Protein AF-0000000080800392 (afdb_homodimer)

Foldseek 3Di:
DVVVVVVCVVCVLVCCLVCVLVVLVCQCVVPVALLSLLVSLLVSLLVCQLVVSDPLLVSLCVLLPSCVVSVLDNNVVLVVLLCDLLLLLLLLLALLQLLCVVLVVLVLQLLVQCLVQFQQLLSNLVSLLVSLLQNLQRHPLQVSLLNSLVLLVVLLVQLVPDDDDDPDPPPPPPVPPPVPDPDDDDDDDDPCPPDCPPPPPPPDPVVVVVVVLSLLSSLLSLLSNSQSSLLSLQQFCNSDLLSSLLQSLCCLLQVPLLSLPAGQLSNLQSVVLSVVLSVVLSVLSCCRRVNPCVCVRRVVDPDSVVSRVSSSVSSVVVSVVSPDQFQLSVVSVVLVVVLVVQRCQLCNPVDHGPQQVVAADPVSGGPAGNSNSSVVSSVVQQVAFRHPPDPDPDVPDPPDDDGGGGSDDVVSCVVPPPVSSSSSSSSLSSSLNSCVSSCNLVVLLVVLQVCLPPDLLVVLLVLLVVLLVSLLSGPLSSSLSSCLSSQLSNCQSSLFASCLRSVLNSQSSSLRFQALVSDSSSVSSVVVDSDDSRNRNVSSVVSSVVSSVSSSVSSLPPSCVSSVRQFRDPSSHDPDDPPSPRHRNPRD/DVVVVVVCVVCVLVCCLVCVLVVLVCQCVVPVALLSLLVSLLVSLLVCQLVVSDPLLVSLCVLLPSCVVSVLDNNVVLVVLLCDLLLLLLLLLALLQLLCVVLVVLVLQLLVQCLVQFQQLLSNLVSLLVSLLQNLQRHELQVSLLNSLVLLVVLLVLLVPDDDDPPPPPVPPPVPPPVPDPDDDDDDDPPCPPDCPPPPPPPDPVVVVVVVLSLLSSLLSLLSNSQSSLLSLQQFCNSDLLSSLLQSLCCLLQVPLLSLPAGQLSNLQSVVLSVVLSVVLSVLSCCRRVNPCVCVRRVVDPDSVVSRVSSSVSSVVVSVVSPDDFQLSVVSVVLVVVLVVQRCQLCNPVDHGPQQVVAADPVSGGPAGNSNSSVVSSVVQQVAFRHPPDPDPDVPPPPDDDGGGGSDDVVSCVVPPPVSSSSSSSSLSSSLNSCVSSCNLVVLLVVLQVCLPPDLLVVLLVLLVVLLVSLLSGPLSSSLSSCLSSQLSNCQSSLFASCLRSVLNSQSSSLRFQALVSDSSSVSSVVVDSDDSRNRNVSSVVSSVVSSVSSSVSSLPPSCVSSVRQFRDPSSHDPDDPPSPRHRNPRD

Structure (mmCIF, N/CA/C/O backbone):
data_AF-0000000080800392-model_v1
#
loop_
_entity.id
_entity.type
_entity.pdbx_description
1 polymer 'Solute carrier family 13 member 2'
#
loop_
_atom_site.group_PDB
_atom_site.id
_atom_site.type_symbol
_atom_site.label_atom_id
_atom_site.label_alt_id
_atom_site.label_comp_id
_atom_site.label_asym_id
_atom_site.label_entity_id
_atom_site.label_seq_id
_atom_site.pdbx_PDB_ins_code
_atom_site.Cartn_x
_atom_site.Cartn_y
_atom_site.Cartn_z
_atom_site.occupancy
_atom_site.B_iso_or_equiv
_atom_site.auth_seq_id
_atom_site.auth_comp_id
_atom_site.auth_asym_id
_atom_site.auth_atom_id
_atom_site.pdbx_PDB_model_num
ATOM 1 N N . MET A 1 1 ? 21.812 -1.632 40.594 1 48.97 1 MET A N 1
ATOM 2 C CA . MET A 1 1 ? 20.438 -1.172 40.406 1 48.97 1 MET A CA 1
ATOM 3 C C . MET A 1 1 ? 20.328 -0.202 39.25 1 48.97 1 MET A C 1
ATOM 5 O O . MET A 1 1 ? 19.375 -0.274 38.469 1 48.97 1 MET A O 1
ATOM 9 N N . ALA A 1 2 ? 21.391 0.708 39.25 1 56.12 2 ALA A N 1
ATOM 10 C CA . ALA A 1 2 ? 21.438 1.693 38.188 1 56.12 2 ALA A CA 1
ATOM 11 C C . ALA A 1 2 ? 21.562 1.014 36.812 1 56.12 2 ALA A C 1
ATOM 13 O O . ALA A 1 2 ? 20.906 1.41 35.844 1 56.12 2 ALA A O 1
ATOM 14 N N . THR A 1 3 ? 22.312 -0.078 36.781 1 63.41 3 THR A N 1
ATOM 15 C CA . THR A 1 3 ? 22.562 -0.785 35.531 1 63.41 3 THR A CA 1
ATOM 16 C C . THR A 1 3 ? 21.312 -1.533 35.094 1 63.41 3 THR A C 1
ATOM 18 O O . THR A 1 3 ? 21.016 -1.598 33.875 1 63.41 3 THR A O 1
ATOM 21 N N . CYS A 1 4 ? 20.531 -1.882 36.125 1 70 4 CYS A N 1
ATOM 22 C CA . CYS A 1 4 ? 19.312 -2.59 35.75 1 70 4 CYS A CA 1
ATOM 23 C C . CYS A 1 4 ? 18.281 -1.638 35.156 1 70 4 CYS A C 1
ATOM 25 O O . CYS A 1 4 ? 17.562 -1.994 34.219 1 70 4 CYS A O 1
ATOM 27 N N . TRP A 1 5 ? 18.312 -0.392 35.781 1 75.25 5 TRP A N 1
ATOM 28 C CA . TRP A 1 5 ? 17.344 0.59 35.281 1 75.25 5 TRP A CA 1
ATOM 29 C C . TRP A 1 5 ? 17.688 1.001 33.844 1 75.25 5 TRP A C 1
ATOM 31 O O . TRP A 1 5 ? 16.781 1.203 33.031 1 75.25 5 TRP A O 1
ATOM 41 N N . GLN A 1 6 ? 18.953 1.022 33.562 1 78.12 6 GLN A N 1
ATOM 42 C CA . GLN A 1 6 ? 19.375 1.37 32.219 1 78.12 6 GLN A CA 1
ATOM 43 C C . GLN A 1 6 ? 19 0.272 31.234 1 78.12 6 GLN A C 1
ATOM 45 O O . GLN A 1 6 ? 18.609 0.559 30.094 1 78.12 6 GLN A O 1
ATOM 50 N N . GLY A 1 7 ? 19.078 -0.867 31.781 1 76.75 7 GLY A N 1
ATOM 51 C CA . GLY A 1 7 ? 18.656 -1.98 30.938 1 76.75 7 GLY A CA 1
ATOM 52 C C . GLY A 1 7 ? 17.172 -1.997 30.672 1 76.75 7 GLY A C 1
ATOM 53 O O . GLY A 1 7 ? 16.734 -2.199 29.531 1 76.75 7 GLY A O 1
ATOM 54 N N . LEU A 1 8 ? 16.453 -1.706 31.703 1 80.56 8 LEU A N 1
ATOM 55 C CA . LEU A 1 8 ? 15.008 -1.681 31.562 1 80.56 8 LEU A CA 1
ATOM 56 C C . LEU A 1 8 ? 14.57 -0.555 30.641 1 80.56 8 LEU A C 1
ATOM 58 O O . LEU A 1 8 ? 13.617 -0.714 29.859 1 80.56 8 LEU A O 1
ATOM 62 N N . TRP A 1 9 ? 15.281 0.466 30.703 1 81.81 9 TRP A N 1
ATOM 63 C CA . TRP A 1 9 ? 14.961 1.597 29.828 1 81.81 9 TRP A CA 1
ATOM 64 C C . TRP A 1 9 ? 15.32 1.296 28.391 1 81.81 9 TRP A C 1
ATOM 66 O O . TRP A 1 9 ? 14.609 1.705 27.469 1 81.81 9 TRP A O 1
ATOM 76 N N . ALA A 1 10 ? 16.375 0.587 28.25 1 82.75 10 ALA A N 1
ATOM 77 C CA . ALA A 1 10 ? 16.781 0.225 26.891 1 82.75 10 ALA A CA 1
ATOM 78 C C . ALA A 1 10 ? 15.766 -0.725 26.25 1 82.75 10 ALA A C 1
ATOM 80 O O . ALA A 1 10 ? 15.508 -0.645 25.047 1 82.75 10 ALA A O 1
ATOM 81 N N . TYR A 1 11 ? 15.172 -1.497 27.125 1 86.5 11 TYR A N 1
ATOM 82 C CA . TYR A 1 11 ? 14.234 -2.494 26.609 1 86.5 11 TYR A CA 1
ATOM 83 C C . TYR A 1 11 ? 12.789 -2.047 26.828 1 86.5 11 TYR A C 1
ATOM 85 O O . TYR A 1 11 ? 11.875 -2.869 26.828 1 86.5 11 TYR A O 1
ATOM 93 N N . ARG A 1 12 ? 12.602 -0.839 27.031 1 87.75 12 ARG A N 1
ATOM 94 C CA . ARG A 1 12 ? 11.289 -0.315 27.391 1 87.75 12 ARG A CA 1
ATOM 95 C C . ARG A 1 12 ? 10.25 -0.644 26.312 1 87.75 12 ARG A C 1
ATOM 97 O O . ARG A 1 12 ? 9.109 -0.998 26.641 1 87.75 12 ARG A O 1
ATOM 104 N N . SER A 1 13 ? 10.625 -0.507 25.047 1 88.31 13 SER A N 1
ATOM 105 C CA . SER A 1 13 ? 9.664 -0.753 23.984 1 88.31 13 SER A CA 1
ATOM 106 C C . SER A 1 13 ? 9.203 -2.207 23.969 1 88.31 13 SER A C 1
ATOM 108 O O . SER A 1 13 ? 8.016 -2.488 23.797 1 88.31 13 SER A O 1
ATOM 110 N N . TYR A 1 14 ? 10.102 -3.102 24.219 1 89.75 14 TYR A N 1
ATOM 111 C CA . TYR A 1 14 ? 9.758 -4.52 24.25 1 89.75 14 TYR A CA 1
ATOM 112 C C . TYR A 1 14 ? 8.914 -4.855 25.469 1 89.75 14 TYR A C 1
ATOM 114 O O . TYR A 1 14 ? 7.984 -5.656 25.391 1 89.75 14 TYR A O 1
ATOM 122 N N . LEU A 1 15 ? 9.234 -4.242 26.562 1 90.44 15 LEU A N 1
ATOM 123 C CA . LEU A 1 15 ? 8.477 -4.469 27.781 1 90.44 15 LEU A CA 1
ATOM 124 C C . LEU A 1 15 ? 7.059 -3.93 27.641 1 90.44 15 LEU A C 1
ATOM 126 O O . LEU A 1 15 ? 6.102 -4.574 28.078 1 90.44 15 LEU A O 1
ATOM 130 N N . ILE A 1 16 ? 6.906 -2.824 27.031 1 92.44 16 ILE A N 1
ATOM 131 C CA . ILE A 1 16 ? 5.59 -2.227 26.844 1 92.44 16 ILE A CA 1
ATOM 132 C C . ILE A 1 16 ? 4.742 -3.123 25.938 1 92.44 16 ILE A C 1
ATOM 134 O O . ILE A 1 16 ? 3.576 -3.389 26.234 1 92.44 16 ILE A O 1
ATOM 138 N N . VAL A 1 17 ? 5.312 -3.609 24.891 1 93.31 17 VAL A N 1
ATOM 139 C CA . VAL A 1 17 ? 4.578 -4.406 23.906 1 93.31 17 VAL A CA 1
ATOM 140 C C . VAL A 1 17 ? 4.145 -5.727 24.547 1 93.31 17 VAL A C 1
ATOM 142 O O . VAL A 1 17 ? 3.066 -6.246 24.234 1 93.31 17 VAL A O 1
ATOM 145 N N . LEU A 1 18 ? 4.93 -6.242 25.469 1 91.19 18 LEU A N 1
ATOM 146 C CA . LEU A 1 18 ? 4.625 -7.531 26.078 1 91.19 18 LEU A CA 1
ATOM 147 C C . LEU A 1 18 ? 3.662 -7.367 27.25 1 91.19 18 LEU A C 1
ATOM 149 O O . LEU A 1 18 ? 2.727 -8.156 27.406 1 91.19 18 LEU A O 1
ATOM 153 N N . PHE A 1 19 ? 3.809 -6.324 28.016 1 93.25 19 PHE A N 1
ATOM 154 C CA . PHE A 1 19 ? 3.084 -6.223 29.281 1 93.25 19 PHE A CA 1
ATOM 155 C C . PHE A 1 19 ? 1.787 -5.441 29.094 1 93.25 19 PHE A C 1
ATOM 157 O O . PHE A 1 19 ? 0.802 -5.695 29.797 1 93.25 19 PHE A O 1
ATOM 164 N N . LEU A 1 20 ? 1.746 -4.566 28.188 1 93.75 20 LEU A N 1
ATOM 165 C CA . LEU A 1 20 ? 0.571 -3.711 28.047 1 93.75 20 LEU A CA 1
ATOM 166 C C . LEU A 1 20 ? -0.662 -4.535 27.703 1 93.75 20 LEU A C 1
ATOM 168 O O . LEU A 1 20 ? -1.729 -4.348 28.297 1 93.75 20 LEU A O 1
ATOM 172 N N . PRO A 1 21 ? -0.579 -5.434 26.719 1 94.44 21 PRO A N 1
ATOM 173 C CA . PRO A 1 21 ? -1.754 -6.262 26.438 1 94.44 21 PRO A CA 1
ATOM 174 C C . PRO A 1 21 ? -2.195 -7.09 27.641 1 94.44 21 PRO A C 1
ATOM 176 O O . PRO A 1 21 ? -3.393 -7.309 27.844 1 94.44 21 PRO A O 1
ATOM 179 N N . ILE A 1 22 ? -1.29 -7.504 28.484 1 94.19 22 ILE A N 1
ATOM 180 C CA . ILE A 1 22 ? -1.598 -8.32 29.656 1 94.19 22 ILE A CA 1
ATOM 181 C C . ILE A 1 22 ? -2.223 -7.457 30.75 1 94.19 22 ILE A C 1
ATOM 183 O O . ILE A 1 22 ? -3.186 -7.863 31.406 1 94.19 22 ILE A O 1
ATOM 187 N N . LEU A 1 23 ? -1.694 -6.316 30.906 1 94.31 23 LEU A N 1
ATOM 188 C CA . LEU A 1 23 ? -2.18 -5.402 31.938 1 94.31 23 LEU A CA 1
ATOM 189 C C . LEU A 1 23 ? -3.605 -4.953 31.641 1 94.31 23 LEU A C 1
ATOM 191 O O . LEU A 1 23 ? -4.383 -4.691 32.562 1 94.31 23 LEU A O 1
ATOM 195 N N . LEU A 1 24 ? -4 -4.91 30.344 1 94.56 24 LEU A N 1
ATOM 196 C CA . LEU A 1 24 ? -5.316 -4.414 29.953 1 94.56 24 LEU A CA 1
ATOM 197 C C . LEU A 1 24 ? -6.312 -5.559 29.844 1 94.56 24 LEU A C 1
ATOM 199 O O . LEU A 1 24 ? -7.508 -5.332 29.625 1 94.56 24 LEU A O 1
ATOM 203 N N . LEU A 1 25 ? -5.91 -6.797 30.094 1 93.31 25 LEU A N 1
ATOM 204 C CA . LEU A 1 25 ? -6.73 -7.984 29.859 1 93.31 25 LEU A CA 1
ATOM 205 C C . LEU A 1 25 ? -7.91 -8.023 30.828 1 93.31 25 LEU A C 1
ATOM 207 O O . LEU A 1 25 ? -8.938 -8.641 30.547 1 93.31 25 LEU A O 1
ATOM 211 N N . PRO A 1 26 ? -7.82 -7.426 31.969 1 92.56 26 PRO A N 1
ATOM 212 C CA . PRO A 1 26 ? -8.977 -7.453 32.875 1 92.56 26 PRO A CA 1
ATOM 213 C C . PRO A 1 26 ? -10.219 -6.82 32.25 1 92.56 26 PRO A C 1
ATOM 215 O O . PRO A 1 26 ? -11.344 -7.227 32.562 1 92.56 26 PRO A O 1
ATOM 218 N N . LEU A 1 27 ? -10.148 -5.988 31.359 1 92.25 27 LEU A N 1
ATOM 219 C CA . LEU A 1 27 ? -11.289 -5.324 30.734 1 92.25 27 LEU A CA 1
ATOM 220 C C . LEU A 1 27 ? -12.102 -6.316 29.906 1 92.25 27 LEU A C 1
ATOM 222 O O . LEU A 1 27 ? -13.297 -6.504 30.156 1 92.25 27 LEU A O 1
ATOM 226 N N . PRO A 1 28 ? -11.523 -7.02 28.938 1 91.69 28 PRO A N 1
ATOM 227 C CA . PRO A 1 28 ? -12.312 -7.973 28.156 1 91.69 28 PRO A CA 1
ATOM 228 C C . PRO A 1 28 ? -12.695 -9.211 28.969 1 91.69 28 PRO A C 1
ATOM 230 O O . PRO A 1 28 ? -13.695 -9.867 28.656 1 91.69 28 PRO A O 1
ATOM 233 N N . ILE A 1 29 ? -11.953 -9.516 30.047 1 92.56 29 ILE A N 1
ATOM 234 C CA . ILE A 1 29 ? -12.234 -10.703 30.844 1 92.56 29 ILE A CA 1
ATOM 235 C C . ILE A 1 29 ? -13.383 -10.422 31.812 1 92.56 29 ILE A C 1
ATOM 237 O O . ILE A 1 29 ? -14.297 -11.234 31.953 1 92.56 29 ILE A O 1
ATOM 241 N N . LEU A 1 30 ? -13.391 -9.25 32.438 1 93.44 30 LEU A N 1
ATOM 242 C CA . LEU A 1 30 ? -14.391 -8.898 33.438 1 93.44 30 LEU A CA 1
ATOM 243 C C . LEU A 1 30 ? -15.695 -8.453 32.781 1 93.44 30 LEU A C 1
ATOM 245 O O . LEU A 1 30 ? -16.766 -8.641 33.344 1 93.44 30 LEU A O 1
ATOM 249 N N . VAL A 1 31 ? -15.648 -7.863 31.609 1 94.25 31 VAL A N 1
ATOM 250 C CA . VAL A 1 31 ? -16.812 -7.422 30.844 1 94.25 31 VAL A CA 1
ATOM 251 C C . VAL A 1 31 ? -16.781 -8.055 29.453 1 94.25 31 VAL A C 1
ATOM 253 O O . VAL A 1 31 ? -16.406 -7.398 28.484 1 94.25 31 VAL A O 1
ATOM 256 N N . PRO A 1 32 ? -17.266 -9.273 29.391 1 92.5 32 PRO A N 1
ATOM 257 C CA . PRO A 1 32 ? -17.188 -10.008 28.125 1 92.5 32 PRO A CA 1
ATOM 258 C C . PRO A 1 32 ? -18.234 -9.562 27.109 1 92.5 32 PRO A C 1
ATOM 260 O O . PRO A 1 32 ? -19.109 -10.352 26.75 1 92.5 32 PRO A O 1
ATOM 263 N N . THR A 1 33 ? -18.219 -8.336 26.688 1 95.25 33 THR A N 1
ATOM 264 C CA . THR A 1 33 ? -19.078 -7.762 25.656 1 95.25 33 THR A CA 1
ATOM 265 C C . THR A 1 33 ? -18.25 -7.246 24.5 1 95.25 33 THR A C 1
ATOM 267 O O . THR A 1 33 ? -17.047 -7 24.641 1 95.25 33 THR A O 1
ATOM 270 N N . LYS A 1 34 ? -18.891 -7.164 23.406 1 95.5 34 LYS A N 1
ATOM 271 C CA . LYS A 1 34 ? -18.203 -6.676 22.203 1 95.5 34 LYS A CA 1
ATOM 272 C C . LYS A 1 34 ? -17.734 -5.234 22.406 1 95.5 34 LYS A C 1
ATOM 274 O O . LYS A 1 34 ? -16.703 -4.836 21.859 1 95.5 34 LYS A O 1
ATOM 279 N N . GLU A 1 35 ? -18.5 -4.496 23.156 1 94.5 35 GLU A N 1
ATOM 280 C CA . GLU A 1 35 ? -18.109 -3.123 23.469 1 94.5 35 GLU A CA 1
ATOM 281 C C . GLU A 1 35 ? -16.766 -3.078 24.203 1 94.5 35 GLU A C 1
ATOM 283 O O . GLU A 1 35 ? -15.883 -2.297 23.844 1 94.5 35 GLU A O 1
ATOM 288 N N . ALA A 1 36 ? -16.641 -3.908 25.188 1 95.56 36 ALA A N 1
ATOM 289 C CA . ALA A 1 36 ? -15.414 -3.961 25.969 1 95.56 36 ALA A CA 1
ATOM 290 C C . ALA A 1 36 ? -14.242 -4.477 25.141 1 95.56 36 ALA A C 1
ATOM 292 O O . ALA A 1 36 ? -13.109 -4.035 25.328 1 95.56 36 ALA A O 1
ATOM 293 N N . TYR A 1 37 ? -14.547 -5.457 24.312 1 96.44 37 TYR A N 1
ATOM 294 C CA . TYR A 1 37 ? -13.508 -5.98 23.438 1 96.44 37 TYR A CA 1
ATOM 295 C C . TYR A 1 37 ? -12.961 -4.887 22.516 1 96.44 37 TYR A C 1
ATOM 297 O O . TYR A 1 37 ? -11.742 -4.754 22.359 1 96.44 37 TYR A O 1
ATOM 305 N N . CYS A 1 38 ? -13.867 -4.164 21.906 1 94.62 38 CYS A N 1
ATOM 306 C CA . CYS A 1 38 ? -13.453 -3.066 21.047 1 94.62 38 CYS A CA 1
ATOM 307 C C . CYS A 1 38 ? -12.711 -1.998 21.844 1 94.62 38 CYS A C 1
ATOM 309 O O . CYS A 1 38 ? -11.711 -1.446 21.359 1 94.62 38 CYS A O 1
ATOM 311 N N . GLY A 1 39 ? -13.242 -1.676 23.047 1 93.75 39 GLY A N 1
ATOM 312 C CA . GLY A 1 39 ? -12.539 -0.751 23.922 1 93.75 39 GLY A CA 1
ATOM 313 C C . GLY A 1 39 ? -11.117 -1.188 24.234 1 93.75 39 GLY A C 1
ATOM 314 O O . GLY A 1 39 ? -10.195 -0.37 24.219 1 93.75 39 GLY A O 1
ATOM 315 N N . TYR A 1 40 ? -10.938 -2.424 24.516 1 95.62 40 TYR A N 1
ATOM 316 C CA . TYR A 1 40 ? -9.617 -3 24.75 1 95.62 40 TYR A CA 1
ATOM 317 C C . TYR A 1 40 ? -8.695 -2.75 23.578 1 95.62 40 TYR A C 1
ATOM 319 O O . TYR A 1 40 ? -7.551 -2.32 23.75 1 95.62 40 TYR A O 1
ATOM 327 N N . ALA A 1 41 ? -9.203 -3.01 22.328 1 95 41 ALA A N 1
ATOM 328 C CA . ALA A 1 41 ? -8.398 -2.824 21.125 1 95 41 ALA A CA 1
ATOM 329 C C . ALA A 1 41 ? -8.008 -1.359 20.953 1 95 41 ALA A C 1
ATOM 331 O O . ALA A 1 41 ? -6.855 -1.052 20.641 1 95 41 ALA A O 1
ATOM 332 N N . ILE A 1 42 ? -8.922 -0.507 21.141 1 92.19 42 ILE A N 1
ATOM 333 C CA . ILE A 1 42 ? -8.695 0.919 20.922 1 92.19 42 ILE A CA 1
ATOM 334 C C . ILE A 1 42 ? -7.676 1.432 21.938 1 92.19 42 ILE A C 1
ATOM 336 O O . ILE A 1 42 ? -6.738 2.145 21.594 1 92.19 42 ILE A O 1
ATOM 340 N N . ILE A 1 43 ? -7.82 1.076 23.188 1 92.44 43 ILE A N 1
ATOM 341 C CA . ILE A 1 43 ? -6.91 1.524 24.234 1 92.44 43 ILE A CA 1
ATOM 342 C C . ILE A 1 43 ? -5.512 0.978 23.969 1 92.44 43 ILE A C 1
ATOM 344 O O . ILE A 1 43 ? -4.52 1.702 24.109 1 92.44 43 ILE A O 1
ATOM 348 N N . LEU A 1 44 ? -5.465 -0.249 23.641 1 94.75 44 LEU A N 1
ATOM 349 C CA . LEU A 1 44 ? -4.184 -0.875 23.328 1 94.75 44 LEU A CA 1
ATOM 350 C C . LEU A 1 44 ? -3.482 -0.149 22.188 1 94.75 44 LEU A C 1
ATOM 352 O O . LEU A 1 44 ? -2.303 0.193 22.297 1 94.75 44 LEU A O 1
ATOM 356 N N . MET A 1 45 ? -4.188 0.066 21.094 1 93.94 45 MET A N 1
ATOM 357 C CA . MET A 1 45 ? -3.605 0.737 19.938 1 93.94 45 MET A CA 1
ATOM 358 C C . MET A 1 45 ? -3.215 2.172 20.281 1 93.94 45 MET A C 1
ATOM 360 O O . MET A 1 45 ? -2.166 2.652 19.844 1 93.94 45 MET A O 1
ATOM 364 N N . ALA A 1 46 ? -4.051 2.818 21.062 1 89.38 46 ALA A N 1
ATOM 365 C CA . ALA A 1 46 ? -3.76 4.188 21.484 1 89.38 46 ALA A CA 1
ATOM 366 C C . ALA A 1 46 ? -2.447 4.258 22.266 1 89.38 46 ALA A C 1
ATOM 368 O O . ALA A 1 46 ? -1.604 5.117 21.984 1 89.38 46 ALA A O 1
ATOM 369 N N . LEU A 1 47 ? -2.271 3.408 23.109 1 91.25 47 LEU A N 1
ATOM 370 C CA . LEU A 1 47 ? -1.065 3.398 23.938 1 91.25 47 LEU A CA 1
ATOM 371 C C . LEU A 1 47 ? 0.153 3.012 23.109 1 91.25 47 LEU A C 1
ATOM 373 O O . LEU A 1 47 ? 1.241 3.559 23.297 1 91.25 47 LEU A O 1
ATOM 377 N N . PHE A 1 48 ? 0.005 2.102 22.203 1 92.62 48 PHE A N 1
ATOM 378 C CA . PHE A 1 48 ? 1.102 1.742 21.297 1 92.62 48 PHE A CA 1
ATOM 379 C C . PHE A 1 48 ? 1.499 2.926 20.438 1 92.62 48 PHE A C 1
ATOM 381 O O . PHE A 1 48 ? 2.688 3.174 20.219 1 92.62 48 PHE A O 1
ATOM 388 N N . TRP A 1 49 ? 0.581 3.635 19.875 1 87.31 49 TRP A N 1
ATOM 389 C CA . TRP A 1 49 ? 0.875 4.797 19.047 1 87.31 49 TRP A CA 1
ATOM 390 C C . TRP A 1 49 ? 1.523 5.906 19.859 1 87.31 49 TRP A C 1
ATOM 392 O O . TRP A 1 49 ? 2.447 6.574 19.391 1 87.31 49 TRP A O 1
ATOM 402 N N . CYS A 1 50 ? 1.093 6.078 21.078 1 85 50 CYS A N 1
ATOM 403 C CA . CYS A 1 50 ? 1.63 7.117 21.953 1 85 50 CYS A CA 1
ATOM 404 C C . CYS A 1 50 ? 3.064 6.805 22.359 1 85 50 CYS A C 1
ATOM 406 O O . CYS A 1 50 ? 3.918 7.691 22.375 1 85 50 CYS A O 1
ATOM 408 N N . THR A 1 51 ? 3.318 5.547 22.641 1 86.62 51 THR A N 1
ATOM 409 C CA . THR A 1 51 ? 4.645 5.152 23.109 1 86.62 51 THR A CA 1
ATOM 410 C C . THR A 1 51 ? 5.555 4.832 21.922 1 86.62 51 THR A C 1
ATOM 412 O O . THR A 1 51 ? 6.773 4.723 22.094 1 86.62 51 THR A O 1
ATOM 415 N N . GLU A 1 52 ? 4.953 4.648 20.781 1 87.62 52 GLU A N 1
ATOM 416 C CA . GLU A 1 52 ? 5.684 4.223 19.578 1 87.62 52 GLU A CA 1
ATOM 417 C C . GLU A 1 52 ? 6.516 2.973 19.859 1 87.62 52 GLU A C 1
ATOM 419 O O . GLU A 1 52 ? 7.668 2.879 19.438 1 87.62 52 GLU A O 1
ATOM 424 N N . ALA A 1 53 ? 5.945 2.154 20.688 1 90.06 53 ALA A N 1
ATOM 425 C CA . ALA A 1 53 ? 6.602 0.883 20.984 1 90.06 53 ALA A CA 1
ATOM 426 C C . ALA A 1 53 ? 6.699 0.014 19.734 1 90.06 53 ALA A C 1
ATOM 428 O O . ALA A 1 53 ? 7.605 -0.815 19.609 1 90.06 53 ALA A O 1
ATOM 429 N N . LEU A 1 54 ? 5.785 0.188 18.875 1 93.25 54 LEU A N 1
ATOM 430 C CA . LEU A 1 54 ? 5.777 -0.413 17.547 1 93.25 54 LEU A CA 1
ATOM 431 C C . LEU A 1 54 ? 5.66 0.658 16.469 1 93.25 54 LEU A C 1
ATOM 433 O O . LEU A 1 54 ? 5.152 1.752 16.719 1 93.25 54 LEU A O 1
ATOM 437 N N . PRO A 1 55 ? 6.242 0.294 15.281 1 92.31 55 PRO A N 1
ATOM 438 C CA . PRO A 1 55 ? 5.992 1.242 14.195 1 92.31 55 PRO A CA 1
ATOM 439 C C . PRO A 1 55 ? 4.508 1.543 14 1 92.31 55 PRO A C 1
ATOM 441 O O . PRO A 1 55 ? 3.668 0.655 14.164 1 92.31 55 PRO A O 1
ATOM 444 N N . LEU A 1 56 ? 4.223 2.752 13.633 1 89.62 56 LEU A N 1
ATOM 445 C CA . LEU A 1 56 ? 2.85 3.234 13.523 1 89.62 56 LEU A CA 1
ATOM 446 C C . LEU A 1 56 ? 2.037 2.344 12.586 1 89.62 56 LEU A C 1
ATOM 448 O O . LEU A 1 56 ? 0.898 1.987 12.898 1 89.62 56 LEU A O 1
ATOM 452 N N . ALA A 1 57 ? 2.635 1.951 11.492 1 92.69 57 ALA A N 1
ATOM 453 C CA . ALA A 1 57 ? 1.94 1.136 10.5 1 92.69 57 ALA A CA 1
ATOM 454 C C . ALA A 1 57 ? 1.606 -0.245 11.062 1 92.69 57 ALA A C 1
ATOM 456 O O . ALA A 1 57 ? 0.558 -0.812 10.742 1 92.69 57 ALA A O 1
ATOM 457 N N . ILE A 1 58 ? 2.441 -0.801 11.852 1 95.25 58 ILE A N 1
ATOM 458 C CA . ILE A 1 58 ? 2.254 -2.139 12.406 1 95.25 58 ILE A CA 1
ATOM 459 C C . ILE A 1 58 ? 1.129 -2.121 13.438 1 95.25 58 ILE A C 1
ATOM 461 O O . ILE A 1 58 ? 0.279 -3.014 13.453 1 95.25 58 ILE A O 1
ATOM 465 N N . THR A 1 59 ? 1.146 -1.089 14.273 1 95.06 59 THR A N 1
ATOM 466 C CA . THR A 1 59 ? 0.045 -0.937 15.219 1 95.06 59 THR A CA 1
ATOM 467 C C . THR A 1 59 ? -1.286 -0.808 14.477 1 95.06 59 THR A C 1
ATOM 469 O O . THR A 1 59 ? -2.305 -1.337 14.93 1 95.06 59 THR A O 1
ATOM 472 N N . ALA A 1 60 ? -1.256 -0.177 13.336 1 95.44 60 ALA A N 1
ATOM 473 C CA . ALA A 1 60 ? -2.463 0.051 12.547 1 95.44 60 ALA A CA 1
ATOM 474 C C . ALA A 1 60 ? -3.01 -1.26 11.992 1 95.44 60 ALA A C 1
ATOM 476 O O . ALA A 1 60 ? -4.152 -1.319 11.531 1 95.44 60 ALA A O 1
ATOM 477 N N . LEU A 1 61 ? -2.248 -2.33 12.016 1 96.94 61 LEU A N 1
ATOM 478 C CA . LEU A 1 61 ? -2.674 -3.611 11.461 1 96.94 61 LEU A CA 1
ATOM 479 C C . LEU A 1 61 ? -3.389 -4.449 12.516 1 96.94 61 LEU A C 1
ATOM 481 O O . LEU A 1 61 ? -3.961 -5.496 12.203 1 96.94 61 LEU A O 1
ATOM 485 N N . PHE A 1 62 ? -3.498 -4.031 13.75 1 97.38 62 PHE A N 1
ATOM 486 C CA . PHE A 1 62 ? -4.031 -4.812 14.859 1 97.38 62 PHE A CA 1
ATOM 487 C C . PHE A 1 62 ? -5.5 -5.152 14.625 1 97.38 62 PHE A C 1
ATOM 489 O O . PHE A 1 62 ? -5.941 -6.258 14.938 1 97.38 62 PHE A O 1
ATOM 496 N N . PRO A 1 63 ? -6.309 -4.242 14.086 1 96.69 63 PRO A N 1
ATOM 497 C CA . PRO A 1 63 ? -7.719 -4.578 13.867 1 96.69 63 PRO A CA 1
ATOM 498 C C . PRO A 1 63 ? -7.906 -5.789 12.961 1 96.69 63 PRO A C 1
ATOM 500 O O . PRO A 1 63 ? -8.875 -6.535 13.109 1 96.69 63 PRO A O 1
ATOM 503 N N . ILE A 1 64 ? -6.992 -6.035 12.039 1 97.12 64 ILE A N 1
ATOM 504 C CA . ILE A 1 64 ? -7.086 -7.152 11.109 1 97.12 64 ILE A CA 1
ATOM 505 C C . ILE A 1 64 ? -7.059 -8.469 11.883 1 97.12 64 ILE A C 1
ATOM 507 O O . ILE A 1 64 ? -7.672 -9.453 11.461 1 97.12 64 ILE A O 1
ATOM 511 N N . ILE A 1 65 ? -6.438 -8.492 13.055 1 97 65 ILE A N 1
ATOM 512 C CA . ILE A 1 65 ? -6.305 -9.711 13.852 1 97 65 ILE A CA 1
ATOM 513 C C . ILE A 1 65 ? -7.32 -9.695 14.984 1 97 65 ILE A C 1
ATOM 515 O O . ILE A 1 65 ? -8.039 -10.672 15.203 1 97 65 ILE A O 1
ATOM 519 N N . MET A 1 66 ? -7.445 -8.594 15.68 1 96.94 66 MET A N 1
ATOM 520 C CA . MET A 1 66 ? -8.188 -8.539 16.938 1 96.94 66 MET A CA 1
ATOM 521 C C . MET A 1 66 ? -9.688 -8.578 16.672 1 96.94 66 MET A C 1
ATOM 523 O O . MET A 1 66 ? -10.43 -9.25 17.391 1 96.94 66 MET A O 1
ATOM 527 N N . PHE A 1 67 ? -10.211 -7.902 15.672 1 96.81 67 PHE A N 1
ATOM 528 C CA . PHE A 1 67 ? -11.648 -7.785 15.484 1 96.81 67 PHE A CA 1
ATOM 529 C C . PHE A 1 67 ? -12.258 -9.133 15.102 1 96.81 67 PHE A C 1
ATOM 531 O O . PHE A 1 67 ? -13.266 -9.547 15.664 1 96.81 67 PHE A O 1
ATOM 538 N N . PRO A 1 68 ? -11.609 -9.859 14.117 1 95.62 68 PRO A N 1
ATOM 539 C CA . PRO A 1 68 ? -12.156 -11.188 13.836 1 95.62 68 PRO A CA 1
ATOM 540 C C . PRO A 1 68 ? -12.016 -12.141 15.016 1 95.62 68 PRO A C 1
ATOM 542 O O . PRO A 1 68 ? -12.93 -12.93 15.289 1 95.62 68 PRO A O 1
ATOM 545 N N . MET A 1 69 ? -10.945 -12.07 15.789 1 94.5 69 MET A N 1
ATOM 546 C CA . MET A 1 69 ? -10.711 -12.969 16.906 1 94.5 69 MET A CA 1
ATOM 547 C C . MET A 1 69 ? -11.68 -12.688 18.047 1 94.5 69 MET A C 1
ATOM 549 O O . MET A 1 69 ? -12.062 -13.594 18.797 1 94.5 69 MET A O 1
ATOM 553 N N . MET A 1 70 ? -12.117 -11.438 18.109 1 94.5 70 MET A N 1
ATOM 554 C CA . MET A 1 70 ? -13.016 -11.031 19.188 1 94.5 70 MET A CA 1
ATOM 555 C C . MET A 1 70 ? -14.469 -11.055 18.734 1 94.5 70 MET A C 1
ATOM 557 O O . MET A 1 70 ? -15.359 -10.648 19.484 1 94.5 70 MET A O 1
ATOM 561 N N . GLY A 1 71 ? -14.695 -11.414 17.484 1 93.38 71 GLY A N 1
ATOM 562 C CA . GLY A 1 71 ? -16.047 -11.57 16.969 1 93.38 71 GLY A CA 1
ATOM 563 C C . GLY A 1 71 ? -16.734 -10.25 16.688 1 93.38 71 GLY A C 1
ATOM 564 O O . GLY A 1 71 ? -17.969 -10.172 16.703 1 93.38 71 GLY A O 1
ATOM 565 N N . ILE A 1 72 ? -15.992 -9.242 16.484 1 94.75 72 ILE A N 1
ATOM 566 C CA . ILE A 1 72 ? -16.562 -7.922 16.234 1 94.75 72 ILE A CA 1
ATOM 567 C C . ILE A 1 72 ? -16.922 -7.789 14.766 1 94.75 72 ILE A C 1
ATOM 569 O O . ILE A 1 72 ? -18.031 -7.348 14.422 1 94.75 72 ILE A O 1
ATOM 573 N N . MET A 1 73 ? -15.984 -8.094 13.922 1 94.94 73 MET A N 1
ATOM 574 C CA . MET A 1 73 ? -16.125 -8.023 12.469 1 94.94 73 MET A CA 1
ATOM 575 C C . MET A 1 73 ? -15.422 -9.203 11.805 1 94.94 73 MET A C 1
ATOM 577 O O . MET A 1 73 ? -14.406 -9.688 12.297 1 94.94 73 MET A O 1
ATOM 581 N N . ASP A 1 74 ? -15.984 -9.617 10.633 1 93.75 74 ASP A N 1
ATOM 582 C CA . ASP A 1 74 ? -15.32 -10.641 9.836 1 93.75 74 ASP A CA 1
ATOM 583 C C . ASP A 1 74 ? -14.016 -10.117 9.234 1 93.75 74 ASP A C 1
ATOM 585 O O . ASP A 1 74 ? -13.898 -8.922 8.953 1 93.75 74 ASP A O 1
ATOM 589 N N . ALA A 1 75 ? -13.109 -11.039 8.992 1 93.75 75 ALA A N 1
ATOM 590 C CA . ALA A 1 75 ? -11.82 -10.664 8.414 1 93.75 75 ALA A CA 1
ATOM 591 C C . ALA A 1 75 ? -12.016 -9.914 7.098 1 93.75 75 ALA A C 1
ATOM 593 O O . ALA A 1 75 ? -11.367 -8.891 6.859 1 93.75 75 ALA A O 1
ATOM 594 N N . SER A 1 76 ? -12.867 -10.398 6.266 1 91.81 76 SER A N 1
ATOM 595 C CA . SER A 1 76 ? -13.094 -9.789 4.961 1 91.81 76 SER A CA 1
ATOM 596 C C . SER A 1 76 ? -13.656 -8.375 5.098 1 91.81 76 SER A C 1
ATOM 598 O O . SER A 1 76 ? -13.32 -7.488 4.309 1 91.81 76 SER A O 1
ATOM 600 N N . GLU A 1 77 ? -14.453 -8.172 6.09 1 93.19 77 GLU A N 1
ATOM 601 C CA . GLU A 1 77 ? -15.055 -6.859 6.316 1 93.19 77 GLU A CA 1
ATOM 602 C C . GLU A 1 77 ? -14.031 -5.859 6.84 1 93.19 77 GLU A C 1
ATOM 604 O O . GLU A 1 77 ? -14.078 -4.676 6.496 1 93.19 77 GLU A O 1
ATOM 609 N N . VAL A 1 78 ? -13.141 -6.344 7.691 1 95.5 78 VAL A N 1
ATOM 610 C CA . VAL A 1 78 ? -12.141 -5.461 8.266 1 95.5 78 VAL A CA 1
ATOM 611 C C . VAL A 1 78 ? -11.156 -5.016 7.18 1 95.5 78 VAL A C 1
ATOM 613 O O . VAL A 1 78 ? -10.781 -3.842 7.121 1 95.5 78 VAL A O 1
ATOM 616 N N . CYS A 1 79 ? -10.805 -5.883 6.305 1 94.38 79 CYS A N 1
ATOM 617 C CA . CYS A 1 79 ? -9.766 -5.641 5.309 1 94.38 79 CYS A CA 1
ATOM 618 C C . CYS A 1 79 ? -10.188 -4.551 4.332 1 94.38 79 CYS A C 1
ATOM 620 O O . CYS A 1 79 ? -9.367 -3.736 3.912 1 94.38 79 CYS A O 1
ATOM 622 N N . ILE A 1 80 ? -11.414 -4.488 3.971 1 93.44 80 ILE A N 1
ATOM 623 C CA . ILE A 1 80 ? -11.859 -3.553 2.945 1 93.44 80 ILE A CA 1
ATOM 624 C C . ILE A 1 80 ? -11.812 -2.127 3.49 1 93.44 80 ILE A C 1
ATOM 626 O O . ILE A 1 80 ? -11.789 -1.163 2.723 1 93.44 80 ILE A O 1
ATOM 630 N N . GLU A 1 81 ? -11.75 -1.978 4.801 1 93.31 81 GLU A N 1
ATOM 631 C CA . GLU A 1 81 ? -11.672 -0.651 5.402 1 93.31 81 GLU A CA 1
ATOM 632 C C . GLU A 1 81 ? -10.297 -0.031 5.207 1 93.31 81 GLU A C 1
ATOM 634 O O . GLU A 1 81 ? -10.117 1.173 5.406 1 93.31 81 GLU A O 1
ATOM 639 N N . TYR A 1 82 ? -9.344 -0.757 4.832 1 94.94 82 TYR A N 1
ATOM 640 C CA . TYR A 1 82 ? -7.961 -0.298 4.805 1 94.94 82 TYR A CA 1
ATOM 641 C C . TYR A 1 82 ? -7.652 0.42 3.496 1 94.94 82 TYR A C 1
ATOM 643 O O . TYR A 1 82 ? -6.586 1.023 3.35 1 94.94 82 TYR A O 1
ATOM 651 N N . LEU A 1 83 ? -8.508 0.404 2.551 1 94.31 83 LEU A N 1
ATOM 652 C CA . LEU A 1 83 ? -8.289 1.162 1.323 1 94.31 83 LEU A CA 1
ATOM 653 C C . LEU A 1 83 ? -9.602 1.76 0.815 1 94.31 83 LEU A C 1
ATOM 655 O O . LEU A 1 83 ? -10.148 1.304 -0.193 1 94.31 83 LEU A O 1
ATOM 659 N N . LYS A 1 84 ? -9.977 2.816 1.405 1 93.88 84 LYS A N 1
ATOM 660 C CA . LYS A 1 84 ? -11.172 3.559 1.035 1 93.88 84 LYS A CA 1
ATOM 661 C C . LYS A 1 84 ? -10.844 4.684 0.057 1 93.88 84 LYS A C 1
ATOM 663 O O . LYS A 1 84 ? -9.695 4.848 -0.346 1 93.88 84 LYS A O 1
ATOM 668 N N . ASP A 1 85 ? -11.852 5.363 -0.369 1 93.94 85 ASP A N 1
ATOM 669 C CA . ASP A 1 85 ? -11.695 6.449 -1.332 1 93.94 85 ASP A CA 1
ATOM 670 C C . ASP A 1 85 ? -10.703 7.492 -0.826 1 93.94 85 ASP A C 1
ATOM 672 O O . ASP A 1 85 ? -9.938 8.055 -1.607 1 93.94 85 ASP A O 1
ATOM 676 N N . THR A 1 86 ? -10.703 7.703 0.429 1 93.06 86 THR A N 1
ATOM 677 C CA . THR A 1 86 ? -9.797 8.664 1.041 1 93.06 86 THR A CA 1
ATOM 678 C C . THR A 1 86 ? -8.344 8.211 0.896 1 93.06 86 THR A C 1
ATOM 680 O O . THR A 1 86 ? -7.449 9.039 0.684 1 93.06 86 THR A O 1
ATOM 683 N N . ASN A 1 87 ? -8.102 6.93 1.034 1 94.62 87 ASN A N 1
ATOM 684 C CA . ASN A 1 87 ? -6.773 6.387 0.783 1 94.62 87 ASN A CA 1
ATOM 685 C C . ASN A 1 87 ? -6.328 6.637 -0.655 1 94.62 87 ASN A C 1
ATOM 687 O O . ASN A 1 87 ? -5.164 6.949 -0.903 1 94.62 87 ASN A O 1
ATOM 691 N N . VAL A 1 88 ? -7.27 6.535 -1.52 1 95.38 88 VAL A N 1
ATOM 692 C CA . VAL A 1 88 ? -6.973 6.73 -2.934 1 95.38 88 VAL A CA 1
ATOM 693 C C . VAL A 1 88 ? -6.637 8.195 -3.191 1 95.38 88 VAL A C 1
ATOM 695 O O . VAL A 1 88 ? -5.727 8.508 -3.963 1 95.38 88 VAL A O 1
ATOM 698 N N . LEU A 1 89 ? -7.371 9.055 -2.582 1 94.88 89 LEU A N 1
ATOM 699 C CA . LEU A 1 89 ? -7.066 10.477 -2.658 1 94.88 89 LEU A CA 1
ATOM 700 C C . LEU A 1 89 ? -5.656 10.758 -2.156 1 94.88 89 LEU A C 1
ATOM 702 O O . LEU A 1 89 ? -4.906 11.508 -2.787 1 94.88 89 LEU A O 1
ATOM 706 N N . PHE A 1 90 ? -5.328 10.172 -1.052 1 93.94 90 PHE A N 1
ATOM 707 C CA . PHE A 1 90 ? -3.992 10.312 -0.482 1 93.94 90 PHE A CA 1
ATOM 708 C C . PHE A 1 90 ? -2.932 9.828 -1.461 1 93.94 90 PHE A C 1
ATOM 710 O O . PHE A 1 90 ? -1.962 10.539 -1.737 1 93.94 90 PHE A O 1
ATOM 717 N N . LEU A 1 91 ? -3.139 8.633 -1.997 1 95.19 91 LEU A N 1
ATOM 718 C CA . LEU A 1 91 ? -2.188 8.031 -2.926 1 95.19 91 LEU A CA 1
ATOM 719 C C . LEU A 1 91 ? -2.033 8.891 -4.176 1 95.19 91 LEU A C 1
ATOM 721 O O . LEU A 1 91 ? -0.913 9.203 -4.586 1 95.19 91 LEU A O 1
ATOM 725 N N . GLY A 1 92 ? -3.09 9.242 -4.77 1 95.62 92 GLY A N 1
ATOM 726 C CA . GLY A 1 92 ? -3.041 10.07 -5.965 1 95.62 92 GLY A CA 1
ATOM 727 C C . GLY A 1 92 ? -2.414 11.43 -5.723 1 95.62 92 GLY A C 1
ATOM 728 O O . GLY A 1 92 ? -1.61 11.898 -6.531 1 95.62 92 GLY A O 1
ATOM 729 N N . GLY A 1 93 ? -2.834 12.086 -4.617 1 93.75 93 GLY A N 1
ATOM 730 C CA . GLY A 1 93 ? -2.24 13.359 -4.266 1 93.75 93 GLY A CA 1
ATOM 731 C C . GLY A 1 93 ? -0.739 13.289 -4.062 1 93.75 93 GLY A C 1
ATOM 732 O O . GLY A 1 93 ? -0.005 14.188 -4.469 1 93.75 93 GLY A O 1
ATOM 733 N N . LEU A 1 94 ? -0.294 12.234 -3.477 1 93.81 94 LEU A N 1
ATOM 734 C CA . LEU A 1 94 ? 1.131 12.086 -3.199 1 93.81 94 LEU A CA 1
ATOM 735 C C . LEU A 1 94 ? 1.904 11.789 -4.48 1 93.81 94 LEU A C 1
ATOM 737 O O . LEU A 1 94 ? 3.086 12.125 -4.59 1 93.81 94 LEU A O 1
ATOM 741 N N . LEU A 1 95 ? 1.254 11.094 -5.449 1 95.94 95 LEU A N 1
ATOM 742 C CA . LEU A 1 95 ? 1.909 10.914 -6.742 1 95.94 95 LEU A CA 1
ATOM 743 C C . LEU A 1 95 ? 2.291 12.258 -7.348 1 95.94 95 LEU A C 1
ATOM 745 O O . LEU A 1 95 ? 3.414 12.438 -7.828 1 95.94 95 LEU A O 1
ATOM 749 N N . VAL A 1 96 ? 1.4 13.195 -7.273 1 94.94 96 VAL A N 1
ATOM 750 C CA . VAL A 1 96 ? 1.639 14.516 -7.84 1 94.94 96 VAL A CA 1
ATOM 751 C C . VAL A 1 96 ? 2.701 15.25 -7.023 1 94.94 96 VAL A C 1
ATOM 753 O O . VAL A 1 96 ? 3.59 15.891 -7.582 1 94.94 96 VAL A O 1
ATOM 756 N N . ALA A 1 97 ? 2.592 15.117 -5.723 1 93.19 97 ALA A N 1
ATOM 757 C CA . ALA A 1 97 ? 3.576 15.742 -4.848 1 93.19 97 ALA A CA 1
ATOM 758 C C . ALA A 1 97 ? 4.98 15.219 -5.137 1 93.19 97 ALA A C 1
ATOM 760 O O . ALA A 1 97 ? 5.941 15.992 -5.176 1 93.19 97 ALA A O 1
ATOM 761 N N . ILE A 1 98 ? 5.113 13.93 -5.34 1 93.88 98 ILE A N 1
ATOM 762 C CA . ILE A 1 98 ? 6.398 13.305 -5.641 1 93.88 98 ILE A CA 1
ATOM 763 C C . ILE A 1 98 ? 6.934 13.836 -6.969 1 93.88 98 ILE A C 1
ATOM 765 O O . ILE A 1 98 ? 8.133 14.086 -7.105 1 93.88 98 ILE A O 1
ATOM 769 N N . ALA A 1 99 ? 6.059 14.039 -7.957 1 95.69 99 ALA A N 1
ATOM 770 C CA . ALA A 1 99 ? 6.477 14.586 -9.242 1 95.69 99 ALA A CA 1
ATOM 771 C C . ALA A 1 99 ? 6.996 16.016 -9.094 1 95.69 99 ALA A C 1
ATOM 773 O O . ALA A 1 99 ? 8.008 16.375 -9.688 1 95.69 99 ALA A O 1
ATOM 774 N N . VAL A 1 100 ? 6.332 16.781 -8.305 1 93.38 100 VAL A N 1
ATOM 775 C CA . VAL A 1 100 ? 6.723 18.172 -8.055 1 93.38 100 VAL A CA 1
ATOM 776 C C . VAL A 1 100 ? 8.109 18.219 -7.418 1 93.38 100 VAL A C 1
ATOM 778 O O . VAL A 1 100 ? 8.945 19.031 -7.797 1 93.38 100 VAL A O 1
ATOM 781 N N . GLU A 1 101 ? 8.32 17.328 -6.523 1 91 101 GLU A N 1
ATOM 782 C CA . GLU A 1 101 ? 9.617 17.25 -5.855 1 91 101 GLU A CA 1
ATOM 783 C C . GLU A 1 101 ? 10.688 16.719 -6.793 1 91 101 GLU A C 1
ATOM 785 O O . GLU A 1 101 ? 11.812 17.234 -6.82 1 91 101 GLU A O 1
ATOM 790 N N . HIS A 1 102 ? 10.281 15.719 -7.523 1 91.88 102 HIS A N 1
ATOM 791 C CA . HIS A 1 102 ? 11.227 15.031 -8.398 1 91.88 102 HIS A CA 1
ATOM 792 C C . HIS A 1 102 ? 11.805 15.977 -9.438 1 91.88 102 HIS A C 1
ATOM 794 O O . HIS A 1 102 ? 12.984 15.875 -9.789 1 91.88 102 HIS A O 1
ATOM 800 N N . TRP A 1 103 ? 11.055 16.906 -9.922 1 93.06 103 TRP A N 1
ATOM 801 C CA . TRP A 1 103 ? 11.516 17.812 -10.977 1 93.06 103 TRP A CA 1
ATOM 802 C C . TRP A 1 103 ? 11.828 19.188 -10.406 1 93.06 103 TRP A C 1
ATOM 804 O O . TRP A 1 103 ? 11.906 20.172 -11.156 1 93.06 103 TRP A O 1
ATOM 814 N N . ASN A 1 104 ? 11.914 19.359 -9.109 1 89.31 104 ASN A N 1
ATOM 815 C CA . ASN A 1 104 ? 12.383 20.531 -8.375 1 89.31 104 ASN A CA 1
ATOM 816 C C . ASN A 1 104 ? 11.5 21.75 -8.641 1 89.31 104 ASN A C 1
ATOM 818 O O . ASN A 1 104 ? 11.984 22.891 -8.641 1 89.31 104 ASN A O 1
ATOM 822 N N . LEU A 1 105 ? 10.32 21.531 -8.93 1 90 105 LEU A N 1
ATOM 823 C CA . LEU A 1 105 ? 9.375 22.625 -9.117 1 90 105 LEU A CA 1
ATOM 824 C C . LEU A 1 105 ? 9.141 23.359 -7.805 1 90 105 LEU A C 1
ATOM 826 O O . LEU A 1 105 ? 8.992 24.594 -7.793 1 90 105 LEU A O 1
ATOM 830 N N . HIS A 1 106 ? 9.117 22.703 -6.719 1 88.38 106 HIS A N 1
ATOM 831 C CA . HIS A 1 106 ? 8.914 23.297 -5.402 1 88.38 106 HIS A CA 1
ATOM 832 C C . HIS A 1 106 ? 10.039 24.266 -5.059 1 88.38 106 HIS A C 1
ATOM 834 O O . HIS A 1 106 ? 9.789 25.328 -4.488 1 88.38 106 HIS A O 1
ATOM 840 N N . LYS A 1 107 ? 11.234 23.938 -5.441 1 89.25 107 LYS A N 1
ATOM 841 C CA . LYS A 1 107 ? 12.375 24.812 -5.207 1 89.25 107 LYS A CA 1
ATOM 842 C C . LYS A 1 107 ? 12.25 26.094 -6.031 1 89.25 107 LYS A C 1
ATOM 844 O O . LYS A 1 107 ? 12.523 27.188 -5.531 1 89.25 107 LYS A O 1
ATOM 849 N N . ARG A 1 108 ? 11.891 25.938 -7.23 1 90.31 108 ARG A N 1
ATOM 850 C CA . ARG A 1 108 ? 11.734 27.078 -8.109 1 90.31 108 ARG A CA 1
ATOM 851 C C . ARG A 1 108 ? 10.648 28.031 -7.598 1 90.31 108 ARG A C 1
ATOM 853 O O . ARG A 1 108 ? 10.836 29.25 -7.594 1 90.31 108 ARG A O 1
ATOM 860 N N . ILE A 1 109 ? 9.562 27.5 -7.18 1 88.62 109 ILE A N 1
ATOM 861 C CA . ILE A 1 109 ? 8.477 28.312 -6.641 1 88.62 109 ILE A CA 1
ATOM 862 C C . ILE A 1 109 ? 8.945 29.031 -5.379 1 88.62 109 ILE A C 1
ATOM 864 O O . ILE A 1 109 ? 8.711 30.234 -5.223 1 88.62 109 ILE A O 1
ATOM 868 N N . ALA A 1 110 ? 9.609 28.344 -4.516 1 87.81 110 ALA A N 1
ATOM 869 C CA . ALA A 1 110 ? 10.078 28.906 -3.252 1 87.81 110 ALA A CA 1
ATOM 870 C C . ALA A 1 110 ? 11.016 30.078 -3.49 1 87.81 110 ALA A C 1
ATOM 872 O O . ALA A 1 110 ? 10.812 31.172 -2.943 1 87.81 110 ALA A O 1
ATOM 873 N N . LEU A 1 111 ? 11.984 29.891 -4.371 1 88 111 LEU A N 1
ATOM 874 C CA . LEU A 1 111 ? 12.992 30.906 -4.629 1 88 111 LEU A CA 1
ATOM 875 C C . LEU A 1 111 ? 12.391 32.094 -5.375 1 88 111 LEU A C 1
ATOM 877 O O . LEU A 1 111 ? 12.75 33.25 -5.117 1 88 111 LEU A O 1
ATOM 881 N N . SER A 1 112 ? 11.484 31.844 -6.254 1 89.81 112 SER A N 1
ATOM 882 C CA . SER A 1 112 ? 10.828 32.906 -6.988 1 89.81 112 SER A CA 1
ATOM 883 C C . SER A 1 112 ? 10.031 33.812 -6.051 1 89.81 112 SER A C 1
ATOM 885 O O . SER A 1 112 ? 10.055 35.031 -6.199 1 89.81 112 SER A O 1
ATOM 887 N N . VAL A 1 113 ? 9.359 33.281 -5.09 1 86.62 113 VAL A N 1
ATOM 888 C CA . VAL A 1 113 ? 8.539 34.062 -4.156 1 86.62 113 VAL A CA 1
ATOM 889 C C . VAL A 1 113 ? 9.438 34.844 -3.213 1 86.62 113 VAL A C 1
ATOM 891 O O . VAL A 1 113 ? 9.141 36 -2.885 1 86.62 113 VAL A O 1
ATOM 894 N N . LEU A 1 114 ? 10.492 34.25 -2.803 1 85.44 114 LEU A N 1
ATOM 895 C CA . LEU A 1 114 ? 11.422 34.938 -1.913 1 85.44 114 LEU A CA 1
ATOM 896 C C . LEU A 1 114 ? 12.055 36.125 -2.611 1 85.44 114 LEU A C 1
ATOM 898 O O . LEU A 1 114 ? 12.328 37.156 -1.976 1 85.44 114 LEU A O 1
ATOM 902 N N . LEU A 1 115 ? 12.281 36.031 -3.891 1 87.31 115 LEU A N 1
ATOM 903 C CA . LEU A 1 115 ? 12.859 37.125 -4.664 1 87.31 115 LEU A CA 1
ATOM 904 C C . LEU A 1 115 ? 11.875 38.281 -4.789 1 87.31 115 LEU A C 1
ATOM 906 O O . LEU A 1 115 ? 12.281 39.438 -4.922 1 87.31 115 LEU A O 1
ATOM 910 N N . ILE A 1 116 ? 10.633 38.031 -4.66 1 88 116 ILE A N 1
ATOM 911 C CA . ILE A 1 116 ? 9.594 39.062 -4.836 1 88 116 ILE A CA 1
ATOM 912 C C . ILE A 1 116 ? 9.336 39.781 -3.51 1 88 116 ILE A C 1
ATOM 914 O O . ILE A 1 116 ? 9.148 41 -3.479 1 88 116 ILE A O 1
ATOM 918 N N . ILE A 1 117 ? 9.273 39.094 -2.385 1 83.69 117 ILE A N 1
ATOM 919 C CA . ILE A 1 117 ? 8.859 39.625 -1.095 1 83.69 117 ILE A CA 1
ATOM 920 C C . ILE A 1 117 ? 9.961 40.5 -0.526 1 83.69 117 ILE A C 1
ATOM 922 O O . ILE A 1 117 ? 9.688 41.531 0.105 1 83.69 117 ILE A O 1
ATOM 926 N N . GLY A 1 118 ? 11.211 40.281 -0.746 1 75 118 GLY A N 1
ATOM 927 C CA . GLY A 1 118 ? 12.289 41.125 -0.265 1 75 118 GLY A CA 1
ATOM 928 C C . GLY A 1 118 ? 13.078 40.469 0.871 1 75 118 GLY A C 1
ATOM 929 O O . GLY A 1 118 ? 12.758 39.375 1.315 1 75 118 GLY A O 1
ATOM 930 N N . VAL A 1 119 ? 14.094 41.344 1.351 1 75.19 119 VAL A N 1
ATOM 931 C CA . VAL A 1 119 ? 15.062 40.719 2.234 1 75.19 119 VAL A CA 1
ATOM 932 C C . VAL A 1 119 ? 15.148 41.469 3.551 1 75.19 119 VAL A C 1
ATOM 934 O O . VAL A 1 119 ? 16.031 41.219 4.371 1 75.19 119 VAL A O 1
ATOM 937 N N . ARG A 1 120 ? 14.188 42.375 3.77 1 80.19 120 ARG A N 1
ATOM 938 C CA . ARG A 1 120 ? 14.133 42.938 5.113 1 80.19 120 ARG A CA 1
ATOM 939 C C . ARG A 1 120 ? 13.766 41.844 6.141 1 80.19 120 ARG A C 1
ATOM 941 O O . ARG A 1 120 ? 13.039 40.906 5.824 1 80.19 120 ARG A O 1
ATOM 948 N N . PRO A 1 121 ? 14.289 42.031 7.312 1 82.75 121 PRO A N 1
ATOM 949 C CA . PRO A 1 121 ? 14.141 40.938 8.266 1 82.75 121 PRO A CA 1
ATOM 950 C C . PRO A 1 121 ? 12.68 40.531 8.461 1 82.75 121 PRO A C 1
ATOM 952 O O . PRO A 1 121 ? 12.352 39.344 8.398 1 82.75 121 PRO A O 1
ATOM 955 N N . ALA A 1 122 ? 11.805 41.531 8.734 1 86.69 122 ALA A N 1
ATOM 956 C CA . ALA A 1 122 ? 10.391 41.188 8.922 1 86.69 122 ALA A CA 1
ATOM 957 C C . ALA A 1 122 ? 9.789 40.594 7.652 1 86.69 122 ALA A C 1
ATOM 959 O O . ALA A 1 122 ? 8.984 39.656 7.715 1 86.69 122 ALA A O 1
ATOM 960 N N . LEU A 1 123 ? 10.117 41.125 6.535 1 87.88 123 LEU A N 1
ATOM 961 C CA . LEU A 1 123 ? 9.594 40.656 5.258 1 87.88 123 LEU A CA 1
ATOM 962 C C . LEU A 1 123 ? 10.219 39.312 4.883 1 87.88 123 LEU A C 1
ATOM 964 O O . LEU A 1 123 ? 9.57 38.469 4.246 1 87.88 123 LEU A O 1
ATOM 968 N N . LEU A 1 124 ? 11.445 39.188 5.309 1 87.19 124 LEU A N 1
ATOM 969 C CA . LEU A 1 124 ? 12.125 37.906 5.043 1 87.19 124 LEU A CA 1
ATOM 970 C C . LEU A 1 124 ? 11.445 36.75 5.785 1 87.19 124 LEU A C 1
ATOM 972 O O . LEU A 1 124 ? 11.211 35.688 5.211 1 87.19 124 LEU A O 1
ATOM 976 N N . ILE A 1 125 ? 11.148 37.031 7.035 1 91.31 125 ILE A N 1
ATOM 977 C CA . ILE A 1 125 ? 10.445 36.031 7.816 1 91.31 125 ILE A CA 1
ATOM 978 C C . ILE A 1 125 ? 9.078 35.75 7.191 1 91.31 125 ILE A C 1
ATOM 980 O O . ILE A 1 125 ? 8.68 34.594 7.043 1 91.31 125 ILE A O 1
ATOM 984 N N . LEU A 1 126 ? 8.414 36.781 6.809 1 92.56 126 LEU A N 1
ATOM 985 C CA . LEU A 1 126 ? 7.113 36.625 6.176 1 92.56 126 LEU A CA 1
ATOM 986 C C . LEU A 1 126 ? 7.23 35.844 4.871 1 92.56 126 LEU A C 1
ATOM 988 O O . LEU A 1 126 ? 6.395 35 4.574 1 92.56 126 LEU A O 1
ATOM 992 N N . GLY A 1 127 ? 8.203 36.219 4.094 1 91.88 127 GLY A N 1
ATOM 993 C CA . GLY A 1 127 ? 8.422 35.531 2.84 1 91.88 127 GLY A CA 1
ATOM 994 C C . GLY A 1 127 ? 8.641 34.031 3.021 1 91.88 127 GLY A C 1
ATOM 995 O O . GLY A 1 127 ? 8.008 33.219 2.338 1 91.88 127 GLY A O 1
ATOM 996 N N . PHE A 1 128 ? 9.5 33.688 3.941 1 93.5 128 PHE A N 1
ATOM 997 C CA . PHE A 1 128 ? 9.758 32.281 4.215 1 93.5 128 PHE A CA 1
ATOM 998 C C . PHE A 1 128 ? 8.5 31.578 4.73 1 93.5 128 PHE A C 1
ATOM 1000 O O . PHE A 1 128 ? 8.227 30.422 4.371 1 93.5 128 PHE A O 1
ATOM 1007 N N . MET A 1 129 ? 7.77 32.25 5.535 1 96.62 129 MET A N 1
ATOM 1008 C CA . MET A 1 129 ? 6.566 31.656 6.102 1 96.62 129 MET A CA 1
ATOM 1009 C C . MET A 1 129 ? 5.508 31.438 5.023 1 96.62 129 MET A C 1
ATOM 1011 O O . MET A 1 129 ? 4.895 30.375 4.953 1 96.62 129 MET A O 1
ATOM 1015 N N . LEU A 1 130 ? 5.336 32.438 4.164 1 95.75 130 LEU A N 1
ATOM 1016 C CA . LEU A 1 130 ? 4.328 32.344 3.109 1 95.75 130 LEU A CA 1
ATOM 1017 C C . LEU A 1 130 ? 4.664 31.234 2.125 1 95.75 130 LEU A C 1
ATOM 1019 O O . LEU A 1 130 ? 3.789 30.453 1.749 1 95.75 130 LEU A O 1
ATOM 1023 N N . VAL A 1 131 ? 5.852 31.156 1.8 1 94.81 131 VAL A N 1
ATOM 1024 C CA . VAL A 1 131 ? 6.27 30.156 0.814 1 94.81 131 VAL A CA 1
ATOM 1025 C C . VAL A 1 131 ? 6.188 28.766 1.421 1 94.81 131 VAL A C 1
ATOM 1027 O O . VAL A 1 131 ? 5.695 27.828 0.78 1 94.81 131 VAL A O 1
ATOM 1030 N N . THR A 1 132 ? 6.695 28.641 2.596 1 96.56 132 THR A N 1
ATOM 1031 C CA . THR A 1 132 ? 6.656 27.344 3.264 1 96.56 132 THR A CA 1
ATOM 1032 C C . THR A 1 132 ? 5.219 26.875 3.451 1 96.56 132 THR A C 1
ATOM 1034 O O . THR A 1 132 ? 4.906 25.703 3.215 1 96.56 132 THR A O 1
ATOM 1037 N N . ALA A 1 133 ? 4.387 27.766 3.873 1 97.56 133 ALA A N 1
ATOM 1038 C CA . ALA A 1 133 ? 2.979 27.422 4.059 1 97.56 133 ALA A CA 1
ATOM 1039 C C . ALA A 1 133 ? 2.336 27.016 2.736 1 97.56 133 ALA A C 1
ATOM 1041 O O . ALA A 1 133 ? 1.587 26.031 2.684 1 97.56 133 ALA A O 1
ATOM 1042 N N . PHE A 1 134 ? 2.631 27.734 1.729 1 95.81 134 PHE A N 1
ATOM 1043 C CA . PHE A 1 134 ? 2.051 27.438 0.425 1 95.81 134 PHE A CA 1
ATOM 1044 C C . PHE A 1 134 ? 2.502 26.078 -0.072 1 95.81 134 PHE A C 1
ATOM 1046 O O . PHE A 1 134 ? 1.685 25.281 -0.529 1 95.81 134 PHE A O 1
ATOM 1053 N N . LEU A 1 135 ? 3.746 25.828 -0 1 94.5 135 LEU A N 1
ATOM 1054 C CA . LEU A 1 135 ? 4.285 24.562 -0.461 1 94.5 135 LEU A CA 1
ATOM 1055 C C . LEU A 1 135 ? 3.73 23.406 0.366 1 94.5 135 LEU A C 1
ATOM 1057 O O . LEU A 1 135 ? 3.404 22.344 -0.177 1 94.5 135 LEU A O 1
ATOM 1061 N N . SER A 1 136 ? 3.58 23.578 1.623 1 96.38 136 SER A N 1
ATOM 1062 C CA . SER A 1 136 ? 3.117 22.547 2.535 1 96.38 136 SER A CA 1
ATOM 1063 C C . SER A 1 136 ? 1.655 22.188 2.273 1 96.38 136 SER A C 1
ATOM 1065 O O . SER A 1 136 ? 1.193 21.109 2.658 1 96.38 136 SER A O 1
ATOM 1067 N N . MET A 1 137 ? 0.933 23.047 1.594 1 95.56 137 MET A N 1
ATOM 1068 C CA . MET A 1 137 ? -0.448 22.781 1.207 1 95.56 137 MET A CA 1
ATOM 1069 C C . MET A 1 137 ? -0.519 21.625 0.214 1 95.56 137 MET A C 1
ATOM 1071 O O . MET A 1 137 ? -1.524 20.922 0.149 1 95.56 137 MET A O 1
ATOM 1075 N N . TRP A 1 138 ? 0.603 21.484 -0.481 1 91.38 138 TRP A N 1
ATOM 1076 C CA . TRP A 1 138 ? 0.492 20.609 -1.645 1 91.38 138 TRP A CA 1
ATOM 1077 C C . TRP A 1 138 ? 1.515 19.484 -1.575 1 91.38 138 TRP A C 1
ATOM 1079 O O . TRP A 1 138 ? 1.351 18.453 -2.227 1 91.38 138 TRP A O 1
ATOM 1089 N N . ILE A 1 139 ? 2.555 19.812 -0.89 1 90.25 139 ILE A N 1
ATOM 1090 C CA . ILE A 1 139 ? 3.59 18.797 -0.693 1 90.25 139 ILE A CA 1
ATOM 1091 C C . ILE A 1 139 ? 3.613 18.359 0.77 1 90.25 139 ILE A C 1
ATOM 1093 O O . ILE A 1 139 ? 2.861 18.891 1.593 1 90.25 139 ILE A O 1
ATOM 1097 N N . SER A 1 140 ? 4.301 17.453 1.229 1 89.31 140 SER A N 1
ATOM 1098 C CA . SER A 1 140 ? 4.336 17.047 2.629 1 89.31 140 SER A CA 1
ATOM 1099 C C . SER A 1 140 ? 5.047 18.078 3.492 1 89.31 140 SER A C 1
ATOM 1101 O O . SER A 1 140 ? 5.957 18.766 3.023 1 89.31 140 SER A O 1
ATOM 1103 N N . ASN A 1 141 ? 4.535 18.219 4.727 1 94.31 141 ASN A N 1
ATOM 1104 C CA . ASN A 1 141 ? 5.148 19.125 5.684 1 94.31 141 ASN A CA 1
ATOM 1105 C C . ASN A 1 141 ? 6.637 18.828 5.867 1 94.31 141 ASN A C 1
ATOM 1107 O O . ASN A 1 141 ? 7.453 19.75 5.918 1 94.31 141 ASN A O 1
ATOM 1111 N N . THR A 1 142 ? 6.957 17.625 5.852 1 90.38 142 THR A N 1
ATOM 1112 C CA . THR A 1 142 ? 8.328 17.172 6.082 1 90.38 142 THR A CA 1
ATOM 1113 C C . THR A 1 142 ? 9.227 17.562 4.918 1 90.38 142 THR A C 1
ATOM 1115 O O . THR A 1 142 ? 10.305 18.125 5.121 1 90.38 142 THR A O 1
ATOM 1118 N N . ALA A 1 143 ? 8.781 17.297 3.768 1 88.44 143 ALA A N 1
ATOM 1119 C CA . ALA A 1 143 ? 9.57 17.609 2.576 1 88.44 143 ALA A CA 1
ATOM 1120 C C . ALA A 1 143 ? 9.758 19.109 2.42 1 88.44 143 ALA A C 1
ATOM 1122 O O . ALA A 1 143 ? 10.852 19.578 2.07 1 88.44 143 ALA A O 1
ATOM 1123 N N . THR A 1 144 ? 8.75 19.844 2.656 1 94.12 144 THR A N 1
ATOM 1124 C CA . THR A 1 144 ? 8.812 21.297 2.566 1 94.12 144 THR A CA 1
ATOM 1125 C C . THR A 1 144 ? 9.836 21.859 3.559 1 94.12 144 THR A C 1
ATOM 1127 O O . THR A 1 144 ? 10.664 22.703 3.201 1 94.12 144 THR A O 1
ATOM 1130 N N . THR A 1 145 ? 9.812 21.344 4.754 1 94.62 145 THR A N 1
ATOM 1131 C CA . THR A 1 145 ? 10.727 21.812 5.789 1 94.62 145 THR A CA 1
ATOM 1132 C C . THR A 1 145 ? 12.164 21.438 5.453 1 94.62 145 THR A C 1
ATOM 1134 O O . THR A 1 145 ? 13.078 22.25 5.582 1 94.62 145 THR A O 1
ATOM 1137 N N . ALA A 1 146 ? 12.375 20.25 5.016 1 90.19 146 ALA A N 1
ATOM 1138 C CA . ALA A 1 146 ? 13.703 19.766 4.672 1 90.19 146 ALA A CA 1
ATOM 1139 C C . ALA A 1 146 ? 14.312 20.594 3.541 1 90.19 146 ALA A C 1
ATOM 1141 O O . ALA A 1 146 ? 15.531 20.781 3.488 1 90.19 146 ALA A O 1
ATOM 1142 N N . MET A 1 147 ? 13.492 21.109 2.729 1 89.19 147 MET A N 1
ATOM 1143 C CA . MET A 1 147 ? 13.961 21.906 1.599 1 89.19 147 MET A CA 1
ATOM 1144 C C . MET A 1 147 ? 14.211 23.359 2.012 1 89.19 147 MET A C 1
ATOM 1146 O O . MET A 1 147 ? 15.195 23.969 1.595 1 89.19 147 MET A O 1
ATOM 1150 N N . MET A 1 148 ? 13.375 23.891 2.816 1 92.31 148 MET A N 1
ATOM 1151 C CA . MET A 1 148 ? 13.391 25.312 3.117 1 92.31 148 MET A CA 1
ATOM 1152 C C . MET A 1 148 ? 14.43 25.641 4.188 1 92.31 148 MET A C 1
ATOM 1154 O O . MET A 1 148 ? 15.008 26.719 4.191 1 92.31 148 MET A O 1
ATOM 1158 N N . VAL A 1 149 ? 14.773 24.734 5.078 1 91.75 149 VAL A N 1
ATOM 1159 C CA . VAL A 1 149 ? 15.664 25 6.203 1 91.75 149 VAL A CA 1
ATOM 1160 C C . VAL A 1 149 ? 17.078 25.281 5.688 1 91.75 149 VAL A C 1
ATOM 1162 O O . VAL A 1 149 ? 17.703 26.266 6.094 1 91.75 149 VAL A O 1
ATOM 1165 N N . PRO A 1 150 ? 17.625 24.469 4.781 1 86.56 150 PRO A N 1
ATOM 1166 C CA . PRO A 1 150 ? 18.953 24.781 4.258 1 86.56 150 PRO A CA 1
ATOM 1167 C C . PRO A 1 150 ? 19 26.125 3.543 1 86.56 150 PRO A C 1
ATOM 1169 O O . PRO A 1 150 ? 20.016 26.828 3.594 1 86.56 150 PRO A O 1
ATOM 1172 N N . ILE A 1 151 ? 17.984 26.484 2.857 1 85.69 151 ILE A N 1
ATOM 1173 C CA . ILE A 1 151 ? 17.906 27.781 2.184 1 85.69 151 ILE A CA 1
ATOM 1174 C C . ILE A 1 151 ? 17.906 28.891 3.221 1 85.69 151 ILE A C 1
ATOM 1176 O O . ILE A 1 151 ? 18.625 29.891 3.072 1 85.69 151 ILE A O 1
ATOM 1180 N N . ALA A 1 152 ? 17.141 28.734 4.227 1 88.5 152 ALA A N 1
ATOM 1181 C CA . ALA A 1 152 ? 17.094 29.719 5.309 1 88.5 152 ALA A CA 1
ATOM 1182 C C . ALA A 1 152 ? 18.453 29.859 5.969 1 88.5 152 ALA A C 1
ATOM 1184 O O . ALA A 1 152 ? 18.891 30.984 6.262 1 88.5 152 ALA A O 1
ATOM 1185 N N . GLN A 1 153 ? 19.125 28.781 6.137 1 85.62 153 GLN A N 1
ATOM 1186 C CA . GLN A 1 153 ? 20.453 28.797 6.758 1 85.62 153 GLN A CA 1
ATOM 1187 C C . GLN A 1 153 ? 21.469 29.469 5.852 1 85.62 153 GLN A C 1
ATOM 1189 O O . GLN A 1 153 ? 22.344 30.203 6.328 1 85.62 153 GLN A O 1
ATOM 1194 N N . ALA A 1 154 ? 21.406 29.219 4.672 1 81.94 154 ALA A N 1
ATOM 1195 C CA . ALA A 1 154 ? 22.312 29.859 3.719 1 81.94 154 ALA A CA 1
ATOM 1196 C C . ALA A 1 154 ? 22.109 31.359 3.697 1 81.94 154 ALA A C 1
ATOM 1198 O O . ALA A 1 154 ? 23.094 32.125 3.645 1 81.94 154 ALA A O 1
ATOM 1199 N N . VAL A 1 155 ? 20.953 31.781 3.719 1 82.81 155 VAL A N 1
ATOM 1200 C CA . VAL A 1 155 ? 20.625 33.219 3.748 1 82.81 155 VAL A CA 1
ATOM 1201 C C . VAL A 1 155 ? 21.141 33.812 5.043 1 82.81 155 VAL A C 1
ATOM 1203 O O . VAL A 1 155 ? 21.719 34.906 5.031 1 82.81 155 VAL A O 1
ATOM 1206 N N . LEU A 1 156 ? 21.016 33.156 6.121 1 83.38 156 LEU A N 1
ATOM 1207 C CA . LEU A 1 156 ? 21.469 33.625 7.43 1 83.38 156 LEU A CA 1
ATOM 1208 C C . LEU A 1 156 ? 22.984 33.75 7.48 1 83.38 156 LEU A C 1
ATOM 1210 O O . LEU A 1 156 ? 23.516 34.688 8.055 1 83.38 156 LEU A O 1
ATOM 1214 N N . GLU A 1 157 ? 23.625 32.75 6.977 1 81.12 157 GLU A N 1
ATOM 1215 C CA . GLU A 1 157 ? 25.094 32.75 6.949 1 81.12 157 GLU A CA 1
ATOM 1216 C C . GLU A 1 157 ? 25.609 33.969 6.168 1 81.12 157 GLU A C 1
ATOM 1218 O O . GLU A 1 157 ? 26.594 34.594 6.562 1 81.12 157 GLU A O 1
ATOM 1223 N N . GLN A 1 158 ? 24.984 34.281 5.203 1 75.69 158 GLN A N 1
ATOM 1224 C CA . GLN A 1 158 ? 25.391 35.438 4.391 1 75.69 158 GLN A CA 1
ATOM 1225 C C . GLN A 1 158 ? 25.062 36.75 5.09 1 75.69 158 GLN A C 1
ATOM 1227 O O . GLN A 1 158 ? 25.797 37.719 4.938 1 75.69 158 GLN A O 1
ATOM 1232 N N . LEU A 1 159 ? 24.047 36.781 5.789 1 75 159 LEU A N 1
ATOM 1233 C CA . LEU A 1 159 ? 23.672 37.969 6.539 1 75 159 LEU A CA 1
ATOM 1234 C C . LEU A 1 159 ? 24.641 38.219 7.688 1 75 159 LEU A C 1
ATOM 1236 O O . LEU A 1 159 ? 24.922 39.375 8.023 1 75 159 LEU A O 1
ATOM 1240 N N . HIS A 1 160 ? 25.172 37.125 8.203 1 73.06 160 HIS A N 1
ATOM 1241 C CA . HIS A 1 160 ? 26.078 37.25 9.344 1 73.06 160 HIS A CA 1
ATOM 1242 C C . HIS A 1 160 ? 27.516 37.531 8.898 1 73.06 160 HIS A C 1
ATOM 1244 O O . HIS A 1 160 ? 28.312 38.062 9.648 1 73.06 160 HIS A O 1
ATOM 1250 N N . GLN A 1 161 ? 28.031 37.031 7.773 1 61 161 GLN A N 1
ATOM 1251 C CA . GLN A 1 161 ? 29.375 37.25 7.27 1 61 161 GLN A CA 1
ATOM 1252 C C . GLN A 1 161 ? 29.531 38.688 6.785 1 61 161 GLN A C 1
ATOM 1254 O O . GLN A 1 161 ? 30.656 39.188 6.629 1 61 161 GLN A O 1
ATOM 1259 N N . ALA A 1 162 ? 28.656 39.531 6.523 1 49.72 162 ALA A N 1
ATOM 1260 C CA . ALA A 1 162 ? 28.953 40.844 5.992 1 49.72 162 ALA A CA 1
ATOM 1261 C C . ALA A 1 162 ? 29.859 41.625 6.934 1 49.72 162 ALA A C 1
ATOM 1263 O O . ALA A 1 162 ? 29.641 41.656 8.148 1 49.72 162 ALA A O 1
ATOM 1264 N N . PRO A 1 163 ? 31.172 42.219 6.477 1 42.91 163 PRO A N 1
ATOM 1265 C CA . PRO A 1 163 ? 32.281 42.875 7.152 1 42.91 163 PRO A CA 1
ATOM 1266 C C . PRO A 1 163 ? 31.812 43.938 8.141 1 42.91 163 PRO A C 1
ATOM 1268 O O . PRO A 1 163 ? 30.828 44.656 7.879 1 42.91 163 PRO A O 1
ATOM 1271 N N . THR A 1 164 ? 32 43.844 9.477 1 38.91 164 THR A N 1
ATOM 1272 C CA . THR A 1 164 ? 32.188 45.062 10.281 1 38.91 164 THR A CA 1
ATOM 1273 C C . THR A 1 164 ? 32.875 46.125 9.461 1 38.91 164 THR A C 1
ATOM 1275 O O . THR A 1 164 ? 33.625 45.844 8.531 1 38.91 164 THR A O 1
ATOM 1278 N N . GLY A 1 165 ? 32.594 47.406 9.539 1 32.31 165 GLY A N 1
ATOM 1279 C CA . GLY A 1 165 ? 33.312 48.5 8.945 1 32.31 165 GLY A CA 1
ATOM 1280 C C . GLY A 1 165 ? 34.812 48.219 8.82 1 32.31 165 GLY A C 1
ATOM 1281 O O . GLY A 1 165 ? 35.344 47.312 9.453 1 32.31 165 GLY A O 1
ATOM 1282 N N . LYS A 1 166 ? 35.469 49.062 7.918 1 33.25 166 LYS A N 1
ATOM 1283 C CA . LYS A 1 166 ? 36.875 49.344 7.633 1 33.25 166 LYS A CA 1
ATOM 1284 C C . LYS A 1 166 ? 37.656 49.531 8.922 1 33.25 166 LYS A C 1
ATOM 1286 O O . LYS A 1 166 ? 37.531 50.562 9.594 1 33.25 166 LYS A O 1
ATOM 1291 N N . ASP A 1 167 ? 37.875 48.812 9.875 1 30.39 167 ASP A N 1
ATOM 1292 C CA . ASP A 1 167 ? 39.156 49.188 10.469 1 30.39 167 ASP A CA 1
ATOM 1293 C C . ASP A 1 167 ? 40.188 49.469 9.391 1 30.39 167 ASP A C 1
ATOM 1295 O O . ASP A 1 167 ? 40.344 48.719 8.438 1 30.39 167 ASP A O 1
ATOM 1299 N N . VAL A 1 168 ? 40.5 50.844 9.109 1 29.02 168 VAL A N 1
ATOM 1300 C CA . VAL A 1 168 ? 41.594 51.438 8.352 1 29.02 168 VAL A CA 1
ATOM 1301 C C . VAL A 1 168 ? 42.781 50.469 8.289 1 29.02 168 VAL A C 1
ATOM 1303 O O . VAL A 1 168 ? 43.031 49.719 9.25 1 29.02 168 VAL A O 1
ATOM 1306 N N . GLU A 1 169 ? 43.25 50.219 7.094 1 27.33 169 GLU A N 1
ATOM 1307 C CA . GLU A 1 169 ? 44.625 49.812 6.711 1 27.33 169 GLU A CA 1
ATOM 1308 C C . GLU A 1 169 ? 45.656 50.375 7.684 1 27.33 169 GLU A C 1
ATOM 1310 O O . GLU A 1 169 ? 45.906 51.562 7.719 1 27.33 169 GLU A O 1
ATOM 1315 N N . GLU A 1 170 ? 45.656 50.188 9 1 26.2 170 GLU A N 1
ATOM 1316 C CA . GLU A 1 170 ? 47.031 50.375 9.461 1 26.2 170 GLU A CA 1
ATOM 1317 C C . GLU A 1 170 ? 48 49.719 8.492 1 26.2 170 GLU A C 1
ATOM 1319 O O . GLU A 1 170 ? 47.812 48.562 8.094 1 26.2 170 GLU A O 1
ATOM 1324 N N . GLY A 1 171 ? 48.625 50.594 7.555 1 26.48 171 GLY A N 1
ATOM 1325 C CA . GLY A 1 171 ? 49.781 50.438 6.688 1 26.48 171 GLY A CA 1
ATOM 1326 C C . GLY A 1 171 ? 50.75 49.375 7.191 1 26.48 171 GLY A C 1
ATOM 1327 O O . GLY A 1 171 ? 51.344 49.562 8.258 1 26.48 171 GLY A O 1
ATOM 1328 N N . SER A 1 172 ? 50.281 48.219 7.164 1 24.8 172 SER A N 1
ATOM 1329 C CA . SER A 1 172 ? 51.312 47.219 7.352 1 24.8 172 SER A CA 1
ATOM 1330 C C . SER A 1 172 ? 52.562 47.531 6.539 1 24.8 172 SER A C 1
ATOM 1332 O O . SER A 1 172 ? 52.531 47.469 5.309 1 24.8 172 SER A O 1
ATOM 1334 N N . ASP A 1 173 ? 53.281 48.719 6.941 1 25.28 173 ASP A N 1
ATOM 1335 C CA . ASP A 1 173 ? 54.719 48.906 6.691 1 25.28 173 ASP A CA 1
ATOM 1336 C C . ASP A 1 173 ? 55.438 47.562 6.66 1 25.28 173 ASP A C 1
ATOM 1338 O O . ASP A 1 173 ? 55.375 46.781 7.617 1 25.28 173 ASP A O 1
ATOM 1342 N N . ASN A 1 174 ? 55.406 47.062 5.492 1 23.64 174 ASN A N 1
ATOM 1343 C CA . ASN A 1 174 ? 56.438 46.062 5.219 1 23.64 174 ASN A CA 1
ATOM 1344 C C . ASN A 1 174 ? 57.781 46.5 5.742 1 23.64 174 ASN A C 1
ATOM 1346 O O . ASN A 1 174 ? 58.375 47.469 5.215 1 23.64 174 ASN A O 1
ATOM 1350 N N . PRO A 1 175 ? 57.938 46.688 7.051 1 23 175 PRO A N 1
ATOM 1351 C CA . PRO A 1 175 ? 59.312 47.031 7.438 1 23 175 PRO A CA 1
ATOM 1352 C C . PRO A 1 175 ? 60.375 46.188 6.711 1 23 175 PRO A C 1
ATOM 1354 O O . PRO A 1 175 ? 60.406 44.938 6.879 1 23 175 PRO A O 1
ATOM 1357 N N . ALA A 1 176 ? 60.469 46.312 5.293 1 22.8 176 ALA A N 1
ATOM 1358 C CA . ALA A 1 176 ? 61.719 45.812 4.734 1 22.8 176 ALA A CA 1
ATOM 1359 C C . ALA A 1 176 ? 62.844 45.906 5.758 1 22.8 176 ALA A C 1
ATOM 1361 O O . ALA A 1 176 ? 62.719 46.594 6.781 1 22.8 176 ALA A O 1
ATOM 1362 N N . PHE A 1 177 ? 64.125 45.844 5.18 1 22 177 PHE A N 1
ATOM 1363 C CA . PHE A 1 177 ? 65.562 45.625 5.602 1 22 177 PHE A CA 1
ATOM 1364 C C . PHE A 1 177 ? 66 46.812 6.449 1 22 177 PHE A C 1
ATOM 1366 O O . PHE A 1 177 ? 67.25 46.969 6.637 1 22 177 PHE A O 1
ATOM 1373 N N . VAL A 1 178 ? 65.062 47.656 6.996 1 21.91 178 VAL A N 1
ATOM 1374 C CA . VAL A 1 178 ? 65.938 48.719 7.535 1 21.91 178 VAL A CA 1
ATOM 1375 C C . VAL A 1 178 ? 67 48.125 8.445 1 21.91 178 VAL A C 1
ATOM 1377 O O . VAL A 1 178 ? 66.688 47.406 9.398 1 21.91 178 VAL A O 1
ATOM 1380 N N . LEU A 1 179 ? 68.188 47.969 7.754 1 22.56 179 LEU A N 1
ATOM 1381 C CA . LEU A 1 179 ? 69.5 47.656 8.336 1 22.56 179 LEU A CA 1
ATOM 1382 C C . LEU A 1 179 ? 69.75 48.469 9.617 1 22.56 179 LEU A C 1
ATOM 1384 O O . LEU A 1 179 ? 70.875 48.688 10.031 1 22.56 179 LEU A O 1
ATOM 1388 N N . GLN A 1 180 ? 68.625 48.844 10.258 1 20.8 180 GLN A N 1
ATOM 1389 C CA . GLN A 1 180 ? 69.062 49.781 11.25 1 20.8 180 GLN A CA 1
ATOM 1390 C C . GLN A 1 180 ? 70.188 49.188 12.125 1 20.8 180 GLN A C 1
ATOM 1392 O O . GLN A 1 180 ? 70.125 48 12.422 1 20.8 180 GLN A O 1
ATOM 1397 N N . GLU A 1 181 ? 71.188 50.094 12.242 1 22.34 181 GLU A N 1
ATOM 1398 C CA . GLU A 1 181 ? 72.5 50.062 12.938 1 22.34 181 GLU A CA 1
ATOM 1399 C C . GLU A 1 181 ? 72.312 49.625 14.391 1 22.34 181 GLU A C 1
ATOM 1401 O O . GLU A 1 181 ? 71.25 49.875 15 1 22.34 181 GLU A O 1
ATOM 1406 N N . PRO A 1 182 ? 73.312 48.719 14.859 1 25.56 182 PRO A N 1
ATOM 1407 C CA . PRO A 1 182 ? 73.5 48 16.109 1 25.56 182 PRO A CA 1
ATOM 1408 C C . PRO A 1 182 ? 73.438 48.875 17.344 1 25.56 182 PRO A C 1
ATOM 1410 O O . PRO A 1 182 ? 73.812 48.469 18.438 1 25.56 182 PRO A O 1
ATOM 1413 N N . SER A 1 183 ? 72.562 49.969 17.312 1 20.94 183 SER A N 1
ATOM 1414 C CA . SER A 1 183 ? 73.062 50.812 18.391 1 20.94 183 SER A CA 1
ATOM 1415 C C . SER A 1 183 ? 73.188 50.031 19.688 1 20.94 183 SER A C 1
ATOM 1417 O O . SER A 1 183 ? 72.562 49 19.859 1 20.94 183 SER A O 1
ATOM 1419 N N . GLU A 1 184 ? 73.938 50.719 20.625 1 20.92 184 GLU A N 1
ATOM 1420 C CA . GLU A 1 184 ? 74.688 50.438 21.844 1 20.92 184 GLU A CA 1
ATOM 1421 C C . GLU A 1 184 ? 73.812 49.906 22.953 1 20.92 184 GLU A C 1
ATOM 1423 O O . GLU A 1 184 ? 72.562 50.188 22.953 1 20.92 184 GLU A O 1
ATOM 1428 N N . LYS A 1 185 ? 74.5 49.219 23.797 1 24.61 185 LYS A N 1
ATOM 1429 C CA . LYS A 1 185 ? 74.375 48.312 24.938 1 24.61 185 LYS A CA 1
ATOM 1430 C C . LYS A 1 185 ? 73.688 49 26.109 1 24.61 185 LYS A C 1
ATOM 1432 O O . LYS A 1 185 ? 73.75 48.5 27.234 1 24.61 185 LYS A O 1
ATOM 1437 N N . LYS A 1 186 ? 72.875 50.125 25.906 1 21 186 LYS A N 1
ATOM 1438 C CA . LYS A 1 186 ? 72.812 50.75 27.234 1 21 186 LYS A CA 1
ATOM 1439 C C . LYS A 1 186 ? 72.125 49.844 28.234 1 21 186 LYS A C 1
ATOM 1441 O O . LYS A 1 186 ? 71.188 49.094 27.891 1 21 186 LYS A O 1
ATOM 1446 N N . GLU A 1 187 ? 72.562 49.844 29.453 1 23.5 187 GLU A N 1
ATOM 1447 C CA . GLU A 1 187 ? 72.562 49.062 30.703 1 23.5 187 GLU A CA 1
ATOM 1448 C C . GLU A 1 187 ? 71.188 49.094 31.375 1 23.5 187 GLU A C 1
ATOM 1450 O O . GLU A 1 187 ? 70.875 48.312 32.281 1 23.5 187 GLU A O 1
ATOM 1455 N N . GLY A 1 188 ? 70.312 50.125 31 1 20.73 188 GLY A N 1
ATOM 1456 C CA . GLY A 1 188 ? 69.688 50.594 32.219 1 20.73 188 GLY A CA 1
ATOM 1457 C C . GLY A 1 188 ? 68.75 49.562 32.844 1 20.73 188 GLY A C 1
ATOM 1458 O O . GLY A 1 188 ? 68.5 48.531 32.219 1 20.73 188 GLY A O 1
ATOM 1459 N N . SER A 1 189 ? 68.062 50.094 33.938 1 24.06 189 SER A N 1
ATOM 1460 C CA . SER A 1 189 ? 67.5 49.719 35.219 1 24.06 189 SER A CA 1
ATOM 1461 C C . SER A 1 189 ? 66.188 48.906 35.031 1 24.06 189 SER A C 1
ATOM 1463 O O . SER A 1 189 ? 65.5 49.094 34 1 24.06 189 SER A O 1
ATOM 1465 N N . LYS A 1 190 ? 66.125 47.906 35.781 1 26.83 190 LYS A N 1
ATOM 1466 C CA . LYS A 1 190 ? 65.25 46.75 36.031 1 26.83 190 LYS A CA 1
ATOM 1467 C C . LYS A 1 190 ? 63.812 47.188 36.312 1 26.83 190 LYS A C 1
ATOM 1469 O O . LYS A 1 190 ? 63 46.438 36.812 1 26.83 190 LYS A O 1
ATOM 1474 N N . LEU A 1 191 ? 63.344 48.438 35.844 1 23.61 191 LEU A N 1
ATOM 1475 C CA . LEU A 1 191 ? 62.062 48.656 36.469 1 23.61 191 LEU A CA 1
ATOM 1476 C C . LEU A 1 191 ? 61.125 47.469 36.188 1 23.61 191 LEU A C 1
ATOM 1478 O O . LEU A 1 191 ? 61.094 46.938 35.094 1 23.61 191 LEU A O 1
ATOM 1482 N N . ASP A 1 192 ? 60.594 46.938 37.312 1 24.58 192 ASP A N 1
ATOM 1483 C CA . ASP A 1 192 ? 59.719 45.781 37.625 1 24.58 192 ASP A CA 1
ATOM 1484 C C . ASP A 1 192 ? 58.438 45.844 36.812 1 24.58 192 ASP A C 1
ATOM 1486 O O . ASP A 1 192 ? 57.625 46.781 37.031 1 24.58 192 ASP A O 1
ATOM 1490 N N . ILE A 1 193 ? 58.375 45.656 35.562 1 24.3 193 ILE A N 1
ATOM 1491 C CA . ILE A 1 193 ? 57.281 45.625 34.594 1 24.3 193 ILE A CA 1
ATOM 1492 C C . ILE A 1 193 ? 56.188 44.656 35.062 1 24.3 193 ILE A C 1
ATOM 1494 O O . ILE A 1 193 ? 55.531 44 34.219 1 24.3 193 ILE A O 1
ATOM 1498 N N . ARG A 1 194 ? 56.344 44.281 36.469 1 25.36 194 ARG A N 1
ATOM 1499 C CA . ARG A 1 194 ? 55.5 43.156 36.75 1 25.36 194 ARG A CA 1
ATOM 1500 C C . ARG A 1 194 ? 54.094 43.375 36.219 1 25.36 194 ARG A C 1
ATOM 1502 O O . ARG A 1 194 ? 53.5 42.5 35.594 1 25.36 194 ARG A O 1
ATOM 1509 N N . GLN A 1 195 ? 53.406 44.188 37 1 24.5 195 GLN A N 1
ATOM 1510 C CA . GLN A 1 195 ? 52.094 43.719 37.438 1 24.5 195 GLN A CA 1
ATOM 1511 C C . GLN A 1 195 ? 51 44.031 36.406 1 24.5 195 GLN A C 1
ATOM 1513 O O . GLN A 1 195 ? 49.812 43.844 36.625 1 24.5 195 GLN A O 1
ATOM 1518 N N . MET A 1 196 ? 51.25 45 35.531 1 27.25 196 MET A N 1
ATOM 1519 C CA . MET A 1 196 ? 50 45.5 35 1 27.25 196 MET A CA 1
ATOM 1520 C C . MET A 1 196 ? 49.312 44.438 34.156 1 27.25 196 MET A C 1
ATOM 1522 O O . MET A 1 196 ? 49.781 44.062 33.094 1 27.25 196 MET A O 1
ATOM 1526 N N . HIS A 1 197 ? 48.844 43.406 34.875 1 29.42 197 HIS A N 1
ATOM 1527 C CA . HIS A 1 197 ? 48.031 42.438 34.125 1 29.42 197 HIS A CA 1
ATOM 1528 C C . HIS A 1 197 ? 47 43.156 33.219 1 29.42 197 HIS A C 1
ATOM 1530 O O . HIS A 1 197 ? 46.281 44.031 33.688 1 29.42 197 HIS A O 1
ATOM 1536 N N . PRO A 1 198 ? 47.406 43.562 32.062 1 32.81 198 PRO A N 1
ATOM 1537 C CA . PRO A 1 198 ? 46.438 44.188 31.188 1 32.81 198 PRO A CA 1
ATOM 1538 C C . PRO A 1 198 ? 45.094 43.469 31.203 1 32.81 198 PRO A C 1
ATOM 1540 O O . PRO A 1 198 ? 45.031 42.25 31.203 1 32.81 198 PRO A O 1
ATOM 1543 N N . GLU A 1 199 ? 44.156 44 32 1 32.56 199 GLU A N 1
ATOM 1544 C CA . GLU A 1 199 ? 42.781 43.531 31.969 1 32.56 199 GLU A CA 1
ATOM 1545 C C . GLU A 1 199 ? 42.344 43.188 30.547 1 32.56 199 GLU A C 1
ATOM 1547 O O . GLU A 1 199 ? 42.656 43.938 29.609 1 32.56 199 GLU A O 1
ATOM 1552 N N . PRO A 1 200 ? 42.312 41.906 30.234 1 36.62 200 PRO A N 1
ATOM 1553 C CA . PRO A 1 200 ? 41.844 41.531 28.891 1 36.62 200 PRO A CA 1
ATOM 1554 C C . PRO A 1 200 ? 40.781 42.469 28.359 1 36.62 200 PRO A C 1
ATOM 1556 O O . PRO A 1 200 ? 40 43.031 29.141 1 36.62 200 PRO A O 1
ATOM 1559 N N . PRO A 1 201 ? 41.094 43.281 27.359 1 34.5 201 PRO A N 1
ATOM 1560 C CA . PRO A 1 201 ? 40.062 44.188 26.828 1 34.5 201 PRO A CA 1
ATOM 1561 C C . PRO A 1 201 ? 38.656 43.562 26.844 1 34.5 201 PRO A C 1
ATOM 1563 O O . PRO A 1 201 ? 38.5 42.375 26.578 1 34.5 201 PRO A O 1
ATOM 1566 N N . ALA A 1 202 ? 37.75 44 27.75 1 32.38 202 ALA A N 1
ATOM 1567 C CA . ALA A 1 202 ? 36.312 43.719 27.781 1 32.38 202 ALA A CA 1
ATOM 1568 C C . ALA A 1 202 ? 35.781 43.469 26.375 1 32.38 202 ALA A C 1
ATOM 1570 O O . ALA A 1 202 ? 35.906 44.344 25.5 1 32.38 202 ALA A O 1
ATOM 1571 N N . ALA A 1 203 ? 35.938 42.406 25.812 1 41.97 203 ALA A N 1
ATOM 1572 C CA . ALA A 1 203 ? 35.156 42.031 24.641 1 41.97 203 ALA A CA 1
ATOM 1573 C C . ALA A 1 203 ? 33.875 42.906 24.531 1 41.97 203 ALA A C 1
ATOM 1575 O O . ALA A 1 203 ? 33 42.781 25.375 1 41.97 203 ALA A O 1
ATOM 1576 N N . THR A 1 204 ? 33.812 44.125 24.141 1 39.03 204 THR A N 1
ATOM 1577 C CA . THR A 1 204 ? 32.938 45.281 24.172 1 39.03 204 THR A CA 1
ATOM 1578 C C . THR A 1 204 ? 31.469 44.844 24 1 39.03 204 THR A C 1
ATOM 1580 O O . THR A 1 204 ? 31.188 43.938 23.234 1 39.03 204 THR A O 1
ATOM 1583 N N . GLU A 1 205 ? 30.359 45.094 24.859 1 46.44 205 GLU A N 1
ATOM 1584 C CA . GLU A 1 205 ? 28.906 45 25.016 1 46.44 205 GLU A CA 1
ATOM 1585 C C . GLU A 1 205 ? 28.219 44.969 23.656 1 46.44 205 GLU A C 1
ATOM 1587 O O . GLU A 1 205 ? 27.297 44.188 23.422 1 46.44 205 GLU A O 1
ATOM 1592 N N . PRO A 1 206 ? 28.703 45.812 22.688 1 53.16 206 PRO A N 1
ATOM 1593 C CA . PRO A 1 206 ? 27.969 45.875 21.422 1 53.16 206 PRO A CA 1
ATOM 1594 C C . PRO A 1 206 ? 28.125 44.594 20.594 1 53.16 206 PRO A C 1
ATOM 1596 O O . PRO A 1 206 ? 27.188 44.188 19.906 1 53.16 206 PRO A O 1
ATOM 1599 N N . ARG A 1 207 ? 29.344 44 20.578 1 52.84 207 ARG A N 1
ATOM 1600 C CA . ARG A 1 207 ? 29.531 42.812 19.766 1 52.84 207 ARG A CA 1
ATOM 1601 C C . ARG A 1 207 ? 28.75 41.625 20.344 1 52.84 207 ARG A C 1
ATOM 1603 O O . ARG A 1 207 ? 28.172 40.812 19.594 1 52.84 207 ARG A O 1
ATOM 1610 N N . ALA A 1 208 ? 28.719 41.5 21.641 1 59.56 208 ALA A N 1
ATOM 1611 C CA . ALA A 1 208 ? 27.969 40.438 22.297 1 59.56 208 ALA A CA 1
ATOM 1612 C C . ALA A 1 208 ? 26.469 40.594 22.062 1 59.56 208 ALA A C 1
ATOM 1614 O O . ALA A 1 208 ? 25.766 39.594 21.844 1 59.56 208 ALA A O 1
ATOM 1615 N N . GLN A 1 209 ? 26.031 41.781 22.156 1 62.75 209 GLN A N 1
ATOM 1616 C CA . GLN A 1 209 ? 24.625 42.031 21.891 1 62.75 209 GLN A CA 1
ATOM 1617 C C . GLN A 1 209 ? 24.266 41.719 20.438 1 62.75 209 GLN A C 1
ATOM 1619 O O . GLN A 1 209 ? 23.203 41.156 20.156 1 62.75 209 GLN A O 1
ATOM 1624 N N . LYS A 1 210 ? 25.219 42.031 19.578 1 66.75 210 LYS A N 1
ATOM 1625 C CA . LYS A 1 210 ? 25 41.75 18.156 1 66.75 210 LYS A CA 1
ATOM 1626 C C . LYS A 1 210 ? 24.969 40.25 17.906 1 66.75 210 LYS A C 1
ATOM 1628 O O . LYS A 1 210 ? 24.156 39.75 17.125 1 66.75 210 LYS A O 1
ATOM 1633 N N . ASN A 1 211 ? 25.859 39.531 18.609 1 73.25 211 ASN A N 1
ATOM 1634 C CA . ASN A 1 211 ? 25.906 38.062 18.453 1 73.25 211 ASN A CA 1
ATOM 1635 C C . ASN A 1 211 ? 24.625 37.406 19 1 73.25 211 ASN A C 1
ATOM 1637 O O . ASN A 1 211 ? 24.125 36.469 18.406 1 73.25 211 ASN A O 1
ATOM 1641 N N . GLN A 1 212 ? 24.156 38 20.094 1 77.88 212 GLN A N 1
ATOM 1642 C CA . GLN A 1 212 ? 22.922 37.469 20.656 1 77.88 212 GLN A CA 1
ATOM 1643 C C . GLN A 1 212 ? 21.734 37.75 19.766 1 77.88 212 GLN A C 1
ATOM 1645 O O . GLN A 1 212 ? 20.828 36.906 19.625 1 77.88 212 GLN A O 1
ATOM 1650 N N . GLU A 1 213 ? 21.688 38.906 19.188 1 78.81 213 GLU A N 1
ATOM 1651 C CA . GLU A 1 213 ? 20.609 39.25 18.266 1 78.81 213 GLU A CA 1
ATOM 1652 C C . GLU A 1 213 ? 20.656 38.375 17.016 1 78.81 213 GLU A C 1
ATOM 1654 O O . GLU A 1 213 ? 19.609 37.969 16.5 1 78.81 213 GLU A O 1
ATOM 1659 N N . GLN A 1 214 ? 21.828 38.062 16.609 1 79.62 214 GLN A N 1
ATOM 1660 C CA . GLN A 1 214 ? 22 37.188 15.445 1 79.62 214 GLN A CA 1
ATOM 1661 C C . GLN A 1 214 ? 21.516 35.781 15.742 1 79.62 214 GLN A C 1
ATOM 1663 O O . GLN A 1 214 ? 20.891 35.125 14.898 1 79.62 214 GLN A O 1
ATOM 1668 N N . LEU A 1 215 ? 21.828 35.375 16.891 1 83.25 215 LEU A N 1
ATOM 1669 C CA . LEU A 1 215 ? 21.391 34.031 17.297 1 83.25 215 LEU A CA 1
ATOM 1670 C C . LEU A 1 215 ? 19.875 33.969 17.406 1 83.25 215 LEU A C 1
ATOM 1672 O O . LEU A 1 215 ? 19.266 33 16.969 1 83.25 215 LEU A O 1
ATOM 1676 N N . ARG A 1 216 ? 19.312 35 17.969 1 86 216 ARG A N 1
ATOM 1677 C CA . ARG A 1 216 ? 17.859 35.062 18.109 1 86 216 ARG A CA 1
ATOM 1678 C C . ARG A 1 216 ? 17.188 35.094 16.75 1 86 216 ARG A C 1
ATOM 1680 O O . ARG A 1 216 ? 16.141 34.438 16.547 1 86 216 ARG A O 1
ATOM 1687 N N . PHE A 1 217 ? 17.719 35.812 15.906 1 86.5 217 PHE A N 1
ATOM 1688 C CA . PHE A 1 217 ? 17.156 35.875 14.555 1 86.5 217 PHE A CA 1
ATOM 1689 C C . PHE A 1 217 ? 17.281 34.531 13.844 1 86.5 217 PHE A C 1
ATOM 1691 O O . PHE A 1 217 ? 16.359 34.156 13.117 1 86.5 217 PHE A O 1
ATOM 1698 N N . SER A 1 218 ? 18.375 33.875 14.039 1 87.19 218 SER A N 1
ATOM 1699 C CA . SER A 1 218 ? 18.578 32.531 13.438 1 87.19 218 SER A CA 1
ATOM 1700 C C . SER A 1 218 ? 17.562 31.531 13.984 1 87.19 218 SER A C 1
ATOM 1702 O O . SER A 1 218 ? 17.062 30.688 13.242 1 87.19 218 SER A O 1
ATOM 1704 N N . GLN A 1 219 ? 17.328 31.641 15.266 1 90.69 219 GLN A N 1
ATOM 1705 C CA . GLN A 1 219 ? 16.328 30.781 15.883 1 90.69 219 GLN A CA 1
ATOM 1706 C C . GLN A 1 219 ? 14.938 31.062 15.328 1 90.69 219 GLN A C 1
ATOM 1708 O O . GLN A 1 219 ? 14.172 30.141 15.047 1 90.69 219 GLN A O 1
ATOM 1713 N N . GLY A 1 220 ? 14.664 32.312 15.18 1 91.06 220 GLY A N 1
ATOM 1714 C CA . GLY A 1 220 ? 13.383 32.719 14.625 1 91.06 220 GLY A CA 1
ATOM 1715 C C . GLY A 1 220 ? 13.172 32.219 13.203 1 91.06 220 GLY A C 1
ATOM 1716 O O . GLY A 1 220 ? 12.078 31.781 12.844 1 91.06 220 GLY A O 1
ATOM 1717 N N . MET A 1 221 ? 14.172 32.281 12.445 1 89.56 221 MET A N 1
ATOM 1718 C CA . MET A 1 221 ? 14.102 31.844 11.047 1 89.56 221 MET A CA 1
ATOM 1719 C C . MET A 1 221 ? 13.867 30.344 10.945 1 89.56 221 MET A C 1
ATOM 1721 O O . MET A 1 221 ? 13.109 29.891 10.094 1 89.56 221 MET A O 1
ATOM 1725 N N . SER A 1 222 ? 14.508 29.641 11.758 1 91.62 222 SER A N 1
ATOM 1726 C CA . SER A 1 222 ? 14.328 28.203 11.766 1 91.62 222 SER A CA 1
ATOM 1727 C C . SER A 1 222 ? 12.922 27.812 12.227 1 91.62 222 SER A C 1
ATOM 1729 O O . SER A 1 222 ? 12.281 26.953 11.625 1 91.62 222 SER A O 1
ATOM 1731 N N . LEU A 1 223 ? 12.445 28.484 13.234 1 94.62 223 LEU A N 1
ATOM 1732 C CA . LEU A 1 223 ? 11.133 28.172 13.797 1 94.62 223 LEU A CA 1
ATOM 1733 C C . LEU A 1 223 ? 10.016 28.594 12.844 1 94.62 223 LEU A C 1
ATOM 1735 O O . LEU A 1 223 ? 8.969 27.953 12.773 1 94.62 223 LEU A O 1
ATOM 1739 N N . CYS A 1 224 ? 10.25 29.688 12.133 1 95.12 224 CYS A N 1
ATOM 1740 C CA . CYS A 1 224 ? 9.203 30.141 11.227 1 95.12 224 CYS A CA 1
ATOM 1741 C C . CYS A 1 224 ? 8.961 29.109 10.125 1 95.12 224 CYS A C 1
ATOM 1743 O O . CYS A 1 224 ? 7.824 28.938 9.68 1 95.12 224 CYS A O 1
ATOM 1745 N N . VAL A 1 225 ? 9.977 28.375 9.742 1 95.44 225 VAL A N 1
ATOM 1746 C CA . VAL A 1 225 ? 9.859 27.391 8.672 1 95.44 225 VAL A CA 1
ATOM 1747 C C . VAL A 1 225 ? 9.039 26.203 9.164 1 95.44 225 VAL A C 1
ATOM 1749 O O . VAL A 1 225 ? 8.055 25.812 8.523 1 95.44 225 VAL A O 1
ATOM 1752 N N . CYS A 1 226 ? 9.375 25.641 10.297 1 95.88 226 CYS A N 1
ATOM 1753 C CA . CYS A 1 226 ? 8.672 24.438 10.742 1 95.88 226 CYS A CA 1
ATOM 1754 C C . CYS A 1 226 ? 7.234 24.766 11.141 1 95.88 226 CYS A C 1
ATOM 1756 O O . CYS A 1 226 ? 6.316 24 10.844 1 95.88 226 CYS A O 1
ATOM 1758 N N . TYR A 1 227 ? 7.004 25.938 11.773 1 97.56 227 TYR A N 1
ATOM 1759 C CA . TYR A 1 227 ? 5.652 26.312 12.156 1 97.56 227 TYR A CA 1
ATOM 1760 C C . TYR A 1 227 ? 4.793 26.594 10.93 1 97.56 227 TYR A C 1
ATOM 1762 O O . TYR A 1 227 ? 3.633 26.172 10.867 1 97.56 227 TYR A O 1
ATOM 1770 N N . SER A 1 228 ? 5.344 27.266 9.969 1 97.62 228 SER A N 1
ATOM 1771 C CA . SER A 1 228 ? 4.598 27.578 8.758 1 97.62 228 SER A CA 1
ATOM 1772 C C . SER A 1 228 ? 4.277 26.328 7.961 1 97.62 228 SER A C 1
ATOM 1774 O O . SER A 1 228 ? 3.236 26.25 7.305 1 97.62 228 SER A O 1
ATOM 1776 N N . ALA A 1 229 ? 5.168 25.375 7.996 1 97.38 229 ALA A N 1
ATOM 1777 C CA . ALA A 1 229 ? 4.898 24.094 7.328 1 97.38 229 ALA A CA 1
ATOM 1778 C C . ALA A 1 229 ? 3.691 23.406 7.945 1 97.38 229 ALA A C 1
ATOM 1780 O O . ALA A 1 229 ? 2.801 22.938 7.227 1 97.38 229 ALA A O 1
ATOM 1781 N N . SER A 1 230 ? 3.604 23.344 9.234 1 97.25 230 SER A N 1
ATOM 1782 C CA . SER A 1 230 ? 2.492 22.703 9.938 1 97.25 230 SER A CA 1
ATOM 1783 C C . SER A 1 230 ? 1.196 23.484 9.734 1 97.25 230 SER A C 1
ATOM 1785 O O . SER A 1 230 ? 0.13 22.875 9.57 1 97.25 230 SER A O 1
ATOM 1787 N N . ILE A 1 231 ? 1.319 24.781 9.766 1 98.12 231 ILE A N 1
ATOM 1788 C CA . ILE A 1 231 ? 0.145 25.625 9.586 1 98.12 231 ILE A CA 1
ATOM 1789 C C . ILE A 1 231 ? -0.358 25.516 8.148 1 98.12 231 ILE A C 1
ATOM 1791 O O . ILE A 1 231 ? -1.56 25.359 7.914 1 98.12 231 ILE A O 1
ATOM 1795 N N . GLY A 1 232 ? 0.525 25.578 7.207 1 97.62 232 GLY A N 1
ATOM 1796 C CA . GLY A 1 232 ? 0.157 25.469 5.805 1 97.62 232 GLY A CA 1
ATOM 1797 C C . GLY A 1 232 ? -0.536 24.156 5.461 1 97.62 232 GLY A C 1
ATOM 1798 O O . GLY A 1 232 ? -1.463 24.141 4.652 1 97.62 232 GLY A O 1
ATOM 1799 N N . GLY A 1 233 ? -0.154 23.094 6.062 1 96.69 233 GLY A N 1
ATOM 1800 C CA . GLY A 1 233 ? -0.697 21.766 5.797 1 96.69 233 GLY A CA 1
ATOM 1801 C C . GLY A 1 233 ? -2.168 21.656 6.148 1 96.69 233 GLY A C 1
ATOM 1802 O O . GLY A 1 233 ? -2.871 20.781 5.609 1 96.69 233 GLY A O 1
ATOM 1803 N N . ILE A 1 234 ? -2.684 22.516 6.965 1 97.38 234 ILE A N 1
ATOM 1804 C CA . ILE A 1 234 ? -4.066 22.422 7.422 1 97.38 234 ILE A CA 1
ATOM 1805 C C . ILE A 1 234 ? -5.008 22.875 6.305 1 97.38 234 ILE A C 1
ATOM 1807 O O . ILE A 1 234 ? -6.184 22.5 6.289 1 97.38 234 ILE A O 1
ATOM 1811 N N . ALA A 1 235 ? -4.535 23.578 5.324 1 97.44 235 ALA A N 1
ATOM 1812 C CA . ALA A 1 235 ? -5.355 24.328 4.375 1 97.44 235 ALA A CA 1
ATOM 1813 C C . ALA A 1 235 ? -6.043 23.391 3.391 1 97.44 235 ALA A C 1
ATOM 1815 O O . ALA A 1 235 ? -7.18 23.641 2.975 1 97.44 235 ALA A O 1
ATOM 1816 N N . THR A 1 236 ? -5.344 22.375 2.988 1 96.25 236 THR A N 1
ATOM 1817 C CA . THR A 1 236 ? -5.895 21.453 2.006 1 96.25 236 THR A CA 1
ATOM 1818 C C . THR A 1 236 ? -6.035 20.062 2.6 1 96.25 236 THR A C 1
ATOM 1820 O O . THR A 1 236 ? -5.352 19.719 3.566 1 96.25 236 THR A O 1
ATOM 1823 N N . LEU A 1 237 ? -6.891 19.234 1.998 1 95.44 237 LEU A N 1
ATOM 1824 C CA . LEU A 1 237 ? -7.141 17.891 2.494 1 95.44 237 LEU A CA 1
ATOM 1825 C C . LEU A 1 237 ? -5.871 17.047 2.428 1 95.44 237 LEU A C 1
ATOM 1827 O O . LEU A 1 237 ? -5.621 16.219 3.312 1 95.44 237 LEU A O 1
ATOM 1831 N N . THR A 1 238 ? -5.09 17.234 1.41 1 93.81 238 THR A N 1
ATOM 1832 C CA . THR A 1 238 ? -3.92 16.391 1.179 1 93.81 238 THR A CA 1
ATOM 1833 C C . THR A 1 238 ? -2.68 17 1.825 1 93.81 238 THR A C 1
ATOM 1835 O O . THR A 1 238 ? -1.586 16.438 1.732 1 93.81 238 THR A O 1
ATOM 1838 N N . GLY A 1 239 ? -2.818 18.141 2.467 1 94.94 239 GLY A N 1
ATOM 1839 C CA . GLY A 1 239 ? -1.67 18.844 3.025 1 94.94 239 GLY A CA 1
ATOM 1840 C C . GLY A 1 239 ? -1.096 18.156 4.25 1 94.94 239 GLY A C 1
ATOM 1841 O O . GLY A 1 239 ? 0.118 18.172 4.465 1 94.94 239 GLY A O 1
ATOM 1842 N N . THR A 1 240 ? -1.988 17.703 5.027 1 95 240 THR A N 1
ATOM 1843 C CA . THR A 1 240 ? -1.574 16.953 6.203 1 95 240 THR A CA 1
ATOM 1844 C C . THR A 1 240 ? -2.51 15.766 6.441 1 95 240 THR A C 1
ATOM 1846 O O . THR A 1 240 ? -3.689 15.82 6.086 1 95 240 THR A O 1
ATOM 1849 N N . THR A 1 241 ? -2.01 14.766 7 1 94.38 241 THR A N 1
ATOM 1850 C CA . THR A 1 241 ? -2.695 13.484 7.078 1 94.38 241 THR A CA 1
ATOM 1851 C C . THR A 1 241 ? -3.893 13.562 8.023 1 94.38 241 THR A C 1
ATOM 1853 O O . THR A 1 241 ? -4.918 12.922 7.789 1 94.38 241 THR A O 1
ATOM 1856 N N . PRO A 1 242 ? -3.875 14.32 9.102 1 96.75 242 PRO A N 1
ATOM 1857 C CA . PRO A 1 242 ? -5.051 14.43 9.969 1 96.75 242 PRO A CA 1
ATOM 1858 C C . PRO A 1 242 ? -6.301 14.875 9.211 1 96.75 242 PRO A C 1
ATOM 1860 O O . PRO A 1 242 ? -7.406 14.43 9.531 1 96.75 242 PRO A O 1
ATOM 1863 N N . ASN A 1 243 ? -6.168 15.742 8.227 1 97.75 243 ASN A N 1
ATOM 1864 C CA . ASN A 1 243 ? -7.305 16.156 7.414 1 97.75 243 ASN A CA 1
ATOM 1865 C C . ASN A 1 243 ? -7.961 14.977 6.707 1 97.75 243 ASN A C 1
ATOM 1867 O O . ASN A 1 243 ? -9.188 14.875 6.672 1 97.75 243 ASN A O 1
ATOM 1871 N N . LEU A 1 244 ? -7.148 14.148 6.23 1 95.88 244 LEU A N 1
ATOM 1872 C CA . LEU A 1 244 ? -7.629 12.969 5.52 1 95.88 244 LEU A CA 1
ATOM 1873 C C . LEU A 1 244 ? -8.281 11.984 6.484 1 95.88 244 LEU A C 1
ATOM 1875 O O . LEU A 1 244 ? -9.258 11.32 6.133 1 95.88 244 LEU A O 1
ATOM 1879 N N . VAL A 1 245 ? -7.707 11.891 7.668 1 95.75 245 VAL A N 1
ATOM 1880 C CA . VAL A 1 245 ? -8.305 11.031 8.68 1 95.75 245 VAL A CA 1
ATOM 1881 C C . VAL A 1 245 ? -9.734 11.477 8.961 1 95.75 245 VAL A C 1
ATOM 1883 O O . VAL A 1 245 ? -10.648 10.656 9.047 1 95.75 245 VAL A O 1
ATOM 1886 N N . LEU A 1 246 ? -9.922 12.773 9.055 1 97.25 246 LEU A N 1
ATOM 1887 C CA . LEU A 1 246 ? -11.258 13.305 9.305 1 97.25 246 LEU A CA 1
ATOM 1888 C C . LEU A 1 246 ? -12.219 12.922 8.18 1 97.25 246 LEU A C 1
ATOM 1890 O O . LEU A 1 246 ? -13.305 12.414 8.43 1 97.25 246 LEU A O 1
ATOM 1894 N N . GLN A 1 247 ? -11.812 13.188 6.984 1 95.81 247 GLN A N 1
ATOM 1895 C CA . GLN A 1 247 ? -12.672 12.875 5.844 1 95.81 247 GLN A CA 1
ATOM 1896 C C . GLN A 1 247 ? -13.016 11.391 5.809 1 95.81 247 GLN A C 1
ATOM 1898 O O . GLN A 1 247 ? -14.18 11.023 5.633 1 95.81 247 GLN A O 1
ATOM 1903 N N . GLY A 1 248 ? -12.047 10.57 5.957 1 93.81 248 GLY A N 1
ATOM 1904 C CA . GLY A 1 248 ? -12.266 9.133 5.922 1 93.81 248 GLY A CA 1
ATOM 1905 C C . GLY A 1 248 ? -13.164 8.641 7.039 1 93.81 248 GLY A C 1
ATOM 1906 O O . GLY A 1 248 ? -14.016 7.77 6.82 1 93.81 248 GLY A O 1
ATOM 1907 N N . GLN A 1 249 ? -12.984 9.125 8.172 1 93.81 249 GLN A N 1
ATOM 1908 C CA . GLN A 1 249 ? -13.773 8.672 9.305 1 93.81 249 GLN A CA 1
ATOM 1909 C C . GLN A 1 249 ? -15.203 9.188 9.227 1 93.81 249 GLN A C 1
ATOM 1911 O O . GLN A 1 249 ? -16.141 8.492 9.617 1 93.81 249 GLN A O 1
ATOM 1916 N N . VAL A 1 250 ? -15.383 10.414 8.766 1 94.56 250 VAL A N 1
ATOM 1917 C CA . VAL A 1 250 ? -16.734 10.906 8.539 1 94.56 250 VAL A CA 1
ATOM 1918 C C . VAL A 1 250 ? -17.469 9.992 7.559 1 94.56 250 VAL A C 1
ATOM 1920 O O . VAL A 1 250 ? -18.625 9.625 7.781 1 94.56 250 VAL A O 1
ATOM 1923 N N . ASN A 1 251 ? -16.781 9.57 6.547 1 91 251 ASN A N 1
ATOM 1924 C CA . ASN A 1 251 ? -17.375 8.695 5.539 1 91 251 ASN A CA 1
ATOM 1925 C C . ASN A 1 251 ? -17.609 7.293 6.082 1 91 251 ASN A C 1
ATOM 1927 O O . ASN A 1 251 ? -18.562 6.617 5.684 1 91 251 ASN A O 1
ATOM 1931 N N . ALA A 1 252 ? -16.781 6.918 6.98 1 88.88 252 ALA A N 1
ATOM 1932 C CA . ALA A 1 252 ? -16.906 5.578 7.547 1 88.88 252 ALA A CA 1
ATOM 1933 C C . ALA A 1 252 ? -18.031 5.523 8.586 1 88.88 252 ALA A C 1
ATOM 1935 O O . ALA A 1 252 ? -18.797 4.559 8.625 1 88.88 252 ALA A O 1
ATOM 1936 N N . LEU A 1 253 ? -18.141 6.531 9.391 1 90 253 LEU A N 1
ATOM 1937 C CA . LEU A 1 253 ? -19.094 6.574 10.492 1 90 253 LEU A CA 1
ATOM 1938 C C . LEU A 1 253 ? -20.469 6.984 9.984 1 90 253 LEU A C 1
ATOM 1940 O O . LEU A 1 253 ? -21.5 6.555 10.531 1 90 253 LEU A O 1
ATOM 1944 N N . PHE A 1 254 ? -20.438 7.836 8.953 1 91.88 254 PHE A N 1
ATOM 1945 C CA . PHE A 1 254 ? -21.672 8.352 8.375 1 91.88 254 PHE A CA 1
ATOM 1946 C C . PHE A 1 254 ? -21.703 8.133 6.871 1 91.88 254 PHE A C 1
ATOM 1948 O O . PHE A 1 254 ? -21.594 9.086 6.098 1 91.88 254 PHE A O 1
ATOM 1955 N N . PRO A 1 255 ? -22 6.957 6.438 1 86.62 255 PRO A N 1
ATOM 1956 C CA . PRO A 1 255 ? -21.875 6.621 5.016 1 86.62 255 PRO A CA 1
ATOM 1957 C C . PRO A 1 255 ? -22.859 7.398 4.145 1 86.62 255 PRO A C 1
ATOM 1959 O O . PRO A 1 255 ? -22.625 7.582 2.949 1 86.62 255 PRO A O 1
ATOM 1962 N N . LYS A 1 256 ? -23.906 7.949 4.691 1 88.5 256 LYS A N 1
ATOM 1963 C CA . LYS A 1 256 ? -24.922 8.641 3.91 1 88.5 256 LYS A CA 1
ATOM 1964 C C . LYS A 1 256 ? -24.719 10.156 3.943 1 88.5 256 LYS A C 1
ATOM 1966 O O . LYS A 1 256 ? -25.609 10.922 3.6 1 88.5 256 LYS A O 1
ATOM 1971 N N . ASN A 1 257 ? -23.516 10.602 4.32 1 90.62 257 ASN A N 1
ATOM 1972 C CA . ASN A 1 257 ? -23.281 12.031 4.484 1 90.62 257 ASN A CA 1
ATOM 1973 C C . ASN A 1 257 ? -23.125 12.734 3.137 1 90.62 257 ASN A C 1
ATOM 1975 O O . ASN A 1 257 ? -23.078 13.961 3.074 1 90.62 257 ASN A O 1
ATOM 1979 N N . GLY A 1 258 ? -23.031 12 2.033 1 85.19 258 GLY A N 1
ATOM 1980 C CA . GLY A 1 258 ? -22.891 12.578 0.703 1 85.19 258 GLY A CA 1
ATOM 1981 C C . GLY A 1 258 ? -21.578 13.297 0.49 1 85.19 258 GLY A C 1
ATOM 1982 O O . GLY A 1 258 ? -21.531 14.344 -0.162 1 85.19 258 GLY A O 1
ATOM 1983 N N . ASN A 1 259 ? -20.594 12.867 1.136 1 87.81 259 ASN A N 1
ATOM 1984 C CA . ASN A 1 259 ? -19.266 13.469 1.034 1 87.81 259 ASN A CA 1
ATOM 1985 C C . ASN A 1 259 ? -19.297 14.961 1.354 1 87.81 259 ASN A C 1
ATOM 1987 O O . ASN A 1 259 ? -18.828 15.781 0.564 1 87.81 259 ASN A O 1
ATOM 1991 N N . VAL A 1 260 ? -19.844 15.266 2.477 1 91 260 VAL A N 1
ATOM 1992 C CA . VAL A 1 260 ? -20.016 16.641 2.918 1 91 260 VAL A CA 1
ATOM 1993 C C . VAL A 1 260 ? -18.641 17.312 3.064 1 91 260 VAL A C 1
ATOM 1995 O O . VAL A 1 260 ? -18.5 18.5 2.785 1 91 260 VAL A O 1
ATOM 1998 N N . VAL A 1 261 ? -17.703 16.516 3.492 1 93.69 261 VAL A N 1
ATOM 1999 C CA . VAL A 1 261 ? -16.328 17.016 3.564 1 93.69 261 VAL A CA 1
ATOM 2000 C C . VAL A 1 261 ? -15.562 16.625 2.305 1 93.69 261 VAL A C 1
ATOM 2002 O O . VAL A 1 261 ? -15.055 15.5 2.209 1 93.69 261 VAL A O 1
ATOM 2005 N N . ASN A 1 262 ? -15.516 17.438 1.35 1 92.31 262 ASN A N 1
ATOM 2006 C CA . ASN A 1 262 ? -14.742 17.25 0.124 1 92.31 262 ASN A CA 1
ATOM 2007 C C . ASN A 1 262 ? -13.641 18.297 -0.007 1 92.31 262 ASN A C 1
ATOM 2009 O O . ASN A 1 262 ? -13.414 19.094 0.912 1 92.31 262 ASN A O 1
ATOM 2013 N N . PHE A 1 263 ? -12.914 18.266 -1.069 1 92.81 263 PHE A N 1
ATOM 2014 C CA . PHE A 1 263 ? -11.758 19.141 -1.206 1 92.81 263 PHE A CA 1
ATOM 2015 C C . PHE A 1 263 ? -12.188 20.609 -1.144 1 92.81 263 PHE A C 1
ATOM 2017 O O . PHE A 1 263 ? -11.555 21.406 -0.448 1 92.81 263 PHE A O 1
ATOM 2024 N N . ALA A 1 264 ? -13.273 20.969 -1.8 1 92.12 264 ALA A N 1
ATOM 2025 C CA . ALA A 1 264 ? -13.734 22.359 -1.878 1 92.12 264 ALA A CA 1
ATOM 2026 C C . ALA A 1 264 ? -14.258 22.828 -0.528 1 92.12 264 ALA A C 1
ATOM 2028 O O . ALA A 1 264 ? -13.914 23.922 -0.073 1 92.12 264 ALA A O 1
ATOM 2029 N N . SER A 1 265 ? -15.141 22.047 0.109 1 93.88 265 SER A N 1
ATOM 2030 C CA . SER A 1 265 ? -15.711 22.453 1.39 1 93.88 265 SER A CA 1
ATOM 2031 C C . SER A 1 265 ? -14.641 22.547 2.469 1 93.88 265 SER A C 1
ATOM 2033 O O . SER A 1 265 ? -14.656 23.469 3.281 1 93.88 265 SER A O 1
ATOM 2035 N N . TRP A 1 266 ? -13.68 21.594 2.428 1 96.44 266 TRP A N 1
ATOM 2036 C CA . TRP A 1 266 ? -12.586 21.656 3.385 1 96.44 266 TRP A CA 1
ATOM 2037 C C . TRP A 1 266 ? -11.742 22.906 3.168 1 96.44 266 TRP A C 1
ATOM 2039 O O . TRP A 1 266 ? -11.414 23.625 4.125 1 96.44 266 TRP A O 1
ATOM 2049 N N . PHE A 1 267 ? -11.414 23.141 1.925 1 96.31 267 PHE A N 1
ATOM 2050 C CA . PHE A 1 267 ? -10.594 24.297 1.601 1 96.31 267 PHE A CA 1
ATOM 2051 C C . PHE A 1 267 ? -11.289 25.594 2.031 1 96.31 267 PHE A C 1
ATOM 2053 O O . PHE A 1 267 ? -10.641 26.516 2.533 1 96.31 267 PHE A O 1
ATOM 2060 N N . GLY A 1 268 ? -12.57 25.672 1.82 1 95.38 268 GLY A N 1
ATOM 2061 C CA . GLY A 1 268 ? -13.336 26.828 2.232 1 95.38 268 GLY A CA 1
ATOM 2062 C C . GLY A 1 268 ? -13.281 27.078 3.729 1 95.38 268 GLY A C 1
ATOM 2063 O O . GLY A 1 268 ? -13.281 28.234 4.172 1 95.38 268 GLY A O 1
ATOM 2064 N N . PHE A 1 269 ? -13.203 26.094 4.449 1 96.94 269 PHE A N 1
ATOM 2065 C CA . PHE A 1 269 ? -13.18 26.172 5.906 1 96.94 269 PHE A CA 1
ATOM 2066 C C . PHE A 1 269 ? -11.758 26.359 6.414 1 96.94 269 PHE A C 1
ATOM 2068 O O . PHE A 1 269 ? -11.484 27.266 7.207 1 96.94 269 PHE A O 1
ATOM 2075 N N . ALA A 1 270 ? -10.797 25.562 5.93 1 98.06 270 ALA A N 1
ATOM 2076 C CA . ALA A 1 270 ? -9.469 25.438 6.531 1 98.06 270 ALA A CA 1
ATOM 2077 C C . ALA A 1 270 ? -8.523 26.516 5.996 1 98.06 270 ALA A C 1
ATOM 2079 O O . ALA A 1 270 ? -7.633 26.969 6.711 1 98.06 270 ALA A O 1
ATOM 2080 N N . PHE A 1 271 ? -8.695 26.922 4.738 1 97.88 271 PHE A N 1
ATOM 2081 C CA . PHE A 1 271 ? -7.773 27.875 4.129 1 97.88 271 PHE A CA 1
ATOM 2082 C C . PHE A 1 271 ? -7.816 29.219 4.852 1 97.88 271 PHE A C 1
ATOM 2084 O O . PHE A 1 271 ? -6.777 29.75 5.242 1 97.88 271 PHE A O 1
ATOM 2091 N N . PRO A 1 272 ? -9.016 29.828 5.035 1 98.19 272 PRO A N 1
ATOM 2092 C CA . PRO A 1 272 ? -9.039 31.078 5.793 1 98.19 272 PRO A CA 1
ATOM 2093 C C . PRO A 1 272 ? -8.484 30.922 7.207 1 98.19 272 PRO A C 1
ATOM 2095 O O . PRO A 1 272 ? -7.844 31.844 7.727 1 98.19 272 PRO A O 1
ATOM 2098 N N . THR A 1 273 ? -8.758 29.812 7.809 1 98.31 273 THR A N 1
ATOM 2099 C CA . THR A 1 273 ? -8.227 29.531 9.133 1 98.31 273 THR A CA 1
ATOM 2100 C C . THR A 1 273 ? -6.699 29.531 9.117 1 98.31 273 THR A C 1
ATOM 2102 O O . THR A 1 273 ? -6.062 30.125 10 1 98.31 273 THR A O 1
ATOM 2105 N N . MET A 1 274 ? -6.168 28.859 8.125 1 98.31 274 MET A N 1
ATOM 2106 C CA . MET A 1 274 ? -4.719 28.781 7.953 1 98.31 274 MET A CA 1
ATOM 2107 C C . MET A 1 274 ? -4.117 30.172 7.75 1 98.31 274 MET A C 1
ATOM 2109 O O . MET A 1 274 ? -3.084 30.5 8.344 1 98.31 274 MET A O 1
ATOM 2113 N N . VAL A 1 275 ? -4.73 31.031 6.988 1 98.06 275 VAL A N 1
ATOM 2114 C CA . VAL A 1 275 ? -4.23 32.375 6.688 1 98.06 275 VAL A CA 1
ATOM 2115 C C . VAL A 1 275 ? -4.191 33.219 7.965 1 98.06 275 VAL A C 1
ATOM 2117 O O . VAL A 1 275 ? -3.195 33.875 8.25 1 98.06 275 VAL A O 1
ATOM 2120 N N . ILE A 1 276 ? -5.25 33.188 8.688 1 98.31 276 ILE A N 1
ATOM 2121 C CA . ILE A 1 276 ? -5.328 33.938 9.922 1 98.31 276 ILE A CA 1
ATOM 2122 C C . ILE A 1 276 ? -4.273 33.438 10.914 1 98.31 276 ILE A C 1
ATOM 2124 O O . ILE A 1 276 ? -3.562 34.25 11.531 1 98.31 276 ILE A O 1
ATOM 2128 N N . LEU A 1 277 ? -4.199 32.156 11.031 1 98.12 277 LEU A N 1
ATOM 2129 C CA . LEU A 1 277 ? -3.225 31.578 11.945 1 98.12 277 LEU A CA 1
ATOM 2130 C C . LEU A 1 277 ? -1.803 31.922 11.516 1 98.12 277 LEU A C 1
ATOM 2132 O O . LEU A 1 277 ? -0.945 32.188 12.359 1 98.12 277 LEU A O 1
ATOM 2136 N N . LEU A 1 278 ? -1.544 31.859 10.219 1 97.88 278 LEU A N 1
ATOM 2137 C CA . LEU A 1 278 ? -0.223 32.188 9.695 1 97.88 278 LEU A CA 1
ATOM 2138 C C . LEU A 1 278 ? 0.141 33.625 10 1 97.88 278 LEU A C 1
ATOM 2140 O O . LEU A 1 278 ? 1.262 33.938 10.43 1 97.88 278 LEU A O 1
ATOM 2144 N N . LEU A 1 279 ? -0.742 34.562 9.805 1 97.12 279 LEU A N 1
ATOM 2145 C CA . LEU A 1 279 ? -0.511 35.969 10.055 1 97.12 279 LEU A CA 1
ATOM 2146 C C . LEU A 1 279 ? -0.263 36.219 11.531 1 97.12 279 LEU A C 1
ATOM 2148 O O . LEU A 1 279 ? 0.642 37 11.891 1 97.12 279 LEU A O 1
ATOM 2152 N N . LEU A 1 280 ? -1.062 35.656 12.344 1 97.31 280 LEU A N 1
ATOM 2153 C CA . LEU A 1 280 ? -0.889 35.844 13.773 1 97.31 280 LEU A CA 1
ATOM 2154 C C . LEU A 1 280 ? 0.414 35.188 14.258 1 97.31 280 LEU A C 1
ATOM 2156 O O . LEU A 1 280 ? 1.061 35.719 15.172 1 97.31 280 LEU A O 1
ATOM 2160 N N . SER A 1 281 ? 0.709 34.031 13.68 1 96.75 281 SER A N 1
ATOM 2161 C CA . SER A 1 281 ? 1.988 33.406 14.008 1 96.75 281 SER A CA 1
ATOM 2162 C C . SER A 1 281 ? 3.158 34.281 13.594 1 96.75 281 SER A C 1
ATOM 2164 O O . SER A 1 281 ? 4.156 34.375 14.305 1 96.75 281 SER A O 1
ATOM 2166 N N . TRP A 1 282 ? 3.041 34.875 12.414 1 95.31 282 TRP A N 1
ATOM 2167 C CA . TRP A 1 282 ? 4.062 35.781 11.93 1 95.31 282 TRP A CA 1
ATOM 2168 C C . TRP A 1 282 ? 4.227 36.969 12.891 1 95.31 282 TRP A C 1
ATOM 2170 O O . TRP A 1 282 ? 5.352 37.344 13.242 1 95.31 282 TRP A O 1
ATOM 2180 N N . LEU A 1 283 ? 3.146 37.531 13.352 1 94.19 283 LEU A N 1
ATOM 2181 C CA . LEU A 1 283 ? 3.186 38.656 14.289 1 94.19 283 LEU A CA 1
ATOM 2182 C C . LEU A 1 283 ? 3.818 38.25 15.609 1 94.19 283 LEU A C 1
ATOM 2184 O O . LEU A 1 283 ? 4.613 39 16.188 1 94.19 283 LEU A O 1
ATOM 2188 N N . TRP A 1 284 ? 3.455 37.094 16.016 1 94.31 284 TRP A N 1
ATOM 2189 C CA . TRP A 1 284 ? 3.998 36.562 17.266 1 94.31 284 TRP A CA 1
ATOM 2190 C C . TRP A 1 284 ? 5.504 36.375 17.156 1 94.31 284 TRP A C 1
ATOM 2192 O O . TRP A 1 284 ? 6.254 36.719 18.062 1 94.31 284 TRP A O 1
ATOM 2202 N N . LEU A 1 285 ? 5.965 35.781 16.078 1 93.12 285 LEU A N 1
ATOM 2203 C CA . LEU A 1 285 ? 7.387 35.531 15.898 1 93.12 285 LEU A CA 1
ATOM 2204 C C . LEU A 1 285 ? 8.156 36.844 15.75 1 93.12 285 LEU A C 1
ATOM 2206 O O . LEU A 1 285 ? 9.297 36.969 16.203 1 93.12 285 LEU A O 1
ATOM 2210 N N . GLN A 1 286 ? 7.551 37.844 15.141 1 89.19 286 GLN A N 1
ATOM 2211 C CA . GLN A 1 286 ? 8.18 39.156 15.008 1 89.19 286 GLN A CA 1
ATOM 2212 C C . GLN A 1 286 ? 8.406 39.812 16.375 1 89.19 286 GLN A C 1
ATOM 2214 O O . GLN A 1 286 ? 9.477 40.344 16.641 1 89.19 286 GLN A O 1
ATOM 2219 N N . VAL A 1 287 ? 7.434 39.719 17.172 1 89.19 287 VAL A N 1
ATOM 2220 C CA . VAL A 1 287 ? 7.512 40.344 18.484 1 89.19 287 VAL A CA 1
ATOM 2221 C C . VAL A 1 287 ? 8.547 39.594 19.344 1 89.19 287 VAL A C 1
ATOM 2223 O O . VAL A 1 287 ? 9.312 40.219 20.078 1 89.19 287 VAL A O 1
ATOM 2226 N N . LEU A 1 288 ? 8.586 38.344 19.234 1 88.94 288 LEU A N 1
ATOM 2227 C CA . LEU A 1 288 ? 9.438 37.531 20.094 1 88.94 288 LEU A CA 1
ATOM 2228 C C . LEU A 1 288 ? 10.898 37.656 19.656 1 88.94 288 LEU A C 1
ATOM 2230 O O . LEU A 1 288 ? 11.797 37.688 20.5 1 88.94 288 LEU A O 1
ATOM 2234 N N . PHE A 1 289 ? 11.18 37.688 18.375 1 86.62 289 PHE A N 1
ATOM 2235 C CA . PHE A 1 289 ? 12.562 37.562 17.938 1 86.62 289 PHE A CA 1
ATOM 2236 C C . PHE A 1 289 ? 13.109 38.875 17.438 1 86.62 289 PHE A C 1
ATOM 2238 O O . PHE A 1 289 ? 14.32 39.094 17.438 1 86.62 289 PHE A O 1
ATOM 2245 N N . LEU A 1 290 ? 12.297 39.781 16.922 1 82.06 290 LEU A N 1
ATOM 2246 C CA . LEU A 1 290 ? 12.773 41.062 16.406 1 82.06 290 LEU A CA 1
ATOM 2247 C C . LEU A 1 290 ? 12.383 42.188 17.359 1 82.06 290 LEU A C 1
ATOM 2249 O O . LEU A 1 290 ? 12.945 43.312 17.281 1 82.06 290 LEU A O 1
ATOM 2253 N N . GLY A 1 291 ? 11.539 41.938 18.266 1 81.5 291 GLY A N 1
ATOM 2254 C CA . GLY A 1 291 ? 11.164 42.969 19.25 1 81.5 291 GLY A CA 1
ATOM 2255 C C . GLY A 1 291 ? 9.953 43.781 18.812 1 81.5 291 GLY A C 1
ATOM 2256 O O . GLY A 1 291 ? 9.367 43.531 17.766 1 81.5 291 GLY A O 1
ATOM 2257 N N . PHE A 1 292 ? 9.562 44.75 19.547 1 78.31 292 PHE A N 1
ATOM 2258 C CA . PHE A 1 292 ? 8.328 45.5 19.391 1 78.31 292 PHE A CA 1
ATOM 2259 C C . PHE A 1 292 ? 8.555 46.719 18.484 1 78.31 292 PHE A C 1
ATOM 2261 O O . PHE A 1 292 ? 7.609 47.406 18.141 1 78.31 292 PHE A O 1
ATOM 2268 N N . ASN A 1 293 ? 9.844 46.875 18.016 1 75.19 293 ASN A N 1
ATOM 2269 C CA . ASN A 1 293 ? 10.117 48.031 17.156 1 75.19 293 ASN A CA 1
ATOM 2270 C C . ASN A 1 293 ? 9.844 47.688 15.688 1 75.19 293 ASN A C 1
ATOM 2272 O O . ASN A 1 293 ? 10.766 47.344 14.938 1 75.19 293 ASN A O 1
ATOM 2276 N N . PHE A 1 294 ? 8.641 47.875 15.234 1 72.31 294 PHE A N 1
ATOM 2277 C CA . PHE A 1 294 ? 8.188 47.5 13.898 1 72.31 294 PHE A CA 1
ATOM 2278 C C . PHE A 1 294 ? 8.844 48.406 12.844 1 72.31 294 PHE A C 1
ATOM 2280 O O . PHE A 1 294 ? 9.086 47.938 11.719 1 72.31 294 PHE A O 1
ATOM 2287 N N . ARG A 1 295 ? 9.188 49.531 13.242 1 67.94 295 ARG A N 1
ATOM 2288 C CA . ARG A 1 295 ? 9.844 50.438 12.289 1 67.94 295 ARG A CA 1
ATOM 2289 C C . ARG A 1 295 ? 11.242 49.938 11.938 1 67.94 295 ARG A C 1
ATOM 2291 O O . ARG A 1 295 ? 11.633 49.938 10.766 1 67.94 295 ARG A O 1
ATOM 2298 N N . LYS A 1 296 ? 11.875 49.5 12.914 1 68.81 296 LYS A N 1
ATOM 2299 C CA . LYS A 1 296 ? 13.219 48.969 12.68 1 68.81 296 LYS A CA 1
ATOM 2300 C C . LYS A 1 296 ? 13.156 47.625 11.922 1 68.81 296 LYS A C 1
ATOM 2302 O O . LYS A 1 296 ? 13.977 47.375 11.031 1 68.81 296 LYS A O 1
ATOM 2307 N N . ASN A 1 297 ? 12.109 46.938 12.188 1 69.94 297 ASN A N 1
ATOM 2308 C CA . ASN A 1 297 ? 12 45.594 11.625 1 69.94 297 ASN A CA 1
ATOM 2309 C C . ASN A 1 297 ? 11.648 45.656 10.141 1 69.94 297 ASN A C 1
ATOM 2311 O O . ASN A 1 297 ? 12.039 44.781 9.375 1 69.94 297 ASN A O 1
ATOM 2315 N N . PHE A 1 298 ? 10.906 46.656 9.773 1 68.5 298 PHE A N 1
ATOM 2316 C CA . PHE A 1 298 ? 10.516 46.812 8.383 1 68.5 298 PHE A CA 1
ATOM 2317 C C . PHE A 1 298 ? 11.492 47.688 7.621 1 68.5 298 PHE A C 1
ATOM 2319 O O . PHE A 1 298 ? 11.273 48 6.449 1 68.5 298 PHE A O 1
ATOM 2326 N N . GLY A 1 299 ? 12.836 47.875 8.211 1 61.62 299 GLY A N 1
ATOM 2327 C CA . GLY A 1 299 ? 13.961 48.562 7.578 1 61.62 299 GLY A CA 1
ATOM 2328 C C . GLY A 1 299 ? 13.711 50.031 7.332 1 61.62 299 GLY A C 1
ATOM 2329 O O . GLY A 1 299 ? 14.289 50.625 6.414 1 61.62 299 GLY A O 1
ATOM 2330 N N . ILE A 1 300 ? 12.75 50.594 7.766 1 49.97 300 ILE A N 1
ATOM 2331 C CA . ILE A 1 300 ? 12.57 52 7.43 1 49.97 300 ILE A CA 1
ATOM 2332 C C . ILE A 1 300 ? 13.742 52.812 7.969 1 49.97 300 ILE A C 1
ATOM 2334 O O . ILE A 1 300 ? 14.016 53.906 7.492 1 49.97 300 ILE A O 1
ATOM 2338 N N . GLY A 1 301 ? 14.633 52.25 8.719 1 48.16 301 GLY A N 1
ATOM 2339 C CA . GLY A 1 301 ? 15.781 53.031 9.133 1 48.16 301 GLY A CA 1
ATOM 2340 C C . GLY A 1 301 ? 17.078 52.562 8.5 1 48.16 301 GLY A C 1
ATOM 2341 O O . GLY A 1 301 ? 17.328 51.344 8.414 1 48.16 301 GLY A O 1
ATOM 2342 N N . GLY A 1 302 ? 17.703 53.25 7.477 1 50.44 302 GLY A N 1
ATOM 2343 C CA . GLY A 1 302 ? 18.781 53.531 6.543 1 50.44 302 GLY A CA 1
ATOM 2344 C C . GLY A 1 302 ? 19.875 52.469 6.574 1 50.44 302 GLY A C 1
ATOM 2345 O O . GLY A 1 302 ? 20.672 52.375 5.637 1 50.44 302 GLY A O 1
ATOM 2346 N N . GLN A 1 303 ? 20.312 51.906 7.652 1 50.41 303 GLN A N 1
ATOM 2347 C CA . GLN A 1 303 ? 21.703 51.469 7.691 1 50.41 303 GLN A CA 1
ATOM 2348 C C . GLN A 1 303 ? 21.859 50.062 7.078 1 50.41 303 GLN A C 1
ATOM 2350 O O . GLN A 1 303 ? 22.953 49.719 6.605 1 50.41 303 GLN A O 1
ATOM 2355 N N . ALA A 1 304 ? 21.031 49.094 7.199 1 58.41 304 ALA A N 1
ATOM 2356 C CA . ALA A 1 304 ? 21.484 47.719 6.957 1 58.41 304 ALA A CA 1
ATOM 2357 C C . ALA A 1 304 ? 21.156 47.281 5.531 1 58.41 304 ALA A C 1
ATOM 2359 O O . ALA A 1 304 ? 20.641 46.188 5.312 1 58.41 304 ALA A O 1
ATOM 2360 N N . ARG A 1 305 ? 21.328 48.094 4.57 1 63.66 305 ARG A N 1
ATOM 2361 C CA . ARG A 1 305 ? 21.031 47.875 3.158 1 63.66 305 ARG A CA 1
ATOM 2362 C C . ARG A 1 305 ? 22 46.875 2.543 1 63.66 305 ARG A C 1
ATOM 2364 O O . ARG A 1 305 ? 21.625 46.062 1.688 1 63.66 305 ARG A O 1
ATOM 2371 N N . ASP A 1 306 ? 23.281 46.844 3.074 1 66 306 ASP A N 1
ATOM 2372 C CA . ASP A 1 306 ? 24.266 45.938 2.494 1 66 306 ASP A CA 1
ATOM 2373 C C . ASP A 1 306 ? 23.953 44.5 2.832 1 66 306 ASP A C 1
ATOM 2375 O O . ASP A 1 306 ? 24.125 43.594 1.993 1 66 306 ASP A O 1
ATOM 2379 N N . GLN A 1 307 ? 23.5 44.312 4.031 1 72.31 307 GLN A N 1
ATOM 2380 C CA . GLN A 1 307 ? 23.141 42.969 4.438 1 72.31 307 GLN A CA 1
ATOM 2381 C C . GLN A 1 307 ? 21.938 42.438 3.656 1 72.31 307 GLN A C 1
ATOM 2383 O O . GLN A 1 307 ? 21.891 41.281 3.279 1 72.31 307 GLN A O 1
ATOM 2388 N N . GLU A 1 308 ? 21.062 43.312 3.377 1 76 308 GLU A N 1
ATOM 2389 C CA . GLU A 1 308 ? 19.875 42.969 2.598 1 76 308 GLU A CA 1
ATOM 2390 C C . GLU A 1 308 ? 20.25 42.562 1.173 1 76 308 GLU A C 1
ATOM 2392 O O . GLU A 1 308 ? 19.703 41.625 0.626 1 76 308 GLU A O 1
ATOM 2397 N N . ARG A 1 309 ? 21.203 43.25 0.643 1 78.88 309 ARG A N 1
ATOM 2398 C CA . ARG A 1 309 ? 21.625 42.969 -0.722 1 78.88 309 ARG A CA 1
ATOM 2399 C C . ARG A 1 309 ? 22.359 41.656 -0.795 1 78.88 309 ARG A C 1
ATOM 2401 O O . ARG A 1 309 ? 22.25 40.906 -1.786 1 78.88 309 ARG A O 1
ATOM 2408 N N . ALA A 1 310 ? 23.078 41.344 0.225 1 78.19 310 ALA A N 1
ATOM 2409 C CA . ALA A 1 310 ? 23.797 40.094 0.252 1 78.19 310 ALA A CA 1
ATOM 2410 C C . ALA A 1 310 ? 22.844 38.906 0.316 1 78.19 310 ALA A C 1
ATOM 2412 O O . ALA A 1 310 ? 23.031 37.906 -0.372 1 78.19 310 ALA A O 1
ATOM 2413 N N . ALA A 1 311 ? 21.891 39.031 1.142 1 80.44 311 ALA A N 1
ATOM 2414 C CA . ALA A 1 311 ? 20.891 37.969 1.252 1 80.44 311 ALA A CA 1
ATOM 2415 C C . ALA A 1 311 ? 20.141 37.781 -0.064 1 80.44 311 ALA A C 1
ATOM 2417 O O . ALA A 1 311 ? 19.875 36.656 -0.478 1 80.44 311 ALA A O 1
ATOM 2418 N N . TYR A 1 312 ? 19.828 38.844 -0.655 1 85.38 312 TYR A N 1
ATOM 2419 C CA . TYR A 1 312 ? 19.125 38.812 -1.936 1 85.38 312 TYR A CA 1
ATOM 2420 C C . TYR A 1 312 ? 19.984 38.156 -3.004 1 85.38 312 TYR A C 1
ATOM 2422 O O . TYR A 1 312 ? 19.469 37.406 -3.842 1 85.38 312 TYR A O 1
ATOM 2430 N N . ARG A 1 313 ? 21.25 38.312 -2.969 1 84.94 313 ARG A N 1
ATOM 2431 C CA . ARG A 1 313 ? 22.172 37.75 -3.949 1 84.94 313 ARG A CA 1
ATOM 2432 C C . ARG A 1 313 ? 22.25 36.219 -3.807 1 84.94 313 ARG A C 1
ATOM 2434 O O . ARG A 1 313 ? 22.359 35.5 -4.801 1 84.94 313 ARG A O 1
ATOM 2441 N N . VAL A 1 314 ? 22.203 35.781 -2.613 1 83.75 314 VAL A N 1
ATOM 2442 C CA . VAL A 1 314 ? 22.234 34.344 -2.383 1 83.75 314 VAL A CA 1
ATOM 2443 C C . VAL A 1 314 ? 21 33.688 -3.018 1 83.75 314 VAL A C 1
ATOM 2445 O O . VAL A 1 314 ? 21.109 32.656 -3.688 1 83.75 314 VAL A O 1
ATOM 2448 N N . ILE A 1 315 ? 19.875 34.312 -2.762 1 86.69 315 ILE A N 1
ATOM 2449 C CA . ILE A 1 315 ? 18.625 33.781 -3.295 1 86.69 315 ILE A CA 1
ATOM 2450 C C . ILE A 1 315 ? 18.641 33.844 -4.82 1 86.69 315 ILE A C 1
ATOM 2452 O O . ILE A 1 315 ? 18.234 32.906 -5.496 1 86.69 315 ILE A O 1
ATOM 2456 N N . GLN A 1 316 ? 19.156 34.906 -5.266 1 88.75 316 GLN A N 1
ATOM 2457 C CA . GLN A 1 316 ? 19.25 35.094 -6.711 1 88.75 316 GLN A CA 1
ATOM 2458 C C . GLN A 1 316 ? 20.203 34.062 -7.336 1 88.75 316 GLN A C 1
ATOM 2460 O O . GLN A 1 316 ? 19.922 33.531 -8.414 1 88.75 316 GLN A O 1
ATOM 2465 N N . THR A 1 317 ? 21.266 33.844 -6.68 1 88.44 317 THR A N 1
ATOM 2466 C CA . THR A 1 317 ? 22.234 32.875 -7.18 1 88.44 317 THR A CA 1
ATOM 2467 C C . THR A 1 317 ? 21.656 31.469 -7.199 1 88.44 317 THR A C 1
ATOM 2469 O O . THR A 1 317 ? 21.828 30.734 -8.172 1 88.44 317 THR A O 1
ATOM 2472 N N . GLU A 1 318 ? 20.984 31.172 -6.145 1 86.88 318 GLU A N 1
ATOM 2473 C CA . GLU A 1 318 ? 20.344 29.859 -6.082 1 86.88 318 GLU A CA 1
ATOM 2474 C C . GLU A 1 318 ? 19.281 29.703 -7.168 1 86.88 318 GLU A C 1
ATOM 2476 O O . GLU A 1 318 ? 19.125 28.625 -7.738 1 86.88 318 GLU A O 1
ATOM 2481 N N . TYR A 1 319 ? 18.578 30.719 -7.406 1 89.44 319 TYR A N 1
ATOM 2482 C CA . TYR A 1 319 ? 17.547 30.688 -8.43 1 89.44 319 TYR A CA 1
ATOM 2483 C C . TYR A 1 319 ? 18.156 30.547 -9.82 1 89.44 319 TYR A C 1
ATOM 2485 O O . TYR A 1 319 ? 17.641 29.797 -10.656 1 89.44 319 TYR A O 1
ATOM 2493 N N . LYS A 1 320 ? 19.25 31.219 -10.039 1 90.06 320 LYS A N 1
ATOM 2494 C CA . LYS A 1 320 ? 19.938 31.156 -11.336 1 90.06 320 LYS A CA 1
ATOM 2495 C C . LYS A 1 320 ? 20.531 29.781 -11.586 1 90.06 320 LYS A C 1
ATOM 2497 O O . LYS A 1 320 ? 20.609 29.328 -12.734 1 90.06 320 LYS A O 1
ATOM 2502 N N . LEU A 1 321 ? 20.859 29.141 -10.523 1 89.06 321 LEU A N 1
ATOM 2503 C CA . LEU A 1 321 ? 21.453 27.812 -10.633 1 89.06 321 LEU A CA 1
ATOM 2504 C C . LEU A 1 321 ? 20.422 26.797 -11.117 1 89.06 321 LEU A C 1
ATOM 2506 O O . LEU A 1 321 ? 20.781 25.75 -11.656 1 89.06 321 LEU A O 1
ATOM 2510 N N . LEU A 1 322 ? 19.172 27.047 -10.992 1 89.5 322 LEU A N 1
ATOM 2511 C CA . LEU A 1 322 ? 18.109 26.141 -11.438 1 89.5 322 LEU A CA 1
ATOM 2512 C C . LEU A 1 322 ? 17.969 26.172 -12.953 1 89.5 322 LEU A C 1
ATOM 2514 O O . LEU A 1 322 ? 17.438 25.234 -13.555 1 89.5 322 LEU A O 1
ATOM 2518 N N . GLY A 1 323 ? 18.469 27.188 -13.633 1 88.44 323 GLY A N 1
ATOM 2519 C CA . GLY A 1 323 ? 18.344 27.297 -15.078 1 88.44 323 GLY A CA 1
ATOM 2520 C C . GLY A 1 323 ? 16.938 27.609 -15.539 1 88.44 323 GLY A C 1
ATOM 2521 O O . GLY A 1 323 ? 16.047 27.812 -14.719 1 88.44 323 GLY A O 1
ATOM 2522 N N . PRO A 1 324 ? 16.766 27.578 -16.828 1 89.88 324 PRO A N 1
ATOM 2523 C CA . PRO A 1 324 ? 15.414 27.812 -17.344 1 89.88 324 PRO A CA 1
ATOM 2524 C C . PRO A 1 324 ? 14.477 26.625 -17.109 1 89.88 324 PRO A C 1
ATOM 2526 O O . PRO A 1 324 ? 14.945 25.516 -16.875 1 89.88 324 PRO A O 1
ATOM 2529 N N . MET A 1 325 ? 13.258 26.938 -17.078 1 91 325 MET A N 1
ATOM 2530 C CA . MET A 1 325 ? 12.273 25.891 -16.844 1 91 325 MET A CA 1
ATOM 2531 C C . MET A 1 325 ? 12.352 24.812 -17.922 1 91 325 MET A C 1
ATOM 2533 O O . MET A 1 325 ? 12.344 25.125 -19.109 1 91 325 MET A O 1
ATOM 2537 N N . THR A 1 326 ? 12.461 23.641 -17.531 1 91.31 326 THR A N 1
ATOM 2538 C CA . THR A 1 326 ? 12.492 22.484 -18.438 1 91.31 326 THR A CA 1
ATOM 2539 C C . THR A 1 326 ? 11.086 22.078 -18.844 1 91.31 326 THR A C 1
ATOM 2541 O O . THR A 1 326 ? 10.102 22.562 -18.266 1 91.31 326 THR A O 1
ATOM 2544 N N . PHE A 1 327 ? 10.984 21.281 -19.859 1 93.44 327 PHE A N 1
ATOM 2545 C CA . PHE A 1 327 ? 9.688 20.781 -20.297 1 93.44 327 PHE A CA 1
ATOM 2546 C C . PHE A 1 327 ? 9 20 -19.172 1 93.44 327 PHE A C 1
ATOM 2548 O O . PHE A 1 327 ? 7.789 20.125 -18.984 1 93.44 327 PHE A O 1
ATOM 2555 N N . ALA A 1 328 ? 9.797 19.234 -18.516 1 94.75 328 ALA A N 1
ATOM 2556 C CA . ALA A 1 328 ? 9.25 18.453 -17.406 1 94.75 328 ALA A CA 1
ATOM 2557 C C . ALA A 1 328 ? 8.641 19.344 -16.328 1 94.75 328 ALA A C 1
ATOM 2559 O O . ALA A 1 328 ? 7.539 19.078 -15.844 1 94.75 328 ALA A O 1
ATOM 2560 N N . GLU A 1 329 ? 9.328 20.391 -16 1 94.38 329 GLU A N 1
ATOM 2561 C CA . GLU A 1 329 ? 8.82 21.328 -15.008 1 94.38 329 GLU A CA 1
ATOM 2562 C C . GLU A 1 329 ? 7.516 21.969 -15.461 1 94.38 329 GLU A C 1
ATOM 2564 O O . GLU A 1 329 ? 6.574 22.109 -14.68 1 94.38 329 GLU A O 1
ATOM 2569 N N . ASN A 1 330 ? 7.477 22.328 -16.656 1 95.5 330 ASN A N 1
ATOM 2570 C CA . ASN A 1 330 ? 6.273 22.953 -17.219 1 95.5 330 ASN A CA 1
ATOM 2571 C C . ASN A 1 330 ? 5.105 21.969 -17.25 1 95.5 330 ASN A C 1
ATOM 2573 O O . ASN A 1 330 ? 3.973 22.344 -16.938 1 95.5 330 ASN A O 1
ATOM 2577 N N . ALA A 1 331 ? 5.387 20.797 -17.703 1 96.44 331 ALA A N 1
ATOM 2578 C CA . ALA A 1 331 ? 4.34 19.781 -17.766 1 96.44 331 ALA A CA 1
ATOM 2579 C C . ALA A 1 331 ? 3.768 19.5 -16.391 1 96.44 331 ALA A C 1
ATOM 2581 O O . ALA A 1 331 ? 2.549 19.406 -16.219 1 96.44 331 ALA A O 1
ATOM 2582 N N . VAL A 1 332 ? 4.629 19.344 -15.398 1 96.5 332 VAL A N 1
ATOM 2583 C CA . VAL A 1 332 ? 4.191 19.062 -14.039 1 96.5 332 VAL A CA 1
ATOM 2584 C C . VAL A 1 332 ? 3.375 20.25 -13.508 1 96.5 332 VAL A C 1
ATOM 2586 O O . VAL A 1 332 ? 2.373 20.047 -12.812 1 96.5 332 VAL A O 1
ATOM 2589 N N . THR A 1 333 ? 3.791 21.484 -13.812 1 95.69 333 THR A N 1
ATOM 2590 C CA . THR A 1 333 ? 3.053 22.672 -13.391 1 95.69 333 THR A CA 1
ATOM 2591 C C . THR A 1 333 ? 1.649 22.672 -13.992 1 95.69 333 THR A C 1
ATOM 2593 O O . THR A 1 333 ? 0.668 22.922 -13.289 1 95.69 333 THR A O 1
ATOM 2596 N N . ILE A 1 334 ? 1.574 22.391 -15.219 1 97 334 ILE A N 1
ATOM 2597 C CA . ILE A 1 334 ? 0.29 22.391 -15.914 1 97 334 ILE A CA 1
ATOM 2598 C C . ILE A 1 334 ? -0.616 21.312 -15.32 1 97 334 ILE A C 1
ATOM 2600 O O . ILE A 1 334 ? -1.789 21.562 -15.039 1 97 334 ILE A O 1
ATOM 2604 N N . LEU A 1 335 ? -0.09 20.141 -15.148 1 97.19 335 LEU A N 1
ATOM 2605 C CA . LEU A 1 335 ? -0.871 19.047 -14.594 1 97.19 335 LEU A CA 1
ATOM 2606 C C . LEU A 1 335 ? -1.305 19.359 -13.164 1 97.19 335 LEU A C 1
ATOM 2608 O O . LEU A 1 335 ? -2.41 19 -12.75 1 97.19 335 LEU A O 1
ATOM 2612 N N . PHE A 1 336 ? -0.428 20.016 -12.453 1 95.31 336 PHE A N 1
ATOM 2613 C CA . PHE A 1 336 ? -0.755 20.422 -11.094 1 95.31 336 PHE A CA 1
ATOM 2614 C C . PHE A 1 336 ? -1.921 21.406 -11.086 1 95.31 336 PHE A C 1
ATOM 2616 O O . PHE A 1 336 ? -2.852 21.266 -10.289 1 95.31 336 PHE A O 1
ATOM 2623 N N . VAL A 1 337 ? -1.864 22.359 -11.898 1 95.56 337 VAL A N 1
ATOM 2624 C CA . VAL A 1 337 ? -2.92 23.375 -11.984 1 95.56 337 VAL A CA 1
ATOM 2625 C C . VAL A 1 337 ? -4.227 22.703 -12.414 1 95.56 337 VAL A C 1
ATOM 2627 O O . VAL A 1 337 ? -5.293 23.016 -11.867 1 95.56 337 VAL A O 1
ATOM 2630 N N . ILE A 1 338 ? -4.168 21.797 -13.344 1 96.94 338 ILE A N 1
ATOM 2631 C CA . ILE A 1 338 ? -5.352 21.078 -13.797 1 96.94 338 ILE A CA 1
ATOM 2632 C C . ILE A 1 338 ? -5.953 20.297 -12.633 1 96.94 338 ILE A C 1
ATOM 2634 O O . ILE A 1 338 ? -7.172 20.266 -12.461 1 96.94 338 ILE A O 1
ATOM 2638 N N . LEU A 1 339 ? -5.129 19.641 -11.82 1 96.12 339 LEU A N 1
ATOM 2639 C CA . LEU A 1 339 ? -5.582 18.891 -10.656 1 96.12 339 LEU A CA 1
ATOM 2640 C C . LEU A 1 339 ? -6.363 19.781 -9.703 1 96.12 339 LEU A C 1
ATOM 2642 O O . LEU A 1 339 ? -7.469 19.422 -9.281 1 96.12 339 LEU A O 1
ATOM 2646 N N . VAL A 1 340 ? -5.816 20.938 -9.398 1 93.38 340 VAL A N 1
ATOM 2647 C CA . VAL A 1 340 ? -6.422 21.859 -8.445 1 93.38 340 VAL A CA 1
ATOM 2648 C C . VAL A 1 340 ? -7.75 22.375 -8.992 1 93.38 340 VAL A C 1
ATOM 2650 O O . VAL A 1 340 ? -8.75 22.422 -8.273 1 93.38 340 VAL A O 1
ATOM 2653 N N . VAL A 1 341 ? -7.77 22.688 -10.227 1 94.62 341 VAL A N 1
ATOM 2654 C CA . VAL A 1 341 ? -8.984 23.188 -10.859 1 94.62 341 VAL A CA 1
ATOM 2655 C C . VAL A 1 341 ? -10.055 22.109 -10.867 1 94.62 341 VAL A C 1
ATOM 2657 O O . VAL A 1 341 ? -11.219 22.391 -10.57 1 94.62 341 VAL A O 1
ATOM 2660 N N . LEU A 1 342 ? -9.664 20.938 -11.172 1 94.31 342 LEU A N 1
ATOM 2661 C CA . LEU A 1 342 ? -10.625 19.828 -11.203 1 94.31 342 LEU A CA 1
ATOM 2662 C C . LEU A 1 342 ? -11.188 19.562 -9.812 1 94.31 342 LEU A C 1
ATOM 2664 O O . LEU A 1 342 ? -12.367 19.25 -9.664 1 94.31 342 LEU A O 1
ATOM 2668 N N . TRP A 1 343 ? -10.391 19.625 -8.773 1 91.88 343 TRP A N 1
ATOM 2669 C CA . TRP A 1 343 ? -10.836 19.438 -7.402 1 91.88 343 TRP A CA 1
ATOM 2670 C C . TRP A 1 343 ? -11.859 20.5 -7.004 1 91.88 343 TRP A C 1
ATOM 2672 O O . TRP A 1 343 ? -12.906 20.172 -6.445 1 91.88 343 TRP A O 1
ATOM 2682 N N . PHE A 1 344 ? -11.648 21.719 -7.359 1 90.94 344 PHE A N 1
ATOM 2683 C CA . PHE A 1 344 ? -12.484 22.844 -6.922 1 90.94 344 PHE A CA 1
ATOM 2684 C C . PHE A 1 344 ? -13.789 22.875 -7.711 1 90.94 344 PHE A C 1
ATOM 2686 O O . PHE A 1 344 ? -14.805 23.359 -7.211 1 90.94 344 PHE A O 1
ATOM 2693 N N . THR A 1 345 ? -13.766 22.312 -8.891 1 91.62 345 THR A N 1
ATOM 2694 C CA . THR A 1 345 ? -14.93 22.469 -9.75 1 91.62 345 THR A CA 1
ATOM 2695 C C . THR A 1 345 ? -15.742 21.172 -9.789 1 91.62 345 THR A C 1
ATOM 2697 O O . THR A 1 345 ? -16.766 21.094 -10.477 1 91.62 345 THR A O 1
ATOM 2700 N N . ARG A 1 346 ? -15.297 20.219 -9.102 1 90.31 346 ARG A N 1
ATOM 2701 C CA . ARG A 1 346 ? -16.031 18.953 -9.148 1 90.31 346 ARG A CA 1
ATOM 2702 C C . ARG A 1 346 ? -17.391 19.094 -8.469 1 90.31 346 ARG A C 1
ATOM 2704 O O . ARG A 1 346 ? -18.438 18.812 -9.078 1 90.31 346 ARG A O 1
ATOM 2711 N N . GLU A 1 347 ? -17.375 19.469 -7.172 1 86 347 GLU A N 1
ATOM 2712 C CA . GLU A 1 347 ? -18.578 19.703 -6.383 1 86 347 GLU A CA 1
ATOM 2713 C C . GLU A 1 347 ? -18.391 20.891 -5.438 1 86 347 GLU A C 1
ATOM 2715 O O . GLU A 1 347 ? -18.359 20.719 -4.219 1 86 347 GLU A O 1
ATOM 2720 N N . PRO A 1 348 ? -18.469 22.062 -5.859 1 79 348 PRO A N 1
ATOM 2721 C CA . PRO A 1 348 ? -18.203 23.234 -5.012 1 79 348 PRO A CA 1
ATOM 2722 C C . PRO A 1 348 ? -19.391 23.578 -4.113 1 79 348 PRO A C 1
ATOM 2724 O O . PRO A 1 348 ? -19.219 24.281 -3.104 1 79 348 PRO A O 1
ATOM 2727 N N . GLY A 1 349 ? -20.578 23.078 -4.336 1 73.62 349 GLY A N 1
ATOM 2728 C CA . GLY A 1 349 ? -21.75 23.375 -3.521 1 73.62 349 GLY A CA 1
ATOM 2729 C C . GLY A 1 349 ? -22.5 24.609 -3.98 1 73.62 349 GLY A C 1
ATOM 2730 O O . GLY A 1 349 ? -23.719 24.656 -3.922 1 73.62 349 GLY A O 1
ATOM 2731 N N . PHE A 1 350 ? -21.703 25.734 -4.434 1 77.81 350 PHE A N 1
ATOM 2732 C CA . PHE A 1 350 ? -22.328 26.984 -4.84 1 77.81 350 PHE A CA 1
ATOM 2733 C C . PHE A 1 350 ? -22.859 26.891 -6.266 1 77.81 350 PHE A C 1
ATOM 2735 O O . PHE A 1 350 ? -23.797 27.594 -6.633 1 77.81 350 PHE A O 1
ATOM 2742 N N . PHE A 1 351 ? -22.297 26.016 -7.086 1 78.81 351 PHE A N 1
ATOM 2743 C CA . PHE A 1 351 ? -22.812 25.719 -8.422 1 78.81 351 PHE A CA 1
ATOM 2744 C C . PHE A 1 351 ? -22.656 24.25 -8.75 1 78.81 351 PHE A C 1
ATOM 2746 O O . PHE A 1 351 ? -21.969 23.516 -8.031 1 78.81 351 PHE A O 1
ATOM 2753 N N . THR A 1 352 ? -23.406 23.922 -9.758 1 83.19 352 THR A N 1
ATOM 2754 C CA . THR A 1 352 ? -23.328 22.531 -10.172 1 83.19 352 THR A CA 1
ATOM 2755 C C . THR A 1 352 ? -21.984 22.219 -10.805 1 83.19 352 THR A C 1
ATOM 2757 O O . THR A 1 352 ? -21.594 22.844 -11.789 1 83.19 352 THR A O 1
ATOM 2760 N N . GLY A 1 353 ? -21.219 21.406 -10.234 1 88.06 353 GLY A N 1
ATOM 2761 C CA . GLY A 1 353 ? -19.891 21.047 -10.719 1 88.06 353 GLY A CA 1
ATOM 2762 C C . GLY A 1 353 ? -19.922 20 -11.82 1 88.06 353 GLY A C 1
ATOM 2763 O O . GLY A 1 353 ? -20.984 19.438 -12.117 1 88.06 353 GLY A O 1
ATOM 2764 N N . TRP A 1 354 ? -18.719 19.781 -12.398 1 90.38 354 TRP A N 1
ATOM 2765 C CA . TRP A 1 354 ? -18.656 18.828 -13.508 1 90.38 354 TRP A CA 1
ATOM 2766 C C . TRP A 1 354 ? -18.938 17.406 -13.016 1 90.38 354 TRP A C 1
ATOM 2768 O O . TRP A 1 354 ? -19.422 16.578 -13.781 1 90.38 354 TRP A O 1
ATOM 2778 N N . GLY A 1 355 ? -18.703 17.094 -11.781 1 87.12 355 GLY A N 1
ATOM 2779 C CA . GLY A 1 355 ? -18.984 15.781 -11.211 1 87.12 355 GLY A CA 1
ATOM 2780 C C . GLY A 1 355 ? -20.469 15.469 -11.18 1 87.12 355 GLY A C 1
ATOM 2781 O O . GLY A 1 355 ? -20.875 14.344 -11.461 1 87.12 355 GLY A O 1
ATOM 2782 N N . ASN A 1 356 ? -21.281 16.422 -10.852 1 84.38 356 ASN A N 1
ATOM 2783 C CA . ASN A 1 356 ? -22.719 16.25 -10.758 1 84.38 356 ASN A CA 1
ATOM 2784 C C . ASN A 1 356 ? -23.391 16.266 -12.133 1 84.38 356 ASN A C 1
ATOM 2786 O O . ASN A 1 356 ? -24.438 15.648 -12.328 1 84.38 356 ASN A O 1
ATOM 2790 N N . LEU A 1 357 ? -22.781 16.891 -13.047 1 84.56 357 LEU A N 1
ATOM 2791 C CA . LEU A 1 357 ? -23.391 17.078 -14.359 1 84.56 357 LEU A CA 1
ATOM 2792 C C . LEU A 1 357 ? -23.047 15.93 -15.289 1 84.56 357 LEU A C 1
ATOM 2794 O O . LEU A 1 357 ? -23.922 15.344 -15.922 1 84.56 357 LEU A O 1
ATOM 2798 N N . ALA A 1 358 ? -21.828 15.562 -15.336 1 85.75 358 ALA A N 1
ATOM 2799 C CA . ALA A 1 358 ? -21.359 14.609 -16.328 1 85.75 358 ALA A CA 1
ATOM 2800 C C . ALA A 1 358 ? -21.391 13.18 -15.781 1 85.75 358 ALA A C 1
ATOM 2802 O O . ALA A 1 358 ? -21.516 12.219 -16.547 1 85.75 358 ALA A O 1
ATOM 2803 N N . PHE A 1 359 ? -21.266 13.023 -14.508 1 88.5 359 PHE A N 1
ATOM 2804 C CA . PHE A 1 359 ? -21.125 11.695 -13.922 1 88.5 359 PHE A CA 1
ATOM 2805 C C . PHE A 1 359 ? -22.031 11.547 -12.703 1 88.5 359 PHE A C 1
ATOM 2807 O O . PHE A 1 359 ? -21.578 11.133 -11.633 1 88.5 359 PHE A O 1
ATOM 2814 N N . ALA A 1 360 ? -23.234 11.805 -12.828 1 84.5 360 ALA A N 1
ATOM 2815 C CA . ALA A 1 360 ? -24.188 11.82 -11.711 1 84.5 360 ALA A CA 1
ATOM 2816 C C . ALA A 1 360 ? -24.734 10.422 -11.438 1 84.5 360 ALA A C 1
ATOM 2818 O O . ALA A 1 360 ? -25 9.656 -12.375 1 84.5 360 ALA A O 1
ATOM 2819 N N . LYS A 1 361 ? -24.922 10.219 -10.094 1 84.12 361 LYS A N 1
ATOM 2820 C CA . LYS A 1 361 ? -25.688 9.062 -9.648 1 84.12 361 LYS A CA 1
ATOM 2821 C C . LYS A 1 361 ? -27.188 9.312 -9.812 1 84.12 361 LYS A C 1
ATOM 2823 O O . LYS A 1 361 ? -27.594 10.398 -10.234 1 84.12 361 LYS A O 1
ATOM 2828 N N . ALA A 1 362 ? -27.875 8.258 -9.469 1 76.94 362 ALA A N 1
ATOM 2829 C CA . ALA A 1 362 ? -29.328 8.391 -9.531 1 76.94 362 ALA A CA 1
ATOM 2830 C C . ALA A 1 362 ? -29.812 9.477 -8.57 1 76.94 362 ALA A C 1
ATOM 2832 O O . ALA A 1 362 ? -30.781 10.18 -8.867 1 76.94 362 ALA A O 1
ATOM 2833 N N . ASN A 1 363 ? -29.109 9.719 -7.461 1 77.19 363 ASN A N 1
ATOM 2834 C CA . ASN A 1 363 ? -29.516 10.695 -6.457 1 77.19 363 ASN A CA 1
ATOM 2835 C C . ASN A 1 363 ? -28.891 12.062 -6.715 1 77.19 363 ASN A C 1
ATOM 2837 O O . ASN A 1 363 ? -29.062 12.992 -5.93 1 77.19 363 ASN A O 1
ATOM 2841 N N . GLY A 1 364 ? -28.141 12.164 -7.766 1 76.31 364 GLY A N 1
ATOM 2842 C CA . GLY A 1 364 ? -27.578 13.453 -8.141 1 76.31 364 GLY A CA 1
ATOM 2843 C C . GLY A 1 364 ? -26.156 13.648 -7.656 1 76.31 364 GLY A C 1
ATOM 2844 O O . GLY A 1 364 ? -25.484 14.609 -8.039 1 76.31 364 GLY A O 1
ATOM 2845 N N . GLU A 1 365 ? -25.734 12.727 -6.883 1 81.25 365 GLU A N 1
ATOM 2846 C CA . GLU A 1 365 ? -24.375 12.82 -6.383 1 81.25 365 GLU A CA 1
ATOM 2847 C C . GLU A 1 365 ? -23.375 12.352 -7.434 1 81.25 365 GLU A C 1
ATOM 2849 O O . GLU A 1 365 ? -23.734 11.664 -8.391 1 81.25 365 GLU A O 1
ATOM 2854 N N . SER A 1 366 ? -22.203 12.805 -7.289 1 85.75 366 SER A N 1
ATOM 2855 C CA . SER A 1 366 ? -21.172 12.477 -8.258 1 85.75 366 SER A CA 1
ATOM 2856 C C . SER A 1 366 ? -20.672 11.047 -8.062 1 85.75 366 SER A C 1
ATOM 2858 O O . SER A 1 366 ? -20.422 10.617 -6.938 1 85.75 366 SER A O 1
ATOM 2860 N N . MET A 1 367 ? -20.469 10.336 -9.141 1 89.56 367 MET A N 1
ATOM 2861 C CA . MET A 1 367 ? -19.891 8.992 -9.117 1 89.56 367 MET A CA 1
ATOM 2862 C C . MET A 1 367 ? -18.375 9.039 -8.992 1 89.56 367 MET A C 1
ATOM 2864 O O . MET A 1 367 ? -17.766 8.094 -8.492 1 89.56 367 MET A O 1
ATOM 2868 N N . VAL A 1 368 ? -17.844 10.125 -9.461 1 92.31 368 VAL A N 1
ATOM 2869 C CA . VAL A 1 368 ? -16.406 10.352 -9.383 1 92.31 368 VAL A CA 1
ATOM 2870 C C . VAL A 1 368 ? -16.062 11.055 -8.07 1 92.31 368 VAL A C 1
ATOM 2872 O O . VAL A 1 368 ? -16.859 11.828 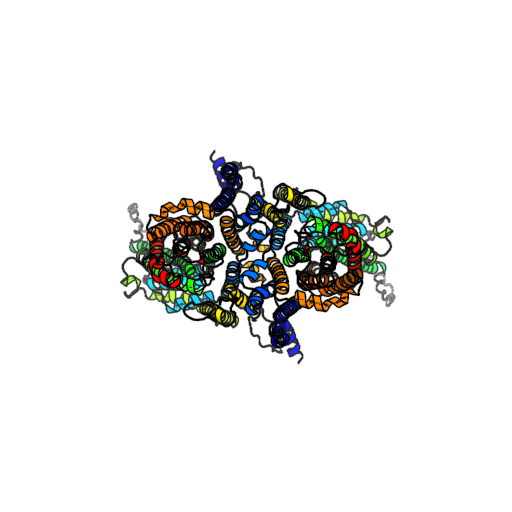-7.551 1 92.31 368 VAL A O 1
ATOM 2875 N N . SER A 1 369 ? -14.984 10.75 -7.5 1 92.81 369 SER A N 1
ATOM 2876 C CA . SER A 1 369 ? -14.539 11.352 -6.246 1 92.81 369 SER A CA 1
ATOM 2877 C C . SER A 1 369 ? -13.258 12.156 -6.441 1 92.81 369 SER A C 1
ATOM 2879 O O . SER A 1 369 ? -12.703 12.195 -7.539 1 92.81 369 SER A O 1
ATOM 2881 N N . ASP A 1 370 ? -12.859 12.859 -5.395 1 93.38 370 ASP A N 1
ATOM 2882 C CA . ASP A 1 370 ? -11.586 13.57 -5.406 1 93.38 370 ASP A CA 1
ATOM 2883 C C . ASP A 1 370 ? -10.422 12.602 -5.625 1 93.38 370 ASP A C 1
ATOM 2885 O O . ASP A 1 370 ? -9.414 12.969 -6.23 1 93.38 370 ASP A O 1
ATOM 2889 N N . GLY A 1 371 ? -10.617 11.406 -5.094 1 94.5 371 GLY A N 1
ATOM 2890 C CA . GLY A 1 371 ? -9.609 10.383 -5.32 1 94.5 371 GLY A CA 1
ATOM 2891 C C . GLY A 1 371 ? -9.484 9.984 -6.781 1 94.5 371 GLY A C 1
ATOM 2892 O O . GLY A 1 371 ? -8.375 9.758 -7.273 1 94.5 371 GLY A O 1
ATOM 2893 N N . THR A 1 372 ? -10.586 9.938 -7.453 1 95.88 372 THR A N 1
ATOM 2894 C CA . THR A 1 372 ? -10.602 9.617 -8.875 1 95.88 372 THR A CA 1
ATOM 2895 C C . THR A 1 372 ? -9.789 10.641 -9.664 1 95.88 372 THR A C 1
ATOM 2897 O O . THR A 1 372 ? -8.984 10.273 -10.523 1 95.88 372 THR A O 1
ATOM 2900 N N . VAL A 1 373 ? -9.992 11.891 -9.336 1 95.94 373 VAL A N 1
ATOM 2901 C CA . VAL A 1 373 ? -9.305 12.977 -10.016 1 95.94 373 VAL A CA 1
ATOM 2902 C C . VAL A 1 373 ? -7.801 12.867 -9.766 1 95.94 373 VAL A C 1
ATOM 2904 O O . VAL A 1 373 ? -7 13.023 -10.695 1 95.94 373 VAL A O 1
ATOM 2907 N N . ALA A 1 374 ? -7.48 12.609 -8.562 1 96.31 374 ALA A N 1
ATOM 2908 C CA . ALA A 1 374 ? -6.07 12.516 -8.188 1 96.31 374 ALA A CA 1
ATOM 2909 C C . ALA A 1 374 ? -5.375 11.383 -8.93 1 96.31 374 ALA A C 1
ATOM 2911 O O . ALA A 1 374 ? -4.277 11.555 -9.461 1 96.31 374 ALA A O 1
ATOM 2912 N N . ILE A 1 375 ? -5.969 10.242 -8.992 1 97.31 375 ILE A N 1
ATOM 2913 C CA . ILE A 1 375 ? -5.387 9.086 -9.672 1 97.31 375 ILE A CA 1
ATOM 2914 C C . ILE A 1 375 ? -5.324 9.352 -11.172 1 97.31 375 ILE A C 1
ATOM 2916 O O . ILE A 1 375 ? -4.379 8.93 -11.844 1 97.31 375 ILE A O 1
ATOM 2920 N N . PHE A 1 376 ? -6.336 10.016 -11.695 1 97.44 376 PHE A N 1
ATOM 2921 C CA . PHE A 1 376 ? -6.355 10.359 -13.109 1 97.44 376 PHE A CA 1
ATOM 2922 C C . PHE A 1 376 ? -5.113 11.156 -13.484 1 97.44 376 PHE A C 1
ATOM 2924 O O . PHE A 1 376 ? -4.398 10.797 -14.43 1 97.44 376 PHE A O 1
ATOM 2931 N N . ILE A 1 377 ? -4.875 12.188 -12.758 1 97.31 377 ILE A N 1
ATOM 2932 C CA . ILE A 1 377 ? -3.695 13.008 -13.016 1 97.31 377 ILE A CA 1
ATOM 2933 C C . ILE A 1 377 ? -2.434 12.195 -12.742 1 97.31 377 ILE A C 1
ATOM 2935 O O . ILE A 1 377 ? -1.438 12.32 -13.453 1 97.31 377 ILE A O 1
ATOM 2939 N N . GLY A 1 378 ? -2.447 11.391 -11.68 1 96.94 378 GLY A N 1
ATOM 2940 C CA . GLY A 1 378 ? -1.323 10.516 -11.375 1 96.94 378 GLY A CA 1
ATOM 2941 C C . GLY A 1 378 ? -0.942 9.617 -12.539 1 96.94 378 GLY A C 1
ATOM 2942 O O . GLY A 1 378 ? 0.243 9.445 -12.836 1 96.94 378 GLY A O 1
ATOM 2943 N N . ILE A 1 379 ? -1.917 9.047 -13.203 1 96.75 379 ILE A N 1
ATOM 2944 C CA . ILE A 1 379 ? -1.675 8.164 -14.336 1 96.75 379 ILE A CA 1
ATOM 2945 C C . ILE A 1 379 ? -1.068 8.961 -15.492 1 96.75 379 ILE A C 1
ATOM 2947 O O . ILE A 1 379 ? -0.148 8.492 -16.156 1 96.75 379 ILE A O 1
ATOM 2951 N N . ILE A 1 380 ? -1.534 10.156 -15.727 1 97.19 380 ILE A N 1
ATOM 2952 C CA . ILE A 1 380 ? -1.041 10.992 -16.812 1 97.19 380 ILE A CA 1
ATOM 2953 C C . ILE A 1 380 ? 0.446 11.281 -16.609 1 97.19 380 ILE A C 1
ATOM 2955 O O . ILE A 1 380 ? 1.203 11.367 -17.578 1 97.19 380 ILE A O 1
ATOM 2959 N N . LEU A 1 381 ? 0.869 11.375 -15.383 1 97.44 381 LEU A N 1
ATOM 2960 C CA . LEU A 1 381 ? 2.271 11.617 -15.07 1 97.44 381 LEU A CA 1
ATOM 2961 C C . LEU A 1 381 ? 3.15 10.477 -15.57 1 97.44 381 LEU A C 1
ATOM 2963 O O . LEU A 1 381 ? 4.348 10.656 -15.789 1 97.44 381 LEU A O 1
ATOM 2967 N N . PHE A 1 382 ? 2.584 9.289 -15.742 1 96.38 382 PHE A N 1
ATOM 2968 C CA . PHE A 1 382 ? 3.334 8.141 -16.234 1 96.38 382 PHE A CA 1
ATOM 2969 C C . PHE A 1 382 ? 3.256 8.055 -17.75 1 96.38 382 PHE A C 1
ATOM 2971 O O . PHE A 1 382 ? 3.969 7.258 -18.375 1 96.38 382 PHE A O 1
ATOM 2978 N N . ILE A 1 383 ? 2.455 8.867 -18.359 1 94.69 383 ILE A N 1
ATOM 2979 C CA . ILE A 1 383 ? 2.219 8.812 -19.797 1 94.69 383 ILE A CA 1
ATOM 2980 C C . ILE A 1 383 ? 3.018 9.914 -20.484 1 94.69 383 ILE A C 1
ATOM 2982 O O . ILE A 1 383 ? 3.531 9.711 -21.594 1 94.69 383 ILE A O 1
ATOM 2986 N N . VAL A 1 384 ? 3.17 11.039 -19.875 1 94.62 384 VAL A N 1
ATOM 2987 C CA . VAL A 1 384 ? 3.812 12.203 -20.469 1 94.62 384 VAL A CA 1
ATOM 2988 C C . VAL A 1 384 ? 5.332 12.055 -20.375 1 94.62 384 VAL A C 1
ATOM 2990 O O . VAL A 1 384 ? 5.875 11.867 -19.281 1 94.62 384 VAL A O 1
ATOM 2993 N N . PRO A 1 385 ? 5.996 12.133 -21.516 1 92.75 385 PRO A N 1
ATOM 2994 C CA . PRO A 1 385 ? 7.461 12.086 -21.484 1 92.75 385 PRO A CA 1
ATOM 2995 C C . PRO A 1 385 ? 8.078 13.328 -20.859 1 92.75 385 PRO A C 1
ATOM 2997 O O . PRO A 1 385 ? 7.473 14.406 -20.875 1 92.75 385 PRO A O 1
ATOM 3000 N N . SER A 1 386 ? 9.219 13.188 -20.328 1 92.94 386 SER A N 1
ATOM 3001 C CA . SER A 1 386 ? 9.891 14.273 -19.641 1 92.94 386 SER A CA 1
ATOM 3002 C C . SER A 1 386 ? 10.523 15.258 -20.625 1 92.94 386 SER A C 1
ATOM 3004 O O . SER A 1 386 ? 10.82 16.391 -20.266 1 92.94 386 SER A O 1
ATOM 3006 N N . LYS A 1 387 ? 10.883 14.75 -21.797 1 89.31 387 LYS A N 1
ATOM 3007 C CA . LYS A 1 387 ? 11.438 15.609 -22.844 1 89.31 387 LYS A CA 1
ATOM 3008 C C . LYS A 1 387 ? 10.773 15.344 -24.188 1 89.31 387 LYS A C 1
ATOM 3010 O O . LYS A 1 387 ? 10.336 14.219 -24.453 1 89.31 387 LYS A O 1
ATOM 3015 N N . ILE A 1 388 ? 10.469 16.281 -24.812 1 75.19 388 ILE A N 1
ATOM 3016 C CA . ILE A 1 388 ? 9.945 16.094 -26.156 1 75.19 388 ILE A CA 1
ATOM 3017 C C . ILE A 1 388 ? 11.094 16.062 -27.156 1 75.19 388 ILE A C 1
ATOM 3019 O O . ILE A 1 388 ? 11.781 17.078 -27.359 1 75.19 388 ILE A O 1
ATOM 3023 N N . SER A 1 389 ? 11.969 15.062 -26.875 1 64.56 389 SER A N 1
ATOM 3024 C CA . SER A 1 389 ? 13.109 15.086 -27.781 1 64.56 389 SER A CA 1
ATOM 3025 C C . SER A 1 389 ? 12.664 15 -29.234 1 64.56 389 SER A C 1
ATOM 3027 O O . SER A 1 389 ? 11.625 14.406 -29.547 1 64.56 389 SER A O 1
ATOM 3029 N N . GLN A 1 390 ? 13.25 15.82 -30.062 1 58.25 390 GLN A N 1
ATOM 3030 C CA . GLN A 1 390 ? 13.125 15.797 -31.516 1 58.25 390 GLN A CA 1
ATOM 3031 C C . GLN A 1 390 ? 13.383 14.398 -32.062 1 58.25 390 GLN A C 1
ATOM 3033 O O . GLN A 1 390 ? 14.391 13.766 -31.734 1 58.25 390 GLN A O 1
ATOM 3038 N N . LEU A 1 391 ? 12.328 13.602 -32.312 1 56 391 LEU A N 1
ATOM 3039 C CA . LEU A 1 391 ? 12.359 12.328 -33.031 1 56 391 LEU A CA 1
ATOM 3040 C C . LEU A 1 391 ? 13.594 12.227 -33.906 1 56 391 LEU A C 1
ATOM 3042 O O . LEU A 1 391 ? 13.922 11.148 -34.406 1 56 391 LEU A O 1
ATOM 3046 N N . ILE A 1 392 ? 14.258 13.398 -34.281 1 52.78 392 ILE A N 1
ATOM 3047 C CA . ILE A 1 392 ? 15.258 13.367 -35.344 1 52.78 392 ILE A CA 1
ATOM 3048 C C . ILE A 1 392 ? 16.656 13.242 -34.719 1 52.78 392 ILE A C 1
ATOM 3050 O O . ILE A 1 392 ? 17.062 14.086 -33.938 1 52.78 392 ILE A O 1
ATOM 3054 N N . GLN A 1 393 ? 17.078 12.094 -34.594 1 52.38 393 GLN A N 1
ATOM 3055 C CA . GLN A 1 393 ? 18.453 11.82 -34.219 1 52.38 393 GLN A CA 1
ATOM 3056 C C . GLN A 1 393 ? 19.422 12.742 -34.969 1 52.38 393 GLN A C 1
ATOM 3058 O O . GLN A 1 393 ? 19.188 13.062 -36.125 1 52.38 393 GLN A O 1
ATOM 3063 N N . ASP A 1 394 ? 20.172 13.398 -34.281 1 52.47 394 ASP A N 1
ATOM 3064 C CA . ASP A 1 394 ? 21.297 14.016 -34.969 1 52.47 394 ASP A CA 1
ATOM 3065 C C . ASP A 1 394 ? 22.016 12.992 -35.844 1 52.47 394 ASP A C 1
ATOM 3067 O O . ASP A 1 394 ? 22.406 11.922 -35.375 1 52.47 394 ASP A O 1
ATOM 3071 N N . PRO A 1 395 ? 21.969 13.078 -37.156 1 52.47 395 PRO A N 1
ATOM 3072 C CA . PRO A 1 395 ? 22.672 12.195 -38.094 1 52.47 395 PRO A CA 1
ATOM 3073 C C . PRO A 1 395 ? 24.062 11.812 -37.625 1 52.47 395 PRO A C 1
ATOM 3075 O O . PRO A 1 395 ? 24.625 10.82 -38.094 1 52.47 395 PRO A O 1
ATOM 3078 N N . GLU A 1 396 ? 24.719 12.555 -36.844 1 53.62 396 GLU A N 1
ATOM 3079 C CA . GLU A 1 396 ? 26.109 12.242 -36.562 1 53.62 396 GLU A CA 1
ATOM 3080 C C . GLU A 1 396 ? 26.234 11.211 -35.438 1 53.62 396 GLU A C 1
ATOM 3082 O O . GLU A 1 396 ? 27.312 10.617 -35.25 1 53.62 396 GLU A O 1
ATOM 3087 N N . LYS A 1 397 ? 25.438 11.062 -34.625 1 52.62 397 LYS A N 1
ATOM 3088 C CA . LYS A 1 397 ? 25.578 10.047 -33.594 1 52.62 397 LYS A CA 1
ATOM 3089 C C . LYS A 1 397 ? 24.453 9.031 -33.656 1 52.62 397 LYS A C 1
ATOM 3091 O O . LYS A 1 397 ? 23.422 9.195 -32.969 1 52.62 397 LYS A O 1
ATOM 3096 N N . PRO A 1 398 ? 24.562 8.172 -34.562 1 51.25 398 PRO A N 1
ATOM 3097 C CA . PRO A 1 398 ? 23.531 7.156 -34.781 1 51.25 398 PRO A CA 1
ATOM 3098 C C . PRO A 1 398 ? 23.234 6.355 -33.531 1 51.25 398 PRO A C 1
ATOM 3100 O O . PRO A 1 398 ? 22.859 5.184 -33.594 1 51.25 398 PRO A O 1
ATOM 3103 N N . GLY A 1 399 ? 23.5 6.879 -32.344 1 53.22 399 GLY A N 1
ATOM 3104 C CA . GLY A 1 399 ? 23.281 5.969 -31.234 1 53.22 399 GLY A CA 1
ATOM 3105 C C . GLY A 1 399 ? 21.812 5.605 -31.047 1 53.22 399 GLY A C 1
ATOM 3106 O O . GLY A 1 399 ? 20.938 6.145 -31.719 1 53.22 399 GLY A O 1
ATOM 3107 N N . LYS A 1 400 ? 21.531 4.41 -30.469 1 61.62 400 LYS A N 1
ATOM 3108 C CA . LYS A 1 400 ? 20.219 3.84 -30.172 1 61.62 400 LYS A CA 1
ATOM 3109 C C . LYS A 1 400 ? 19.328 4.863 -29.484 1 61.62 400 LYS A C 1
ATOM 3111 O O . LYS A 1 400 ? 19.672 5.391 -28.422 1 61.62 400 LYS A O 1
ATOM 3116 N N . LEU A 1 401 ? 18.484 5.562 -30.266 1 68.06 401 LEU A N 1
ATOM 3117 C CA . LEU A 1 401 ? 17.516 6.535 -29.766 1 68.06 401 LEU A CA 1
ATOM 3118 C C . LEU A 1 401 ? 16.703 5.953 -28.625 1 68.06 401 LEU A C 1
ATOM 3120 O O . LEU A 1 401 ? 16.125 4.871 -28.75 1 68.06 401 LEU A O 1
ATOM 3124 N N . LYS A 1 402 ? 17.047 6.34 -27.406 1 77.25 402 LYS A N 1
ATOM 3125 C CA . LYS A 1 402 ? 16.25 5.957 -26.25 1 77.25 402 LYS A CA 1
ATOM 3126 C C . LYS A 1 402 ? 15.227 7.043 -25.906 1 77.25 402 LYS A C 1
ATOM 3128 O O . LYS A 1 402 ? 15.57 8.227 -25.859 1 77.25 402 LYS A O 1
ATOM 3133 N N . ALA A 1 403 ? 14 6.695 -25.953 1 83.69 403 ALA A N 1
ATOM 3134 C CA . ALA A 1 403 ? 12.953 7.633 -25.562 1 83.69 403 ALA A CA 1
ATOM 3135 C C . ALA A 1 403 ? 13.172 8.125 -24.141 1 83.69 403 ALA A C 1
ATOM 3137 O O . ALA A 1 403 ? 13.633 7.371 -23.281 1 83.69 403 ALA A O 1
ATOM 3138 N N . PRO A 1 404 ? 12.922 9.438 -23.922 1 88.44 404 PRO A N 1
ATOM 3139 C CA . PRO A 1 404 ? 13.039 9.969 -22.562 1 88.44 404 PRO A CA 1
ATOM 3140 C C . PRO A 1 404 ? 12.078 9.305 -21.578 1 88.44 404 PRO A C 1
ATOM 3142 O O . PRO A 1 404 ? 11.031 8.789 -21.984 1 88.44 404 PRO A O 1
ATOM 3145 N N . PRO A 1 405 ? 12.461 9.281 -20.359 1 91.38 405 PRO A N 1
ATOM 3146 C CA . PRO A 1 405 ? 11.555 8.711 -19.359 1 91.38 405 PRO A CA 1
ATOM 3147 C C . PRO A 1 405 ? 10.305 9.562 -19.156 1 91.38 405 PRO A C 1
ATOM 3149 O O . PRO A 1 405 ? 10.281 10.742 -19.516 1 91.38 405 PRO A O 1
ATOM 3152 N N . ALA A 1 406 ? 9.305 8.93 -18.641 1 95.19 406 ALA A N 1
ATOM 3153 C CA . ALA A 1 406 ? 8.094 9.656 -18.281 1 95.19 406 ALA A CA 1
ATOM 3154 C C . ALA A 1 406 ? 8.352 10.602 -17.109 1 95.19 406 ALA A C 1
ATOM 3156 O O . ALA A 1 406 ? 9.422 10.57 -16.484 1 95.19 406 ALA A O 1
ATOM 3157 N N . LEU A 1 407 ? 7.418 11.469 -16.812 1 96.25 407 LEU A N 1
ATOM 3158 C CA . LEU A 1 407 ? 7.543 12.43 -15.727 1 96.25 407 LEU A CA 1
ATOM 3159 C C . LEU A 1 407 ? 7.715 11.719 -14.391 1 96.25 407 LEU A C 1
ATOM 3161 O O . LEU A 1 407 ? 8.344 12.25 -13.469 1 96.25 407 LEU A O 1
ATOM 3165 N N . LEU A 1 408 ? 7.117 10.562 -14.305 1 96.12 408 LEU A N 1
ATOM 3166 C CA . LEU A 1 408 ? 7.223 9.742 -13.102 1 96.12 408 LEU A CA 1
ATOM 3167 C C . LEU A 1 408 ? 7.457 8.281 -13.453 1 96.12 408 LEU A C 1
ATOM 3169 O O . LEU A 1 408 ? 6.973 7.801 -14.484 1 96.12 408 LEU A O 1
ATOM 3173 N N . ASN A 1 409 ? 8.227 7.598 -12.625 1 94.56 409 ASN A N 1
ATOM 3174 C CA . ASN A 1 409 ? 8.445 6.164 -12.789 1 94.56 409 ASN A CA 1
ATOM 3175 C C . ASN A 1 409 ? 8.164 5.41 -11.492 1 94.56 409 ASN A C 1
ATOM 3177 O O . ASN A 1 409 ? 8.141 6.004 -10.414 1 94.56 409 ASN A O 1
ATOM 3181 N N . TRP A 1 410 ? 7.906 4.148 -11.562 1 92.25 410 TRP A N 1
ATOM 3182 C CA . TRP A 1 410 ? 7.449 3.355 -10.422 1 92.25 410 TRP A CA 1
ATOM 3183 C C . TRP A 1 410 ? 8.539 3.238 -9.367 1 92.25 410 TRP A C 1
ATOM 3185 O O . TRP A 1 410 ? 8.258 3.217 -8.172 1 92.25 410 TRP A O 1
ATOM 3195 N N . LYS A 1 411 ? 9.742 3.109 -9.789 1 92.56 411 LYS A N 1
ATOM 3196 C CA . LYS A 1 411 ? 10.844 3.002 -8.836 1 92.56 411 LYS A CA 1
ATOM 3197 C C . LYS A 1 411 ? 10.875 4.199 -7.891 1 92.56 411 LYS A C 1
ATOM 3199 O O . LYS A 1 411 ? 10.984 4.035 -6.672 1 92.56 411 LYS A O 1
ATOM 3204 N N . THR A 1 412 ? 10.734 5.387 -8.5 1 93.38 412 THR A N 1
ATOM 3205 C CA . THR A 1 412 ? 10.703 6.609 -7.707 1 93.38 412 THR A CA 1
ATOM 3206 C C . THR A 1 412 ? 9.508 6.621 -6.762 1 93.38 412 THR A C 1
ATOM 3208 O O . THR A 1 412 ? 9.633 6.992 -5.594 1 93.38 412 THR A O 1
ATOM 3211 N N . VAL A 1 413 ? 8.391 6.191 -7.23 1 94 413 VAL A N 1
ATOM 3212 C CA . VAL A 1 413 ? 7.176 6.16 -6.426 1 94 413 VAL A CA 1
ATOM 3213 C C . VAL A 1 413 ? 7.348 5.172 -5.27 1 94 413 VAL A C 1
ATOM 3215 O O . VAL A 1 413 ? 7.027 5.484 -4.125 1 94 413 VAL A O 1
ATOM 3218 N N . ASN A 1 414 ? 7.848 4.008 -5.562 1 91.5 414 ASN A N 1
ATOM 3219 C CA . ASN A 1 414 ? 8.039 2.979 -4.547 1 91.5 414 ASN A CA 1
ATOM 3220 C C . ASN A 1 414 ? 8.953 3.461 -3.426 1 91.5 414 ASN A C 1
ATOM 3222 O O . ASN A 1 414 ? 8.742 3.125 -2.258 1 91.5 414 ASN A O 1
ATOM 3226 N N . GLU A 1 415 ? 9.922 4.254 -3.764 1 90.12 415 GLU A N 1
ATOM 3227 C CA . GLU A 1 415 ? 10.914 4.719 -2.797 1 90.12 415 GLU A CA 1
ATOM 3228 C C . GLU A 1 415 ? 10.375 5.891 -1.978 1 90.12 415 GLU A C 1
ATOM 3230 O O . GLU A 1 415 ? 10.609 5.965 -0.769 1 90.12 415 GLU A O 1
ATOM 3235 N N . LYS A 1 416 ? 9.633 6.746 -2.604 1 90.75 416 LYS A N 1
ATOM 3236 C CA . LYS A 1 416 ? 9.305 8.016 -1.964 1 90.75 416 LYS A CA 1
ATOM 3237 C C . LYS A 1 416 ? 7.922 7.957 -1.313 1 90.75 416 LYS A C 1
ATOM 3239 O O . LYS A 1 416 ? 7.617 8.75 -0.422 1 90.75 416 LYS A O 1
ATOM 3244 N N . MET A 1 417 ? 7.059 7.074 -1.7 1 92.94 417 MET A N 1
ATOM 3245 C CA . MET A 1 417 ? 5.699 6.977 -1.174 1 92.94 417 MET A CA 1
ATOM 3246 C C . MET A 1 417 ? 5.711 6.492 0.272 1 92.94 417 MET A C 1
ATOM 3248 O O . MET A 1 417 ? 6.359 5.492 0.591 1 92.94 417 MET A O 1
ATOM 3252 N N . PRO A 1 418 ? 5.145 7.215 1.18 1 91.62 418 PRO A N 1
ATOM 3253 C CA . PRO A 1 418 ? 5.051 6.758 2.568 1 91.62 418 PRO A CA 1
ATOM 3254 C C . PRO A 1 418 ? 3.957 5.711 2.771 1 91.62 418 PRO A C 1
ATOM 3256 O O . PRO A 1 418 ? 2.893 6.02 3.312 1 91.62 418 PRO A O 1
ATOM 3259 N N . TRP A 1 419 ? 4.246 4.52 2.547 1 91.88 419 TRP A N 1
ATOM 3260 C CA . TRP A 1 419 ? 3.293 3.414 2.604 1 91.88 419 TRP A CA 1
ATOM 3261 C C . TRP A 1 419 ? 2.766 3.223 4.02 1 91.88 419 TRP A C 1
ATOM 3263 O O . TRP A 1 419 ? 1.647 2.736 4.215 1 91.88 419 TRP A O 1
ATOM 3273 N N . ASN A 1 420 ? 3.504 3.604 5.047 1 91.75 420 ASN A N 1
ATOM 3274 C CA . ASN A 1 420 ? 3.08 3.465 6.438 1 91.75 420 ASN A CA 1
ATOM 3275 C C . ASN A 1 420 ? 1.825 4.285 6.723 1 91.75 420 ASN A C 1
ATOM 3277 O O . ASN A 1 420 ? 0.968 3.865 7.5 1 91.75 420 ASN A O 1
ATOM 3281 N N . ILE A 1 421 ? 1.67 5.43 6.035 1 89.81 421 ILE A N 1
ATOM 3282 C CA . ILE A 1 421 ? 0.532 6.309 6.273 1 89.81 421 ILE A CA 1
ATOM 3283 C C . ILE A 1 421 ? -0.728 5.699 5.66 1 89.81 421 ILE A C 1
ATOM 3285 O O . ILE A 1 421 ? -1.825 5.855 6.199 1 89.81 421 ILE A O 1
ATOM 3289 N N . VAL A 1 422 ? -0.544 4.965 4.551 1 92.25 422 VAL A N 1
ATOM 3290 C CA . VAL A 1 422 ? -1.681 4.297 3.926 1 92.25 422 VAL A CA 1
ATOM 3291 C C . VAL A 1 422 ? -2.32 3.328 4.918 1 92.25 422 VAL A C 1
ATOM 3293 O O . VAL A 1 422 ? -3.541 3.32 5.09 1 92.25 422 VAL A O 1
ATOM 3296 N N . PHE A 1 423 ? -1.541 2.615 5.645 1 93.88 423 PHE A N 1
ATOM 3297 C CA . PHE A 1 423 ? -2.039 1.65 6.617 1 93.88 423 PHE A CA 1
ATOM 3298 C C . PHE A 1 423 ? -2.561 2.355 7.863 1 93.88 423 PHE A C 1
ATOM 3300 O O . PHE A 1 423 ? -3.518 1.894 8.492 1 93.88 423 PHE A O 1
ATOM 3307 N N . LEU A 1 424 ? -1.901 3.428 8.188 1 91.81 424 LEU A N 1
ATOM 3308 C CA . LEU A 1 424 ? -2.361 4.191 9.344 1 91.81 424 LEU A CA 1
ATOM 3309 C C . LEU A 1 424 ? -3.771 4.723 9.117 1 91.81 424 LEU A C 1
ATOM 3311 O O . LEU A 1 424 ? -4.621 4.637 10.008 1 91.81 424 LEU A O 1
ATOM 3315 N N . LEU A 1 425 ? -4.012 5.227 7.902 1 92.25 425 LEU A N 1
ATOM 3316 C CA . LEU A 1 425 ? -5.352 5.68 7.543 1 92.25 425 LEU A CA 1
ATOM 3317 C C . LEU A 1 425 ? -6.348 4.527 7.605 1 92.25 425 LEU A C 1
ATOM 3319 O O . LEU A 1 425 ? -7.391 4.637 8.258 1 92.25 425 LEU A O 1
ATOM 3323 N N . GLY A 1 426 ? -5.984 3.467 7.016 1 94.25 426 GLY A N 1
ATOM 3324 C CA . GLY A 1 426 ? -6.855 2.305 6.988 1 94.25 426 GLY A CA 1
ATOM 3325 C C . GLY A 1 426 ? -7.176 1.767 8.367 1 94.25 426 GLY A C 1
ATOM 3326 O O . GLY A 1 426 ? -8.32 1.399 8.648 1 94.25 426 GLY A O 1
ATOM 3327 N N . GLY A 1 427 ? -6.16 1.679 9.219 1 94.06 427 GLY A N 1
ATOM 3328 C CA . GLY A 1 427 ? -6.379 1.242 10.586 1 94.06 427 GLY A CA 1
ATOM 3329 C C . GLY A 1 427 ? -7.352 2.123 11.352 1 94.06 427 GLY A C 1
ATOM 3330 O O . GLY A 1 427 ? -8.156 1.629 12.141 1 94.06 427 GLY A O 1
ATOM 3331 N N . GLY A 1 428 ? -7.254 3.408 11.109 1 91.69 428 GLY A N 1
ATOM 3332 C CA . GLY A 1 428 ? -8.203 4.328 11.719 1 91.69 428 GLY A CA 1
ATOM 3333 C C . GLY A 1 428 ? -9.625 4.109 11.258 1 91.69 428 GLY A C 1
ATOM 3334 O O . GLY A 1 428 ? -10.562 4.156 12.062 1 91.69 428 GLY A O 1
ATOM 3335 N N . PHE A 1 429 ? -9.789 3.861 9.961 1 92.94 429 PHE A N 1
ATOM 3336 C CA . PHE A 1 429 ? -11.117 3.613 9.422 1 92.94 429 PHE A CA 1
ATOM 3337 C C . PHE A 1 429 ? -11.68 2.299 9.945 1 92.94 429 PHE A C 1
ATOM 3339 O O . PHE A 1 429 ? -12.875 2.199 10.234 1 92.94 429 PHE A O 1
ATOM 3346 N N . ALA A 1 430 ? -10.781 1.354 10.055 1 94.56 430 ALA A N 1
ATOM 3347 C CA . ALA A 1 430 ? -11.188 0.075 10.625 1 94.56 430 ALA A CA 1
ATOM 3348 C C . ALA A 1 430 ? -11.633 0.241 12.078 1 94.56 430 ALA A C 1
ATOM 3350 O O . ALA A 1 430 ? -12.633 -0.351 12.5 1 94.56 430 ALA A O 1
ATOM 3351 N N . LEU A 1 431 ? -10.945 1.058 12.844 1 93.38 431 LEU A N 1
ATOM 3352 C CA . LEU A 1 431 ? -11.305 1.319 14.234 1 93.38 431 LEU A CA 1
ATOM 3353 C C . LEU A 1 431 ? -12.664 2.004 14.32 1 93.38 431 LEU A C 1
ATOM 3355 O O . LEU A 1 431 ? -13.484 1.663 15.18 1 93.38 431 LEU A O 1
ATOM 3359 N N . ALA A 1 432 ? -12.852 2.941 13.445 1 89.81 432 ALA A N 1
ATOM 3360 C CA . ALA A 1 432 ? -14.133 3.648 13.406 1 89.81 432 ALA A CA 1
ATOM 3361 C C . ALA A 1 432 ? -15.281 2.689 13.117 1 89.81 432 ALA A C 1
ATOM 3363 O O . ALA A 1 432 ? -16.297 2.691 13.82 1 89.81 432 ALA A O 1
ATOM 3364 N N . LYS A 1 433 ? -15.125 1.878 12.133 1 92.12 433 LYS A N 1
ATOM 3365 C CA . LYS A 1 433 ? -16.156 0.916 11.773 1 92.12 433 LYS A CA 1
ATOM 3366 C C . LYS A 1 433 ? -16.359 -0.115 12.883 1 92.12 433 LYS A C 1
ATOM 3368 O O . LYS A 1 433 ? -17.5 -0.502 13.18 1 92.12 433 LYS A O 1
ATOM 3373 N N . GLY A 1 434 ? -15.266 -0.556 13.492 1 93.69 434 GLY A N 1
ATOM 3374 C CA . GLY A 1 434 ? -15.344 -1.493 14.594 1 93.69 434 GLY A CA 1
ATOM 3375 C C . GLY A 1 434 ? -16.078 -0.932 15.797 1 93.69 434 GLY A C 1
ATOM 3376 O O . GLY A 1 434 ? -16.812 -1.656 16.484 1 93.69 434 GLY A O 1
ATOM 3377 N N . SER A 1 435 ? -15.906 0.302 16.047 1 90.88 435 SER A N 1
ATOM 3378 C CA . SER A 1 435 ? -16.594 0.949 17.156 1 90.88 435 SER A CA 1
ATOM 3379 C C . SER A 1 435 ? -18.109 0.986 16.922 1 90.88 435 SER A C 1
ATOM 3381 O O . SER A 1 435 ? -18.891 0.835 17.875 1 90.88 435 SER A O 1
ATOM 3383 N N . GLU A 1 436 ? -18.453 1.145 15.727 1 88.75 436 GLU A N 1
ATOM 3384 C CA . GLU A 1 436 ? -19.875 1.132 15.367 1 88.75 436 GLU A CA 1
ATOM 3385 C C . GLU A 1 436 ? -20.438 -0.279 15.445 1 88.75 436 GLU A C 1
ATOM 3387 O O . GLU A 1 436 ? -21.5 -0.491 16.047 1 88.75 436 GLU A O 1
ATOM 3392 N N . GLU A 1 437 ? -19.719 -1.232 14.938 1 92.38 437 GLU A N 1
ATOM 3393 C CA . GLU A 1 437 ? -20.219 -2.604 14.836 1 92.38 437 GLU A CA 1
ATOM 3394 C C . GLU A 1 437 ? -20.25 -3.283 16.203 1 92.38 437 GLU A C 1
ATOM 3396 O O . GLU A 1 437 ? -21.094 -4.141 16.453 1 92.38 437 GLU A O 1
ATOM 3401 N N . SER A 1 438 ? -19.375 -2.873 17.094 1 94.25 438 SER A N 1
ATOM 3402 C CA . SER A 1 438 ? -19.297 -3.488 18.422 1 94.25 438 SER A CA 1
ATOM 3403 C C . SER A 1 438 ? -20.312 -2.893 19.375 1 94.25 438 SER A C 1
ATOM 3405 O O . SER A 1 438 ? -20.578 -3.453 20.438 1 94.25 438 SER A O 1
ATOM 3407 N N . GLY A 1 439 ? -20.859 -1.675 19.016 1 91.25 439 GLY A N 1
ATOM 3408 C CA . GLY A 1 439 ? -21.766 -0.97 19.906 1 91.25 439 GLY A CA 1
ATOM 3409 C C . GLY A 1 439 ? -21.047 -0.038 20.875 1 91.25 439 GLY A C 1
ATOM 3410 O O . GLY A 1 439 ? -21.688 0.627 21.688 1 91.25 439 GLY A O 1
ATOM 3411 N N . LEU A 1 440 ? -19.812 0.046 20.75 1 91.12 440 LEU A N 1
ATOM 3412 C CA . LEU A 1 440 ? -19.047 0.917 21.641 1 91.12 440 LEU A CA 1
ATOM 3413 C C . LEU A 1 440 ? -19.438 2.377 21.438 1 91.12 440 LEU A C 1
ATOM 3415 O O . LEU A 1 440 ? -19.531 3.137 22.406 1 91.12 440 LEU A O 1
ATOM 3419 N N . SER A 1 441 ? -19.625 2.771 20.219 1 85.94 441 SER A N 1
ATOM 3420 C CA . SER A 1 441 ? -20.031 4.141 19.906 1 85.94 441 SER A CA 1
ATOM 3421 C C . SER A 1 441 ? -21.312 4.52 20.641 1 85.94 441 SER A C 1
ATOM 3423 O O . SER A 1 441 ? -21.406 5.605 21.219 1 85.94 441 SER A O 1
ATOM 3425 N N . GLU A 1 442 ? -22.234 3.6 20.609 1 86 442 GLU A N 1
ATOM 3426 C CA . GLU A 1 442 ? -23.484 3.828 21.312 1 86 442 GLU A CA 1
ATOM 3427 C C . GLU A 1 442 ? -23.281 3.893 22.812 1 86 442 GLU A C 1
ATOM 3429 O O . GLU A 1 442 ? -23.859 4.746 23.484 1 86 442 GLU A O 1
ATOM 3434 N N . TRP A 1 443 ? -22.484 3.035 23.297 1 90 443 TRP A N 1
ATOM 3435 C CA . TRP A 1 443 ? -22.188 3.008 24.734 1 90 443 TRP A CA 1
ATOM 3436 C C . TRP A 1 443 ? -21.531 4.309 25.172 1 90 443 TRP A C 1
ATOM 3438 O O . TRP A 1 443 ? -21.906 4.891 26.188 1 90 443 TRP A O 1
ATOM 3448 N N . LEU A 1 444 ? -20.562 4.73 24.453 1 85.81 444 LEU A N 1
ATOM 3449 C CA . LEU A 1 444 ? -19.859 5.973 24.75 1 85.81 444 LEU A CA 1
ATOM 3450 C C . LEU A 1 444 ? -20.797 7.164 24.672 1 85.81 444 LEU A C 1
ATOM 3452 O O . LEU A 1 444 ? -20.734 8.07 25.5 1 85.81 444 LEU A O 1
ATOM 3456 N N . GLY A 1 445 ? -21.594 7.203 23.656 1 79.19 445 GLY A N 1
ATOM 3457 C CA . GLY A 1 445 ? -22.594 8.25 23.531 1 79.19 445 GLY A CA 1
ATOM 3458 C C . GLY A 1 445 ? -23.484 8.375 24.75 1 79.19 445 GLY A C 1
ATOM 3459 O O . GLY A 1 445 ? -23.734 9.477 25.25 1 79.19 445 GLY A O 1
ATOM 3460 N N . ASN A 1 446 ? -23.875 7.297 25.203 1 83.88 446 ASN A N 1
ATOM 3461 C CA . ASN A 1 446 ? -24.75 7.277 26.375 1 83.88 446 ASN A CA 1
ATOM 3462 C C . ASN A 1 446 ? -24.031 7.797 27.609 1 83.88 446 ASN A C 1
ATOM 3464 O O . ASN A 1 446 ? -24.625 8.492 28.438 1 83.88 446 ASN A O 1
ATOM 3468 N N . LYS A 1 447 ? -22.812 7.535 27.672 1 86.06 447 LYS A N 1
ATOM 3469 C CA . LYS A 1 447 ? -22.031 7.938 28.844 1 86.06 447 LYS A CA 1
ATOM 3470 C C . LYS A 1 447 ? -21.703 9.43 28.797 1 86.06 447 LYS A C 1
ATOM 3472 O O . LYS A 1 447 ? -21.438 10.047 29.828 1 86.06 447 LYS A O 1
ATOM 3477 N N . LEU A 1 448 ? -21.766 9.969 27.609 1 83.06 448 LEU A N 1
ATOM 3478 C CA . LEU A 1 448 ? -21.359 11.359 27.438 1 83.06 448 LEU A CA 1
ATOM 3479 C C . LEU A 1 448 ? -22.578 12.273 27.344 1 83.06 448 LEU A C 1
ATOM 3481 O O . LEU A 1 448 ? -22.438 13.484 27.188 1 83.06 448 LEU A O 1
ATOM 3485 N N . THR A 1 449 ? -23.734 11.867 27.562 1 82.81 449 THR A N 1
ATOM 3486 C CA . THR A 1 449 ? -25 12.594 27.469 1 82.81 449 THR A CA 1
ATOM 3487 C C . THR A 1 449 ? -25.031 13.758 28.453 1 82.81 449 THR A C 1
ATOM 3489 O O . THR A 1 449 ? -25.578 14.82 28.156 1 82.81 449 THR A O 1
ATOM 3492 N N . PRO A 1 450 ? -24.344 13.648 29.594 1 82.88 450 PRO A N 1
ATOM 3493 C CA . PRO A 1 450 ? -24.391 14.766 30.531 1 82.88 450 PRO A CA 1
ATOM 3494 C C . PRO A 1 450 ? -23.703 16.016 30.016 1 82.88 450 PRO A C 1
ATOM 3496 O O . PRO A 1 450 ? -23.906 17.109 30.547 1 82.88 450 PRO A O 1
ATOM 3499 N N . LEU A 1 451 ? -23 15.844 29.016 1 84.75 451 LEU A N 1
ATOM 3500 C CA . LEU A 1 451 ? -22.328 17 28.422 1 84.75 451 LEU A CA 1
ATOM 3501 C C . LEU A 1 451 ? -23.312 17.906 27.719 1 84.75 451 LEU A C 1
ATOM 3503 O O . LEU A 1 451 ? -22.984 19.047 27.359 1 84.75 451 LEU A O 1
ATOM 3507 N N . GLN A 1 452 ? -24.516 17.469 27.594 1 83.5 452 GLN A N 1
ATOM 3508 C CA . GLN A 1 452 ? -25.578 18.25 26.969 1 83.5 452 GLN A CA 1
ATOM 3509 C C . GLN A 1 452 ? -25.828 19.547 27.719 1 83.5 452 GLN A C 1
ATOM 3511 O O . GLN A 1 452 ? -26.312 20.531 27.141 1 83.5 452 GLN A O 1
ATOM 3516 N N . ASN A 1 453 ? -25.375 19.578 28.969 1 88.94 453 ASN A N 1
ATOM 3517 C CA . ASN A 1 453 ? -25.625 20.75 29.797 1 88.94 453 ASN A CA 1
ATOM 3518 C C . ASN A 1 453 ? -24.547 21.812 29.625 1 88.94 453 ASN A C 1
ATOM 3520 O O . ASN A 1 453 ? -24.672 22.922 30.125 1 88.94 453 ASN A O 1
ATOM 3524 N N . ILE A 1 454 ? -23.609 21.484 28.938 1 91.81 454 ILE A N 1
ATOM 3525 C CA . ILE A 1 454 ? -22.531 22.422 28.625 1 91.81 454 ILE A CA 1
ATOM 3526 C C . ILE A 1 454 ? -22.75 23.016 27.234 1 91.81 454 ILE A C 1
ATOM 3528 O O . ILE A 1 454 ? -23.094 22.297 26.297 1 91.81 454 ILE A O 1
ATOM 3532 N N . PRO A 1 455 ? -22.578 24.391 27.203 1 93.62 455 PRO A N 1
ATOM 3533 C CA . PRO A 1 455 ? -22.75 25 25.875 1 93.62 455 PRO A CA 1
ATOM 3534 C C . PRO A 1 455 ? -21.812 24.391 24.828 1 93.62 455 PRO A C 1
ATOM 3536 O O . PRO A 1 455 ? -20.656 24.094 25.141 1 93.62 455 PRO A O 1
ATOM 3539 N N . ALA A 1 456 ? -22.344 24.25 23.641 1 94 456 ALA A N 1
ATOM 3540 C CA . ALA A 1 456 ? -21.625 23.578 22.562 1 94 456 ALA A CA 1
ATOM 3541 C C . ALA A 1 456 ? -20.281 24.234 22.297 1 94 456 ALA A C 1
ATOM 3543 O O . ALA A 1 456 ? -19.266 23.547 22.156 1 94 456 ALA A O 1
ATOM 3544 N N . PRO A 1 457 ? -20.203 25.594 22.266 1 95.62 457 PRO A N 1
ATOM 3545 C CA . PRO A 1 457 ? -18.906 26.219 22.016 1 95.62 457 PRO A CA 1
ATOM 3546 C C . PRO A 1 457 ? -17.875 25.906 23.109 1 95.62 457 PRO A C 1
ATOM 3548 O O . PRO A 1 457 ? -16.688 25.797 22.828 1 95.62 457 PRO A O 1
ATOM 3551 N N . ALA A 1 458 ? -18.344 25.75 24.266 1 95.62 458 ALA A N 1
ATOM 3552 C CA . ALA A 1 458 ? -17.453 25.406 25.359 1 95.62 458 ALA A CA 1
ATOM 3553 C C . ALA A 1 458 ? -16.922 23.984 25.219 1 95.62 458 ALA A C 1
ATOM 3555 O O . ALA A 1 458 ? -15.75 23.719 25.5 1 95.62 458 ALA A O 1
ATOM 3556 N N . ILE A 1 459 ? -17.812 23.156 24.844 1 94.75 459 ILE A N 1
ATOM 3557 C CA . ILE A 1 459 ? -17.406 21.781 24.609 1 94.75 459 ILE A CA 1
ATOM 3558 C C . ILE A 1 459 ? -16.328 21.734 23.531 1 94.75 459 ILE A C 1
ATOM 3560 O O . ILE A 1 459 ? -15.289 21.109 23.703 1 94.75 459 ILE A O 1
ATOM 3564 N N . ALA A 1 460 ? -16.578 22.375 22.422 1 96 460 ALA A N 1
ATOM 3565 C CA . ALA A 1 460 ? -15.633 22.391 21.312 1 96 460 ALA A CA 1
ATOM 3566 C C . ALA A 1 460 ? -14.289 22.969 21.75 1 96 460 ALA A C 1
ATOM 3568 O O . ALA A 1 460 ? -13.234 22.438 21.391 1 96 460 ALA A O 1
ATOM 3569 N N . PHE A 1 461 ? -14.328 23.984 22.531 1 96.62 461 PHE A N 1
ATOM 3570 C CA . PHE A 1 461 ? -13.117 24.656 22.984 1 96.62 461 PHE A CA 1
ATOM 3571 C C . PHE A 1 461 ? -12.297 23.734 23.875 1 96.62 461 PHE A C 1
ATOM 3573 O O . PHE A 1 461 ? -11.086 23.578 23.688 1 96.62 461 PHE A O 1
ATOM 3580 N N . ILE A 1 462 ? -12.906 23.109 24.797 1 94.94 462 ILE A N 1
ATOM 3581 C CA . ILE A 1 462 ? -12.234 22.234 25.75 1 94.94 462 ILE A CA 1
ATOM 3582 C C . ILE A 1 462 ? -11.641 21.031 25.016 1 94.94 462 ILE A C 1
ATOM 3584 O O . ILE A 1 462 ? -10.5 20.641 25.281 1 94.94 462 ILE A O 1
ATOM 3588 N N . LEU A 1 463 ? -12.414 20.5 24.094 1 94.81 463 LEU A N 1
ATOM 3589 C CA . LEU A 1 463 ? -11.93 19.344 23.344 1 94.81 463 LEU A CA 1
ATOM 3590 C C . LEU A 1 463 ? -10.766 19.734 22.438 1 94.81 463 LEU A C 1
ATOM 3592 O O . LEU A 1 463 ? -9.828 18.953 22.25 1 94.81 463 LEU A O 1
ATOM 3596 N N . CYS A 1 464 ? -10.805 20.906 21.875 1 97.19 464 CYS A N 1
ATOM 3597 C CA . CYS A 1 464 ? -9.688 21.406 21.062 1 97.19 464 CYS A CA 1
ATOM 3598 C C . CYS A 1 464 ? -8.43 21.531 21.906 1 97.19 464 CYS A C 1
ATOM 3600 O O . CYS A 1 464 ? -7.34 21.156 21.453 1 97.19 464 CYS A O 1
ATOM 3602 N N . LEU A 1 465 ? -8.594 22.031 23.094 1 96 465 LEU A N 1
ATOM 3603 C CA . LEU A 1 465 ? -7.457 22.172 24 1 96 465 LEU A CA 1
ATOM 3604 C C . LEU A 1 465 ? -6.887 20.797 24.375 1 96 465 LEU A C 1
ATOM 3606 O O . LEU A 1 465 ? -5.668 20.625 24.422 1 96 465 LEU A O 1
ATOM 3610 N N . LEU A 1 466 ? -7.738 19.938 24.547 1 93.88 466 LEU A N 1
ATOM 3611 C CA . LEU A 1 466 ? -7.324 18.578 24.891 1 93.88 466 LEU A CA 1
ATOM 3612 C C . LEU A 1 466 ? -6.535 17.938 23.75 1 93.88 466 LEU A C 1
ATOM 3614 O O . LEU A 1 466 ? -5.453 17.391 23.969 1 93.88 466 LEU A O 1
ATOM 3618 N N . VAL A 1 467 ? -7.066 18.016 22.594 1 95.38 467 VAL A N 1
ATOM 3619 C CA . VAL A 1 467 ? -6.426 17.422 21.422 1 95.38 467 VAL A CA 1
ATOM 3620 C C . VAL A 1 467 ? -5.098 18.125 21.156 1 95.38 467 VAL A C 1
ATOM 3622 O O . VAL A 1 467 ? -4.098 17.469 20.844 1 95.38 467 VAL A O 1
ATOM 3625 N N . ALA A 1 468 ? -5.078 19.438 21.297 1 95.88 468 ALA A N 1
ATOM 3626 C CA . ALA A 1 468 ? -3.861 20.203 21.047 1 95.88 468 ALA A CA 1
ATOM 3627 C C . ALA A 1 468 ? -2.764 19.828 22.031 1 95.88 468 ALA A C 1
ATOM 3629 O O . ALA A 1 468 ? -1.579 19.828 21.688 1 95.88 468 ALA A O 1
ATOM 3630 N N . THR A 1 469 ? -3.102 19.516 23.219 1 93.06 469 THR A N 1
ATOM 3631 C CA . THR A 1 469 ? -2.139 19.109 24.234 1 93.06 469 THR A CA 1
ATOM 3632 C C . THR A 1 469 ? -1.665 17.672 23.984 1 93.06 469 THR A C 1
ATOM 3634 O O . THR A 1 469 ? -0.47 17.391 24.078 1 93.06 469 THR A O 1
ATOM 3637 N N . PHE A 1 470 ? -2.594 16.922 23.609 1 89.75 470 PHE A N 1
ATOM 3638 C CA . PHE A 1 470 ? -2.299 15.5 23.406 1 89.75 470 PHE A CA 1
ATOM 3639 C C . PHE A 1 470 ? -1.393 15.305 22.203 1 89.75 470 PHE A C 1
ATOM 3641 O O . PHE A 1 470 ? -0.506 14.445 22.219 1 89.75 470 PHE A O 1
ATOM 3648 N N . THR A 1 471 ? -1.592 16 21.188 1 93 471 THR A N 1
ATOM 3649 C CA . THR A 1 471 ? -0.875 15.812 19.922 1 93 471 THR A CA 1
ATOM 3650 C C . THR A 1 471 ? 0.591 16.203 20.078 1 93 471 THR A C 1
ATOM 3652 O O . THR A 1 471 ? 1.421 15.867 19.234 1 93 471 THR A O 1
ATOM 3655 N N . GLU A 1 472 ? 0.986 16.969 21.141 1 91.44 472 GLU A N 1
ATOM 3656 C CA . GLU A 1 472 ? 2.369 17.359 21.391 1 91.44 472 GLU A CA 1
ATOM 3657 C C . GLU A 1 472 ? 3.232 16.156 21.75 1 91.44 472 GLU A C 1
ATOM 3659 O O . GLU A 1 472 ? 4.449 16.172 21.578 1 91.44 472 GLU A O 1
ATOM 3664 N N . CYS A 1 473 ? 2.619 15.148 22.203 1 83.81 473 CYS A N 1
ATOM 3665 C CA . CYS A 1 473 ? 3.391 14.008 22.672 1 83.81 473 CYS A CA 1
ATOM 3666 C C . CYS A 1 473 ? 3.098 12.766 21.828 1 83.81 473 CYS A C 1
ATOM 3668 O O . CYS A 1 473 ? 3.654 11.695 22.078 1 83.81 473 CYS A O 1
ATOM 3670 N N . THR A 1 474 ? 2.225 12.922 20.922 1 85.25 474 THR A N 1
ATOM 3671 C CA . THR A 1 474 ? 1.82 11.797 20.078 1 85.25 474 THR A CA 1
ATOM 3672 C C . THR A 1 474 ? 1.741 12.211 18.609 1 85.25 474 THR A C 1
ATOM 3674 O O . THR A 1 474 ? 1.726 13.406 18.297 1 85.25 474 THR A O 1
ATOM 3677 N N . SER A 1 475 ? 1.713 11.148 17.781 1 88.38 475 SER A N 1
ATOM 3678 C CA . SER A 1 475 ? 1.537 11.406 16.359 1 88.38 475 SER A CA 1
ATOM 3679 C C . SER A 1 475 ? 0.213 12.109 16.078 1 88.38 475 SER A C 1
ATOM 3681 O O . SER A 1 475 ? -0.814 11.766 16.656 1 88.38 475 SER A O 1
ATOM 3683 N N . ASN A 1 476 ? 0.28 13.148 15.195 1 93.19 476 ASN A N 1
ATOM 3684 C CA . ASN A 1 476 ? -0.92 13.898 14.844 1 93.19 476 ASN A CA 1
ATOM 3685 C C . ASN A 1 476 ? -1.983 12.992 14.227 1 93.19 476 ASN A C 1
ATOM 3687 O O . ASN A 1 476 ? -3.17 13.125 14.531 1 93.19 476 ASN A O 1
ATOM 3691 N N . VAL A 1 477 ? -1.508 12.086 13.445 1 91.38 477 VAL A N 1
ATOM 3692 C CA . VAL A 1 477 ? -2.414 11.172 12.766 1 91.38 477 VAL A CA 1
ATOM 3693 C C . VAL A 1 477 ? -3.039 10.211 13.766 1 91.38 477 VAL A C 1
ATOM 3695 O O . VAL A 1 477 ? -4.246 9.961 13.734 1 91.38 477 VAL A O 1
ATOM 3698 N N . ALA A 1 478 ? -2.264 9.695 14.664 1 87.06 478 ALA A N 1
ATOM 3699 C CA . ALA A 1 478 ? -2.754 8.773 15.688 1 87.06 478 ALA A CA 1
ATOM 3700 C C . ALA A 1 478 ? -3.768 9.461 16.594 1 87.06 478 ALA A C 1
ATOM 3702 O O . ALA A 1 478 ? -4.801 8.883 16.938 1 87.06 478 ALA A O 1
ATOM 3703 N N . THR A 1 479 ? -3.479 10.664 16.922 1 91.38 479 THR A N 1
ATOM 3704 C CA . THR A 1 479 ? -4.363 11.438 17.781 1 91.38 479 THR A CA 1
ATOM 3705 C C . THR A 1 479 ? -5.734 11.617 17.125 1 91.38 479 THR A C 1
ATOM 3707 O O . THR A 1 479 ? -6.762 11.344 17.75 1 91.38 479 THR A O 1
ATOM 3710 N N . THR A 1 480 ? -5.715 12.023 15.938 1 94.44 480 THR A N 1
ATOM 3711 C CA . THR A 1 480 ? -6.969 12.234 15.219 1 94.44 480 THR A CA 1
ATOM 3712 C C . THR A 1 480 ? -7.73 10.922 15.062 1 94.44 480 THR A C 1
ATOM 3714 O O . THR A 1 480 ? -8.945 10.875 15.25 1 94.44 480 THR A O 1
ATOM 3717 N N . THR A 1 481 ? -7.027 9.898 14.742 1 90.25 481 THR A N 1
ATOM 3718 C CA . THR A 1 481 ? -7.625 8.586 14.531 1 90.25 481 THR A CA 1
ATOM 3719 C C . THR A 1 481 ? -8.32 8.094 15.797 1 90.25 481 THR A C 1
ATOM 3721 O O . THR A 1 481 ? -9.383 7.473 15.734 1 90.25 481 THR A O 1
ATOM 3724 N N . LEU A 1 482 ? -7.797 8.422 16.906 1 86 482 LEU A N 1
ATOM 3725 C CA . LEU A 1 482 ? -8.289 7.938 18.188 1 86 482 LEU A CA 1
ATOM 3726 C C . LEU A 1 482 ? -9.492 8.758 18.656 1 86 482 LEU A C 1
ATOM 3728 O O . LEU A 1 482 ? -10.477 8.203 19.156 1 86 482 LEU A O 1
ATOM 3732 N N . PHE A 1 483 ? -9.492 9.992 18.484 1 90.38 483 PHE A N 1
ATOM 3733 C CA . PHE A 1 483 ? -10.453 10.875 19.125 1 90.38 483 PHE A CA 1
ATOM 3734 C C . PHE A 1 483 ? -11.703 11.031 18.266 1 90.38 483 PHE A C 1
ATOM 3736 O O . PHE A 1 483 ? -12.805 11.211 18.797 1 90.38 483 PHE A O 1
ATOM 3743 N N . LEU A 1 484 ? -11.586 10.93 17.016 1 93.81 484 LEU A N 1
ATOM 3744 C CA . LEU A 1 484 ? -12.672 11.328 16.125 1 93.81 484 LEU A CA 1
ATOM 3745 C C . LEU A 1 484 ? -13.883 10.422 16.312 1 93.81 484 LEU A C 1
ATOM 3747 O O . LEU A 1 484 ? -15.016 10.906 16.406 1 93.81 484 LEU A O 1
ATOM 3751 N N . PRO A 1 485 ? -13.672 9.133 16.406 1 89.69 485 PRO A N 1
ATOM 3752 C CA . PRO A 1 485 ? -14.859 8.297 16.625 1 89.69 485 PRO A CA 1
ATOM 3753 C C . PRO A 1 485 ? -15.555 8.609 17.953 1 89.69 485 PRO A C 1
ATOM 3755 O O . PRO A 1 485 ? -16.781 8.547 18.047 1 89.69 485 PRO A O 1
ATOM 3758 N N . ILE A 1 486 ? -14.781 8.906 18.938 1 87.44 486 ILE A N 1
ATOM 3759 C CA . ILE A 1 486 ? -15.312 9.258 20.25 1 87.44 486 ILE A CA 1
ATOM 3760 C C . ILE A 1 486 ? -16.109 10.562 20.156 1 87.44 486 ILE A C 1
ATOM 3762 O O . ILE A 1 486 ? -17.219 10.664 20.688 1 87.44 486 ILE A O 1
ATOM 3766 N N . MET A 1 487 ? -15.602 11.453 19.469 1 92.75 487 MET A N 1
ATOM 3767 C CA . MET A 1 487 ? -16.234 12.758 19.297 1 92.75 487 MET A CA 1
ATOM 3768 C C . MET A 1 487 ? -17.516 12.633 18.484 1 92.75 487 MET A C 1
ATOM 3770 O O . MET A 1 487 ? -18.5 13.312 18.766 1 92.75 487 MET A O 1
ATOM 3774 N N . ALA A 1 488 ? -17.469 11.82 17.453 1 93.44 488 ALA A N 1
ATOM 3775 C CA . ALA A 1 488 ? -18.656 11.578 16.641 1 93.44 488 ALA A CA 1
ATOM 3776 C C . ALA A 1 488 ? -19.797 11.008 17.484 1 93.44 488 ALA A C 1
ATOM 3778 O O . ALA A 1 488 ? -20.938 11.461 17.391 1 93.44 488 ALA A O 1
ATOM 3779 N N . SER A 1 489 ? -19.453 10.07 18.312 1 89.56 489 SER A N 1
ATOM 3780 C CA . SER A 1 489 ? -20.438 9.438 19.172 1 89.56 489 SER A CA 1
ATOM 3781 C C . SER A 1 489 ? -21 10.422 20.203 1 89.56 489 SER A C 1
ATOM 3783 O O . SER A 1 489 ? -22.203 10.43 20.469 1 89.56 489 SER A O 1
ATOM 3785 N N . MET A 1 490 ? -20.125 11.172 20.688 1 89.69 490 MET A N 1
ATOM 3786 C CA . MET A 1 490 ? -20.547 12.188 21.672 1 89.69 490 MET A CA 1
ATOM 3787 C C . MET A 1 490 ? -21.5 13.195 21.031 1 89.69 490 MET A C 1
ATOM 3789 O O . MET A 1 490 ? -22.531 13.516 21.594 1 89.69 490 MET A O 1
ATOM 3793 N N . ALA A 1 491 ? -21.141 13.711 19.906 1 93.19 491 ALA A N 1
ATOM 3794 C CA . ALA A 1 491 ? -21.969 14.68 19.203 1 93.19 491 ALA A CA 1
ATOM 3795 C C . ALA A 1 491 ? -23.359 14.109 18.891 1 93.19 491 ALA A C 1
ATOM 3797 O O . ALA A 1 491 ? -24.375 14.781 19.078 1 93.19 491 ALA A O 1
ATOM 3798 N N . GLN A 1 492 ? -23.375 12.891 18.453 1 90.25 492 GLN A N 1
ATOM 3799 C CA . GLN A 1 492 ? -24.641 12.219 18.156 1 90.25 492 GLN A CA 1
ATOM 3800 C C . GLN A 1 492 ? -25.5 12.094 19.406 1 90.25 492 GLN A C 1
ATOM 3802 O O . GLN A 1 492 ? -26.703 12.312 19.359 1 90.25 492 GLN A O 1
ATOM 3807 N N . ALA A 1 493 ? -24.922 11.812 20.438 1 86.81 493 ALA A N 1
ATOM 3808 C CA . ALA A 1 493 ? -25.625 11.562 21.688 1 86.81 493 ALA A CA 1
ATOM 3809 C C . ALA A 1 493 ? -26.297 12.828 22.203 1 86.81 493 ALA A C 1
ATOM 3811 O O . ALA A 1 493 ? -27.359 12.773 22.812 1 86.81 493 ALA A O 1
ATOM 3812 N N . ILE A 1 494 ? -25.766 13.914 21.969 1 89.19 494 ILE A N 1
ATOM 3813 C CA . ILE A 1 494 ? -26.312 15.148 22.516 1 89.19 494 ILE A CA 1
ATOM 3814 C C . ILE A 1 494 ? -26.953 15.969 21.406 1 89.19 494 ILE A C 1
ATOM 3816 O O . ILE A 1 494 ? -27.188 17.172 21.562 1 89.19 494 ILE A O 1
ATOM 3820 N N . CYS A 1 495 ? -27.062 15.375 20.234 1 89.31 495 CYS A N 1
ATOM 3821 C CA . CYS A 1 495 ? -27.75 15.945 19.078 1 89.31 495 CYS A CA 1
ATOM 3822 C C . CYS A 1 495 ? -27.047 17.219 18.609 1 89.31 495 CYS A C 1
ATOM 3824 O O . CYS A 1 495 ? -27.703 18.234 18.359 1 89.31 495 CYS A O 1
ATOM 3826 N N . LEU A 1 496 ? -25.859 17.172 18.656 1 92.56 496 LEU A N 1
ATOM 3827 C CA . LEU A 1 496 ? -25 18.203 18.062 1 92.56 496 LEU A CA 1
ATOM 3828 C C . LEU A 1 496 ? -24.469 17.75 16.719 1 92.56 496 LEU A C 1
ATOM 3830 O O . LEU A 1 496 ? -24.188 16.562 16.516 1 92.56 496 LEU A O 1
ATOM 3834 N N . HIS A 1 497 ? -24.453 18.688 15.727 1 95.12 497 HIS A N 1
ATOM 3835 C CA . HIS A 1 497 ? -23.844 18.344 14.453 1 95.12 497 HIS A CA 1
ATOM 3836 C C . HIS A 1 497 ? -22.438 17.766 14.648 1 95.12 497 HIS A C 1
ATOM 3838 O O . HIS A 1 497 ? -21.562 18.406 15.234 1 95.12 497 HIS A O 1
ATOM 3844 N N . PRO A 1 498 ? -22.188 16.609 14.188 1 95.94 498 PRO A N 1
ATOM 3845 C CA . PRO A 1 498 ? -20.891 15.977 14.445 1 95.94 498 PRO A CA 1
ATOM 3846 C C . PRO A 1 498 ? -19.719 16.828 13.953 1 95.94 498 PRO A C 1
ATOM 3848 O O . PRO A 1 498 ? -18.672 16.875 14.609 1 95.94 498 PRO A O 1
ATOM 3851 N N . LEU A 1 499 ? -19.859 17.469 12.82 1 97.75 499 LEU A N 1
ATOM 3852 C CA . LEU A 1 499 ? -18.781 18.25 12.234 1 97.75 499 LEU A CA 1
ATOM 3853 C C . LEU A 1 499 ? -18.438 19.469 13.109 1 97.75 499 LEU A C 1
ATOM 3855 O O . LEU A 1 499 ? -17.344 20.016 13.023 1 97.75 499 LEU A O 1
ATOM 3859 N N . TYR A 1 500 ? -19.375 19.859 13.961 1 97.5 500 TYR A N 1
ATOM 3860 C CA . TYR A 1 500 ? -19.125 20.984 14.852 1 97.5 500 TYR A CA 1
ATOM 3861 C C . TYR A 1 500 ? -18.016 20.672 15.836 1 97.5 500 TYR A C 1
ATOM 3863 O O . TYR A 1 500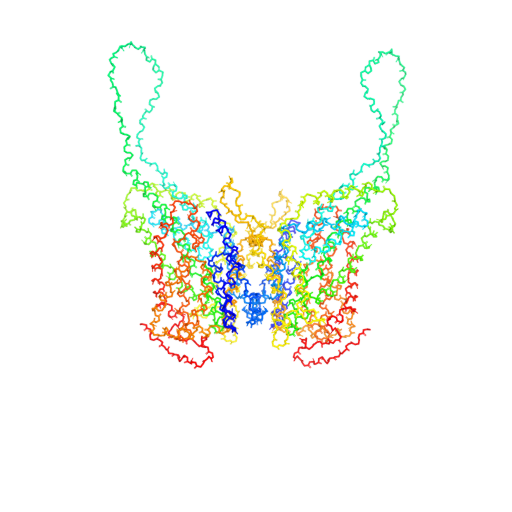 ? -17.297 21.578 16.297 1 97.5 500 TYR A O 1
ATOM 3871 N N . ILE A 1 501 ? -17.859 19.422 16.109 1 96.38 501 ILE A N 1
ATOM 3872 C CA . ILE A 1 501 ? -16.828 19 17.062 1 96.38 501 ILE A CA 1
ATOM 3873 C C . ILE A 1 501 ? -15.656 18.391 16.297 1 96.38 501 ILE A C 1
ATOM 3875 O O . ILE A 1 501 ? -14.5 18.672 16.625 1 96.38 501 ILE A O 1
ATOM 3879 N N . MET A 1 502 ? -15.875 17.625 15.32 1 97.75 502 MET A N 1
ATOM 3880 C CA . MET A 1 502 ? -14.852 16.844 14.625 1 97.75 502 MET A CA 1
ATOM 3881 C C . MET A 1 502 ? -13.906 17.75 13.852 1 97.75 502 MET A C 1
ATOM 3883 O O . MET A 1 502 ? -12.695 17.531 13.836 1 97.75 502 MET A O 1
ATOM 3887 N N . LEU A 1 503 ? -14.422 18.828 13.227 1 98.31 503 LEU A N 1
ATOM 3888 C CA . LEU A 1 503 ? -13.617 19.719 12.398 1 98.31 503 LEU A CA 1
ATOM 3889 C C . LEU A 1 503 ? -12.57 20.453 13.242 1 98.31 503 LEU A C 1
ATOM 3891 O O . LEU A 1 503 ? -11.375 20.359 12.969 1 98.31 503 LEU A O 1
ATOM 3895 N N . PRO A 1 504 ? -13.047 21.125 14.273 1 98.12 504 PRO A N 1
ATOM 3896 C CA . PRO A 1 504 ? -12.062 21.891 15.047 1 98.12 504 PRO A CA 1
ATOM 3897 C C . PRO A 1 504 ? -11.062 20.984 15.766 1 98.12 504 PRO A C 1
ATOM 3899 O O . PRO A 1 504 ? -9.891 21.344 15.914 1 98.12 504 PRO A O 1
ATOM 3902 N N . CYS A 1 505 ? -11.461 19.859 16.203 1 97.06 505 CYS A N 1
ATOM 3903 C CA . CYS A 1 505 ? -10.531 18.938 16.859 1 97.06 505 CYS A CA 1
ATOM 3904 C C . CYS A 1 505 ? -9.484 18.438 15.891 1 97.06 505 CYS A C 1
ATOM 3906 O O . CYS A 1 505 ? -8.328 18.234 16.266 1 97.06 505 CYS A O 1
ATOM 3908 N N . THR A 1 506 ? -9.867 18.188 14.68 1 98.12 506 THR A N 1
ATOM 3909 C CA . THR A 1 506 ? -8.922 17.766 13.648 1 98.12 506 THR A CA 1
ATOM 3910 C C . THR A 1 506 ? -7.871 18.844 13.406 1 98.12 506 THR A C 1
ATOM 3912 O O . THR A 1 506 ? -6.676 18.562 13.344 1 98.12 506 THR A O 1
ATOM 3915 N N . LEU A 1 507 ? -8.289 20.109 13.297 1 98.31 507 LEU A N 1
ATOM 3916 C CA . LEU A 1 507 ? -7.344 21.203 13.125 1 98.31 507 LEU A CA 1
ATOM 3917 C C . LEU A 1 507 ? -6.41 21.312 14.32 1 98.31 507 LEU A C 1
ATOM 3919 O O . LEU A 1 507 ? -5.219 21.594 14.164 1 98.31 507 LEU A O 1
ATOM 3923 N N . SER A 1 508 ? -6.961 21.078 15.477 1 97.75 508 SER A N 1
ATOM 3924 C CA . SER A 1 508 ? -6.18 21.188 16.703 1 97.75 508 SER A CA 1
ATOM 3925 C C . SER A 1 508 ? -5.086 20.125 16.766 1 97.75 508 SER A C 1
ATOM 3927 O O . SER A 1 508 ? -4.031 20.359 17.359 1 97.75 508 SER A O 1
ATOM 3929 N N . ALA A 1 509 ? -5.336 19.016 16.156 1 96.69 509 ALA A N 1
ATOM 3930 C CA . ALA A 1 509 ? -4.348 17.938 16.125 1 96.69 509 ALA A CA 1
ATOM 3931 C C . ALA A 1 509 ? -3.107 18.344 15.336 1 96.69 509 ALA A C 1
ATOM 3933 O O . ALA A 1 509 ? -2.037 17.766 15.5 1 96.69 509 ALA A O 1
ATOM 3934 N N . SER A 1 510 ? -3.234 19.359 14.523 1 96.12 510 SER A N 1
ATOM 3935 C CA . SER A 1 510 ? -2.113 19.828 13.711 1 96.12 510 SER A CA 1
ATOM 3936 C C . SER A 1 510 ? -1.367 20.969 14.406 1 96.12 510 SER A C 1
ATOM 3938 O O . SER A 1 510 ? -0.365 21.453 13.883 1 96.12 510 SER A O 1
ATOM 3940 N N . LEU A 1 511 ? -1.839 21.359 15.617 1 95.94 511 LEU A N 1
ATOM 3941 C CA . LEU A 1 511 ? -1.173 22.391 16.391 1 95.94 511 LEU A CA 1
ATOM 3942 C C . LEU A 1 511 ? -0.078 21.797 17.266 1 95.94 511 LEU A C 1
ATOM 3944 O O . LEU A 1 511 ? -0.14 21.906 18.5 1 95.94 511 LEU A O 1
ATOM 3948 N N . ALA A 1 512 ? 0.893 21.156 16.688 1 94.38 512 ALA A N 1
ATOM 3949 C CA . ALA A 1 512 ? 2.004 20.547 17.406 1 94.38 512 ALA A CA 1
ATOM 3950 C C . ALA A 1 512 ? 3.264 21.406 17.312 1 94.38 512 ALA A C 1
ATOM 3952 O O . ALA A 1 512 ? 4.246 21 16.688 1 94.38 512 ALA A O 1
ATOM 3953 N N . PHE A 1 513 ? 3.381 22.484 18.141 1 95.38 513 PHE A N 1
ATOM 3954 C CA . PHE A 1 513 ? 4.414 23.484 17.938 1 95.38 513 PHE A CA 1
ATOM 3955 C C . PHE A 1 513 ? 5.461 23.422 19.047 1 95.38 513 PHE A C 1
ATOM 3957 O O . PHE A 1 513 ? 6.566 23.938 18.891 1 95.38 513 PHE A O 1
ATOM 3964 N N . MET A 1 514 ? 5.281 22.719 20.125 1 93.81 514 MET A N 1
ATOM 3965 C CA . MET A 1 514 ? 6.016 22.969 21.359 1 93.81 514 MET A CA 1
ATOM 3966 C C . MET A 1 514 ? 7.234 22.047 21.469 1 93.81 514 MET A C 1
ATOM 3968 O O . MET A 1 514 ? 8.234 22.406 22.094 1 93.81 514 MET A O 1
ATOM 3972 N N . LEU A 1 515 ? 7.164 20.875 20.859 1 91.81 515 LEU A N 1
ATOM 3973 C CA . LEU A 1 515 ? 8.234 19.922 21.078 1 91.81 515 LEU A CA 1
ATOM 3974 C C . LEU A 1 515 ? 8.836 19.469 19.75 1 91.81 515 LEU A C 1
ATOM 3976 O O . LEU A 1 515 ? 8.125 19.344 18.75 1 91.81 515 LEU A O 1
ATOM 3980 N N . PRO A 1 516 ? 10.188 19.141 19.766 1 89.75 516 PRO A N 1
ATOM 3981 C CA . PRO A 1 516 ? 10.844 18.656 18.547 1 89.75 516 PRO A CA 1
ATOM 3982 C C . PRO A 1 516 ? 10.25 17.344 18.047 1 89.75 516 PRO A C 1
ATOM 3984 O O . PRO A 1 516 ? 10.188 17.109 16.828 1 89.75 516 PRO A O 1
ATOM 3987 N N . VAL A 1 517 ? 9.75 16.578 18.938 1 86.31 517 VAL A N 1
ATOM 3988 C CA . VAL A 1 517 ? 9.297 15.234 18.594 1 86.31 517 VAL A CA 1
ATOM 3989 C C . VAL A 1 517 ? 7.844 15.281 18.125 1 86.31 517 VAL A C 1
ATOM 3991 O O . VAL A 1 517 ? 7.344 14.32 17.547 1 86.31 517 VAL A O 1
ATOM 3994 N N . ALA A 1 518 ? 7.184 16.406 18.234 1 88.88 518 ALA A N 1
ATOM 3995 C CA . ALA A 1 518 ? 5.746 16.516 17.984 1 88.88 518 ALA A CA 1
ATOM 3996 C C . ALA A 1 518 ? 5.43 16.328 16.5 1 88.88 518 ALA A C 1
ATOM 3998 O O . ALA A 1 518 ? 4.359 15.828 16.141 1 88.88 518 ALA A O 1
ATOM 3999 N N . THR A 1 519 ? 6.289 16.766 15.648 1 91.44 519 THR A N 1
ATOM 4000 C CA . THR A 1 519 ? 6.121 16.641 14.203 1 91.44 519 THR A CA 1
ATOM 4001 C C . THR A 1 519 ? 7.477 16.578 13.508 1 91.44 519 THR A C 1
ATOM 4003 O O . THR A 1 519 ? 8.477 17.078 14.023 1 91.44 519 THR A O 1
ATOM 4006 N N . PRO A 1 520 ? 7.5 15.992 12.406 1 90.38 520 PRO A N 1
ATOM 4007 C CA . PRO A 1 520 ? 8.758 15.906 11.656 1 90.38 520 PRO A CA 1
ATOM 4008 C C . PRO A 1 520 ? 9.344 17.281 11.328 1 90.38 520 PRO A C 1
ATOM 4010 O O . PRO A 1 520 ? 10.547 17.484 11.477 1 90.38 520 PRO A O 1
ATOM 4013 N N . PRO A 1 521 ? 8.57 18.234 10.953 1 94.88 521 PRO A N 1
ATOM 4014 C CA . PRO A 1 521 ? 9.133 19.562 10.719 1 94.88 521 PRO A CA 1
ATOM 4015 C C . PRO A 1 521 ? 9.898 20.109 11.922 1 94.88 521 PRO A C 1
ATOM 4017 O O . PRO A 1 521 ? 11.016 20.609 11.773 1 94.88 521 PRO A O 1
ATOM 4020 N N . ASN A 1 522 ? 9.367 19.953 13.133 1 95.06 522 ASN A N 1
ATOM 4021 C CA . ASN A 1 522 ? 10.047 20.391 14.344 1 95.06 522 ASN A CA 1
ATOM 4022 C C . ASN A 1 522 ? 11.367 19.656 14.539 1 95.06 522 ASN A C 1
ATOM 4024 O O . ASN A 1 522 ? 12.375 20.266 14.898 1 95.06 522 ASN A O 1
ATOM 4028 N N . ALA A 1 523 ? 11.359 18.422 14.281 1 91.25 523 ALA A N 1
ATOM 4029 C CA . ALA A 1 523 ? 12.547 17.578 14.453 1 91.25 523 ALA A CA 1
ATOM 4030 C C . ALA A 1 523 ? 13.656 18 13.484 1 91.25 523 ALA A C 1
ATOM 4032 O O . ALA A 1 523 ? 14.828 18.031 13.859 1 91.25 523 ALA A O 1
ATOM 4033 N N . ILE A 1 524 ? 13.266 18.312 12.32 1 91.5 524 ILE A N 1
ATOM 4034 C CA . ILE A 1 524 ? 14.227 18.703 11.297 1 91.5 524 ILE A CA 1
ATOM 4035 C C . ILE A 1 524 ? 14.906 20.016 11.711 1 91.5 524 ILE A C 1
ATOM 4037 O O . ILE A 1 524 ? 16.141 20.109 11.711 1 91.5 524 ILE A O 1
ATOM 4041 N N . VAL A 1 525 ? 14.188 20.922 12.102 1 93 525 VAL A N 1
ATOM 4042 C CA . VAL A 1 525 ? 14.727 22.234 12.477 1 93 525 VAL A CA 1
ATOM 4043 C C . VAL A 1 525 ? 15.609 22.078 13.719 1 93 525 VAL A C 1
ATOM 4045 O O . VAL A 1 525 ? 16.656 22.719 13.812 1 93 525 VAL A O 1
ATOM 4048 N N . PHE A 1 526 ? 15.188 21.266 14.578 1 90.19 526 PHE A N 1
ATOM 4049 C CA . PHE A 1 526 ? 15.945 21.047 15.805 1 90.19 526 PHE A CA 1
ATOM 4050 C C . PHE A 1 526 ? 17.281 20.375 15.5 1 90.19 526 PHE A C 1
ATOM 4052 O O . PHE A 1 526 ? 18.281 20.656 16.156 1 90.19 526 PHE A O 1
ATOM 4059 N N . SER A 1 527 ? 17.359 19.516 14.555 1 87.31 527 SER A N 1
ATOM 4060 C CA . SER A 1 527 ? 18.562 18.781 14.203 1 87.31 527 SER A CA 1
ATOM 4061 C C . SER A 1 527 ? 19.609 19.688 13.578 1 87.31 527 SER A C 1
ATOM 4063 O O . SER A 1 527 ? 20.812 19.375 13.594 1 87.31 527 SER A O 1
ATOM 4065 N N . PHE A 1 528 ? 19.188 20.75 12.977 1 82.12 528 PHE A N 1
ATOM 4066 C CA . PHE A 1 528 ? 20.109 21.703 12.383 1 82.12 528 PHE A CA 1
ATOM 4067 C C . PHE A 1 528 ? 20.844 22.484 13.461 1 82.12 528 PHE A C 1
ATOM 4069 O O . PHE A 1 528 ? 21.828 23.172 13.172 1 82.12 528 PHE A O 1
ATOM 4076 N N . GLY A 1 529 ? 20.406 22.375 14.711 1 74.5 529 GLY A N 1
ATOM 4077 C CA . GLY A 1 529 ? 21.141 22.953 15.828 1 74.5 529 GLY A CA 1
ATOM 4078 C C . GLY A 1 529 ? 20.766 24.391 16.109 1 74.5 529 GLY A C 1
ATOM 4079 O O . GLY A 1 529 ? 19.969 24.984 15.367 1 74.5 529 GLY A O 1
ATOM 4080 N N . GLY A 1 530 ? 21.156 24.938 17.297 1 79.88 530 GLY A N 1
ATOM 4081 C CA . GLY A 1 530 ? 20.953 26.328 17.672 1 79.88 530 GLY A CA 1
ATOM 4082 C C . GLY A 1 530 ? 19.672 26.547 18.453 1 79.88 530 GLY A C 1
ATOM 4083 O O . GLY A 1 530 ? 19.344 27.688 18.812 1 79.88 530 GLY A O 1
ATOM 4084 N N . LEU A 1 531 ? 18.891 25.484 18.578 1 89.69 531 LEU A N 1
ATOM 4085 C CA . LEU A 1 531 ? 17.625 25.594 19.297 1 89.69 531 LEU A CA 1
ATOM 4086 C C . LEU A 1 531 ? 17.594 24.672 20.516 1 89.69 531 LEU A C 1
ATOM 4088 O O . LEU A 1 531 ? 18.078 23.531 20.438 1 89.69 531 LEU A O 1
ATOM 4092 N N . LYS A 1 532 ? 17.188 25.266 21.531 1 90 532 LYS A N 1
ATOM 4093 C CA . LYS A 1 532 ? 16.891 24.453 22.719 1 90 532 LYS A CA 1
ATOM 4094 C C . LYS A 1 532 ? 15.422 24.047 22.766 1 90 532 LYS A C 1
ATOM 4096 O O . LYS A 1 532 ? 14.578 24.703 22.141 1 90 532 LYS A O 1
ATOM 4101 N N . VAL A 1 533 ? 15.125 23 23.484 1 91.38 533 VAL A N 1
ATOM 4102 C CA . VAL A 1 533 ? 13.75 22.531 23.641 1 91.38 533 VAL A CA 1
ATOM 4103 C C . VAL A 1 533 ? 12.898 23.625 24.281 1 91.38 533 VAL A C 1
ATOM 4105 O O . VAL A 1 533 ? 11.734 23.797 23.922 1 91.38 533 VAL A O 1
ATOM 4108 N N . SER A 1 534 ? 13.5 24.375 25.172 1 91.25 534 SER A N 1
ATOM 4109 C CA . SER A 1 534 ? 12.789 25.422 25.875 1 91.25 534 SER A CA 1
ATOM 4110 C C . SER A 1 534 ? 12.398 26.562 24.922 1 91.25 534 SER A C 1
ATOM 4112 O O . SER A 1 534 ? 11.352 27.188 25.078 1 91.25 534 SER A O 1
ATOM 4114 N N . ASP A 1 535 ? 13.258 26.844 23.969 1 90.5 535 ASP A N 1
ATOM 4115 C CA . ASP A 1 535 ? 12.953 27.859 22.969 1 90.5 535 ASP A CA 1
ATOM 4116 C C . ASP A 1 535 ? 11.711 27.484 22.156 1 90.5 535 ASP A C 1
ATOM 4118 O O . ASP A 1 535 ? 10.812 28.297 21.969 1 90.5 535 ASP A O 1
ATOM 4122 N N . MET A 1 536 ? 11.664 26.281 21.766 1 93.19 536 MET A N 1
ATOM 4123 C CA . MET A 1 536 ? 10.531 25.797 20.984 1 93.19 536 MET A CA 1
ATOM 4124 C C . MET A 1 536 ? 9.266 25.719 21.828 1 93.19 536 MET A C 1
ATOM 4126 O O . MET A 1 536 ? 8.18 26.062 21.344 1 93.19 536 MET A O 1
ATOM 4130 N N . ALA A 1 537 ? 9.414 25.25 23.078 1 93.38 537 ALA A N 1
ATOM 4131 C CA . ALA A 1 537 ? 8.266 25.109 23.969 1 93.38 537 ALA A CA 1
ATOM 4132 C C . ALA A 1 537 ? 7.641 26.469 24.281 1 93.38 537 ALA A C 1
ATOM 4134 O O . ALA A 1 537 ? 6.418 26.594 24.281 1 93.38 537 ALA A O 1
ATOM 4135 N N . ARG A 1 538 ? 8.438 27.391 24.531 1 92.25 538 ARG A N 1
ATOM 4136 C CA . ARG A 1 538 ? 7.949 28.734 24.875 1 92.25 538 ARG A CA 1
ATOM 4137 C C . ARG A 1 538 ? 7.25 29.375 23.672 1 92.25 538 ARG A C 1
ATOM 4139 O O . ARG A 1 538 ? 6.164 29.938 23.828 1 92.25 538 ARG A O 1
ATOM 4146 N N . THR A 1 539 ? 7.875 29.312 22.562 1 94.19 539 THR A N 1
ATOM 4147 C CA . THR A 1 539 ? 7.297 29.906 21.359 1 94.19 539 THR A CA 1
ATOM 4148 C C . THR A 1 539 ? 6.043 29.141 20.938 1 94.19 539 THR A C 1
ATOM 4150 O O . THR A 1 539 ? 5.039 29.75 20.562 1 94.19 539 THR A O 1
ATOM 4153 N N . GLY A 1 540 ? 6.098 27.859 21.031 1 95.5 540 GLY A N 1
ATOM 4154 C CA . GLY A 1 540 ? 4.996 27.016 20.609 1 95.5 540 GLY A CA 1
ATOM 4155 C C . GLY A 1 540 ? 3.787 27.109 21.516 1 95.5 540 GLY A C 1
ATOM 4156 O O . GLY A 1 540 ? 2.65 26.953 21.062 1 95.5 540 GLY A O 1
ATOM 4157 N N . PHE A 1 541 ? 4.031 27.312 22.781 1 95.38 541 PHE A N 1
ATOM 4158 C CA . PHE A 1 541 ? 2.943 27.359 23.75 1 95.38 541 PHE A CA 1
ATOM 4159 C C . PHE A 1 541 ? 1.938 28.453 23.375 1 95.38 541 PHE A C 1
ATOM 4161 O O . PHE A 1 541 ? 0.737 28.188 23.297 1 95.38 541 PHE A O 1
ATOM 4168 N N . LEU A 1 542 ? 2.379 29.625 23.172 1 94.75 542 LEU A N 1
ATOM 4169 C CA . LEU A 1 542 ? 1.48 30.719 22.812 1 94.75 542 LEU A CA 1
ATOM 4170 C C . LEU A 1 542 ? 0.858 30.5 21.438 1 94.75 542 LEU A C 1
ATOM 4172 O O . LEU A 1 542 ? -0.29 30.875 21.203 1 94.75 542 LEU A O 1
ATOM 4176 N N . LEU A 1 543 ? 1.601 29.922 20.594 1 95.94 543 LEU A N 1
ATOM 4177 C CA . LEU A 1 543 ? 1.058 29.609 19.281 1 95.94 543 LEU A CA 1
ATOM 4178 C C . LEU A 1 543 ? -0.09 28.625 19.375 1 95.94 543 LEU A C 1
ATOM 4180 O O . LEU A 1 543 ? -1.054 28.688 18.609 1 95.94 543 LEU A O 1
ATOM 4184 N N . ASN A 1 544 ? 0.056 27.672 20.281 1 97 544 ASN A N 1
ATOM 4185 C CA . ASN A 1 544 ? -1.026 26.734 20.516 1 97 544 ASN A CA 1
ATOM 4186 C C . ASN A 1 544 ? -2.293 27.422 21 1 97 544 ASN A C 1
ATOM 4188 O O . ASN A 1 544 ? -3.395 27.109 20.547 1 97 544 ASN A O 1
ATOM 4192 N N . ILE A 1 545 ? -2.115 28.312 21.844 1 96.06 545 ILE A N 1
ATOM 4193 C CA . ILE A 1 545 ? -3.254 29.062 22.375 1 96.06 545 ILE A CA 1
ATOM 4194 C C . ILE A 1 545 ? -3.895 29.875 21.25 1 96.06 545 ILE A C 1
ATOM 4196 O O . ILE A 1 545 ? -5.113 29.859 21.078 1 96.06 545 ILE A O 1
ATOM 4200 N N . ILE A 1 546 ? -3.082 30.578 20.516 1 96.88 546 ILE A N 1
ATOM 4201 C CA . ILE A 1 546 ? -3.564 31.359 19.391 1 96.88 546 ILE A CA 1
ATOM 4202 C C . ILE A 1 546 ? -4.277 30.453 18.391 1 96.88 546 ILE A C 1
ATOM 4204 O O . ILE A 1 546 ? -5.336 30.797 17.875 1 96.88 546 ILE A O 1
ATOM 4208 N N . GLY A 1 547 ? -3.678 29.328 18.172 1 97.81 547 GLY A N 1
ATOM 4209 C CA . GLY A 1 547 ? -4.262 28.375 17.25 1 97.81 547 GLY A CA 1
ATOM 4210 C C . GLY A 1 547 ? -5.645 27.922 17.656 1 97.81 547 GLY A C 1
ATOM 4211 O O . GLY A 1 547 ? -6.574 27.906 16.844 1 97.81 547 GLY A O 1
ATOM 4212 N N . VAL A 1 548 ? -5.801 27.547 18.906 1 97.81 548 VAL A N 1
ATOM 4213 C CA . VAL A 1 548 ? -7.082 27.062 19.406 1 97.81 548 VAL A CA 1
ATOM 4214 C C . VAL A 1 548 ? -8.125 28.172 19.312 1 97.81 548 VAL A C 1
ATOM 4216 O O . VAL A 1 548 ? -9.281 27.922 18.984 1 97.81 548 VAL A O 1
ATOM 4219 N N . LEU A 1 549 ? -7.715 29.359 19.594 1 97.81 549 LEU A N 1
ATOM 4220 C CA . LEU A 1 549 ? -8.625 30.5 19.531 1 97.81 549 LEU A CA 1
ATOM 4221 C C . LEU A 1 549 ? -9.062 30.766 18.094 1 97.81 549 LEU A C 1
ATOM 4223 O O . LEU A 1 549 ? -10.234 31.047 17.828 1 97.81 549 LEU A O 1
ATOM 4227 N N . VAL A 1 550 ? -8.156 30.703 17.188 1 98.25 550 VAL A N 1
ATOM 4228 C CA . VAL A 1 550 ? -8.469 30.906 15.781 1 98.25 550 VAL A CA 1
ATOM 4229 C C . VAL A 1 550 ? -9.406 29.797 15.289 1 98.25 550 VAL A C 1
ATOM 4231 O O . VAL A 1 550 ? -10.344 30.078 14.531 1 98.25 550 VAL A O 1
ATOM 4234 N N . ILE A 1 551 ? -9.172 28.609 15.695 1 98.38 551 ILE A N 1
ATOM 4235 C CA . ILE A 1 551 ? -9.992 27.469 15.305 1 98.38 551 ILE A CA 1
ATOM 4236 C C . ILE A 1 551 ? -11.398 27.625 15.875 1 98.38 551 ILE A C 1
ATOM 4238 O O . ILE A 1 551 ? -12.391 27.359 15.195 1 98.38 551 ILE A O 1
ATOM 4242 N N . THR A 1 552 ? -11.469 28.078 17.125 1 97.56 552 THR A N 1
ATOM 4243 C CA . THR A 1 552 ? -12.758 28.328 17.75 1 97.56 552 THR A CA 1
ATOM 4244 C C . THR A 1 552 ? -13.523 29.422 17 1 97.56 552 THR A C 1
ATOM 4246 O O . THR A 1 552 ? -14.734 29.312 16.812 1 97.56 552 THR A O 1
ATOM 4249 N N . LEU A 1 553 ? -12.805 30.422 16.594 1 97.5 553 LEU A N 1
ATOM 4250 C CA . LEU A 1 553 ? -13.422 31.469 15.789 1 97.5 553 LEU A CA 1
ATOM 4251 C C . LEU A 1 553 ? -13.93 30.906 14.461 1 97.5 553 LEU A C 1
ATOM 4253 O O . LEU A 1 553 ? -15.031 31.234 14.031 1 97.5 553 LEU A O 1
ATOM 4257 N N . ALA A 1 554 ? -13.188 30.109 13.867 1 98.06 554 ALA A N 1
ATOM 4258 C CA . ALA A 1 554 ? -13.523 29.547 12.555 1 98.06 554 ALA A CA 1
ATOM 4259 C C . ALA A 1 554 ? -14.773 28.672 12.633 1 98.06 554 ALA A C 1
ATOM 4261 O O . ALA A 1 554 ? -15.688 28.828 11.82 1 98.06 554 ALA A O 1
ATOM 4262 N N . ILE A 1 555 ? -14.828 27.766 13.641 1 97.88 555 ILE A N 1
ATOM 4263 C CA . ILE A 1 555 ? -15.93 26.812 13.727 1 97.88 555 ILE A CA 1
ATOM 4264 C C . ILE A 1 555 ? -17.219 27.547 14.086 1 97.88 555 ILE A C 1
ATOM 4266 O O . ILE A 1 555 ? -18.312 27.141 13.672 1 97.88 555 ILE A O 1
ATOM 4270 N N . ASN A 1 556 ? -17.141 28.688 14.781 1 97.12 556 ASN A N 1
ATOM 4271 C CA . ASN A 1 556 ? -18.328 29.422 15.234 1 97.12 556 ASN A CA 1
ATOM 4272 C C . ASN A 1 556 ? -18.656 30.578 14.289 1 97.12 556 ASN A C 1
ATOM 4274 O O . ASN A 1 556 ? -19.5 31.406 14.609 1 97.12 556 ASN A O 1
ATOM 4278 N N . SER A 1 557 ? -18 30.656 13.141 1 97.06 557 SER A N 1
ATOM 4279 C CA . SER A 1 557 ? -18.266 31.734 12.188 1 97.06 557 SER A CA 1
ATOM 4280 C C . SER A 1 557 ? -18.531 31.172 10.797 1 97.06 557 SER A C 1
ATOM 4282 O O . SER A 1 557 ? -19.625 30.703 10.5 1 97.06 557 SER A O 1
ATOM 4284 N N . TRP A 1 558 ? -17.469 31.031 9.922 1 96.75 558 TRP A N 1
ATOM 4285 C CA . TRP A 1 558 ? -17.719 30.75 8.516 1 96.75 558 TRP A CA 1
ATOM 4286 C C . TRP A 1 558 ? -17.953 29.266 8.281 1 96.75 558 TRP A C 1
ATOM 4288 O O . TRP A 1 558 ? -18.406 28.859 7.215 1 96.75 558 TRP A O 1
ATOM 4298 N N . ALA A 1 559 ? -17.734 28.453 9.281 1 96.56 559 ALA A N 1
ATOM 4299 C CA . ALA A 1 559 ? -18.016 27.016 9.141 1 96.56 559 ALA A CA 1
ATOM 4300 C C . ALA A 1 559 ? -19.516 26.766 9.078 1 96.56 559 ALA A C 1
ATOM 4302 O O . ALA A 1 559 ? -19.969 25.781 8.484 1 96.56 559 ALA A O 1
ATOM 4303 N N . TYR A 1 560 ? -20.344 27.594 9.688 1 95.06 560 TYR A N 1
ATOM 4304 C CA . TYR A 1 560 ? -21.797 27.406 9.789 1 95.06 560 TYR A CA 1
ATOM 4305 C C . TYR A 1 560 ? -22.438 27.375 8.406 1 95.06 560 TYR A C 1
ATOM 4307 O O . TYR A 1 560 ? -23.125 26.422 8.055 1 95.06 560 TYR A O 1
ATOM 4315 N N . PRO A 1 561 ? -22.172 28.344 7.609 1 93.44 561 PRO A N 1
ATOM 4316 C CA . PRO A 1 561 ? -22.812 28.297 6.293 1 93.44 561 PRO A CA 1
ATOM 4317 C C . PRO A 1 561 ? -22.219 27.219 5.383 1 93.44 561 PRO A C 1
ATOM 4319 O O . PRO A 1 561 ? -22.906 26.688 4.512 1 93.44 561 PRO A O 1
ATOM 4322 N N . ILE A 1 562 ? -21.016 26.891 5.57 1 93.94 562 ILE A N 1
ATOM 4323 C CA . ILE A 1 562 ? -20.359 25.938 4.691 1 93.94 562 ILE A CA 1
ATOM 4324 C C . ILE A 1 562 ? -20.906 24.531 4.945 1 93.94 562 ILE A C 1
ATOM 4326 O O . ILE A 1 562 ? -21.188 23.797 3.998 1 93.94 562 ILE A O 1
ATOM 4330 N N . PHE A 1 563 ? -21.094 24.156 6.242 1 94.94 563 PHE A N 1
ATOM 4331 C CA . PHE A 1 563 ? -21.453 22.797 6.586 1 94.94 563 PHE A CA 1
ATOM 4332 C C . PHE A 1 563 ? -22.859 22.734 7.172 1 94.94 563 PHE A C 1
ATOM 4334 O O . PHE A 1 563 ? -23.297 21.688 7.645 1 94.94 563 PHE A O 1
ATOM 4341 N N . GLN A 1 564 ? -23.562 23.828 7.184 1 92.31 564 GLN A N 1
ATOM 4342 C CA . GLN A 1 564 ? -24.922 23.891 7.715 1 92.31 564 GLN A CA 1
ATOM 4343 C C . GLN A 1 564 ? -24.984 23.375 9.141 1 92.31 564 GLN A C 1
ATOM 4345 O O . GLN A 1 564 ? -25.781 22.484 9.445 1 92.31 564 GLN A O 1
ATOM 4350 N N . LEU A 1 565 ? -24.203 23.984 9.977 1 94.31 565 LEU A N 1
ATOM 4351 C CA . LEU A 1 565 ? -23.984 23.469 11.328 1 94.31 565 LEU A CA 1
ATOM 4352 C C . LEU A 1 565 ? -25.156 23.844 12.234 1 94.31 565 LEU A C 1
ATOM 4354 O O . LEU A 1 565 ? -25.234 23.375 13.375 1 94.31 565 LEU A O 1
ATOM 4358 N N . HIS A 1 566 ? -26.172 24.5 11.727 1 89.75 566 HIS A N 1
ATOM 4359 C CA . HIS A 1 566 ? -27.297 24.969 12.523 1 89.75 566 HIS A CA 1
ATOM 4360 C C . HIS A 1 566 ? -28.281 23.828 12.82 1 89.75 566 HIS A C 1
ATOM 4362 O O . HIS A 1 566 ? -29.031 23.906 13.789 1 89.75 566 HIS A O 1
ATOM 4368 N N . THR A 1 567 ? -28.219 22.828 11.953 1 89.12 567 THR A N 1
ATOM 4369 C CA . THR A 1 567 ? -29.188 21.75 12.07 1 89.12 567 THR A CA 1
ATOM 4370 C C . THR A 1 567 ? -28.484 20.406 12.219 1 89.12 567 THR A C 1
ATOM 4372 O O . THR A 1 567 ? -27.422 20.188 11.648 1 89.12 567 THR A O 1
ATOM 4375 N N . PHE A 1 568 ? -29.109 19.656 13.039 1 91.69 568 PHE A N 1
ATOM 4376 C CA . PHE A 1 568 ? -28.656 18.281 13.117 1 91.69 568 PHE A CA 1
ATOM 4377 C C . PHE A 1 568 ? -28.984 17.516 11.836 1 91.69 568 PHE A C 1
ATOM 4379 O O . PHE A 1 568 ? -30.141 17.406 11.453 1 91.69 568 PHE A O 1
ATOM 4386 N N . PRO A 1 569 ? -27.984 17.062 11.18 1 91.81 569 PRO A N 1
ATOM 4387 C CA . PRO A 1 569 ? -28.234 16.469 9.859 1 91.81 569 PRO A CA 1
ATOM 4388 C C . PRO A 1 569 ? -28.922 15.109 9.938 1 91.81 569 PRO A C 1
ATOM 4390 O O . PRO A 1 569 ? -28.641 14.328 10.852 1 91.81 569 PRO A O 1
ATOM 4393 N N . GLY A 1 570 ? -29.734 14.766 8.961 1 89.44 570 GLY A N 1
ATOM 4394 C CA . GLY A 1 570 ? -30.438 13.5 8.898 1 89.44 570 GLY A CA 1
ATOM 4395 C C . GLY A 1 570 ? -29.5 12.305 8.789 1 89.44 570 GLY A C 1
ATOM 4396 O O . GLY A 1 570 ? -29.812 11.227 9.305 1 89.44 570 GLY A O 1
ATOM 4397 N N . TRP A 1 571 ? -28.344 12.539 8.188 1 89.62 571 TRP A N 1
ATOM 4398 C CA . TRP A 1 571 ? -27.422 11.43 7.969 1 89.62 571 TRP A CA 1
ATOM 4399 C C . TRP A 1 571 ? -26.703 11.055 9.258 1 89.62 571 TRP A C 1
ATOM 4401 O O . TRP A 1 571 ? -26.047 10 9.336 1 89.62 571 TRP A O 1
ATOM 4411 N N . ALA A 1 572 ? -26.797 11.844 10.281 1 90.31 572 ALA A N 1
ATOM 4412 C CA . ALA A 1 572 ? -26.109 11.57 11.539 1 90.31 572 ALA A CA 1
ATOM 4413 C C . ALA A 1 572 ? -27.062 10.93 12.555 1 90.31 572 ALA A C 1
ATOM 4415 O O . ALA A 1 572 ? -26.656 10.594 13.664 1 90.31 572 ALA A O 1
ATOM 4416 N N . ASP A 1 573 ? -28.359 10.828 12.117 1 82.25 573 ASP A N 1
ATOM 4417 C CA . ASP A 1 573 ? -29.375 10.297 13.031 1 82.25 573 ASP A CA 1
ATOM 4418 C C . ASP A 1 573 ? -29.281 8.773 13.125 1 82.25 573 ASP A C 1
ATOM 4420 O O . ASP A 1 573 ? -29.172 8.086 12.109 1 82.25 573 ASP A O 1
ATOM 4424 N N . HIS A 1 574 ? -28.828 8.367 14.297 1 66.56 574 HIS A N 1
ATOM 4425 C CA . HIS A 1 574 ? -28.844 6.93 14.523 1 66.56 574 HIS A CA 1
ATOM 4426 C C . HIS A 1 574 ? -30.266 6.383 14.531 1 66.56 574 HIS A C 1
ATOM 4428 O O . HIS A 1 574 ? -31.219 7.109 14.844 1 66.56 574 HIS A O 1
ATOM 4434 N N . ASN A 1 575 ? -30.672 5.281 13.789 1 50.53 575 ASN A N 1
ATOM 4435 C CA . ASN A 1 575 ? -31.969 4.625 13.961 1 50.53 575 ASN A CA 1
ATOM 4436 C C . ASN A 1 575 ? -32.375 4.586 15.43 1 50.53 575 ASN A C 1
ATOM 4438 O O . ASN A 1 575 ? -33.281 3.816 15.805 1 50.53 575 ASN A O 1
ATOM 4442 N N . SER A 1 576 ? -31.562 5.039 16.391 1 45.91 576 SER A N 1
ATOM 4443 C CA . SER A 1 576 ? -32.062 4.773 17.734 1 45.91 576 SER A CA 1
ATOM 4444 C C . SER A 1 576 ? -33.219 5.719 18.094 1 45.91 576 SER A C 1
ATOM 4446 O O . SER A 1 576 ? -33.438 6.723 17.422 1 45.91 576 SER A O 1
ATOM 4448 N N . THR A 1 577 ? -33.906 5.434 19.234 1 43.84 577 THR A N 1
ATOM 4449 C CA . THR A 1 577 ? -35.125 5.898 19.875 1 43.84 577 THR A CA 1
ATOM 4450 C C . THR A 1 577 ? -35.062 7.406 20.109 1 43.84 577 THR A C 1
ATOM 4452 O O . THR A 1 577 ? -36.062 8.016 20.469 1 43.84 577 THR A O 1
ATOM 4455 N N . VAL A 1 578 ? -33.938 7.965 20.328 1 48 578 VAL A N 1
ATOM 4456 C CA . VAL A 1 578 ? -34.031 9.383 20.656 1 48 578 VAL A CA 1
ATOM 4457 C C . VAL A 1 578 ? -34.031 10.219 19.391 1 48 578 VAL A C 1
ATOM 4459 O O . VAL A 1 578 ? -33.062 10.234 18.641 1 48 578 VAL A O 1
ATOM 4462 N N . GLN A 1 579 ? -35.062 10.359 18.781 1 51.84 579 GLN A N 1
ATOM 4463 C CA . GLN A 1 579 ? -35.281 11.195 17.609 1 51.84 579 GLN A CA 1
ATOM 4464 C C . GLN A 1 579 ? -34.812 12.625 17.844 1 51.84 579 GLN A C 1
ATOM 4466 O O . GLN A 1 579 ? -35.312 13.32 18.734 1 51.84 579 GLN A O 1
ATOM 4471 N N . CYS A 1 580 ? -33.5 12.977 17.594 1 58.47 580 CYS A N 1
ATOM 4472 C CA . CYS A 1 580 ? -33.031 14.359 17.641 1 58.47 580 CYS A CA 1
ATOM 4473 C C . CYS A 1 580 ? -33.875 15.242 16.703 1 58.47 580 CYS A C 1
ATOM 4475 O O . CYS A 1 580 ? -34 14.953 15.516 1 58.47 580 CYS A O 1
ATOM 4477 N N . LEU A 1 581 ? -35 15.688 17.203 1 49.97 581 LEU A N 1
ATOM 4478 C CA . LEU A 1 581 ? -35.781 16.609 16.406 1 49.97 581 LEU A CA 1
ATOM 4479 C C . LEU A 1 581 ? -34.906 17.703 15.805 1 49.97 581 LEU A C 1
ATOM 4481 O O . LEU A 1 581 ? -33.875 18.078 16.375 1 49.97 581 LEU A O 1
ATOM 4485 N N . ASN A 1 582 ? -34.938 17.875 14.492 1 46.91 582 ASN A N 1
ATOM 4486 C CA . ASN A 1 582 ? -34.281 18.969 13.766 1 46.91 582 ASN A CA 1
ATOM 4487 C C . ASN A 1 582 ? -34.219 20.234 14.609 1 46.91 582 ASN A C 1
ATOM 4489 O O . ASN A 1 582 ? -35.125 21.078 14.562 1 46.91 582 ASN A O 1
ATOM 4493 N N . THR A 1 583 ? -33.812 20.156 15.797 1 43.09 583 THR A N 1
ATOM 4494 C CA . THR A 1 583 ? -33.812 21.391 16.578 1 43.09 583 THR A CA 1
ATOM 4495 C C . THR A 1 583 ? -32.719 22.344 16.094 1 43.09 583 THR A C 1
ATOM 4497 O O . THR A 1 583 ? -31.578 21.938 15.953 1 43.09 583 THR A O 1
ATOM 4500 N N . THR A 1 584 ? -33.062 23.344 15.273 1 41.56 584 THR A N 1
ATOM 4501 C CA . THR A 1 584 ? -32.281 24.5 14.859 1 41.56 584 THR A CA 1
ATOM 4502 C C . THR A 1 584 ? -31.562 25.125 16.047 1 41.56 584 THR A C 1
ATOM 4504 O O . THR A 1 584 ? -32.188 25.5 17.047 1 41.56 584 THR A O 1
ATOM 4507 N N . VAL A 1 585 ? -30.484 24.688 16.359 1 43.09 585 VAL A N 1
ATOM 4508 C CA . VAL A 1 585 ? -29.719 25.406 17.391 1 43.09 585 VAL A CA 1
ATOM 4509 C C . VAL A 1 585 ? -29.562 26.875 16.984 1 43.09 585 VAL A C 1
ATOM 4511 O O . VAL A 1 585 ? -29.25 27.172 15.828 1 43.09 585 VAL A O 1
ATOM 4514 N N . LEU A 1 586 ? -30.219 27.828 17.547 1 36.34 586 LEU A N 1
ATOM 4515 C CA . LEU A 1 586 ? -30.172 29.281 17.375 1 36.34 586 LEU A CA 1
ATOM 4516 C C . LEU A 1 586 ? -28.734 29.766 17.25 1 36.34 586 LEU A C 1
ATOM 4518 O O . LEU A 1 586 ? -27.859 29.359 18.016 1 36.34 586 LEU A O 1
ATOM 4522 N N . GLY A 1 587 ? -28.234 30.016 16.016 1 34.62 587 GLY A N 1
ATOM 4523 C CA . GLY A 1 587 ? -26.984 30.719 15.75 1 34.62 587 GLY A CA 1
ATOM 4524 C C . GLY A 1 587 ? -26.672 31.781 16.781 1 34.62 587 GLY A C 1
ATOM 4525 O O . GLY A 1 587 ? -27.578 32.406 17.344 1 34.62 587 GLY A O 1
ATOM 4526 N N . PRO A 1 588 ? -25.453 31.719 17.375 1 32.34 588 PRO A N 1
ATOM 4527 C CA . PRO A 1 588 ? -25.281 32.906 18.219 1 32.34 588 PRO A CA 1
ATOM 4528 C C . PRO A 1 588 ? -25.641 34.188 17.5 1 32.34 588 PRO A C 1
ATOM 4530 O O . PRO A 1 588 ? -25.594 34.25 16.281 1 32.34 588 PRO A O 1
ATOM 4533 N N . MET B 1 1 ? 14.078 7.352 -43.656 1 48.44 1 MET B N 1
ATOM 4534 C CA . MET B 1 1 ? 12.977 6.469 -43.312 1 48.44 1 MET B CA 1
ATOM 4535 C C . MET B 1 1 ? 13.359 5.539 -42.156 1 48.44 1 MET B C 1
ATOM 4537 O O . MET B 1 1 ? 12.57 5.301 -41.25 1 48.44 1 MET B O 1
ATOM 4541 N N . ALA B 1 2 ? 14.664 4.996 -42.375 1 55.28 2 ALA B N 1
ATOM 4542 C CA . ALA B 1 2 ? 15.18 4.105 -41.344 1 55.28 2 ALA B CA 1
ATOM 4543 C C . ALA B 1 2 ? 15.266 4.816 -40 1 55.28 2 ALA B C 1
ATOM 4545 O O . ALA B 1 2 ? 14.914 4.246 -38.938 1 55.28 2 ALA B O 1
ATOM 4546 N N . THR B 1 3 ? 15.625 6.078 -40 1 63.47 3 THR B N 1
ATOM 4547 C CA . THR B 1 3 ? 15.797 6.863 -38.781 1 63.47 3 THR B CA 1
ATOM 4548 C C . THR B 1 3 ? 14.453 7.168 -38.156 1 63.47 3 THR B C 1
ATOM 4550 O O . THR B 1 3 ? 14.328 7.168 -36.938 1 63.47 3 THR B O 1
ATOM 4553 N N . CYS B 1 4 ? 13.453 7.207 -39.031 1 70.56 4 CYS B N 1
ATOM 4554 C CA . CYS B 1 4 ? 12.125 7.473 -38.5 1 70.56 4 CYS B CA 1
ATOM 4555 C C . CYS B 1 4 ? 11.562 6.242 -37.781 1 70.56 4 CYS B C 1
ATOM 4557 O O . CYS B 1 4 ? 10.914 6.363 -36.75 1 70.56 4 CYS B O 1
ATOM 4559 N N . TRP B 1 5 ? 11.93 5.078 -38.438 1 75.25 5 TRP B N 1
ATOM 4560 C CA . TRP B 1 5 ? 11.43 3.844 -37.812 1 75.25 5 TRP B CA 1
ATOM 4561 C C . TRP B 1 5 ? 12.086 3.594 -36.469 1 75.25 5 TRP B C 1
ATOM 4563 O O . TRP B 1 5 ? 11.43 3.119 -35.531 1 75.25 5 TRP B O 1
ATOM 4573 N N . GLN B 1 6 ? 13.297 3.984 -36.406 1 78.38 6 GLN B N 1
ATOM 4574 C CA . GLN B 1 6 ? 13.992 3.82 -35.125 1 78.38 6 GLN B CA 1
ATOM 4575 C C . GLN B 1 6 ? 13.422 4.75 -34.062 1 78.38 6 GLN B C 1
ATOM 4577 O O . GLN B 1 6 ? 13.305 4.371 -32.906 1 78.38 6 GLN B O 1
ATOM 4582 N N . GLY B 1 7 ? 13.047 5.84 -34.562 1 76.75 7 GLY B N 1
ATOM 4583 C CA . GLY B 1 7 ? 12.406 6.77 -33.656 1 76.75 7 GLY B CA 1
ATOM 4584 C C . GLY B 1 7 ? 11.047 6.297 -33.188 1 76.75 7 GLY B C 1
ATOM 4585 O O . GLY B 1 7 ? 10.742 6.371 -32 1 76.75 7 GLY B O 1
ATOM 4586 N N . LEU B 1 8 ? 10.336 5.766 -34.125 1 80.62 8 LEU B N 1
ATOM 4587 C CA . LEU B 1 8 ? 9.008 5.262 -33.781 1 80.62 8 LEU B CA 1
ATOM 4588 C C . LEU B 1 8 ? 9.109 4.074 -32.844 1 80.62 8 LEU B C 1
ATOM 4590 O O . LEU B 1 8 ? 8.273 3.926 -31.938 1 80.62 8 LEU B O 1
ATOM 4594 N N . TRP B 1 9 ? 10.094 3.346 -33 1 81.88 9 TRP B N 1
ATOM 4595 C CA . TRP B 1 9 ? 10.289 2.189 -32.156 1 81.88 9 TRP B CA 1
ATOM 4596 C C . TRP B 1 9 ? 10.727 2.621 -30.75 1 81.88 9 TRP B C 1
ATOM 4598 O O . TRP B 1 9 ? 10.328 2.018 -29.75 1 81.88 9 TRP B O 1
ATOM 4608 N N . ALA B 1 10 ? 11.508 3.641 -30.75 1 82.88 10 ALA B N 1
ATOM 4609 C CA . ALA B 1 10 ? 11.961 4.145 -29.453 1 82.88 10 ALA B CA 1
ATOM 4610 C C . ALA B 1 10 ? 10.797 4.723 -28.656 1 82.88 10 ALA B C 1
ATOM 4612 O O . ALA B 1 10 ? 10.742 4.586 -27.438 1 82.88 10 ALA B O 1
ATOM 4613 N N . TYR B 1 11 ? 9.859 5.246 -29.406 1 86.62 11 TYR B N 1
ATOM 4614 C CA . TYR B 1 11 ? 8.727 5.891 -28.75 1 86.62 11 TYR B CA 1
ATOM 4615 C C . TYR B 1 11 ? 7.496 4.992 -28.781 1 86.62 11 TYR B C 1
ATOM 4617 O O . TYR B 1 11 ? 6.367 5.465 -28.625 1 86.62 11 TYR B O 1
ATOM 4625 N N . ARG B 1 12 ? 7.684 3.777 -28.969 1 87.75 12 ARG B N 1
ATOM 4626 C CA . ARG B 1 12 ? 6.578 2.844 -29.156 1 87.75 12 ARG B CA 1
ATOM 4627 C C . ARG B 1 12 ? 5.652 2.838 -27.938 1 87.75 12 ARG B C 1
ATOM 4629 O O . ARG B 1 12 ? 4.43 2.791 -28.078 1 87.75 12 ARG B O 1
ATOM 4636 N N . SER B 1 13 ? 6.219 2.85 -26.734 1 88.62 13 SER B N 1
ATOM 4637 C CA . SER B 1 13 ? 5.395 2.793 -25.531 1 88.62 13 SER B CA 1
ATOM 4638 C C . SER B 1 13 ? 4.492 4.016 -25.422 1 88.62 13 SER B C 1
ATOM 4640 O O . SER B 1 13 ? 3.316 3.896 -25.078 1 88.62 13 SER B O 1
ATOM 4642 N N . TYR B 1 14 ? 5.008 5.16 -25.766 1 89.75 14 TYR B N 1
ATOM 4643 C CA . TYR B 1 14 ? 4.219 6.383 -25.703 1 89.75 14 TYR B CA 1
ATOM 4644 C C . TYR B 1 14 ? 3.146 6.395 -26.797 1 89.75 14 TYR B C 1
ATOM 4646 O O . TYR B 1 14 ? 2.025 6.852 -26.562 1 89.75 14 TYR B O 1
ATOM 4654 N N . LEU B 1 15 ? 3.486 5.895 -27.922 1 90.44 15 LEU B N 1
ATOM 4655 C CA . LEU B 1 15 ? 2.527 5.832 -29.031 1 90.44 15 LEU B CA 1
ATOM 4656 C C . LEU B 1 15 ? 1.398 4.859 -28.703 1 90.44 15 LEU B C 1
ATOM 4658 O O . LEU B 1 15 ? 0.231 5.141 -28.984 1 90.44 15 LEU B O 1
ATOM 4662 N N . ILE B 1 16 ? 1.707 3.775 -28.109 1 92.44 16 ILE B N 1
ATOM 4663 C CA . ILE B 1 16 ? 0.703 2.781 -27.75 1 92.44 16 ILE B CA 1
ATOM 4664 C C . ILE B 1 16 ? -0.254 3.369 -26.719 1 92.44 16 ILE B C 1
ATOM 4666 O O . ILE B 1 16 ? -1.473 3.229 -26.828 1 92.44 16 ILE B O 1
ATOM 4670 N N . VAL B 1 17 ? 0.272 4.035 -25.734 1 93.44 17 VAL B N 1
ATOM 4671 C CA . VAL B 1 17 ? -0.538 4.566 -24.641 1 93.44 17 VAL B CA 1
ATOM 4672 C C . VAL B 1 17 ? -1.469 5.652 -25.172 1 93.44 17 VAL B C 1
ATOM 4674 O O . VAL B 1 17 ? -2.6 5.797 -24.703 1 93.44 17 VAL B O 1
ATOM 4677 N N . LEU B 1 18 ? -1.045 6.379 -26.188 1 91.31 18 LEU B N 1
ATOM 4678 C CA . LEU B 1 18 ? -1.84 7.48 -26.719 1 91.31 18 LEU B CA 1
ATOM 4679 C C . LEU B 1 18 ? -2.852 6.977 -27.734 1 91.31 18 LEU B C 1
ATOM 4681 O O . LEU B 1 18 ? -4.008 7.41 -27.734 1 91.31 18 LEU B O 1
ATOM 4685 N N . PHE B 1 19 ? -2.471 6.023 -28.547 1 93.19 19 PHE B N 1
ATOM 4686 C CA . PHE B 1 19 ? -3.295 5.66 -29.703 1 93.19 19 PHE B CA 1
ATOM 4687 C C . PHE B 1 19 ? -4.223 4.5 -29.359 1 93.19 19 PHE B C 1
ATOM 4689 O O . PHE B 1 19 ? -5.32 4.395 -29.906 1 93.19 19 PHE B O 1
ATOM 4696 N N . LEU B 1 20 ? -3.84 3.684 -28.469 1 93.69 20 LEU B N 1
ATOM 4697 C CA . LEU B 1 20 ? -4.633 2.492 -28.188 1 93.69 20 LEU B CA 1
ATOM 4698 C C . LEU B 1 20 ? -6.008 2.873 -27.641 1 93.69 20 LEU B C 1
ATOM 4700 O O . LEU B 1 20 ? -7.023 2.332 -28.078 1 93.69 20 LEU B O 1
ATOM 4704 N N . PRO B 1 21 ? -6.086 3.773 -26.656 1 94.44 21 PRO B N 1
ATOM 4705 C CA . PRO B 1 21 ? -7.414 4.172 -26.203 1 94.44 21 PRO B CA 1
ATOM 4706 C C . PRO B 1 21 ? -8.273 4.781 -27.297 1 94.44 21 PRO B C 1
ATOM 4708 O O . PRO B 1 21 ? -9.492 4.582 -27.328 1 94.44 21 PRO B O 1
ATOM 4711 N N . ILE B 1 22 ? -7.691 5.445 -28.266 1 94.12 22 ILE B N 1
ATOM 4712 C CA . ILE B 1 22 ? -8.414 6.094 -29.344 1 94.12 22 ILE B CA 1
ATOM 4713 C C . ILE B 1 22 ? -8.867 5.043 -30.359 1 94.12 22 ILE B C 1
ATOM 4715 O O . ILE B 1 22 ? -10 5.098 -30.859 1 94.12 22 ILE B O 1
ATOM 4719 N N . LEU B 1 23 ? -8.023 4.137 -30.625 1 94.25 23 LEU B N 1
ATOM 4720 C CA . LEU B 1 23 ? -8.32 3.092 -31.594 1 94.25 23 LEU B CA 1
ATOM 4721 C C . LEU B 1 23 ? -9.461 2.205 -31.109 1 94.25 23 LEU B C 1
ATOM 4723 O O . LEU B 1 23 ? -10.234 1.681 -31.906 1 94.25 23 LEU B O 1
ATOM 4727 N N . LEU B 1 24 ? -9.633 2.061 -29.766 1 94.5 24 LEU B N 1
ATOM 4728 C CA . LEU B 1 24 ? -10.641 1.171 -29.203 1 94.5 24 LEU B CA 1
ATOM 4729 C C . LEU B 1 24 ? -11.938 1.928 -28.922 1 94.5 24 LEU B C 1
ATOM 4731 O O . LEU B 1 24 ? -12.945 1.323 -28.547 1 94.5 24 LEU B O 1
ATOM 4735 N N . LEU B 1 25 ? -11.992 3.227 -29.188 1 93.25 25 LEU B N 1
ATOM 4736 C CA . LEU B 1 25 ? -13.117 4.082 -28.812 1 93.25 25 LEU B CA 1
ATOM 4737 C C . LEU B 1 25 ? -14.367 3.713 -29.609 1 93.25 25 LEU B C 1
ATOM 4739 O O . LEU B 1 25 ? -15.484 3.965 -29.156 1 93.25 25 LEU B O 1
ATOM 4743 N N . PRO B 1 26 ? -14.25 3.148 -30.766 1 92.44 26 PRO B N 1
ATOM 4744 C CA . PRO B 1 26 ? -15.469 2.771 -31.484 1 92.44 26 PRO B CA 1
ATOM 4745 C C . PRO B 1 26 ? -16.328 1.781 -30.703 1 92.44 26 PRO B C 1
ATOM 4747 O O . PRO B 1 26 ? -17.562 1.789 -30.844 1 92.44 26 PRO B O 1
ATOM 4750 N N . LEU B 1 27 ? -15.859 1.038 -29.844 1 92.31 27 LEU B N 1
ATOM 4751 C CA . LEU B 1 27 ? -16.609 0.055 -29.078 1 92.31 27 LEU B CA 1
ATOM 4752 C C . LEU B 1 27 ? -17.594 0.742 -28.125 1 92.31 27 LEU B C 1
ATOM 4754 O O . LEU B 1 27 ? -18.797 0.522 -28.203 1 92.31 27 LEU B O 1
ATOM 4758 N N . PRO B 1 28 ? -17.125 1.62 -27.25 1 91.69 28 PRO B N 1
ATOM 4759 C CA . PRO B 1 28 ? -18.078 2.277 -26.344 1 91.69 28 PRO B CA 1
ATOM 4760 C C . PRO B 1 28 ? -18.953 3.305 -27.047 1 91.69 28 PRO B C 1
ATOM 4762 O O . PRO B 1 28 ? -20.062 3.6 -26.594 1 91.69 28 PRO B O 1
ATOM 4765 N N . ILE B 1 29 ? -18.516 3.805 -28.219 1 92.56 29 ILE B N 1
ATOM 4766 C CA . ILE B 1 29 ? -19.297 4.82 -28.922 1 92.56 29 ILE B CA 1
ATOM 4767 C C . ILE B 1 29 ? -20.406 4.148 -29.734 1 92.56 29 ILE B C 1
ATOM 4769 O O . ILE B 1 29 ? -21.547 4.613 -29.734 1 92.56 29 ILE B O 1
ATOM 4773 N N . LEU B 1 30 ? -20.109 3.018 -30.375 1 93.31 30 LEU B N 1
ATOM 4774 C CA . LEU B 1 30 ? -21.078 2.33 -31.219 1 93.31 30 LEU B CA 1
ATOM 4775 C C . LEU B 1 30 ? -22.047 1.502 -30.391 1 93.31 30 LEU B C 1
ATOM 4777 O O . LEU B 1 30 ? -23.203 1.303 -30.797 1 93.31 30 LEU B O 1
ATOM 4781 N N . VAL B 1 31 ? -21.641 0.987 -29.266 1 94.19 31 VAL B N 1
ATOM 4782 C CA . VAL B 1 31 ? -22.469 0.206 -28.359 1 94.19 31 VAL B CA 1
ATOM 4783 C C . VAL B 1 31 ? -22.469 0.845 -26.969 1 94.19 31 VAL B C 1
ATOM 4785 O O . VAL B 1 31 ? -21.766 0.375 -26.078 1 94.19 31 VAL B O 1
ATOM 4788 N N . PRO B 1 32 ? -23.297 1.839 -26.812 1 92.44 32 PRO B N 1
ATOM 4789 C CA . PRO B 1 32 ? -23.281 2.592 -25.547 1 92.44 32 PRO B CA 1
ATOM 4790 C C . PRO B 1 32 ? -23.984 1.856 -24.406 1 92.44 32 PRO B C 1
ATOM 4792 O O . PRO B 1 32 ? -25 2.332 -23.906 1 92.44 32 PRO B O 1
ATOM 4795 N N . THR B 1 33 ? -23.5 0.708 -24.031 1 95.19 33 THR B N 1
ATOM 4796 C CA . THR B 1 33 ? -23.969 -0.088 -22.906 1 95.19 33 THR B CA 1
ATOM 4797 C C . THR B 1 33 ? -22.859 -0.272 -21.875 1 95.19 33 THR B C 1
ATOM 4799 O O . THR B 1 33 ? -21.672 -0.111 -22.188 1 95.19 33 THR B O 1
ATOM 4802 N N . LYS B 1 34 ? -23.281 -0.544 -20.703 1 95.5 34 LYS B N 1
ATOM 4803 C CA . LYS B 1 34 ? -22.297 -0.75 -19.641 1 95.5 34 LYS B CA 1
ATOM 4804 C C . LYS B 1 34 ? -21.422 -1.961 -19.922 1 95.5 34 LYS B C 1
ATOM 4806 O O . LYS B 1 34 ? -20.234 -1.982 -19.562 1 95.5 34 LYS B O 1
ATOM 4811 N N . GLU B 1 35 ? -21.984 -2.924 -20.594 1 94.56 35 GLU B N 1
ATOM 4812 C CA . GLU B 1 35 ? -21.219 -4.098 -20.984 1 94.56 35 GLU B CA 1
ATOM 4813 C C . GLU B 1 35 ? -20.062 -3.717 -21.906 1 94.56 35 GLU B C 1
ATOM 4815 O O . GLU B 1 35 ? -18.922 -4.156 -21.688 1 94.56 35 GLU B O 1
ATOM 4820 N N . ALA B 1 36 ? -20.359 -2.916 -22.875 1 95.56 36 ALA B N 1
ATOM 4821 C CA . ALA B 1 36 ? -19.344 -2.48 -23.828 1 95.56 36 ALA B CA 1
ATOM 4822 C C . ALA B 1 36 ? -18.312 -1.589 -23.172 1 95.56 36 ALA B C 1
ATOM 4824 O O . ALA B 1 36 ? -17.125 -1.64 -23.516 1 95.56 36 ALA B O 1
ATOM 4825 N N . TYR B 1 37 ? -18.797 -0.746 -22.281 1 96.38 37 TYR B N 1
ATOM 4826 C CA . TYR B 1 37 ? -17.859 0.112 -21.547 1 96.38 37 TYR B CA 1
ATOM 4827 C C . TYR B 1 37 ? -16.859 -0.717 -20.75 1 96.38 37 TYR B C 1
ATOM 4829 O O . TYR B 1 37 ? -15.664 -0.442 -20.766 1 96.38 37 TYR B O 1
ATOM 4837 N N . CYS B 1 38 ? -17.391 -1.679 -20.031 1 94.69 38 CYS B N 1
ATOM 4838 C CA . CYS B 1 38 ? -16.516 -2.557 -19.25 1 94.69 38 CYS B CA 1
ATOM 4839 C C . CYS B 1 38 ? -15.586 -3.34 -20.172 1 94.69 38 CYS B C 1
ATOM 4841 O O . CYS B 1 38 ? -14.406 -3.523 -19.859 1 94.69 38 CYS B O 1
ATOM 4843 N N . GLY B 1 39 ? -16.141 -3.85 -21.297 1 93.75 39 GLY B N 1
ATOM 4844 C CA . GLY B 1 39 ? -15.305 -4.512 -22.281 1 93.75 39 GLY B CA 1
ATOM 4845 C C . GLY B 1 39 ? -14.172 -3.641 -22.781 1 93.75 39 GLY B C 1
ATOM 4846 O O . GLY B 1 39 ? -13.039 -4.109 -22.922 1 93.75 39 GLY B O 1
ATOM 4847 N N . TYR B 1 40 ? -14.453 -2.422 -23.078 1 95.56 40 TYR B N 1
ATOM 4848 C CA . TYR B 1 40 ? -13.445 -1.45 -23.484 1 95.56 40 TYR B CA 1
ATOM 4849 C C . TYR B 1 40 ? -12.336 -1.353 -22.453 1 95.56 40 TYR B C 1
ATOM 4851 O O . TYR B 1 40 ? -11.148 -1.384 -22.797 1 95.56 40 TYR B O 1
ATOM 4859 N N . ALA B 1 41 ? -12.711 -1.243 -21.141 1 95 41 ALA B N 1
ATOM 4860 C CA . ALA B 1 41 ? -11.734 -1.126 -20.078 1 95 41 ALA B CA 1
ATOM 4861 C C . ALA B 1 41 ? -10.859 -2.375 -19.984 1 95 41 ALA B C 1
ATOM 4863 O O . ALA B 1 41 ? -9.641 -2.279 -19.859 1 95 41 ALA B O 1
ATOM 4864 N N . ILE B 1 42 ? -11.461 -3.482 -20.062 1 92.12 42 ILE B N 1
ATOM 4865 C CA . ILE B 1 42 ? -10.75 -4.75 -19.922 1 92.12 42 ILE B CA 1
ATOM 4866 C C . ILE B 1 42 ? -9.773 -4.922 -21.078 1 92.12 42 ILE B C 1
ATOM 4868 O O . ILE B 1 42 ? -8.609 -5.277 -20.891 1 92.12 42 ILE B O 1
ATOM 4872 N N . ILE B 1 43 ? -10.203 -4.668 -22.297 1 92.44 43 ILE B N 1
ATOM 4873 C CA . ILE B 1 43 ? -9.359 -4.816 -23.469 1 92.44 43 ILE B CA 1
ATOM 4874 C C . ILE B 1 43 ? -8.195 -3.834 -23.406 1 92.44 43 ILE B C 1
ATOM 4876 O O . ILE B 1 43 ? -7.047 -4.195 -23.688 1 92.44 43 ILE B O 1
ATOM 4880 N N . LEU B 1 44 ? -8.508 -2.654 -23.031 1 94.75 44 LEU B N 1
ATOM 4881 C CA . LEU B 1 44 ? -7.473 -1.635 -22.906 1 94.75 44 LEU B CA 1
ATOM 4882 C C . LEU B 1 44 ? -6.414 -2.062 -21.891 1 94.75 44 LEU B C 1
ATOM 4884 O O . LEU B 1 44 ? -5.215 -2 -22.172 1 94.75 44 LEU B O 1
ATOM 4888 N N . MET B 1 45 ? -6.84 -2.469 -20.719 1 93.94 45 MET B N 1
ATOM 4889 C CA . MET B 1 45 ? -5.91 -2.883 -19.672 1 93.94 45 MET B CA 1
ATOM 4890 C C . MET B 1 45 ? -5.121 -4.113 -20.094 1 93.94 45 MET B C 1
ATOM 4892 O O . MET B 1 45 ? -3.922 -4.211 -19.844 1 93.94 45 MET B O 1
ATOM 4896 N N . ALA B 1 46 ? -5.805 -5.02 -20.766 1 89.44 46 ALA B N 1
ATOM 4897 C CA . ALA B 1 46 ? -5.141 -6.227 -21.25 1 89.44 46 ALA B CA 1
ATOM 4898 C C . ALA B 1 46 ? -4.004 -5.879 -22.219 1 89.44 46 ALA B C 1
ATOM 4900 O O . ALA B 1 46 ? -2.896 -6.406 -22.094 1 89.44 46 ALA B O 1
ATOM 4901 N N . LEU B 1 47 ? -4.238 -5.039 -23.062 1 91.31 47 LEU B N 1
ATOM 4902 C CA . LEU B 1 47 ? -3.23 -4.652 -24.047 1 91.31 47 LEU B CA 1
ATOM 4903 C C . LEU B 1 47 ? -2.104 -3.865 -23.391 1 91.31 47 LEU B C 1
ATOM 4905 O O . LEU B 1 47 ? -0.935 -4.031 -23.75 1 91.31 47 LEU B O 1
ATOM 4909 N N . PHE B 1 48 ? -2.418 -3.029 -22.453 1 92.62 48 PHE B N 1
ATOM 4910 C CA . PHE B 1 48 ? -1.387 -2.309 -21.719 1 92.62 48 PHE B CA 1
ATOM 4911 C C . PHE B 1 48 ? -0.502 -3.273 -20.938 1 92.62 48 PHE B C 1
ATOM 4913 O O . PHE B 1 48 ? 0.719 -3.109 -20.906 1 92.62 48 PHE B O 1
ATOM 4920 N N . TRP B 1 49 ? -1.049 -4.238 -20.281 1 87.31 49 TRP B N 1
ATOM 4921 C CA . TRP B 1 49 ? -0.272 -5.219 -19.531 1 87.31 49 TRP B CA 1
ATOM 4922 C C . TRP B 1 49 ? 0.58 -6.07 -20.453 1 87.31 49 TRP B C 1
ATOM 4924 O O . TRP B 1 49 ? 1.73 -6.383 -20.156 1 87.31 49 TRP B O 1
ATOM 4934 N N . CYS B 1 50 ? 0.069 -6.395 -21.609 1 85.06 50 CYS B N 1
ATOM 4935 C CA . CYS B 1 50 ? 0.79 -7.219 -22.562 1 85.06 50 CYS B CA 1
ATOM 4936 C C . CYS B 1 50 ? 1.968 -6.457 -23.172 1 85.06 50 CYS B C 1
ATOM 4938 O O . CYS B 1 50 ? 3.057 -7.016 -23.328 1 85.06 50 CYS B O 1
ATOM 4940 N N . THR B 1 51 ? 1.746 -5.203 -23.453 1 86.75 51 THR B N 1
ATOM 4941 C CA . THR B 1 51 ? 2.787 -4.406 -24.094 1 86.75 51 THR B CA 1
ATOM 4942 C C . THR B 1 51 ? 3.703 -3.775 -23.047 1 86.75 51 THR B C 1
ATOM 4944 O O . THR B 1 51 ? 4.777 -3.271 -23.375 1 86.75 51 THR B O 1
ATOM 4947 N N . GLU B 1 52 ? 3.238 -3.773 -21.812 1 87.75 52 GLU B N 1
ATOM 4948 C CA . GLU B 1 52 ? 3.951 -3.102 -20.734 1 87.75 52 GLU B CA 1
ATOM 4949 C C . GLU B 1 52 ? 4.273 -1.656 -21.094 1 87.75 52 GLU B C 1
ATOM 4951 O O . GLU B 1 52 ? 5.379 -1.178 -20.844 1 87.75 52 GLU B O 1
ATOM 4956 N N . ALA B 1 53 ? 3.346 -1.083 -21.812 1 90.19 53 ALA B N 1
ATOM 4957 C CA . ALA B 1 53 ? 3.498 0.325 -22.172 1 90.19 53 ALA B CA 1
ATOM 4958 C C . ALA B 1 53 ? 3.486 1.21 -20.922 1 90.19 53 ALA B C 1
ATOM 4960 O O . ALA B 1 53 ? 4.078 2.293 -20.922 1 90.19 53 ALA B O 1
ATOM 4961 N N . LEU B 1 54 ? 2.818 0.754 -19.938 1 93.31 54 LEU B N 1
ATOM 4962 C CA . LEU B 1 54 ? 2.807 1.35 -18.609 1 93.31 54 LEU B CA 1
ATOM 4963 C C . LEU B 1 54 ? 3.203 0.324 -17.547 1 93.31 54 LEU B C 1
ATOM 4965 O O . LEU B 1 54 ? 3.053 -0.881 -17.766 1 93.31 54 LEU B O 1
ATOM 4969 N N . PRO B 1 55 ? 3.797 0.891 -16.453 1 92.38 55 PRO B N 1
ATOM 4970 C CA . PRO B 1 55 ? 4.035 -0.062 -15.367 1 92.38 55 PRO B CA 1
ATOM 4971 C C . PRO B 1 55 ? 2.773 -0.828 -14.969 1 92.38 55 PRO B C 1
ATOM 4973 O O . PRO B 1 55 ? 1.674 -0.269 -14.992 1 92.38 55 PRO B O 1
ATOM 4976 N N . LEU B 1 56 ? 2.955 -2.057 -14.602 1 89.62 56 LEU B N 1
ATOM 4977 C CA . LEU B 1 56 ? 1.849 -2.959 -14.305 1 89.62 56 LEU B CA 1
ATOM 4978 C C . LEU B 1 56 ? 0.93 -2.361 -13.242 1 89.62 56 LEU B C 1
ATOM 4980 O O . LEU B 1 56 ? -0.295 -2.404 -13.383 1 89.62 56 LEU B O 1
ATOM 4984 N N . ALA B 1 57 ? 1.52 -1.771 -12.234 1 92.62 57 ALA B N 1
ATOM 4985 C CA . ALA B 1 57 ? 0.744 -1.206 -11.133 1 92.62 57 ALA B CA 1
ATOM 4986 C C . ALA B 1 57 ? -0.1 -0.026 -11.609 1 92.62 57 ALA B C 1
ATOM 4988 O O . ALA B 1 57 ? -1.222 0.172 -11.133 1 92.62 57 ALA B O 1
ATOM 4989 N N . ILE B 1 58 ? 0.375 0.754 -12.5 1 95.31 58 ILE B N 1
ATOM 4990 C CA . ILE B 1 58 ? -0.316 1.944 -12.984 1 95.31 58 ILE B CA 1
ATOM 4991 C C . ILE B 1 58 ? -1.509 1.533 -13.844 1 95.31 58 ILE B C 1
ATOM 4993 O O . ILE B 1 58 ? -2.598 2.098 -13.719 1 95.31 58 ILE B O 1
ATOM 4997 N N . THR B 1 59 ? -1.275 0.542 -14.703 1 95.06 59 THR B N 1
ATOM 4998 C CA . THR B 1 59 ? -2.389 0.014 -15.484 1 95.06 59 THR B CA 1
ATOM 4999 C C . THR B 1 59 ? -3.482 -0.528 -14.562 1 95.06 59 THR B C 1
ATOM 5001 O O . THR B 1 59 ? -4.672 -0.373 -14.852 1 95.06 59 THR B O 1
ATOM 5004 N N . ALA B 1 60 ? -3.078 -1.086 -13.461 1 95.44 60 ALA B N 1
ATOM 5005 C CA . ALA B 1 60 ? -4.016 -1.681 -12.508 1 95.44 60 ALA B CA 1
ATOM 5006 C C . ALA B 1 60 ? -4.875 -0.611 -11.844 1 95.44 60 ALA B C 1
ATOM 5008 O O . ALA B 1 60 ? -5.898 -0.922 -11.234 1 95.44 60 ALA B O 1
ATOM 5009 N N . LEU B 1 61 ? -4.527 0.653 -11.953 1 96.94 61 LEU B N 1
ATOM 5010 C CA . LEU B 1 61 ? -5.266 1.734 -11.312 1 96.94 61 LEU B CA 1
ATOM 5011 C C . LEU B 1 61 ? -6.363 2.266 -12.227 1 96.94 61 LEU B C 1
ATOM 5013 O O . LEU B 1 61 ? -7.195 3.072 -11.805 1 96.94 61 LEU B O 1
ATOM 5017 N N . PHE B 1 62 ? -6.504 1.811 -13.445 1 97.38 62 PHE B N 1
ATOM 5018 C CA . PHE B 1 62 ? -7.418 2.352 -14.445 1 97.38 62 PHE B CA 1
ATOM 5019 C C . PHE B 1 62 ? -8.867 2.195 -13.992 1 97.38 62 PHE B C 1
ATOM 5021 O O . PHE B 1 62 ? -9.688 3.088 -14.211 1 97.38 62 PHE B O 1
ATOM 5028 N N . PRO B 1 63 ? -9.25 1.084 -13.367 1 96.69 63 PRO B N 1
ATOM 5029 C CA . PRO B 1 63 ? -10.648 0.94 -12.945 1 96.69 63 PRO B CA 1
ATOM 5030 C C . PRO B 1 63 ? -11.086 2.043 -11.984 1 96.69 63 PRO B C 1
ATOM 5032 O O . PRO B 1 63 ? -12.266 2.422 -11.977 1 96.69 63 PRO B O 1
ATOM 5035 N N . ILE B 1 64 ? -10.18 2.592 -11.211 1 97.12 64 ILE B N 1
ATOM 5036 C CA . ILE B 1 64 ? -10.5 3.639 -10.242 1 97.12 64 ILE B CA 1
ATOM 5037 C C . ILE B 1 64 ? -11.023 4.875 -10.977 1 97.12 64 ILE B C 1
ATOM 5039 O O . ILE B 1 64 ? -11.859 5.609 -10.445 1 97.12 64 ILE B O 1
ATOM 5043 N N . ILE B 1 65 ? -10.617 5.066 -12.227 1 96.94 65 ILE B N 1
ATOM 5044 C CA . ILE B 1 65 ? -11.008 6.238 -12.992 1 96.94 65 ILE B CA 1
ATOM 5045 C C . ILE B 1 65 ? -12.117 5.863 -13.977 1 96.94 65 ILE B C 1
ATOM 5047 O O . ILE B 1 65 ? -13.141 6.547 -14.062 1 96.94 65 ILE B O 1
ATOM 5051 N N . MET B 1 66 ? -11.969 4.773 -14.672 1 96.94 66 MET B N 1
ATOM 5052 C CA . MET B 1 66 ? -12.82 4.441 -15.812 1 96.94 66 MET B CA 1
ATOM 5053 C C . MET B 1 66 ? -14.203 3.994 -15.344 1 96.94 66 MET B C 1
ATOM 5055 O O . MET B 1 66 ? -15.211 4.371 -15.93 1 96.94 66 MET B O 1
ATOM 5059 N N . PHE B 1 67 ? -14.32 3.209 -14.289 1 96.81 67 PHE B N 1
ATOM 5060 C CA . PHE B 1 67 ? -15.602 2.631 -13.906 1 96.81 67 PHE B CA 1
ATOM 5061 C C . PHE B 1 67 ? -16.547 3.709 -13.398 1 96.81 67 PHE B C 1
ATOM 5063 O O . PHE B 1 67 ? -17.719 3.754 -13.805 1 96.81 67 PHE B O 1
ATOM 5070 N N . PRO B 1 68 ? -16.047 4.629 -12.508 1 95.56 68 PRO B N 1
ATOM 5071 C CA . PRO B 1 68 ? -16.953 5.707 -12.117 1 95.56 68 PRO B CA 1
ATOM 5072 C C . PRO B 1 68 ? -17.312 6.629 -13.281 1 95.56 68 PRO B C 1
ATOM 5074 O O . PRO B 1 68 ? -18.453 7.062 -13.406 1 95.56 68 PRO B O 1
ATOM 5077 N N . MET B 1 69 ? -16.406 6.898 -14.195 1 94.5 69 MET B N 1
ATOM 5078 C CA . MET B 1 69 ? -16.641 7.797 -15.32 1 94.5 69 MET B CA 1
ATOM 5079 C C . MET B 1 69 ? -17.609 7.176 -16.312 1 94.5 69 MET B C 1
ATOM 5081 O O . MET B 1 69 ? -18.375 7.891 -16.969 1 94.5 69 MET B O 1
ATOM 5085 N N . MET B 1 70 ? -17.625 5.852 -16.328 1 94.5 70 MET B N 1
ATOM 5086 C CA . MET B 1 70 ? -18.484 5.145 -17.281 1 94.5 70 MET B CA 1
ATOM 5087 C C . MET B 1 70 ? -19.781 4.703 -16.625 1 94.5 70 MET B C 1
ATOM 5089 O O . MET B 1 70 ? -20.594 4.008 -17.234 1 94.5 70 MET B O 1
ATOM 5093 N N . GLY B 1 71 ? -19.922 5 -15.359 1 93.31 71 GLY B N 1
ATOM 5094 C CA . GLY B 1 71 ? -21.156 4.723 -14.648 1 93.31 71 GLY B CA 1
ATOM 5095 C C . GLY B 1 71 ? -21.328 3.256 -14.297 1 93.31 71 GLY B C 1
ATOM 5096 O O . GLY B 1 71 ? -22.453 2.773 -14.148 1 93.31 71 GLY B O 1
ATOM 5097 N N . ILE B 1 72 ? -20.281 2.551 -14.227 1 94.81 72 ILE B N 1
ATOM 5098 C CA . ILE B 1 72 ? -20.344 1.123 -13.938 1 94.81 72 ILE B CA 1
ATOM 5099 C C . ILE B 1 72 ? -20.422 0.911 -12.422 1 94.81 72 ILE B C 1
ATOM 5101 O O . ILE B 1 72 ? -21.25 0.144 -11.938 1 94.81 72 ILE B O 1
ATOM 5105 N N . MET B 1 73 ? -19.531 1.526 -11.719 1 94.88 73 MET B N 1
ATOM 5106 C CA . MET B 1 73 ? -19.422 1.448 -10.266 1 94.88 73 MET B CA 1
ATOM 5107 C C . MET B 1 73 ? -19.047 2.805 -9.672 1 94.88 73 MET B C 1
ATOM 5109 O O . MET B 1 73 ? -18.328 3.584 -10.297 1 94.88 73 MET B O 1
ATOM 5113 N N . ASP B 1 74 ? -19.547 3.047 -8.43 1 93.75 74 ASP B N 1
ATOM 5114 C CA . ASP B 1 74 ? -19.156 4.258 -7.715 1 93.75 74 ASP B CA 1
ATOM 5115 C C . ASP B 1 74 ? -17.672 4.199 -7.312 1 93.75 74 ASP B C 1
ATOM 5117 O O . ASP B 1 74 ? -17.141 3.117 -7.082 1 93.75 74 ASP B O 1
ATOM 5121 N N . ALA B 1 75 ? -17.094 5.375 -7.188 1 93.69 75 ALA B N 1
ATOM 5122 C CA . ALA B 1 75 ? -15.695 5.461 -6.801 1 93.69 75 ALA B CA 1
ATOM 5123 C C . ALA B 1 75 ? -15.438 4.723 -5.488 1 93.69 75 ALA B C 1
ATOM 5125 O O . ALA B 1 75 ? -14.469 3.975 -5.367 1 93.69 75 ALA B O 1
ATOM 5126 N N . SER B 1 76 ? -16.281 4.91 -4.535 1 91.88 76 SER B N 1
ATOM 5127 C CA . SER B 1 76 ? -16.109 4.293 -3.225 1 91.88 76 SER B CA 1
ATOM 5128 C C . SER B 1 76 ? -16.188 2.773 -3.314 1 91.88 76 SER B C 1
ATOM 5130 O O . SER B 1 76 ? -15.477 2.066 -2.598 1 91.88 76 SER B O 1
ATOM 5132 N N . GLU B 1 77 ? -17 2.291 -4.195 1 93.19 77 GLU B N 1
ATOM 5133 C CA . GLU B 1 77 ? -17.156 0.851 -4.363 1 93.19 77 GLU B CA 1
ATOM 5134 C C . GLU B 1 77 ? -15.945 0.231 -5.047 1 93.19 77 GLU B C 1
ATOM 5136 O O . GLU B 1 77 ? -15.547 -0.891 -4.727 1 93.19 77 GLU B O 1
ATOM 5141 N N . VAL B 1 78 ? -15.406 0.966 -6.008 1 95.5 78 VAL B N 1
ATOM 5142 C CA . VAL B 1 78 ? -14.25 0.448 -6.742 1 95.5 78 VAL B CA 1
ATOM 5143 C C . VAL B 1 78 ? -13.039 0.38 -5.816 1 95.5 78 VAL B C 1
ATOM 5145 O O . VAL B 1 78 ? -12.289 -0.598 -5.84 1 95.5 78 VAL B O 1
ATOM 5148 N N . CYS B 1 79 ? -12.867 1.34 -4.984 1 94.44 79 CYS B N 1
ATOM 5149 C CA . CYS B 1 79 ? -11.68 1.48 -4.156 1 94.44 79 CYS B CA 1
ATOM 5150 C C . CYS B 1 79 ? -11.57 0.336 -3.156 1 94.44 79 CYS B C 1
ATOM 5152 O O . CYS B 1 79 ? -10.477 -0.154 -2.883 1 94.44 79 CYS B O 1
ATOM 5154 N N . ILE B 1 80 ? -12.633 -0.109 -2.619 1 93.56 80 ILE B N 1
ATOM 5155 C CA . ILE B 1 80 ? -12.594 -1.116 -1.564 1 93.56 80 ILE B CA 1
ATOM 5156 C C . ILE B 1 80 ? -12.156 -2.457 -2.15 1 93.56 80 ILE B C 1
ATOM 5158 O O . ILE B 1 80 ? -11.711 -3.346 -1.419 1 93.56 80 ILE B O 1
ATOM 5162 N N . GLU B 1 81 ? -12.25 -2.613 -3.455 1 93.38 81 GLU B N 1
ATOM 5163 C CA . GLU B 1 81 ? -11.828 -3.855 -4.098 1 93.38 81 GLU B CA 1
ATOM 5164 C C . GLU B 1 81 ? -10.312 -3.986 -4.117 1 93.38 81 GLU B C 1
ATOM 5166 O O . GLU B 1 81 ? -9.781 -5.07 -4.367 1 93.38 81 GLU B O 1
ATOM 5171 N N . TYR B 1 82 ? -9.617 -2.977 -3.881 1 94.94 82 TYR B N 1
ATOM 5172 C CA . TYR B 1 82 ? -8.164 -2.959 -4.062 1 94.94 82 TYR B CA 1
ATOM 5173 C C . TYR B 1 82 ? -7.457 -3.506 -2.832 1 94.94 82 TYR B C 1
ATOM 5175 O O . TYR B 1 82 ? -6.242 -3.729 -2.855 1 94.94 82 TYR B O 1
ATOM 5183 N N . LEU B 1 83 ? -8.125 -3.752 -1.771 1 94.31 83 LEU B N 1
ATOM 5184 C CA . LEU B 1 83 ? -7.496 -4.367 -0.606 1 94.31 83 LEU B CA 1
ATOM 5185 C C . LEU B 1 83 ? -8.453 -5.348 0.07 1 94.31 83 LEU B C 1
ATOM 5187 O O . LEU B 1 83 ? -8.992 -5.055 1.142 1 94.31 83 LEU B O 1
ATOM 5191 N N . LYS B 1 84 ? -8.523 -6.48 -0.476 1 93.88 84 LYS B N 1
ATOM 5192 C CA . LYS B 1 84 ? -9.352 -7.566 0.047 1 93.88 84 LYS B CA 1
ATOM 5193 C C . LYS B 1 84 ? -8.531 -8.5 0.941 1 93.88 84 LYS B C 1
ATOM 5195 O O . LYS B 1 84 ? -7.348 -8.258 1.174 1 93.88 84 LYS B O 1
ATOM 5200 N N . ASP B 1 85 ? -9.188 -9.461 1.494 1 93.94 85 ASP B N 1
ATOM 5201 C CA . ASP B 1 85 ? -8.547 -10.414 2.398 1 93.94 85 ASP B CA 1
ATOM 5202 C C . ASP B 1 85 ? -7.352 -11.086 1.729 1 93.94 85 ASP B C 1
ATOM 5204 O O . ASP B 1 85 ? -6.34 -11.352 2.379 1 93.94 85 ASP B O 1
ATOM 5208 N N . THR B 1 86 ? -7.457 -11.312 0.48 1 93.19 86 THR B N 1
ATOM 5209 C CA . THR B 1 86 ? -6.379 -11.938 -0.277 1 93.19 86 THR B CA 1
ATOM 5210 C C . THR B 1 86 ? -5.156 -11.031 -0.33 1 93.19 86 THR B C 1
ATOM 5212 O O . THR B 1 86 ? -4.02 -11.508 -0.266 1 93.19 86 THR B O 1
ATOM 5215 N N . ASN B 1 87 ? -5.375 -9.742 -0.477 1 94.69 87 ASN B N 1
ATOM 5216 C CA . ASN B 1 87 ? -4.277 -8.789 -0.404 1 94.69 87 ASN B CA 1
ATOM 5217 C C . ASN B 1 87 ? -3.576 -8.844 0.95 1 94.69 87 ASN B C 1
ATOM 5219 O O . ASN B 1 87 ? -2.35 -8.742 1.023 1 94.69 87 ASN B O 1
ATOM 5223 N N . VAL B 1 88 ? -4.363 -9.031 1.945 1 95.38 88 VAL B N 1
ATOM 5224 C CA . VAL B 1 88 ? -3.822 -9.094 3.299 1 95.38 88 VAL B CA 1
ATOM 5225 C C . VAL B 1 88 ? -2.99 -10.359 3.471 1 95.38 88 VAL B C 1
ATOM 5227 O O . VAL B 1 88 ? -1.929 -10.336 4.098 1 95.38 88 VAL B O 1
ATOM 5230 N N . LEU B 1 89 ? -3.482 -11.422 2.949 1 94.94 89 LEU B N 1
ATOM 5231 C CA . LEU B 1 89 ? -2.719 -12.664 2.947 1 94.94 89 LEU B CA 1
ATOM 5232 C C . LEU B 1 89 ? -1.381 -12.477 2.24 1 94.94 89 LEU B C 1
ATOM 5234 O O . LEU B 1 89 ? -0.344 -12.922 2.742 1 94.94 89 LEU B O 1
ATOM 5238 N N . PHE B 1 90 ? -1.418 -11.844 1.118 1 94 90 PHE B N 1
ATOM 5239 C CA . PHE B 1 90 ? -0.206 -11.562 0.36 1 94 90 PHE B CA 1
ATOM 5240 C C . PHE B 1 90 ? 0.767 -10.727 1.186 1 94 90 PHE B C 1
ATOM 5242 O O . PHE B 1 90 ? 1.945 -11.07 1.299 1 94 90 PHE B O 1
ATOM 5249 N N . LEU B 1 91 ? 0.254 -9.648 1.772 1 95.31 91 LEU B N 1
ATOM 5250 C CA . LEU B 1 91 ? 1.076 -8.742 2.566 1 95.31 91 LEU B CA 1
ATOM 5251 C C . LEU B 1 91 ? 1.683 -9.469 3.764 1 95.31 91 LEU B C 1
ATOM 5253 O O . LEU B 1 91 ? 2.891 -9.383 4 1 95.31 91 LEU B O 1
ATOM 5257 N N . GLY B 1 92 ? 0.899 -10.141 4.492 1 95.62 92 GLY B N 1
ATOM 5258 C CA . GLY B 1 92 ? 1.387 -10.875 5.648 1 95.62 92 GLY B CA 1
ATOM 5259 C C . GLY B 1 92 ? 2.385 -11.953 5.289 1 95.62 92 GLY B C 1
ATOM 5260 O O . GLY B 1 92 ? 3.404 -12.117 5.965 1 95.62 92 GLY B O 1
ATOM 5261 N N . GLY B 1 93 ? 2.053 -12.734 4.234 1 93.81 93 GLY B N 1
ATOM 5262 C CA . GLY B 1 93 ? 2.98 -13.758 3.775 1 93.81 93 GLY B CA 1
ATOM 5263 C C . GLY B 1 93 ? 4.328 -13.195 3.359 1 93.81 93 GLY B C 1
ATOM 5264 O O . GLY B 1 93 ? 5.367 -13.797 3.637 1 93.81 93 GLY B O 1
ATOM 5265 N N . LEU B 1 94 ? 4.309 -12.078 2.736 1 93.81 94 LEU B N 1
ATOM 5266 C CA . LEU B 1 94 ? 5.551 -11.477 2.266 1 93.81 94 LEU B CA 1
ATOM 5267 C C . LEU B 1 94 ? 6.359 -10.914 3.432 1 93.81 94 LEU B C 1
ATOM 5269 O O . LEU B 1 94 ? 7.586 -10.836 3.361 1 93.81 94 LEU B O 1
ATOM 5273 N N . LEU B 1 95 ? 5.656 -10.445 4.5 1 95.94 95 LEU B N 1
ATOM 5274 C CA . LEU B 1 95 ? 6.395 -10.023 5.688 1 95.94 95 LEU B CA 1
ATOM 5275 C C . LEU B 1 95 ? 7.281 -11.156 6.203 1 95.94 95 LEU B C 1
ATOM 5277 O O . LEU B 1 95 ? 8.453 -10.938 6.512 1 95.94 95 LEU B O 1
ATOM 5281 N N . VAL B 1 96 ? 6.746 -12.336 6.238 1 95 96 VAL B N 1
ATOM 5282 C CA . VAL B 1 96 ? 7.484 -13.492 6.734 1 95 96 VAL B CA 1
ATOM 5283 C C . VAL B 1 96 ? 8.594 -13.852 5.754 1 95 96 VAL B C 1
ATOM 5285 O O . VAL B 1 96 ? 9.719 -14.156 6.16 1 95 96 VAL B O 1
ATOM 5288 N N . ALA B 1 97 ? 8.266 -13.789 4.492 1 93.25 97 ALA B N 1
ATOM 5289 C CA . ALA B 1 97 ? 9.266 -14.078 3.467 1 93.25 97 ALA B CA 1
ATOM 5290 C C . ALA B 1 97 ? 10.445 -13.117 3.566 1 93.25 97 ALA B C 1
ATOM 5292 O O . ALA B 1 97 ? 11.602 -13.531 3.453 1 93.25 97 ALA B O 1
ATOM 5293 N N . ILE B 1 98 ? 10.172 -11.852 3.777 1 93.88 98 ILE B N 1
ATOM 5294 C CA . ILE B 1 98 ? 11.211 -10.836 3.908 1 93.88 98 ILE B CA 1
ATOM 5295 C C . ILE B 1 98 ? 12.07 -11.133 5.129 1 93.88 98 ILE B C 1
ATOM 5297 O O . ILE B 1 98 ? 13.297 -10.969 5.09 1 93.88 98 ILE B O 1
ATOM 5301 N N . ALA B 1 99 ? 11.469 -11.586 6.227 1 95.69 99 ALA B N 1
ATOM 5302 C CA . ALA B 1 99 ? 12.219 -11.938 7.43 1 95.69 99 ALA B CA 1
ATOM 5303 C C . ALA B 1 99 ? 13.148 -13.117 7.168 1 95.69 99 ALA B C 1
ATOM 5305 O O . ALA B 1 99 ? 14.305 -13.109 7.605 1 95.69 99 ALA B O 1
ATOM 5306 N N . VAL B 1 100 ? 12.672 -14.078 6.465 1 93.44 100 VAL B N 1
ATOM 5307 C CA . VAL B 1 100 ? 13.453 -15.266 6.133 1 93.44 100 VAL B CA 1
ATOM 5308 C C . VAL B 1 100 ? 14.672 -14.867 5.301 1 93.44 100 VAL B C 1
ATOM 5310 O O . VAL B 1 100 ? 15.773 -15.352 5.531 1 93.44 100 VAL B O 1
ATOM 5313 N N . GLU B 1 101 ? 14.461 -13.977 4.41 1 91.12 101 GLU B N 1
ATOM 5314 C CA . GLU B 1 101 ? 15.547 -13.492 3.562 1 91.12 101 GLU B CA 1
ATOM 5315 C C . GLU B 1 101 ? 16.516 -12.617 4.352 1 91.12 101 GLU B C 1
ATOM 5317 O O . GLU B 1 101 ? 17.734 -12.734 4.203 1 91.12 101 GLU B O 1
ATOM 5322 N N . HIS B 1 102 ? 15.906 -11.789 5.152 1 91.94 102 HIS B N 1
ATOM 5323 C CA . HIS B 1 102 ? 16.688 -10.812 5.895 1 91.94 102 HIS B CA 1
ATOM 5324 C C . HIS B 1 102 ? 17.688 -11.492 6.824 1 91.94 102 HIS B C 1
ATOM 5326 O O . HIS B 1 102 ? 18.797 -11 7.004 1 91.94 102 HIS B O 1
ATOM 5332 N N . TRP B 1 103 ? 17.359 -12.609 7.383 1 93.06 103 TRP B N 1
ATOM 5333 C CA . TRP B 1 103 ? 18.219 -13.281 8.336 1 93.06 103 TRP B CA 1
ATOM 5334 C C . TRP B 1 103 ? 18.891 -14.5 7.703 1 93.06 103 TRP B C 1
ATOM 5336 O O . TRP B 1 103 ? 19.391 -15.375 8.406 1 93.06 103 TRP B O 1
ATOM 5346 N N . ASN B 1 104 ? 18.844 -14.656 6.402 1 89.25 104 ASN B N 1
ATOM 5347 C CA . ASN B 1 104 ? 19.562 -15.633 5.582 1 89.25 104 ASN B CA 1
ATOM 5348 C C . ASN B 1 104 ? 19.172 -17.062 5.941 1 89.25 104 ASN B C 1
ATOM 5350 O O . ASN B 1 104 ? 19.984 -17.969 5.848 1 89.25 104 ASN B O 1
ATOM 5354 N N . LEU B 1 105 ? 18.031 -17.219 6.41 1 89.94 105 LEU B N 1
ATOM 5355 C CA . LEU B 1 105 ? 17.531 -18.562 6.703 1 89.94 105 LEU B CA 1
ATOM 5356 C C . LEU B 1 105 ? 17.375 -19.375 5.418 1 89.94 105 LEU B C 1
ATOM 5358 O O . LEU B 1 105 ? 17.641 -20.578 5.398 1 89.94 105 LEU B O 1
ATOM 5362 N N . HIS B 1 106 ? 16.984 -18.781 4.367 1 88.5 106 HIS B N 1
ATOM 5363 C CA . HIS B 1 106 ? 16.797 -19.438 3.078 1 88.5 106 HIS B CA 1
ATOM 5364 C C . HIS B 1 106 ? 18.125 -20 2.557 1 88.5 106 HIS B C 1
ATOM 5366 O O . HIS B 1 106 ? 18.156 -21.109 2.004 1 88.5 106 HIS B O 1
ATOM 5372 N N . LYS B 1 107 ? 19.188 -19.281 2.764 1 89.31 107 LYS B N 1
ATOM 5373 C CA . LYS B 1 107 ? 20.5 -19.75 2.35 1 89.31 107 LYS B CA 1
ATOM 5374 C C . LYS B 1 107 ? 20.922 -20.969 3.152 1 89.31 107 LYS B C 1
ATOM 5376 O O . LYS B 1 107 ? 21.453 -21.938 2.592 1 89.31 107 LYS B O 1
ATOM 5381 N N . ARG B 1 108 ? 20.703 -20.906 4.395 1 90.38 108 ARG B N 1
ATOM 5382 C CA . ARG B 1 108 ? 21.062 -22.016 5.262 1 90.38 108 ARG B CA 1
ATOM 5383 C C . ARG B 1 108 ? 20.281 -23.281 4.883 1 90.38 108 ARG B C 1
ATOM 5385 O O . ARG B 1 108 ? 20.844 -24.375 4.828 1 90.38 108 ARG B O 1
ATOM 5392 N N . ILE B 1 109 ? 19.047 -23.156 4.645 1 88.56 109 ILE B N 1
ATOM 5393 C CA . ILE B 1 109 ? 18.219 -24.297 4.246 1 88.56 109 ILE B CA 1
ATOM 5394 C C . ILE B 1 109 ? 18.719 -24.859 2.918 1 88.56 109 ILE B C 1
ATOM 5396 O O . ILE B 1 109 ? 18.859 -26.062 2.77 1 88.56 109 ILE B O 1
ATOM 5400 N N . ALA B 1 110 ? 18.984 -24 1.979 1 87.88 110 ALA B N 1
ATOM 5401 C CA . ALA B 1 110 ? 19.422 -24.406 0.649 1 87.88 110 ALA B CA 1
ATOM 5402 C C . ALA B 1 110 ? 20.719 -25.203 0.724 1 87.88 110 ALA B C 1
ATOM 5404 O O . ALA B 1 110 ? 20.797 -26.312 0.188 1 87.88 110 ALA B O 1
ATOM 5405 N N . LEU B 1 111 ? 21.688 -24.688 1.463 1 87.88 111 LEU B N 1
ATOM 5406 C CA . LEU B 1 111 ? 23 -25.312 1.549 1 87.88 111 LEU B CA 1
ATOM 5407 C C . LEU B 1 111 ? 22.938 -26.609 2.344 1 87.88 111 LEU B C 1
ATOM 5409 O O . LEU B 1 111 ? 23.609 -27.594 2.008 1 87.88 111 LEU B O 1
ATOM 5413 N N . SER B 1 112 ? 22.141 -26.641 3.354 1 89.69 112 SER B N 1
ATOM 5414 C CA . SER B 1 112 ? 21.969 -27.859 4.148 1 89.69 112 SER B CA 1
ATOM 5415 C C . SER B 1 112 ? 21.391 -28.984 3.312 1 89.69 112 SER B C 1
ATOM 5417 O O . SER B 1 112 ? 21.828 -30.141 3.426 1 89.69 112 SER B O 1
ATOM 5419 N N . VAL B 1 113 ? 20.453 -28.719 2.475 1 86.56 113 VAL B N 1
ATOM 5420 C CA . VAL B 1 113 ? 19.797 -29.734 1.647 1 86.56 113 VAL B CA 1
ATOM 5421 C C . VAL B 1 113 ? 20.766 -30.219 0.569 1 86.56 113 VAL B C 1
ATOM 5423 O O . VAL B 1 113 ? 20.812 -31.406 0.261 1 86.56 113 VAL B O 1
ATOM 5426 N N . LEU B 1 114 ? 21.484 -29.312 0.022 1 85.25 114 LEU B N 1
ATOM 5427 C CA . LEU B 1 114 ? 22.453 -29.672 -1.007 1 85.25 114 LEU B CA 1
ATOM 5428 C C . LEU B 1 114 ? 23.531 -30.594 -0.436 1 85.25 114 LEU B C 1
ATOM 5430 O O . LEU B 1 114 ? 24.031 -31.484 -1.127 1 85.25 114 LEU B O 1
ATOM 5434 N N . LEU B 1 115 ? 23.906 -30.406 0.8 1 87.31 115 LEU B N 1
ATOM 5435 C CA . LEU B 1 115 ? 24.922 -31.234 1.455 1 87.31 115 LEU B CA 1
ATOM 5436 C C . LEU B 1 115 ? 24.391 -32.656 1.691 1 87.31 115 LEU B C 1
ATOM 5438 O O . LEU B 1 115 ? 25.172 -33.594 1.727 1 87.31 115 LEU B O 1
ATOM 5442 N N . ILE B 1 116 ? 23.141 -32.812 1.747 1 88 116 ILE B N 1
ATOM 5443 C CA . ILE B 1 116 ? 22.531 -34.094 2.043 1 88 116 ILE B CA 1
ATOM 5444 C C . ILE B 1 116 ? 22.328 -34.906 0.749 1 88 116 ILE B C 1
ATOM 5446 O O . ILE B 1 116 ? 22.547 -36.094 0.713 1 88 116 ILE B O 1
ATOM 5450 N N . ILE B 1 117 ? 21.875 -34.312 -0.335 1 83.62 117 ILE B N 1
ATOM 5451 C CA . ILE B 1 117 ? 21.484 -34.969 -1.566 1 83.62 117 ILE B CA 1
ATOM 5452 C C . ILE B 1 117 ? 22.734 -35.469 -2.307 1 83.62 117 ILE B C 1
ATOM 5454 O O . ILE B 1 117 ? 22.703 -36.531 -2.916 1 83.62 117 ILE B O 1
ATOM 5458 N N . GLY B 1 118 ? 23.844 -34.844 -2.266 1 74.81 118 GLY B N 1
ATOM 5459 C CA . GLY B 1 118 ? 25.062 -35.312 -2.916 1 74.81 118 GLY B CA 1
ATOM 5460 C C . GLY B 1 118 ? 25.422 -34.469 -4.141 1 74.81 118 GLY B C 1
ATOM 5461 O O . GLY B 1 118 ? 24.703 -33.562 -4.512 1 74.81 118 GLY B O 1
ATOM 5462 N N . VAL B 1 119 ? 26.594 -34.938 -4.781 1 75.19 119 VAL B N 1
ATOM 5463 C CA . VAL B 1 119 ? 27.172 -34.062 -5.781 1 75.19 119 VAL B CA 1
ATOM 5464 C C . VAL B 1 119 ? 27.297 -34.781 -7.113 1 75.19 119 VAL B C 1
ATOM 5466 O O . VAL B 1 119 ? 27.938 -34.281 -8.047 1 75.19 119 VAL B O 1
ATOM 5469 N N . ARG B 1 120 ? 26.656 -35.938 -7.207 1 80.25 120 ARG B N 1
ATOM 5470 C CA . ARG B 1 120 ? 26.594 -36.531 -8.547 1 80.25 120 ARG B CA 1
ATOM 5471 C C . ARG B 1 120 ? 25.75 -35.656 -9.477 1 80.25 120 ARG B C 1
ATOM 5473 O O . ARG B 1 120 ? 24.812 -35 -9.039 1 80.25 120 ARG B O 1
ATOM 5480 N N . PRO B 1 121 ? 26.141 -35.688 -10.727 1 82.88 121 PRO B N 1
ATOM 5481 C CA . PRO B 1 121 ? 25.5 -34.719 -11.625 1 82.88 121 PRO B CA 1
ATOM 5482 C C . PRO B 1 121 ? 23.984 -34.812 -11.602 1 82.88 121 PRO B C 1
ATOM 5484 O O . PRO B 1 121 ? 23.297 -33.812 -11.461 1 82.88 121 PRO B O 1
ATOM 5487 N N . ALA B 1 122 ? 23.453 -36.062 -11.766 1 86.75 122 ALA B N 1
ATOM 5488 C CA . ALA B 1 122 ? 22 -36.219 -11.75 1 86.75 122 ALA B CA 1
ATOM 5489 C C . ALA B 1 122 ? 21.422 -35.812 -10.391 1 86.75 122 ALA B C 1
ATOM 5491 O O . ALA B 1 122 ? 20.359 -35.188 -10.312 1 86.75 122 ALA B O 1
ATOM 5492 N N . LEU B 1 123 ? 22.062 -36.188 -9.344 1 87.88 123 LEU B N 1
ATOM 5493 C CA . LEU B 1 123 ? 21.594 -35.875 -7.996 1 87.88 123 LEU B CA 1
ATOM 5494 C C . LEU B 1 123 ? 21.797 -34.375 -7.68 1 87.88 123 LEU B C 1
ATOM 5496 O O . LEU B 1 123 ? 21.016 -33.812 -6.938 1 87.88 123 LEU B O 1
ATOM 5500 N N . LEU B 1 124 ? 22.844 -33.875 -8.273 1 87.12 124 LEU B N 1
ATOM 5501 C CA . LEU B 1 124 ? 23.094 -32.438 -8.086 1 87.12 124 LEU B CA 1
ATOM 5502 C C . LEU B 1 124 ? 21.984 -31.609 -8.695 1 87.12 124 LEU B C 1
ATOM 5504 O O . LEU B 1 124 ? 21.5 -30.656 -8.062 1 87.12 124 LEU B O 1
ATOM 5508 N N . ILE B 1 125 ? 21.609 -31.984 -9.891 1 91.38 125 ILE B N 1
ATOM 5509 C CA . ILE B 1 125 ? 20.516 -31.281 -10.539 1 91.38 125 ILE B CA 1
ATOM 5510 C C . ILE B 1 125 ? 19.234 -31.453 -9.719 1 91.38 125 ILE B C 1
ATOM 5512 O O . ILE B 1 125 ? 18.516 -30.484 -9.484 1 91.38 125 ILE B O 1
ATOM 5516 N N . LEU B 1 126 ? 19.016 -32.625 -9.273 1 92.56 126 LEU B N 1
ATOM 5517 C CA . LEU B 1 126 ? 17.844 -32.906 -8.453 1 92.56 126 LEU B CA 1
ATOM 5518 C C . LEU B 1 126 ? 17.875 -32.094 -7.16 1 92.56 126 LEU B C 1
ATOM 5520 O O . LEU B 1 126 ? 16.859 -31.562 -6.727 1 92.56 126 LEU B O 1
ATOM 5524 N N . GLY B 1 127 ? 19.016 -32.125 -6.535 1 91.94 127 GLY B N 1
ATOM 5525 C CA . GLY B 1 127 ? 19.172 -31.359 -5.309 1 91.94 127 GLY B CA 1
ATOM 5526 C C . GLY B 1 127 ? 18.859 -29.891 -5.48 1 91.94 127 GLY B C 1
ATOM 5527 O O . GLY B 1 127 ? 18.109 -29.312 -4.695 1 91.94 127 GLY B O 1
ATOM 5528 N N . PHE B 1 128 ? 19.422 -29.281 -6.504 1 93.5 128 PHE B N 1
ATOM 5529 C CA . PHE B 1 128 ? 19.156 -27.875 -6.777 1 93.5 128 PHE B CA 1
ATOM 5530 C C . PHE B 1 128 ? 17.688 -27.641 -7.094 1 93.5 128 PHE B C 1
ATOM 5532 O O . PHE B 1 128 ? 17.109 -26.641 -6.672 1 93.5 128 PHE B O 1
ATOM 5539 N N . MET B 1 129 ? 17.109 -28.547 -7.805 1 96.62 129 MET B N 1
ATOM 5540 C CA . MET B 1 129 ? 15.703 -28.391 -8.172 1 96.62 129 MET B CA 1
ATOM 5541 C C . MET B 1 129 ? 14.805 -28.516 -6.953 1 96.62 129 MET B C 1
ATOM 5543 O O . MET B 1 129 ? 13.883 -27.703 -6.773 1 96.62 129 MET B O 1
ATOM 5547 N N . LEU B 1 130 ? 15.086 -29.469 -6.098 1 95.75 130 LEU B N 1
ATOM 5548 C CA . LEU B 1 130 ? 14.273 -29.703 -4.91 1 95.75 130 LEU B CA 1
ATOM 5549 C C . LEU B 1 130 ? 14.359 -28.516 -3.955 1 95.75 130 LEU B C 1
ATOM 5551 O O . LEU B 1 130 ? 13.344 -28.047 -3.441 1 95.75 130 LEU B O 1
ATOM 5555 N N . VAL B 1 131 ? 15.492 -28.047 -3.797 1 94.81 131 VAL B N 1
ATOM 5556 C CA . VAL B 1 131 ? 15.703 -26.953 -2.859 1 94.81 131 VAL B CA 1
ATOM 5557 C C . VAL B 1 131 ? 15.078 -25.672 -3.412 1 94.81 131 VAL B C 1
ATOM 5559 O O . VAL B 1 131 ? 14.406 -24.938 -2.686 1 94.81 131 VAL B O 1
ATOM 5562 N N . THR B 1 132 ? 15.344 -25.406 -4.645 1 96.56 132 THR B N 1
ATOM 5563 C CA . THR B 1 132 ? 14.789 -24.219 -5.27 1 96.56 132 THR B CA 1
ATOM 5564 C C . THR B 1 132 ? 13.258 -24.25 -5.238 1 96.56 132 THR B C 1
ATOM 5566 O O . THR B 1 132 ? 12.617 -23.234 -4.934 1 96.56 132 THR B O 1
ATOM 5569 N N . ALA B 1 133 ? 12.727 -25.375 -5.562 1 97.56 133 ALA B N 1
ATOM 5570 C CA . ALA B 1 133 ? 11.273 -25.531 -5.539 1 97.56 133 ALA B CA 1
ATOM 5571 C C . ALA B 1 133 ? 10.727 -25.312 -4.129 1 97.56 133 ALA B C 1
ATOM 5573 O O . ALA B 1 133 ? 9.711 -24.625 -3.945 1 97.56 133 ALA B O 1
ATOM 5574 N N . PHE B 1 134 ? 11.375 -25.875 -3.197 1 95.81 134 PHE B N 1
ATOM 5575 C CA . PHE B 1 134 ? 10.922 -25.766 -1.815 1 95.81 134 PHE B CA 1
ATOM 5576 C C . PHE B 1 134 ? 10.969 -24.312 -1.354 1 95.81 134 PHE B C 1
ATOM 5578 O O . PHE B 1 134 ? 10.008 -23.812 -0.767 1 95.81 134 PHE B O 1
ATOM 5585 N N . LEU B 1 135 ? 12.039 -23.672 -1.594 1 94.56 135 LEU B N 1
ATOM 5586 C CA . LEU B 1 135 ? 12.195 -22.281 -1.184 1 94.56 135 LEU B CA 1
ATOM 5587 C C . LEU B 1 135 ? 11.18 -21.391 -1.894 1 94.56 135 LEU B C 1
ATOM 5589 O O . LEU B 1 135 ? 10.602 -20.484 -1.284 1 94.56 135 LEU B O 1
ATOM 5593 N N . SER B 1 136 ? 10.914 -21.656 -3.125 1 96.38 136 SER B N 1
ATOM 5594 C CA . SER B 1 136 ? 10.016 -20.844 -3.936 1 96.38 136 SER B CA 1
ATOM 5595 C C . SER B 1 136 ? 8.57 -20.984 -3.463 1 96.38 136 SER B C 1
ATOM 5597 O O . SER B 1 136 ? 7.73 -20.125 -3.756 1 96.38 136 SER B O 1
ATOM 5599 N N . MET B 1 137 ? 8.273 -22.016 -2.701 1 95.62 137 MET B N 1
ATOM 5600 C CA . MET B 1 137 ? 6.953 -22.203 -2.113 1 95.62 137 MET B CA 1
ATOM 5601 C C . MET B 1 137 ? 6.648 -21.109 -1.093 1 95.62 137 MET B C 1
ATOM 5603 O O . MET B 1 137 ? 5.488 -20.766 -0.869 1 95.62 137 MET B O 1
ATOM 5607 N N . TRP B 1 138 ? 7.746 -20.594 -0.561 1 91.44 138 TRP B N 1
ATOM 5608 C CA . TRP B 1 138 ? 7.523 -19.781 0.627 1 91.44 138 TRP B CA 1
ATOM 5609 C C . TRP B 1 138 ? 8.094 -18.375 0.443 1 91.44 138 TRP B C 1
ATOM 5611 O O . TRP B 1 138 ? 7.695 -17.438 1.138 1 91.44 138 TRP B O 1
ATOM 5621 N N . ILE B 1 139 ? 9.078 -18.359 -0.398 1 90.31 139 ILE B N 1
ATOM 5622 C CA . ILE B 1 139 ? 9.68 -17.078 -0.716 1 90.31 139 ILE B CA 1
ATOM 5623 C C . ILE B 1 139 ? 9.344 -16.688 -2.154 1 90.31 139 ILE B C 1
ATOM 5625 O O . ILE B 1 139 ? 8.68 -17.438 -2.867 1 90.31 139 ILE B O 1
ATOM 5629 N N . SER B 1 140 ? 9.633 -15.617 -2.684 1 89.25 140 SER B N 1
ATOM 5630 C CA . SER B 1 140 ? 9.328 -15.25 -4.062 1 89.25 140 SER B CA 1
ATOM 5631 C C . SER B 1 140 ? 10.203 -16.016 -5.047 1 89.25 140 SER B C 1
ATOM 5633 O O . SER B 1 140 ? 11.344 -16.359 -4.73 1 89.25 140 SER B O 1
ATOM 5635 N N . ASN B 1 141 ? 9.594 -16.344 -6.199 1 94.38 141 ASN B N 1
ATOM 5636 C CA . ASN B 1 141 ? 10.328 -17.016 -7.258 1 94.38 141 ASN B CA 1
ATOM 5637 C C . ASN B 1 141 ? 11.594 -16.266 -7.641 1 94.38 141 ASN B C 1
ATOM 5639 O O . ASN B 1 141 ? 12.648 -16.859 -7.832 1 94.38 141 ASN B O 1
ATOM 5643 N N . THR B 1 142 ? 11.5 -15.008 -7.645 1 90.38 142 THR B N 1
ATOM 5644 C CA . THR B 1 142 ? 12.602 -14.133 -8.055 1 90.38 142 THR B CA 1
ATOM 5645 C C . THR B 1 142 ? 13.734 -14.18 -7.043 1 90.38 142 THR B C 1
ATOM 5647 O O . THR B 1 142 ? 14.898 -14.375 -7.41 1 90.38 142 THR B O 1
ATOM 5650 N N . ALA B 1 143 ? 13.391 -14.062 -5.832 1 88.5 143 ALA B N 1
ATOM 5651 C CA . ALA B 1 143 ? 14.398 -14.062 -4.777 1 88.5 143 ALA B CA 1
ATOM 5652 C C . ALA B 1 143 ? 15.094 -15.422 -4.684 1 88.5 143 ALA B C 1
ATOM 5654 O O . ALA B 1 143 ? 16.312 -15.484 -4.508 1 88.5 143 ALA B O 1
ATOM 5655 N N . THR B 1 144 ? 14.359 -16.438 -4.797 1 94.19 144 THR B N 1
ATOM 5656 C CA . THR B 1 144 ? 14.914 -17.797 -4.754 1 94.19 144 THR B CA 1
ATOM 5657 C C . THR B 1 144 ? 15.906 -18 -5.895 1 94.19 144 THR B C 1
ATOM 5659 O O . THR B 1 144 ? 17 -18.516 -5.676 1 94.19 144 THR B O 1
ATOM 5662 N N . THR B 1 145 ? 15.555 -17.562 -7.059 1 94.69 145 THR B N 1
ATOM 5663 C CA . THR B 1 145 ? 16.422 -17.734 -8.219 1 94.69 145 THR B CA 1
ATOM 5664 C C . THR B 1 145 ? 17.688 -16.891 -8.086 1 94.69 145 THR B C 1
ATOM 5666 O O . THR B 1 145 ? 18.781 -17.359 -8.359 1 94.69 145 THR B O 1
ATOM 5669 N N . ALA B 1 146 ? 17.547 -15.695 -7.656 1 90.19 146 ALA B N 1
ATOM 5670 C CA . ALA B 1 146 ? 18.672 -14.789 -7.488 1 90.19 146 ALA B CA 1
ATOM 5671 C C . ALA B 1 146 ? 19.672 -15.344 -6.48 1 90.19 146 ALA B C 1
ATOM 5673 O O . ALA B 1 146 ? 20.875 -15.125 -6.605 1 90.19 146 ALA B O 1
ATOM 5674 N N . MET B 1 147 ? 19.188 -16.094 -5.57 1 89.19 147 MET B N 1
ATOM 5675 C CA . MET B 1 147 ? 20.047 -16.656 -4.539 1 89.19 147 MET B CA 1
ATOM 5676 C C . MET B 1 147 ? 20.688 -17.953 -5.023 1 89.19 147 MET B C 1
ATOM 5678 O O . MET B 1 147 ? 21.875 -18.188 -4.766 1 89.19 147 MET B O 1
ATOM 5682 N N . MET B 1 148 ? 19.984 -18.75 -5.707 1 92.38 148 MET B N 1
ATOM 5683 C CA . MET B 1 148 ? 20.438 -20.109 -6.043 1 92.38 148 MET B CA 1
ATOM 5684 C C . MET B 1 148 ? 21.344 -20.094 -7.258 1 92.38 148 MET B C 1
ATOM 5686 O O . MET B 1 148 ? 22.25 -20.922 -7.367 1 92.38 148 MET B O 1
ATOM 5690 N N . VAL B 1 149 ? 21.25 -19.141 -8.172 1 91.75 149 VAL B N 1
ATOM 5691 C CA . VAL B 1 149 ? 22 -19.125 -9.414 1 91.75 149 VAL B CA 1
ATOM 5692 C C . VAL B 1 149 ? 23.484 -18.938 -9.117 1 91.75 149 VAL B C 1
ATOM 5694 O O . VAL B 1 149 ? 24.328 -19.656 -9.625 1 91.75 149 VAL B O 1
ATOM 5697 N N . PRO B 1 150 ? 23.859 -17.938 -8.273 1 86.62 150 PRO B N 1
ATOM 5698 C CA . PRO B 1 150 ? 25.281 -17.797 -7.953 1 86.62 150 PRO B CA 1
ATOM 5699 C C . PRO B 1 150 ? 25.859 -19.031 -7.285 1 86.62 150 PRO B C 1
ATOM 5701 O O . PRO B 1 150 ? 27.031 -19.359 -7.5 1 86.62 150 PRO B O 1
ATOM 5704 N N . ILE B 1 151 ? 25.141 -19.688 -6.469 1 85.75 151 ILE B N 1
ATOM 5705 C CA . ILE B 1 151 ? 25.578 -20.922 -5.824 1 85.75 151 ILE B CA 1
ATOM 5706 C C . ILE B 1 151 ? 25.797 -22 -6.879 1 85.75 151 ILE B C 1
ATOM 5708 O O . ILE B 1 151 ? 26.812 -22.703 -6.859 1 85.75 151 ILE B O 1
ATOM 5712 N N . ALA B 1 152 ? 24.891 -22.125 -7.754 1 88.62 152 ALA B N 1
ATOM 5713 C CA . ALA B 1 152 ? 25 -23.094 -8.844 1 88.62 152 ALA B CA 1
ATOM 5714 C C . ALA B 1 152 ? 26.234 -22.812 -9.695 1 88.62 152 ALA B C 1
ATOM 5716 O O . ALA B 1 152 ? 26.969 -23.719 -10.07 1 88.62 152 ALA B O 1
ATOM 5717 N N . GLN B 1 153 ? 26.469 -21.562 -9.938 1 85.75 153 GLN B N 1
ATOM 5718 C CA . GLN B 1 153 ? 27.625 -21.172 -10.75 1 85.75 153 GLN B CA 1
ATOM 5719 C C . GLN B 1 153 ? 28.938 -21.453 -10.016 1 85.75 153 GLN B C 1
ATOM 5721 O O . GLN B 1 153 ? 29.922 -21.859 -10.633 1 85.75 153 GLN B O 1
ATOM 5726 N N . ALA B 1 154 ? 28.953 -21.203 -8.828 1 82.06 154 ALA B N 1
ATOM 5727 C CA . ALA B 1 154 ? 30.141 -21.484 -8.031 1 82.06 154 ALA B CA 1
ATOM 5728 C C . ALA B 1 154 ? 30.453 -22.969 -8.023 1 82.06 154 ALA B C 1
ATOM 5730 O O . ALA B 1 154 ? 31.625 -23.375 -8.133 1 82.06 154 ALA B O 1
ATOM 5731 N N . VAL B 1 155 ? 29.516 -23.75 -7.887 1 82.88 155 VAL B N 1
ATOM 5732 C CA . VAL B 1 155 ? 29.672 -25.203 -7.902 1 82.88 155 VAL B CA 1
ATOM 5733 C C . VAL B 1 155 ? 30.172 -25.641 -9.273 1 82.88 155 VAL B C 1
ATOM 5735 O O . VAL B 1 155 ? 31.062 -26.484 -9.367 1 82.88 155 VAL B O 1
ATOM 5738 N N . LEU B 1 156 ? 29.672 -25.078 -10.289 1 83.69 156 LEU B N 1
ATOM 5739 C CA . LEU B 1 156 ? 30.047 -25.422 -11.656 1 83.69 156 LEU B CA 1
ATOM 5740 C C . LEU B 1 156 ? 31.5 -25.031 -11.93 1 83.69 156 LEU B C 1
ATOM 5742 O O . LEU B 1 156 ? 32.25 -25.781 -12.586 1 83.69 156 LEU B O 1
ATOM 5746 N N . GLU B 1 157 ? 31.859 -23.859 -11.5 1 81.31 157 GLU B N 1
ATOM 5747 C CA . GLU B 1 157 ? 33.219 -23.391 -11.688 1 81.31 157 GLU B CA 1
ATOM 5748 C C . GLU B 1 157 ? 34.219 -24.344 -11.023 1 81.31 157 GLU B C 1
ATOM 5750 O O . GLU B 1 157 ? 35.281 -24.625 -11.57 1 81.31 157 GLU B O 1
ATOM 5755 N N . GLN B 1 158 ? 33.875 -24.828 -9.984 1 76 158 GLN B N 1
ATOM 5756 C CA . GLN B 1 158 ? 34.75 -25.766 -9.258 1 76 158 GLN B CA 1
ATOM 5757 C C . GLN B 1 158 ? 34.75 -27.125 -9.938 1 76 158 GLN B C 1
ATOM 5759 O O . GLN B 1 158 ? 35.781 -27.812 -9.922 1 76 158 GLN B O 1
ATOM 5764 N N . LEU B 1 159 ? 33.75 -27.5 -10.484 1 75.31 159 LEU B N 1
ATOM 5765 C CA . LEU B 1 159 ? 33.656 -28.766 -11.203 1 75.31 159 LEU B CA 1
ATOM 5766 C C . LEU B 1 159 ? 34.469 -28.734 -12.484 1 75.31 159 LEU B C 1
ATOM 5768 O O . LEU B 1 159 ? 35.062 -29.734 -12.883 1 75.31 159 LEU B O 1
ATOM 5772 N N . HIS B 1 160 ? 34.562 -27.547 -13.047 1 73.38 160 HIS B N 1
ATOM 5773 C CA . HIS B 1 160 ? 35.281 -27.406 -14.312 1 73.38 160 HIS B CA 1
ATOM 5774 C C . HIS B 1 160 ? 36.781 -27.156 -14.086 1 73.38 160 HIS B C 1
ATOM 5776 O O . HIS B 1 160 ? 37.594 -27.453 -14.961 1 73.38 160 HIS B O 1
ATOM 5782 N N . GLN B 1 161 ? 37.281 -26.516 -13.047 1 61.56 161 GLN B N 1
ATOM 5783 C CA . GLN B 1 161 ? 38.688 -26.281 -12.75 1 61.56 161 GLN B CA 1
ATOM 5784 C C . GLN B 1 161 ? 39.375 -27.578 -12.32 1 61.56 161 GLN B C 1
ATOM 5786 O O . GLN B 1 161 ? 40.625 -27.656 -12.328 1 61.56 161 GLN B O 1
ATOM 5791 N N . ALA B 1 162 ? 38.906 -28.688 -12.008 1 51.72 162 ALA B N 1
ATOM 5792 C CA . ALA B 1 162 ? 39.688 -29.844 -11.57 1 51.72 162 ALA B CA 1
ATOM 5793 C C . ALA B 1 162 ? 40.625 -30.328 -12.664 1 51.72 162 ALA B C 1
ATOM 5795 O O . ALA B 1 162 ? 40.25 -30.422 -13.828 1 51.72 162 ALA B O 1
ATOM 5796 N N . PRO B 1 163 ? 42.188 -30.422 -12.43 1 43.75 163 PRO B N 1
ATOM 5797 C CA . PRO B 1 163 ? 43.312 -30.719 -13.305 1 43.75 163 PRO B CA 1
ATOM 5798 C C . PRO B 1 163 ? 43.031 -31.906 -14.227 1 43.75 163 PRO B C 1
ATOM 5800 O O . PRO B 1 163 ? 42.375 -32.875 -13.812 1 43.75 163 PRO B O 1
ATOM 5803 N N . THR B 1 164 ? 43.094 -31.844 -15.539 1 38.59 164 THR B N 1
ATOM 5804 C CA . THR B 1 164 ? 43.531 -32.969 -16.375 1 38.59 164 THR B CA 1
ATOM 5805 C C . THR B 1 164 ? 44.656 -33.75 -15.703 1 38.59 164 THR B C 1
ATOM 5807 O O . THR B 1 164 ? 45.406 -33.188 -14.883 1 38.59 164 THR B O 1
ATOM 5810 N N . GLY B 1 165 ? 44.906 -35.031 -15.828 1 30.8 165 GLY B N 1
ATOM 5811 C CA . GLY B 1 165 ? 46.062 -35.781 -15.352 1 30.8 165 GLY B CA 1
ATOM 5812 C C . GLY B 1 165 ? 47.344 -35 -15.344 1 30.8 165 GLY B C 1
ATOM 5813 O O . GLY B 1 165 ? 47.438 -33.969 -16.016 1 30.8 165 GLY B O 1
ATOM 5814 N N . LYS B 1 166 ? 48.344 -35.625 -14.547 1 32.5 166 LYS B N 1
ATOM 5815 C CA . LYS B 1 166 ? 49.781 -35.375 -14.469 1 32.5 166 LYS B CA 1
ATOM 5816 C C . LYS B 1 166 ? 50.406 -35.375 -15.859 1 32.5 166 LYS B C 1
ATOM 5818 O O . LYS B 1 166 ? 50.469 -36.406 -16.531 1 32.5 166 LYS B O 1
ATOM 5823 N N . ASP B 1 167 ? 50.25 -34.688 -16.859 1 28.38 167 ASP B N 1
ATOM 5824 C CA . ASP B 1 167 ? 51.469 -34.688 -17.656 1 28.38 167 ASP B CA 1
ATOM 5825 C C . ASP B 1 167 ? 52.719 -34.781 -16.766 1 28.38 167 ASP B C 1
ATOM 5827 O O . ASP B 1 167 ? 52.812 -34.094 -15.75 1 28.38 167 ASP B O 1
ATOM 5831 N N . VAL B 1 168 ? 53.406 -36.031 -16.672 1 28.88 168 VAL B N 1
ATOM 5832 C CA . VAL B 1 168 ? 54.75 -36.312 -16.141 1 28.88 168 VAL B CA 1
ATOM 5833 C C . VAL B 1 168 ? 55.594 -35.031 -16.188 1 28.88 168 VAL B C 1
ATOM 5835 O O . VAL B 1 168 ? 55.406 -34.188 -17.078 1 28.88 168 VAL B O 1
ATOM 5838 N N . GLU B 1 169 ? 56.156 -34.719 -15.008 1 27.09 169 GLU B N 1
ATOM 5839 C CA . GLU B 1 169 ? 57.344 -33.906 -14.773 1 27.09 169 GLU B CA 1
ATOM 5840 C C . GLU B 1 169 ? 58.312 -34.062 -15.922 1 27.09 169 GLU B C 1
ATOM 5842 O O . GLU B 1 169 ? 58.906 -35.094 -16.125 1 27.09 169 GLU B O 1
ATOM 5847 N N . GLU B 1 170 ? 58 -33.875 -17.203 1 26.62 170 GLU B N 1
ATOM 5848 C CA . GLU B 1 170 ? 59.25 -33.531 -17.859 1 26.62 170 GLU B CA 1
ATOM 5849 C C . GLU B 1 170 ? 60.125 -32.656 -16.984 1 26.62 170 GLU B C 1
ATOM 5851 O O . GLU B 1 170 ? 59.656 -31.609 -16.5 1 26.62 170 GLU B O 1
ATOM 5856 N N . GLY B 1 171 ? 61.031 -33.375 -16.125 1 26.81 171 GLY B N 1
ATOM 5857 C CA . GLY B 1 171 ? 62.188 -32.875 -15.367 1 26.81 171 GLY B CA 1
ATOM 5858 C C . GLY B 1 171 ? 62.75 -31.594 -15.922 1 26.81 171 GLY B C 1
ATOM 5859 O O . GLY B 1 171 ? 63.25 -31.547 -17.047 1 26.81 171 GLY B O 1
ATOM 5860 N N . SER B 1 172 ? 61.844 -30.641 -15.805 1 24.69 172 SER B N 1
ATOM 5861 C CA . SER B 1 172 ? 62.469 -29.359 -16.094 1 24.69 172 SER B CA 1
ATOM 5862 C C . SER B 1 172 ? 63.812 -29.234 -15.43 1 24.69 172 SER B C 1
ATOM 5864 O O . SER B 1 172 ? 63.938 -29.203 -14.195 1 24.69 172 SER B O 1
ATOM 5866 N N . ASP B 1 173 ? 64.812 -30.172 -15.922 1 25.41 173 ASP B N 1
ATOM 5867 C CA . ASP B 1 173 ? 66.25 -29.906 -15.836 1 25.41 173 ASP B CA 1
ATOM 5868 C C . ASP B 1 173 ? 66.5 -28.391 -15.812 1 25.41 173 ASP B C 1
ATOM 5870 O O . ASP B 1 173 ? 66.125 -27.672 -16.734 1 25.41 173 ASP B O 1
ATOM 5874 N N . ASN B 1 174 ? 66.25 -27.922 -14.578 1 23.62 174 ASN B N 1
ATOM 5875 C CA . ASN B 1 174 ? 66.938 -26.656 -14.359 1 23.62 174 ASN B CA 1
ATOM 5876 C C . ASN B 1 174 ? 68.312 -26.641 -15.008 1 23.62 174 ASN B C 1
ATOM 5878 O O . ASN B 1 174 ? 69.188 -27.375 -14.586 1 23.62 174 ASN B O 1
ATOM 5882 N N . PRO B 1 175 ? 68.312 -26.672 -16.312 1 23.33 175 PRO B N 1
ATOM 5883 C CA . PRO B 1 175 ? 69.688 -26.609 -16.844 1 23.33 175 PRO B CA 1
ATOM 5884 C C . PRO B 1 175 ? 70.562 -25.594 -16.109 1 23.33 175 PRO B C 1
ATOM 5886 O O . PRO B 1 175 ? 70.438 -24.391 -16.312 1 23.33 175 PRO B O 1
ATOM 5889 N N . ALA B 1 176 ? 70.438 -25.594 -14.625 1 21.94 176 ALA B N 1
ATOM 5890 C CA . ALA B 1 176 ? 71.438 -24.672 -14.211 1 21.94 176 ALA B CA 1
ATOM 5891 C C . ALA B 1 176 ? 72.625 -24.703 -15.18 1 21.94 176 ALA B C 1
ATOM 5893 O O . ALA B 1 176 ? 72.75 -25.578 -16.047 1 21.94 176 ALA B O 1
ATOM 5894 N N . PHE B 1 177 ? 73.75 -24.281 -14.531 1 21.58 177 PHE B N 1
ATOM 5895 C CA . PHE B 1 177 ? 75.125 -23.906 -14.82 1 21.58 177 PHE B CA 1
ATOM 5896 C C . PHE B 1 177 ? 75.938 -25.078 -15.375 1 21.58 177 PHE B C 1
ATOM 5898 O O . PHE B 1 177 ? 77.188 -25.094 -15.305 1 21.58 177 PHE B O 1
ATOM 5905 N N . VAL B 1 178 ? 75.188 -26.188 -15.789 1 22.28 178 VAL B N 1
ATOM 5906 C CA . VAL B 1 178 ? 76.25 -27.125 -16.172 1 22.28 178 VAL B CA 1
ATOM 5907 C C . VAL B 1 178 ? 77.188 -26.438 -17.125 1 22.28 178 VAL B C 1
ATOM 5909 O O . VAL B 1 178 ? 76.812 -25.906 -18.156 1 22.28 178 VAL B O 1
ATOM 5912 N N . LEU B 1 179 ? 78.25 -25.984 -16.422 1 22.5 179 LEU B N 1
ATOM 5913 C CA . LEU B 1 179 ? 79.562 -25.562 -16.953 1 22.5 179 LEU B CA 1
ATOM 5914 C C . LEU B 1 179 ? 80 -26.453 -18.109 1 22.5 179 LEU B C 1
ATOM 5916 O O . LEU B 1 179 ? 81.188 -26.594 -18.375 1 22.5 179 LEU B O 1
ATOM 5920 N N . GLN B 1 180 ? 78.938 -27.062 -18.719 1 20.83 180 GLN B N 1
ATOM 5921 C CA . GLN B 1 180 ? 79.625 -27.953 -19.688 1 20.83 180 GLN B CA 1
ATOM 5922 C C . GLN B 1 180 ? 80.562 -27.188 -20.578 1 20.83 180 GLN B C 1
ATOM 5924 O O . GLN B 1 180 ? 80.312 -26.031 -20.922 1 20.83 180 GLN B O 1
ATOM 5929 N N . GLU B 1 181 ? 81.75 -27.828 -20.562 1 22.36 181 GLU B N 1
ATOM 5930 C CA . GLU B 1 181 ? 83 -27.484 -21.266 1 22.36 181 GLU B CA 1
ATOM 5931 C C . GLU B 1 181 ? 82.688 -27.172 -22.734 1 22.36 181 GLU B C 1
ATOM 5933 O O . GLU B 1 181 ? 81.75 -27.703 -23.312 1 22.36 181 GLU B O 1
ATOM 5938 N N . PRO B 1 182 ? 83.375 -26.031 -23.219 1 24.94 182 PRO B N 1
ATOM 5939 C CA . PRO B 1 182 ? 83.375 -25.359 -24.516 1 24.94 182 PRO B CA 1
ATOM 5940 C C . PRO B 1 182 ? 83.562 -26.312 -25.688 1 24.94 182 PRO B C 1
ATOM 5942 O O . PRO B 1 182 ? 83.812 -25.875 -26.812 1 24.94 182 PRO B O 1
ATOM 5945 N N . SER B 1 183 ? 83.125 -27.625 -25.5 1 20.81 183 SER B N 1
ATOM 5946 C CA . SER B 1 183 ? 83.812 -28.328 -26.547 1 20.81 183 SER B CA 1
ATOM 5947 C C . SER B 1 183 ? 83.625 -27.672 -27.906 1 20.81 183 SER B C 1
ATOM 5949 O O . SER B 1 183 ? 82.688 -26.906 -28.094 1 20.81 183 SER B O 1
ATOM 5951 N N . GLU B 1 184 ? 84.5 -28.219 -28.828 1 20.73 184 GLU B N 1
ATOM 5952 C CA . GLU B 1 184 ? 85.062 -27.844 -30.125 1 20.73 184 GLU B CA 1
ATOM 5953 C C . GLU B 1 184 ? 83.938 -27.703 -31.172 1 20.73 184 GLU B C 1
ATOM 5955 O O . GLU B 1 184 ? 82.875 -28.312 -31.047 1 20.73 184 GLU B O 1
ATOM 5960 N N . LYS B 1 185 ? 84.312 -26.75 -32.062 1 23.97 185 LYS B N 1
ATOM 5961 C CA . LYS B 1 185 ? 83.75 -26 -33.188 1 23.97 185 LYS B CA 1
ATOM 5962 C C . LYS B 1 185 ? 83.312 -26.938 -34.281 1 23.97 185 LYS B C 1
ATOM 5964 O O . LYS B 1 185 ? 83.125 -26.531 -35.438 1 23.97 185 LYS B O 1
ATOM 5969 N N . LYS B 1 186 ? 82.938 -28.328 -33.938 1 21.06 186 LYS B N 1
ATOM 5970 C CA . LYS B 1 186 ? 83 -28.969 -35.25 1 21.06 186 LYS B CA 1
ATOM 5971 C C . LYS B 1 186 ? 82 -28.391 -36.219 1 21.06 186 LYS B C 1
ATOM 5973 O O . LYS B 1 186 ? 80.875 -27.938 -35.781 1 21.06 186 LYS B O 1
ATOM 5978 N N . GLU B 1 187 ? 82.25 -28.297 -37.469 1 23.72 187 GLU B N 1
ATOM 5979 C CA . GLU B 1 187 ? 81.938 -27.703 -38.75 1 23.72 187 GLU B CA 1
ATOM 5980 C C . GLU B 1 187 ? 80.625 -28.188 -39.281 1 23.72 187 GLU B C 1
ATOM 5982 O O . GLU B 1 187 ? 80.125 -27.734 -40.344 1 23.72 187 GLU B O 1
ATOM 5987 N N . GLY B 1 188 ? 79.938 -29.219 -38.594 1 19.75 188 GLY B N 1
ATOM 5988 C CA . GLY B 1 188 ? 79.312 -29.984 -39.625 1 19.75 188 GLY B CA 1
ATOM 5989 C C . GLY B 1 188 ? 78.188 -29.219 -40.344 1 19.75 188 GLY B C 1
ATOM 5990 O O . GLY B 1 188 ? 77.75 -28.156 -39.875 1 19.75 188 GLY B O 1
ATOM 5991 N N . SER B 1 189 ? 77.688 -29.891 -41.406 1 22.95 189 SER B N 1
ATOM 5992 C CA . SER B 1 189 ? 77 -29.672 -42.656 1 22.95 189 SER B CA 1
ATOM 5993 C C . SER B 1 189 ? 75.562 -29.25 -42.406 1 22.95 189 SER B C 1
ATOM 5995 O O . SER B 1 189 ? 74.938 -29.641 -41.406 1 22.95 189 SER B O 1
ATOM 5997 N N . LYS B 1 190 ? 75.188 -28.156 -43 1 25.2 190 LYS B N 1
ATOM 5998 C CA . LYS B 1 190 ? 74 -27.312 -43.125 1 25.2 190 LYS B CA 1
ATOM 5999 C C . LYS B 1 190 ? 72.75 -28.141 -43.469 1 25.2 190 LYS B C 1
ATOM 6001 O O . LYS B 1 190 ? 72.5 -28.406 -44.656 1 25.2 190 LYS B O 1
ATOM 6006 N N . LEU B 1 191 ? 72.562 -29.453 -42.875 1 20.56 191 LEU B N 1
ATOM 6007 C CA . LEU B 1 191 ? 71.438 -30.141 -43.438 1 20.56 191 LEU B CA 1
ATOM 6008 C C . LEU B 1 191 ? 70.188 -29.266 -43.312 1 20.56 191 LEU B C 1
ATOM 6010 O O . LEU B 1 191 ? 70 -28.547 -42.344 1 20.56 191 LEU B O 1
ATOM 6014 N N . ASP B 1 192 ? 69.438 -29.109 -44.469 1 25.12 192 ASP B N 1
ATOM 6015 C CA . ASP B 1 192 ? 68.312 -28.328 -44.938 1 25.12 192 ASP B CA 1
ATOM 6016 C C . ASP B 1 192 ? 67.062 -28.625 -44.094 1 25.12 192 ASP B C 1
ATOM 6018 O O . ASP B 1 192 ? 66.5 -29.719 -44.156 1 25.12 192 ASP B O 1
ATOM 6022 N N . ILE B 1 193 ? 67 -28.344 -42.812 1 24.69 193 ILE B N 1
ATOM 6023 C CA . ILE B 1 193 ? 65.875 -28.594 -41.875 1 24.69 193 ILE B CA 1
ATOM 6024 C C . ILE B 1 193 ? 64.625 -27.875 -42.406 1 24.69 193 ILE B C 1
ATOM 6026 O O . ILE B 1 193 ? 64.375 -26.703 -42.062 1 24.69 193 ILE B O 1
ATOM 6030 N N . ARG B 1 194 ? 64.562 -27.672 -43.812 1 24.72 194 ARG B N 1
ATOM 6031 C CA . ARG B 1 194 ? 63.438 -26.875 -44.281 1 24.72 194 ARG B CA 1
ATOM 6032 C C . ARG B 1 194 ? 62.156 -27.281 -43.594 1 24.72 194 ARG B C 1
ATOM 6034 O O . ARG B 1 194 ? 61.406 -26.438 -43.125 1 24.72 194 ARG B O 1
ATOM 6041 N N . GLN B 1 195 ? 61.5 -28.281 -44.156 1 24.86 195 GLN B N 1
ATOM 6042 C CA . GLN B 1 195 ? 60.094 -28.188 -44.562 1 24.86 195 GLN B CA 1
ATOM 6043 C C . GLN B 1 195 ? 59.188 -28.594 -43.406 1 24.86 195 GLN B C 1
ATOM 6045 O O . GLN B 1 195 ? 57.969 -28.672 -43.562 1 24.86 195 GLN B O 1
ATOM 6050 N N . MET B 1 196 ? 59.625 -29.375 -42.406 1 27.44 196 MET B N 1
ATOM 6051 C CA . MET B 1 196 ? 58.531 -30.094 -41.781 1 27.44 196 MET B CA 1
ATOM 6052 C C . MET B 1 196 ? 57.594 -29.141 -41.031 1 27.44 196 MET B C 1
ATOM 6054 O O . MET B 1 196 ? 58 -28.531 -40.031 1 27.44 196 MET B O 1
ATOM 6058 N N . HIS B 1 197 ? 56.844 -28.344 -41.812 1 29.64 197 HIS B N 1
ATOM 6059 C CA . HIS B 1 197 ? 55.812 -27.547 -41.156 1 29.64 197 HIS B CA 1
ATOM 6060 C C . HIS B 1 197 ? 55.031 -28.391 -40.156 1 29.64 197 HIS B C 1
ATOM 6062 O O . HIS B 1 197 ? 54.531 -29.453 -40.5 1 29.64 197 HIS B O 1
ATOM 6068 N N . PRO B 1 198 ? 55.5 -28.531 -38.969 1 33 198 PRO B N 1
ATOM 6069 C CA . PRO B 1 198 ? 54.75 -29.312 -38 1 33 198 PRO B CA 1
ATOM 6070 C C . PRO B 1 198 ? 53.25 -28.953 -38 1 33 198 PRO B C 1
ATOM 6072 O O . PRO B 1 198 ? 52.906 -27.766 -38.094 1 33 198 PRO B O 1
ATOM 6075 N N . GLU B 1 199 ? 52.438 -29.734 -38.688 1 32.81 199 GLU B N 1
ATOM 6076 C CA . GLU B 1 199 ? 50.969 -29.656 -38.625 1 32.81 199 GLU B CA 1
ATOM 6077 C C . GLU B 1 199 ? 50.5 -29.328 -37.219 1 32.81 199 GLU B C 1
ATOM 6079 O O . GLU B 1 199 ? 51.031 -29.844 -36.25 1 32.81 199 GLU B O 1
ATOM 6084 N N . PRO B 1 200 ? 50.031 -28.078 -37.031 1 36.62 200 PRO B N 1
ATOM 6085 C CA . PRO B 1 200 ? 49.562 -27.703 -35.688 1 36.62 200 PRO B CA 1
ATOM 6086 C C . PRO B 1 200 ? 48.812 -28.859 -35 1 36.62 200 PRO B C 1
ATOM 6088 O O . PRO B 1 200 ? 48.156 -29.656 -35.688 1 36.62 200 PRO B O 1
ATOM 6091 N N . PRO B 1 201 ? 49.375 -29.438 -34 1 34.03 201 PRO B N 1
ATOM 6092 C CA . PRO B 1 201 ? 48.688 -30.547 -33.312 1 34.03 201 PRO B CA 1
ATOM 6093 C C . PRO B 1 201 ? 47.156 -30.359 -33.281 1 34.03 201 PRO B C 1
ATOM 6095 O O . PRO B 1 201 ? 46.688 -29.234 -33.094 1 34.03 201 PRO B O 1
ATOM 6098 N N . ALA B 1 202 ? 46.344 -31.094 -34.094 1 32.09 202 ALA B N 1
ATOM 6099 C CA . ALA B 1 202 ? 44.875 -31.219 -34 1 32.09 202 ALA B CA 1
ATOM 6100 C C . ALA B 1 202 ? 44.406 -31.016 -32.562 1 32.09 202 ALA B C 1
ATOM 6102 O O . ALA B 1 202 ? 44.844 -31.688 -31.656 1 32.09 202 ALA B O 1
ATOM 6103 N N . ALA B 1 203 ? 44.188 -29.859 -32.125 1 40.81 203 ALA B N 1
ATOM 6104 C CA . ALA B 1 203 ? 43.438 -29.594 -30.906 1 40.81 203 ALA B CA 1
ATOM 6105 C C . ALA B 1 203 ? 42.469 -30.75 -30.609 1 40.81 203 ALA B C 1
ATOM 6107 O O . ALA B 1 203 ? 41.5 -30.969 -31.344 1 40.81 203 ALA B O 1
ATOM 6108 N N . THR B 1 204 ? 42.812 -31.953 -30.125 1 38.41 204 THR B N 1
ATOM 6109 C CA . THR B 1 204 ? 42.312 -33.312 -30 1 38.41 204 THR B CA 1
ATOM 6110 C C . THR B 1 204 ? 40.844 -33.344 -29.625 1 38.41 204 THR B C 1
ATOM 6112 O O . THR B 1 204 ? 40.375 -32.5 -28.812 1 38.41 204 THR B O 1
ATOM 6115 N N . GLU B 1 205 ? 39.688 -33.875 -30.344 1 46.44 205 GLU B N 1
ATOM 6116 C CA . GLU B 1 205 ? 38.281 -34.219 -30.281 1 46.44 205 GLU B CA 1
ATOM 6117 C C . GLU B 1 205 ? 37.812 -34.375 -28.828 1 46.44 205 GLU B C 1
ATOM 6119 O O . GLU B 1 205 ? 36.75 -33.938 -28.453 1 46.44 205 GLU B O 1
ATOM 6124 N N . PRO B 1 206 ? 38.656 -34.969 -27.938 1 53.06 206 PRO B N 1
ATOM 6125 C CA . PRO B 1 206 ? 38.188 -35.219 -26.578 1 53.06 206 PRO B CA 1
ATOM 6126 C C . PRO B 1 206 ? 38.031 -33.938 -25.766 1 53.06 206 PRO B C 1
ATOM 6128 O O . PRO B 1 206 ? 37.125 -33.844 -24.953 1 53.06 206 PRO B O 1
ATOM 6131 N N . ARG B 1 207 ? 38.906 -32.938 -25.953 1 55.59 207 ARG B N 1
ATOM 6132 C CA . ARG B 1 207 ? 38.812 -31.719 -25.172 1 55.59 207 ARG B CA 1
ATOM 6133 C C . ARG B 1 207 ? 37.625 -30.875 -25.609 1 55.59 207 ARG B C 1
ATOM 6135 O O . ARG B 1 207 ? 36.906 -30.297 -24.766 1 55.59 207 ARG B O 1
ATOM 6142 N N . ALA B 1 208 ? 37.375 -30.734 -26.859 1 59.16 208 ALA B N 1
ATOM 6143 C CA . ALA B 1 208 ? 36.25 -29.984 -27.391 1 59.16 208 ALA B CA 1
ATOM 6144 C C . ALA B 1 208 ? 34.938 -30.609 -26.953 1 59.16 208 ALA B C 1
ATOM 6146 O O . ALA B 1 208 ? 33.969 -29.906 -26.625 1 59.16 208 ALA B O 1
ATOM 6147 N N . GLN B 1 209 ? 34.906 -31.938 -27.062 1 64.38 209 GLN B N 1
ATOM 6148 C CA . GLN B 1 209 ? 33.719 -32.625 -26.594 1 64.38 209 GLN B CA 1
ATOM 6149 C C . GLN B 1 209 ? 33.5 -32.406 -25.109 1 64.38 209 GLN B C 1
ATOM 6151 O O . GLN B 1 209 ? 32.344 -32.25 -24.656 1 64.38 209 GLN B O 1
ATOM 6156 N N . LYS B 1 210 ? 34.562 -32.406 -24.406 1 67 210 LYS B N 1
ATOM 6157 C CA . LYS B 1 210 ? 34.469 -32.156 -22.969 1 67 210 LYS B CA 1
ATOM 6158 C C . LYS B 1 210 ? 34 -30.75 -22.672 1 67 210 LYS B C 1
ATOM 6160 O O . LYS B 1 210 ? 33.156 -30.531 -21.781 1 67 210 LYS B O 1
ATOM 6165 N N . ASN B 1 211 ? 34.5 -29.781 -23.5 1 73.25 211 ASN B N 1
ATOM 6166 C CA . ASN B 1 211 ? 34.094 -28.391 -23.328 1 73.25 211 ASN B CA 1
ATOM 6167 C C . ASN B 1 211 ? 32.594 -28.219 -23.656 1 73.25 211 ASN B C 1
ATOM 6169 O O . ASN B 1 211 ? 31.906 -27.453 -22.984 1 73.25 211 ASN B O 1
ATOM 6173 N N . GLN B 1 212 ? 32.188 -28.969 -24.672 1 78 212 GLN B N 1
ATOM 6174 C CA . GLN B 1 212 ? 30.797 -28.875 -25.047 1 78 212 GLN B CA 1
ATOM 6175 C C . GLN B 1 212 ? 29.891 -29.516 -24 1 78 212 GLN B C 1
ATOM 6177 O O . GLN B 1 212 ? 28.797 -29.016 -23.719 1 78 212 GLN B O 1
ATOM 6182 N N . GLU B 1 213 ? 30.312 -30.609 -23.438 1 78.81 213 GLU B N 1
ATOM 6183 C CA . GLU B 1 213 ? 29.547 -31.266 -22.375 1 78.81 213 GLU B CA 1
ATOM 6184 C C . GLU B 1 213 ? 29.484 -30.391 -21.141 1 78.81 213 GLU B C 1
ATOM 6186 O O . GLU B 1 213 ? 28.453 -30.344 -20.469 1 78.81 213 GLU B O 1
ATOM 6191 N N . GLN B 1 214 ? 30.531 -29.703 -20.906 1 79.81 214 GLN B N 1
ATOM 6192 C CA . GLN B 1 214 ? 30.562 -28.812 -19.75 1 79.81 214 GLN B CA 1
ATOM 6193 C C . GLN B 1 214 ? 29.625 -27.625 -19.953 1 79.81 214 GLN B C 1
ATOM 6195 O O . GLN B 1 214 ? 28.953 -27.203 -19.016 1 79.81 214 GLN B O 1
ATOM 6200 N N . LEU B 1 215 ? 29.609 -27.172 -21.109 1 83.44 215 LEU B N 1
ATOM 6201 C CA . LEU B 1 215 ? 28.719 -26.062 -21.422 1 83.44 215 LEU B CA 1
ATOM 6202 C C . LEU B 1 215 ? 27.266 -26.5 -21.312 1 83.44 215 LEU B C 1
ATOM 6204 O O . LEU B 1 215 ? 26.422 -25.766 -20.766 1 83.44 215 LEU B O 1
ATOM 6208 N N . ARG B 1 216 ? 26.984 -27.672 -21.828 1 86.19 216 ARG B N 1
ATOM 6209 C CA . ARG B 1 216 ? 25.641 -28.203 -21.75 1 86.19 216 ARG B CA 1
ATOM 6210 C C . ARG B 1 216 ? 25.203 -28.422 -20.312 1 86.19 216 ARG B C 1
ATOM 6212 O O . ARG B 1 216 ? 24.062 -28.156 -19.953 1 86.19 216 ARG B O 1
ATOM 6219 N N . PHE B 1 217 ? 26.062 -28.891 -19.578 1 86.62 217 PHE B N 1
ATOM 6220 C CA . PHE B 1 217 ? 25.75 -29.125 -18.172 1 86.62 217 PHE B CA 1
ATOM 6221 C C . PHE B 1 217 ? 25.531 -27.797 -17.438 1 86.62 217 PHE B C 1
ATOM 6223 O O . PHE B 1 217 ? 24.656 -27.703 -16.578 1 86.62 217 PHE B O 1
ATOM 6230 N N . SER B 1 218 ? 26.312 -26.797 -17.766 1 87.31 218 SER B N 1
ATOM 6231 C CA . SER B 1 218 ? 26.141 -25.484 -17.188 1 87.31 218 SER B CA 1
ATOM 6232 C C . SER B 1 218 ? 24.797 -24.875 -17.547 1 87.31 218 SER B C 1
ATOM 6234 O O . SER B 1 218 ? 24.156 -24.234 -16.719 1 87.31 218 SER B O 1
ATOM 6236 N N . GLN B 1 219 ? 24.438 -25.078 -18.797 1 90.81 219 GLN B N 1
ATOM 6237 C CA . GLN B 1 219 ? 23.125 -24.609 -19.234 1 90.81 219 GLN B CA 1
ATOM 6238 C C . GLN B 1 219 ? 22 -25.328 -18.5 1 90.81 219 GLN B C 1
ATOM 6240 O O . GLN B 1 219 ? 21.031 -24.688 -18.078 1 90.81 219 GLN B O 1
ATOM 6245 N N . GLY B 1 220 ? 22.172 -26.562 -18.344 1 91.12 220 GLY B N 1
ATOM 6246 C CA . GLY B 1 220 ? 21.188 -27.359 -17.609 1 91.12 220 GLY B CA 1
ATOM 6247 C C . GLY B 1 220 ? 21.031 -26.938 -16.156 1 91.12 220 GLY B C 1
ATOM 6248 O O . GLY B 1 220 ? 19.922 -26.859 -15.641 1 91.12 220 GLY B O 1
ATOM 6249 N N . MET B 1 221 ? 22.094 -26.641 -15.555 1 89.62 221 MET B N 1
ATOM 6250 C CA . MET B 1 221 ? 22.094 -26.234 -14.148 1 89.62 221 MET B CA 1
ATOM 6251 C C . MET B 1 221 ? 21.391 -24.891 -13.984 1 89.62 221 MET B C 1
ATOM 6253 O O . MET B 1 221 ? 20.656 -24.688 -13.016 1 89.62 221 MET B O 1
ATOM 6257 N N . SER B 1 222 ? 21.641 -24.031 -14.859 1 91.75 222 SER B N 1
ATOM 6258 C CA . SER B 1 222 ? 21 -22.734 -14.805 1 91.75 222 SER B CA 1
ATOM 6259 C C . SER B 1 222 ? 19.5 -22.844 -15.047 1 91.75 222 SER B C 1
ATOM 6261 O O . SER B 1 222 ? 18.703 -22.219 -14.336 1 91.75 222 SER B O 1
ATOM 6263 N N . LEU B 1 223 ? 19.141 -23.656 -16 1 94.62 223 LEU B N 1
ATOM 6264 C CA . LEU B 1 223 ? 17.734 -23.797 -16.359 1 94.62 223 LEU B CA 1
ATOM 6265 C C . LEU B 1 223 ? 16.969 -24.547 -15.266 1 94.62 223 LEU B C 1
ATOM 6267 O O . LEU B 1 223 ? 15.781 -24.266 -15.039 1 94.62 223 LEU B O 1
ATOM 6271 N N . CYS B 1 224 ? 17.641 -25.469 -14.625 1 95.19 224 CYS B N 1
ATOM 6272 C CA . CYS B 1 224 ? 16.938 -26.219 -13.586 1 95.19 224 CYS B CA 1
ATOM 6273 C C . CYS B 1 224 ? 16.531 -25.297 -12.438 1 95.19 224 CYS B C 1
ATOM 6275 O O . CYS B 1 224 ? 15.477 -25.5 -11.828 1 95.19 224 CYS B O 1
ATOM 6277 N N . VAL B 1 225 ? 17.297 -24.266 -12.188 1 95.44 225 VAL B N 1
ATOM 6278 C CA . VAL B 1 225 ? 17.016 -23.344 -11.086 1 95.44 225 VAL B CA 1
ATOM 6279 C C . VAL B 1 225 ? 15.789 -22.5 -11.422 1 95.44 225 VAL B C 1
ATOM 6281 O O . VAL B 1 225 ? 14.836 -22.438 -10.641 1 95.44 225 VAL B O 1
ATOM 6284 N N . CYS B 1 226 ? 15.758 -21.891 -12.578 1 95.88 226 CYS B N 1
ATOM 6285 C CA . CYS B 1 226 ? 14.641 -21 -12.898 1 95.88 226 CYS B CA 1
ATOM 6286 C C . CYS B 1 226 ? 13.352 -21.797 -13.086 1 95.88 226 CYS B C 1
ATOM 6288 O O . CYS B 1 226 ? 12.289 -21.359 -12.641 1 95.88 226 CYS B O 1
ATOM 6290 N N . TYR B 1 227 ? 13.422 -22.969 -13.711 1 97.56 227 TYR B N 1
ATOM 6291 C CA . TYR B 1 227 ? 12.234 -23.797 -13.906 1 97.56 227 TYR B CA 1
ATOM 6292 C C . TYR B 1 227 ? 11.695 -24.312 -12.57 1 97.56 227 TYR B C 1
ATOM 6294 O O . TYR B 1 227 ? 10.492 -24.297 -12.336 1 97.56 227 TYR B O 1
ATOM 6302 N N . SER B 1 228 ? 12.578 -24.734 -11.727 1 97.62 228 SER B N 1
ATOM 6303 C CA . SER B 1 228 ? 12.156 -25.25 -10.43 1 97.62 228 SER B CA 1
ATOM 6304 C C . SER B 1 228 ? 11.555 -24.141 -9.562 1 97.62 228 SER B C 1
ATOM 6306 O O . SER B 1 228 ? 10.656 -24.391 -8.766 1 97.62 228 SER B O 1
ATOM 6308 N N . ALA B 1 229 ? 12.07 -22.953 -9.703 1 97.38 229 ALA B N 1
ATOM 6309 C CA . ALA B 1 229 ? 11.5 -21.828 -8.969 1 97.38 229 ALA B CA 1
ATOM 6310 C C . ALA B 1 229 ? 10.055 -21.578 -9.383 1 97.38 229 ALA B C 1
ATOM 6312 O O . ALA B 1 229 ? 9.172 -21.422 -8.539 1 97.38 229 ALA B O 1
ATOM 6313 N N . SER B 1 230 ? 9.766 -21.594 -10.641 1 97.25 230 SER B N 1
ATOM 6314 C CA . SER B 1 230 ? 8.422 -21.375 -11.156 1 97.25 230 SER B CA 1
ATOM 6315 C C . SER B 1 230 ? 7.496 -22.531 -10.789 1 97.25 230 SER B C 1
ATOM 6317 O O . SER B 1 230 ? 6.328 -22.312 -10.453 1 97.25 230 SER B O 1
ATOM 6319 N N . ILE B 1 231 ? 8.031 -23.703 -10.875 1 98.12 231 ILE B N 1
ATOM 6320 C CA . ILE B 1 231 ? 7.238 -24.891 -10.547 1 98.12 231 ILE B CA 1
ATOM 6321 C C . ILE B 1 231 ? 6.938 -24.922 -9.055 1 98.12 231 ILE B C 1
ATOM 6323 O O . ILE B 1 231 ? 5.805 -25.172 -8.641 1 98.12 231 ILE B O 1
ATOM 6327 N N . GLY B 1 232 ? 7.914 -24.656 -8.258 1 97.62 232 GLY B N 1
ATOM 6328 C CA . GLY B 1 232 ? 7.738 -24.641 -6.812 1 97.62 232 GLY B CA 1
ATOM 6329 C C . GLY B 1 232 ? 6.707 -23.641 -6.344 1 97.62 232 GLY B C 1
ATOM 6330 O O . GLY B 1 232 ? 5.949 -23.906 -5.41 1 97.62 232 GLY B O 1
ATOM 6331 N N . GLY B 1 233 ? 6.641 -22.516 -6.965 1 96.69 233 GLY B N 1
ATOM 6332 C CA . GLY B 1 233 ? 5.734 -21.438 -6.594 1 96.69 233 GLY B CA 1
ATOM 6333 C C . GLY B 1 233 ? 4.273 -21.812 -6.727 1 96.69 233 GLY B C 1
ATOM 6334 O O . GLY B 1 233 ? 3.41 -21.219 -6.074 1 96.69 233 GLY B O 1
ATOM 6335 N N . ILE B 1 234 ? 3.957 -22.812 -7.473 1 97.38 234 ILE B N 1
ATOM 6336 C CA . ILE B 1 234 ? 2.572 -23.203 -7.727 1 97.38 234 ILE B CA 1
ATOM 6337 C C . ILE B 1 234 ? 2 -23.906 -6.5 1 97.38 234 ILE B C 1
ATOM 6339 O O . ILE B 1 234 ? 0.782 -23.953 -6.309 1 97.38 234 ILE B O 1
ATOM 6343 N N . ALA B 1 235 ? 2.816 -24.391 -5.621 1 97.44 235 ALA B N 1
ATOM 6344 C CA . ALA B 1 235 ? 2.432 -25.344 -4.582 1 97.44 235 ALA B CA 1
ATOM 6345 C C . ALA B 1 235 ? 1.619 -24.656 -3.486 1 97.44 235 ALA B C 1
ATOM 6347 O O . ALA B 1 235 ? 0.702 -25.25 -2.92 1 97.44 235 ALA B O 1
ATOM 6348 N N . THR B 1 236 ? 1.989 -23.469 -3.17 1 96.25 236 THR B N 1
ATOM 6349 C CA . THR B 1 236 ? 1.312 -22.75 -2.096 1 96.25 236 THR B CA 1
ATOM 6350 C C . THR B 1 236 ? 0.634 -21.484 -2.629 1 96.25 236 THR B C 1
ATOM 6352 O O . THR B 1 236 ? 1.022 -20.969 -3.674 1 96.25 236 THR B O 1
ATOM 6355 N N . LEU B 1 237 ? -0.344 -20.984 -1.892 1 95.38 237 LEU B N 1
ATOM 6356 C CA . LEU B 1 237 ? -1.093 -19.812 -2.312 1 95.38 237 LEU B CA 1
ATOM 6357 C C . LEU B 1 237 ? -0.179 -18.594 -2.41 1 95.38 237 LEU B C 1
ATOM 6359 O O . LEU B 1 237 ? -0.345 -17.75 -3.301 1 95.38 237 LEU B O 1
ATOM 6363 N N . THR B 1 238 ? 0.771 -18.484 -1.515 1 93.75 238 THR B N 1
ATOM 6364 C CA . THR B 1 238 ? 1.62 -17.312 -1.435 1 93.75 238 THR B CA 1
ATOM 6365 C C . THR B 1 238 ? 2.887 -17.5 -2.266 1 93.75 238 THR B C 1
ATOM 6367 O O . THR B 1 238 ? 3.738 -16.609 -2.314 1 93.75 238 THR B O 1
ATOM 6370 N N . GLY B 1 239 ? 3.041 -18.641 -2.914 1 95 239 GLY B N 1
ATOM 6371 C CA . GLY B 1 239 ? 4.262 -18.922 -3.648 1 95 239 GLY B CA 1
ATOM 6372 C C . GLY B 1 239 ? 4.398 -18.125 -4.926 1 95 239 GLY B C 1
ATOM 6373 O O . GLY B 1 239 ? 5.504 -17.734 -5.309 1 95 239 GLY B O 1
ATOM 6374 N N . THR B 1 240 ? 3.303 -18.016 -5.551 1 95 240 THR B N 1
ATOM 6375 C CA . THR B 1 240 ? 3.271 -17.188 -6.754 1 95 240 THR B CA 1
ATOM 6376 C C . THR B 1 240 ? 1.977 -16.375 -6.824 1 95 240 THR B C 1
ATOM 6378 O O . THR B 1 240 ? 0.943 -16.812 -6.305 1 95 240 THR B O 1
ATOM 6381 N N . THR B 1 241 ? 2.033 -15.289 -7.426 1 94.31 241 THR B N 1
ATOM 6382 C CA . THR B 1 241 ? 0.959 -14.305 -7.371 1 94.31 241 THR B CA 1
ATOM 6383 C C . THR B 1 241 ? -0.266 -14.797 -8.133 1 94.31 241 THR B C 1
ATOM 6385 O O . THR B 1 241 ? -1.401 -14.516 -7.746 1 94.31 241 THR B O 1
ATOM 6388 N N . PRO B 1 242 ? -0.155 -15.531 -9.227 1 96.75 242 PRO B N 1
ATOM 6389 C CA . PRO B 1 242 ? -1.34 -16.047 -9.922 1 96.75 242 PRO B CA 1
ATOM 6390 C C . PRO B 1 242 ? -2.258 -16.844 -9.008 1 96.75 242 PRO B C 1
ATOM 6392 O O . PRO B 1 242 ? -3.482 -16.797 -9.148 1 96.75 242 PRO B O 1
ATOM 6395 N N . ASN B 1 243 ? -1.708 -17.594 -8.07 1 97.75 243 ASN B N 1
ATOM 6396 C CA . ASN B 1 243 ? -2.516 -18.359 -7.113 1 97.75 243 ASN B CA 1
ATOM 6397 C C . ASN B 1 243 ? -3.418 -17.438 -6.297 1 97.75 243 ASN B C 1
ATOM 6399 O O . ASN B 1 243 ? -4.594 -17.734 -6.086 1 97.75 243 ASN B O 1
ATOM 6403 N N . LEU B 1 244 ? -2.859 -16.375 -5.914 1 95.88 244 LEU B N 1
ATOM 6404 C CA . LEU B 1 244 ? -3.598 -15.406 -5.113 1 95.88 244 LEU B CA 1
ATOM 6405 C C . LEU B 1 244 ? -4.664 -14.703 -5.953 1 95.88 244 LEU B C 1
ATOM 6407 O O . LEU B 1 244 ? -5.746 -14.391 -5.449 1 95.88 244 LEU B O 1
ATOM 6411 N N . VAL B 1 245 ? -4.32 -14.461 -7.203 1 95.69 245 VAL B N 1
ATOM 6412 C CA . VAL B 1 245 ? -5.305 -13.867 -8.102 1 95.69 245 VAL B CA 1
ATOM 6413 C C . VAL B 1 245 ? -6.535 -14.766 -8.188 1 95.69 245 VAL B C 1
ATOM 6415 O O . VAL B 1 245 ? -7.668 -14.289 -8.117 1 95.69 245 VAL B O 1
ATOM 6418 N N . LEU B 1 246 ? -6.301 -16.047 -8.273 1 97.25 246 LEU B N 1
ATOM 6419 C CA . LEU B 1 246 ? -7.41 -16.984 -8.344 1 97.25 246 LEU B CA 1
ATOM 6420 C C . LEU B 1 246 ? -8.266 -16.922 -7.086 1 97.25 246 LEU B C 1
ATOM 6422 O O . LEU B 1 246 ? -9.492 -16.797 -7.168 1 97.25 246 LEU B O 1
ATOM 6426 N N . GLN B 1 247 ? -7.633 -17 -5.977 1 95.75 247 GLN B N 1
ATOM 6427 C CA . GLN B 1 247 ? -8.375 -16.969 -4.719 1 95.75 247 GLN B CA 1
ATOM 6428 C C . GLN B 1 247 ? -9.188 -15.68 -4.598 1 95.75 247 GLN B C 1
ATOM 6430 O O . GLN B 1 247 ? -10.367 -15.719 -4.254 1 95.75 247 GLN B O 1
ATOM 6435 N N . GLY B 1 248 ? -8.57 -14.594 -4.855 1 93.81 248 GLY B N 1
ATOM 6436 C CA . GLY B 1 248 ? -9.242 -13.312 -4.758 1 93.81 248 GLY B CA 1
ATOM 6437 C C . GLY B 1 248 ? -10.406 -13.172 -5.723 1 93.81 248 GLY B C 1
ATOM 6438 O O . GLY B 1 248 ? -11.453 -12.625 -5.371 1 93.81 248 GLY B O 1
ATOM 6439 N N . GLN B 1 249 ? -10.234 -13.594 -6.879 1 93.81 249 GLN B N 1
ATOM 6440 C CA . GLN B 1 249 ? -11.281 -13.453 -7.883 1 93.81 249 GLN B CA 1
ATOM 6441 C C . GLN B 1 249 ? -12.438 -14.406 -7.613 1 93.81 249 GLN B C 1
ATOM 6443 O O . GLN B 1 249 ? -13.602 -14.07 -7.848 1 93.81 249 GLN B O 1
ATOM 6448 N N . VAL B 1 250 ? -12.133 -15.609 -7.156 1 94.62 250 VAL B N 1
ATOM 6449 C CA . VAL B 1 250 ? -13.203 -16.516 -6.754 1 94.62 250 VAL B CA 1
ATOM 6450 C C . VAL B 1 250 ? -14.047 -15.867 -5.652 1 94.62 250 VAL B C 1
ATOM 6452 O O . VAL B 1 250 ? -15.273 -15.906 -5.703 1 94.62 250 VAL B O 1
ATOM 6455 N N . ASN B 1 251 ? -13.406 -15.234 -4.746 1 91.12 251 ASN B N 1
ATOM 6456 C CA . ASN B 1 251 ? -14.102 -14.578 -3.643 1 91.12 251 ASN B CA 1
ATOM 6457 C C . ASN B 1 251 ? -14.867 -13.344 -4.113 1 91.12 251 ASN B C 1
ATOM 6459 O O . ASN B 1 251 ? -15.914 -13.008 -3.566 1 91.12 251 ASN B O 1
ATOM 6463 N N . ALA B 1 252 ? -14.344 -12.734 -5.102 1 89 252 ALA B N 1
ATOM 6464 C CA . ALA B 1 252 ? -14.984 -11.523 -5.613 1 89 252 ALA B CA 1
ATOM 6465 C C . ALA B 1 252 ? -16.188 -11.867 -6.477 1 89 252 ALA B C 1
ATOM 6467 O O . ALA B 1 252 ? -17.234 -11.219 -6.383 1 89 252 ALA B O 1
ATOM 6468 N N . LEU B 1 253 ? -16.078 -12.875 -7.285 1 90.12 253 LEU B N 1
ATOM 6469 C CA . LEU B 1 253 ? -17.125 -13.258 -8.234 1 90.12 253 LEU B CA 1
ATOM 6470 C C . LEU B 1 253 ? -18.203 -14.086 -7.551 1 90.12 253 LEU B C 1
ATOM 6472 O O . LEU B 1 253 ? -19.375 -14.031 -7.93 1 90.12 253 LEU B O 1
ATOM 6476 N N . PHE B 1 254 ? -17.734 -14.852 -6.559 1 91.94 254 PHE B N 1
ATOM 6477 C CA . PHE B 1 254 ? -18.625 -15.734 -5.824 1 91.94 254 PHE B CA 1
ATOM 6478 C C . PHE B 1 254 ? -18.5 -15.5 -4.324 1 91.94 254 PHE B C 1
ATOM 6480 O O . PHE B 1 254 ? -17.969 -16.344 -3.6 1 91.94 254 PHE B O 1
ATOM 6487 N N . PRO B 1 255 ? -19.109 -14.484 -3.824 1 86.81 255 PRO B N 1
ATOM 6488 C CA . PRO B 1 255 ? -18.906 -14.094 -2.424 1 86.81 255 PRO B CA 1
ATOM 6489 C C . PRO B 1 255 ? -19.453 -15.133 -1.444 1 86.81 255 PRO B C 1
ATOM 6491 O O . PRO B 1 255 ? -19 -15.203 -0.299 1 86.81 255 PRO B O 1
ATOM 6494 N N . LYS B 1 256 ? -20.328 -16 -1.849 1 88.56 256 LYS B N 1
ATOM 6495 C CA . LYS B 1 256 ? -20.938 -16.984 -0.949 1 88.56 256 LYS B CA 1
ATOM 6496 C C . LYS B 1 256 ? -20.234 -18.328 -1.051 1 88.56 256 LYS B C 1
ATOM 6498 O O . LYS B 1 256 ? -20.781 -19.344 -0.603 1 88.56 256 LYS B O 1
ATOM 6503 N N . ASN B 1 257 ? -19.031 -18.375 -1.603 1 90.69 257 ASN B N 1
ATOM 6504 C CA . ASN B 1 257 ? -18.344 -19.641 -1.837 1 90.69 257 ASN B CA 1
ATOM 6505 C C . ASN B 1 257 ? -17.781 -20.219 -0.544 1 90.69 257 ASN B C 1
ATOM 6507 O O . ASN B 1 257 ? -17.312 -21.359 -0.522 1 90.69 257 ASN B O 1
ATOM 6511 N N . GLY B 1 258 ? -17.781 -19.469 0.557 1 85.12 258 GLY B N 1
ATOM 6512 C CA . GLY B 1 258 ? -17.281 -19.938 1.839 1 85.12 258 GLY B CA 1
ATOM 6513 C C . GLY B 1 258 ? -15.781 -20.172 1.844 1 85.12 258 GLY B C 1
ATOM 6514 O O . GLY B 1 258 ? -15.305 -21.125 2.457 1 85.12 258 GLY B O 1
ATOM 6515 N N . ASN B 1 259 ? -15.094 -19.469 1.073 1 87.88 259 ASN B N 1
ATOM 6516 C CA . ASN B 1 259 ? -13.648 -19.594 0.97 1 87.88 259 ASN B CA 1
ATOM 6517 C C . ASN B 1 259 ? -13.234 -21.031 0.621 1 87.88 259 ASN B C 1
ATOM 6519 O O . ASN B 1 259 ? -12.406 -21.625 1.312 1 87.88 259 ASN B O 1
ATOM 6523 N N . VAL B 1 260 ? -13.797 -21.5 -0.433 1 91.06 260 VAL B N 1
ATOM 6524 C CA . VAL B 1 260 ? -13.562 -22.875 -0.88 1 91.06 260 VAL B CA 1
ATOM 6525 C C . VAL B 1 260 ? -12.094 -23.062 -1.235 1 91.06 260 VAL B C 1
ATOM 6527 O O . VAL B 1 260 ? -11.523 -24.141 -1.01 1 91.06 260 VAL B O 1
ATOM 6530 N N . VAL B 1 261 ? -11.531 -22.016 -1.766 1 93.75 261 VAL B N 1
ATOM 6531 C CA . VAL B 1 261 ? -10.102 -22.047 -2.045 1 93.75 261 VAL B CA 1
ATOM 6532 C C . VAL B 1 261 ? -9.336 -21.375 -0.896 1 93.75 261 VAL B C 1
ATOM 6534 O O . VAL B 1 261 ? -9.219 -20.156 -0.843 1 93.75 261 VAL B O 1
ATOM 6537 N N . ASN B 1 262 ? -8.891 -22.109 0.03 1 92.38 262 ASN B N 1
ATOM 6538 C CA . ASN B 1 262 ? -8.055 -21.656 1.139 1 92.38 262 ASN B CA 1
ATOM 6539 C C . ASN B 1 262 ? -6.664 -22.281 1.084 1 92.38 262 ASN B C 1
ATOM 6541 O O . ASN B 1 262 ? -6.328 -22.969 0.123 1 92.38 262 ASN B O 1
ATOM 6545 N N . PHE B 1 263 ? -5.852 -21.984 2.027 1 92.88 263 PHE B N 1
ATOM 6546 C CA . PHE B 1 263 ? -4.465 -22.422 1.977 1 92.88 263 PHE B CA 1
ATOM 6547 C C . PHE B 1 263 ? -4.387 -23.953 1.938 1 92.88 263 PHE B C 1
ATOM 6549 O O . PHE B 1 263 ? -3.641 -24.516 1.138 1 92.88 263 PHE B O 1
ATOM 6556 N N . ALA B 1 264 ? -5.188 -24.641 2.736 1 92.19 264 ALA B N 1
ATOM 6557 C CA . ALA B 1 264 ? -5.148 -26.094 2.844 1 92.19 264 ALA B CA 1
ATOM 6558 C C . ALA B 1 264 ? -5.676 -26.75 1.572 1 92.19 264 ALA B C 1
ATOM 6560 O O . ALA B 1 264 ? -5.055 -27.688 1.046 1 92.19 264 ALA B O 1
ATOM 6561 N N . SER B 1 265 ? -6.84 -26.312 1.092 1 93.88 265 SER B N 1
ATOM 6562 C CA . SER B 1 265 ? -7.426 -26.906 -0.105 1 93.88 265 SER B CA 1
ATOM 6563 C C . SER B 1 265 ? -6.543 -26.672 -1.327 1 93.88 265 SER B C 1
ATOM 6565 O O . SER B 1 265 ? -6.367 -27.578 -2.152 1 93.88 265 SER B O 1
ATOM 6567 N N . TRP B 1 266 ? -5.965 -25.469 -1.401 1 96.44 266 TRP B N 1
ATOM 6568 C CA . TRP B 1 266 ? -5.055 -25.188 -2.506 1 96.44 266 TRP B CA 1
ATOM 6569 C C . TRP B 1 266 ? -3.826 -26.094 -2.443 1 96.44 266 TRP B C 1
ATOM 6571 O O . TRP B 1 266 ? -3.424 -26.672 -3.453 1 96.44 266 TRP B O 1
ATOM 6581 N N . PHE B 1 267 ? -3.264 -26.156 -1.263 1 96.38 267 PHE B N 1
ATOM 6582 C CA . PHE B 1 267 ? -2.072 -26.984 -1.089 1 96.38 267 PHE B CA 1
ATOM 6583 C C . PHE B 1 267 ? -2.357 -28.438 -1.446 1 96.38 267 PHE B C 1
ATOM 6585 O O . PHE B 1 267 ? -1.521 -29.109 -2.055 1 96.38 267 PHE B O 1
ATOM 6592 N N . GLY B 1 268 ? -3.502 -28.922 -1.058 1 95.44 268 GLY B N 1
ATOM 6593 C CA . GLY B 1 268 ? -3.889 -30.297 -1.386 1 95.44 268 GLY B CA 1
ATOM 6594 C C . GLY B 1 268 ? -3.969 -30.547 -2.879 1 95.44 268 GLY B C 1
ATOM 6595 O O . GLY B 1 268 ? -3.656 -31.641 -3.344 1 95.44 268 GLY B O 1
ATOM 6596 N N . PHE B 1 269 ? -4.324 -29.594 -3.582 1 97 269 PHE B N 1
ATOM 6597 C CA . PHE B 1 269 ? -4.48 -29.703 -5.027 1 97 269 PHE B CA 1
ATOM 6598 C C . PHE B 1 269 ? -3.158 -29.422 -5.734 1 97 269 PHE B C 1
ATOM 6600 O O . PHE B 1 269 ? -2.723 -30.219 -6.578 1 97 269 PHE B O 1
ATOM 6607 N N . ALA B 1 270 ? -2.469 -28.344 -5.379 1 98.06 270 ALA B N 1
ATOM 6608 C CA . ALA B 1 270 ? -1.356 -27.812 -6.156 1 98.06 270 ALA B CA 1
ATOM 6609 C C . ALA B 1 270 ? -0.047 -28.5 -5.789 1 98.06 270 ALA B C 1
ATOM 6611 O O . ALA B 1 270 ? 0.84 -28.656 -6.633 1 98.06 270 ALA B O 1
ATOM 6612 N N . PHE B 1 271 ? 0.111 -28.906 -4.531 1 97.88 271 PHE B N 1
ATOM 6613 C CA . PHE B 1 271 ? 1.374 -29.484 -4.082 1 97.88 271 PHE B CA 1
ATOM 6614 C C . PHE B 1 271 ? 1.672 -30.781 -4.824 1 97.88 271 PHE B C 1
ATOM 6616 O O . PHE B 1 271 ? 2.76 -30.953 -5.375 1 97.88 271 PHE B O 1
ATOM 6623 N N . PRO B 1 272 ? 0.723 -31.766 -4.848 1 98.19 272 PRO B N 1
ATOM 6624 C CA . PRO B 1 272 ? 1.001 -32.969 -5.625 1 98.19 272 PRO B CA 1
ATOM 6625 C C . PRO B 1 272 ? 1.268 -32.688 -7.098 1 98.19 272 PRO B C 1
ATOM 6627 O O . PRO B 1 272 ? 2.096 -33.344 -7.727 1 98.19 272 PRO B O 1
ATOM 6630 N N . THR B 1 273 ? 0.565 -31.734 -7.625 1 98.31 273 THR B N 1
ATOM 6631 C CA . THR B 1 273 ? 0.784 -31.328 -9.008 1 98.31 273 THR B CA 1
ATOM 6632 C C . THR B 1 273 ? 2.213 -30.828 -9.203 1 98.31 273 THR B C 1
ATOM 6634 O O . THR B 1 273 ? 2.873 -31.188 -10.18 1 98.31 273 THR B O 1
ATOM 6637 N N . MET B 1 274 ? 2.623 -29.984 -8.281 1 98.31 274 MET B N 1
ATOM 6638 C CA . MET B 1 274 ? 3.973 -29.438 -8.32 1 98.31 274 MET B CA 1
ATOM 6639 C C . MET B 1 274 ? 5.02 -30.547 -8.242 1 98.31 274 MET B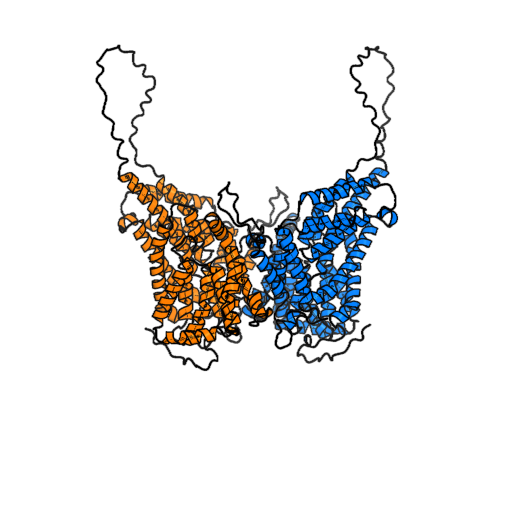 C 1
ATOM 6641 O O . MET B 1 274 ? 6.004 -30.516 -8.984 1 98.31 274 MET B O 1
ATOM 6645 N N . VAL B 1 275 ? 4.84 -31.547 -7.422 1 98.06 275 VAL B N 1
ATOM 6646 C CA . VAL B 1 275 ? 5.789 -32.625 -7.227 1 98.06 275 VAL B CA 1
ATOM 6647 C C . VAL B 1 275 ? 5.914 -33.438 -8.516 1 98.06 275 VAL B C 1
ATOM 6649 O O . VAL B 1 275 ? 7.023 -33.75 -8.961 1 98.06 275 VAL B O 1
ATOM 6652 N N . ILE B 1 276 ? 4.812 -33.781 -9.078 1 98.31 276 ILE B N 1
ATOM 6653 C CA . ILE B 1 276 ? 4.816 -34.562 -10.312 1 98.31 276 ILE B CA 1
ATOM 6654 C C . ILE B 1 276 ? 5.496 -33.75 -11.422 1 98.31 276 ILE B C 1
ATOM 6656 O O . ILE B 1 276 ? 6.332 -34.281 -12.156 1 98.31 276 ILE B O 1
ATOM 6660 N N . LEU B 1 277 ? 5.125 -32.531 -11.523 1 98.19 277 LEU B N 1
ATOM 6661 C CA . LEU B 1 277 ? 5.711 -31.688 -12.547 1 98.19 277 LEU B CA 1
ATOM 6662 C C . LEU B 1 277 ? 7.215 -31.531 -12.344 1 98.19 277 LEU B C 1
ATOM 6664 O O . LEU B 1 277 ? 7.98 -31.531 -13.305 1 98.19 277 LEU B O 1
ATOM 6668 N N . LEU B 1 278 ? 7.617 -31.344 -11.094 1 97.88 278 LEU B N 1
ATOM 6669 C CA . LEU B 1 278 ? 9.031 -31.219 -10.773 1 97.88 278 LEU B CA 1
ATOM 6670 C C . LEU B 1 278 ? 9.805 -32.469 -11.164 1 97.88 278 LEU B C 1
ATOM 6672 O O . LEU B 1 278 ? 10.883 -32.375 -11.75 1 97.88 278 LEU B O 1
ATOM 6676 N N . LEU B 1 279 ? 9.305 -33.625 -10.867 1 97.19 279 LEU B N 1
ATOM 6677 C CA . LEU B 1 279 ? 9.953 -34.875 -11.18 1 97.19 279 LEU B CA 1
ATOM 6678 C C . LEU B 1 279 ? 10.062 -35.094 -12.688 1 97.19 279 LEU B C 1
ATOM 6680 O O . LEU B 1 279 ? 11.102 -35.5 -13.188 1 97.19 279 LEU B O 1
ATOM 6684 N N . LEU B 1 280 ? 9 -34.812 -13.359 1 97.38 280 LEU B N 1
ATOM 6685 C CA . LEU B 1 280 ? 9.023 -34.969 -14.805 1 97.38 280 LEU B CA 1
ATOM 6686 C C . LEU B 1 280 ? 9.961 -33.969 -15.453 1 97.38 280 LEU B C 1
ATOM 6688 O O . LEU B 1 280 ? 10.602 -34.25 -16.469 1 97.38 280 LEU B O 1
ATOM 6692 N N . SER B 1 281 ? 9.93 -32.75 -14.898 1 96.81 281 SER B N 1
ATOM 6693 C CA . SER B 1 281 ? 10.875 -31.75 -15.383 1 96.81 281 SER B CA 1
ATOM 6694 C C . SER B 1 281 ? 12.32 -32.188 -15.164 1 96.81 281 SER B C 1
ATOM 6696 O O . SER B 1 281 ? 13.18 -31.969 -16.016 1 96.81 281 SER B O 1
ATOM 6698 N N . TRP B 1 282 ? 12.57 -32.75 -14 1 95.38 282 TRP B N 1
ATOM 6699 C CA . TRP B 1 282 ? 13.898 -33.25 -13.688 1 95.38 282 TRP B CA 1
ATOM 6700 C C . TRP B 1 282 ? 14.297 -34.344 -14.688 1 95.38 282 TRP B C 1
ATOM 6702 O O . TRP B 1 282 ? 15.422 -34.344 -15.203 1 95.38 282 TRP B O 1
ATOM 6712 N N . LEU B 1 283 ? 13.406 -35.25 -15.008 1 94.19 283 LEU B N 1
ATOM 6713 C CA . LEU B 1 283 ? 13.68 -36.312 -15.961 1 94.19 283 LEU B CA 1
ATOM 6714 C C . LEU B 1 283 ? 13.945 -35.75 -17.359 1 94.19 283 LEU B C 1
ATOM 6716 O O . LEU B 1 283 ? 14.844 -36.219 -18.062 1 94.19 283 LEU B O 1
ATOM 6720 N N . TRP B 1 284 ? 13.172 -34.781 -17.672 1 94.38 284 TRP B N 1
ATOM 6721 C CA . TRP B 1 284 ? 13.328 -34.156 -18.984 1 94.38 284 TRP B CA 1
ATOM 6722 C C . TRP B 1 284 ? 14.68 -33.469 -19.078 1 94.38 284 TRP B C 1
ATOM 6724 O O . TRP B 1 284 ? 15.375 -33.594 -20.094 1 94.38 284 TRP B O 1
ATOM 6734 N N . LEU B 1 285 ? 15.07 -32.75 -18.062 1 93.12 285 LEU B N 1
ATOM 6735 C CA . LEU B 1 285 ? 16.344 -32.031 -18.078 1 93.12 285 LEU B CA 1
ATOM 6736 C C . LEU B 1 285 ? 17.516 -33.031 -18.078 1 93.12 285 LEU B C 1
ATOM 6738 O O . LEU B 1 285 ? 18.547 -32.75 -18.688 1 93.12 285 LEU B O 1
ATOM 6742 N N . GLN B 1 286 ? 17.359 -34.156 -17.406 1 89.25 286 GLN B N 1
ATOM 6743 C CA . GLN B 1 286 ? 18.391 -35.188 -17.406 1 89.25 286 GLN B CA 1
ATOM 6744 C C . GLN B 1 286 ? 18.609 -35.75 -18.797 1 89.25 286 GLN B C 1
ATOM 6746 O O . GLN B 1 286 ? 19.766 -35.906 -19.234 1 89.25 286 GLN B O 1
ATOM 6751 N N . VAL B 1 287 ? 17.578 -36 -19.438 1 89.25 287 VAL B N 1
ATOM 6752 C CA . VAL B 1 287 ? 17.656 -36.594 -20.766 1 89.25 287 VAL B CA 1
ATOM 6753 C C . VAL B 1 287 ? 18.266 -35.562 -21.734 1 89.25 287 VAL B C 1
ATOM 6755 O O . VAL B 1 287 ? 19.078 -35.938 -22.594 1 89.25 287 VAL B O 1
ATOM 6758 N N . LEU B 1 288 ? 17.906 -34.375 -21.609 1 88.81 288 LEU B N 1
ATOM 6759 C CA . LEU B 1 288 ? 18.312 -33.344 -22.562 1 88.81 288 LEU B CA 1
ATOM 6760 C C . LEU B 1 288 ? 19.766 -32.969 -22.359 1 88.81 288 LEU B C 1
ATOM 6762 O O . LEU B 1 288 ? 20.5 -32.75 -23.312 1 88.81 288 LEU B O 1
ATOM 6766 N N . PHE B 1 289 ? 20.234 -32.906 -21.125 1 86.69 289 PHE B N 1
ATOM 6767 C CA . PHE B 1 289 ? 21.547 -32.312 -20.891 1 86.69 289 PHE B CA 1
ATOM 6768 C C . PHE B 1 289 ? 22.562 -33.375 -20.5 1 86.69 289 PHE B C 1
ATOM 6770 O O . PHE B 1 289 ? 23.766 -33.188 -20.672 1 86.69 289 PHE B O 1
ATOM 6777 N N . LEU B 1 290 ? 22.172 -34.469 -19.891 1 82.12 290 LEU B N 1
ATOM 6778 C CA . LEU B 1 290 ? 23.094 -35.5 -19.5 1 82.12 290 LEU B CA 1
ATOM 6779 C C . LEU B 1 290 ? 22.969 -36.719 -20.406 1 82.12 290 LEU B C 1
ATOM 6781 O O . LEU B 1 290 ? 23.859 -37.594 -20.422 1 82.12 290 LEU B O 1
ATOM 6785 N N . GLY B 1 291 ? 21.969 -36.781 -21.172 1 81.5 291 GLY B N 1
ATOM 6786 C CA . GLY B 1 291 ? 21.812 -37.875 -22.109 1 81.5 291 GLY B CA 1
ATOM 6787 C C . GLY B 1 291 ? 21.016 -39.062 -21.531 1 81.5 291 GLY B C 1
ATOM 6788 O O . GLY B 1 291 ? 20.547 -38.969 -20.391 1 81.5 291 GLY B O 1
ATOM 6789 N N . PHE B 1 292 ? 20.859 -40.125 -22.219 1 78.25 292 PHE B N 1
ATOM 6790 C CA . PHE B 1 292 ? 19.984 -41.219 -21.906 1 78.25 292 PHE B CA 1
ATOM 6791 C C . PHE B 1 292 ? 20.719 -42.281 -21.078 1 78.25 292 PHE B C 1
ATOM 6793 O O . PHE B 1 292 ? 20.109 -43.25 -20.625 1 78.25 292 PHE B O 1
ATOM 6800 N N . ASN B 1 293 ? 22.031 -42 -20.781 1 75.12 293 ASN B N 1
ATOM 6801 C CA . ASN B 1 293 ? 22.781 -42.969 -20 1 75.12 293 ASN B CA 1
ATOM 6802 C C . ASN B 1 293 ? 22.625 -42.719 -18.5 1 75.12 293 ASN B C 1
ATOM 6804 O O . ASN B 1 293 ? 23.484 -42.062 -17.891 1 75.12 293 ASN B O 1
ATOM 6808 N N . PHE B 1 294 ? 21.625 -43.281 -17.906 1 72.38 294 PHE B N 1
ATOM 6809 C CA . PHE B 1 294 ? 21.281 -43.031 -16.5 1 72.38 294 PHE B CA 1
ATOM 6810 C C . PHE B 1 294 ? 22.328 -43.625 -15.578 1 72.38 294 PHE B C 1
ATOM 6812 O O . PHE B 1 294 ? 22.578 -43.125 -14.484 1 72.38 294 PHE B O 1
ATOM 6819 N N . ARG B 1 295 ? 22.969 -44.625 -16.031 1 67.88 295 ARG B N 1
ATOM 6820 C CA . ARG B 1 295 ? 24.016 -45.219 -15.211 1 67.88 295 ARG B CA 1
ATOM 6821 C C . ARG B 1 295 ? 25.203 -44.281 -15.055 1 67.88 295 ARG B C 1
ATOM 6823 O O . ARG B 1 295 ? 25.734 -44.125 -13.953 1 67.88 295 ARG B O 1
ATOM 6830 N N . LYS B 1 296 ? 25.516 -43.688 -16.094 1 68.69 296 LYS B N 1
ATOM 6831 C CA . LYS B 1 296 ? 26.625 -42.719 -16.031 1 68.69 296 LYS B CA 1
ATOM 6832 C C . LYS B 1 296 ? 26.25 -41.469 -15.25 1 68.69 296 LYS B C 1
ATOM 6834 O O . LYS B 1 296 ? 27.047 -40.969 -14.477 1 68.69 296 LYS B O 1
ATOM 6839 N N . ASN B 1 297 ? 25 -41.188 -15.359 1 69.81 297 ASN B N 1
ATOM 6840 C CA . ASN B 1 297 ? 24.547 -39.938 -14.75 1 69.81 297 ASN B CA 1
ATOM 6841 C C . ASN B 1 297 ? 24.438 -40.062 -13.227 1 69.81 297 ASN B C 1
ATOM 6843 O O . ASN B 1 297 ? 24.625 -39.062 -12.508 1 69.81 297 ASN B O 1
ATOM 6847 N N . PHE B 1 298 ? 24.141 -41.25 -12.797 1 68.69 298 PHE B N 1
ATOM 6848 C CA . PHE B 1 298 ? 24 -41.469 -11.359 1 68.69 298 PHE B CA 1
ATOM 6849 C C . PHE B 1 298 ? 25.312 -41.969 -10.773 1 68.69 298 PHE B C 1
ATOM 6851 O O . PHE B 1 298 ? 25.391 -42.312 -9.586 1 68.69 298 PHE B O 1
ATOM 6858 N N . GLY B 1 299 ? 26.547 -41.719 -11.547 1 61.78 299 GLY B N 1
ATOM 6859 C CA . GLY B 1 299 ? 27.906 -41.969 -11.094 1 61.78 299 GLY B CA 1
ATOM 6860 C C . GLY B 1 299 ? 28.203 -43.438 -10.844 1 61.78 299 GLY B C 1
ATOM 6861 O O . GLY B 1 299 ? 29.062 -43.781 -10.023 1 61.78 299 GLY B O 1
ATOM 6862 N N . ILE B 1 300 ? 27.422 -44.312 -11.172 1 50.41 300 ILE B N 1
ATOM 6863 C CA . ILE B 1 300 ? 27.766 -45.688 -10.859 1 50.41 300 ILE B CA 1
ATOM 6864 C C . ILE B 1 300 ? 29.047 -46.062 -11.578 1 50.41 300 ILE B C 1
ATOM 6866 O O . ILE B 1 300 ? 29.734 -47.031 -11.18 1 50.41 300 ILE B O 1
ATOM 6870 N N . GLY B 1 301 ? 29.562 -45.281 -12.414 1 48.72 301 GLY B N 1
ATOM 6871 C CA . GLY B 1 301 ? 30.797 -45.688 -13.062 1 48.72 301 GLY B CA 1
ATOM 6872 C C . GLY B 1 301 ? 32 -44.875 -12.641 1 48.72 301 GLY B C 1
ATOM 6873 O O . GLY B 1 301 ? 32 -43.656 -12.805 1 48.72 301 GLY B O 1
ATOM 6874 N N . GLY B 1 302 ? 32.781 -45.125 -11.555 1 50.94 302 GLY B N 1
ATOM 6875 C CA . GLY B 1 302 ? 34 -45.031 -10.789 1 50.94 302 GLY B CA 1
ATOM 6876 C C . GLY B 1 302 ? 34.719 -43.688 -10.984 1 50.94 302 GLY B C 1
ATOM 6877 O O . GLY B 1 302 ? 35.594 -43.344 -10.219 1 50.94 302 GLY B O 1
ATOM 6878 N N . GLN B 1 303 ? 34.781 -43.031 -12.117 1 50.34 303 GLN B N 1
ATOM 6879 C CA . GLN B 1 303 ? 35.969 -42.188 -12.367 1 50.34 303 GLN B CA 1
ATOM 6880 C C . GLN B 1 303 ? 35.781 -40.812 -11.75 1 50.34 303 GLN B C 1
ATOM 6882 O O . GLN B 1 303 ? 36.75 -40.125 -11.43 1 50.34 303 GLN B O 1
ATOM 6887 N N . ALA B 1 304 ? 34.656 -40.125 -11.703 1 58.47 304 ALA B N 1
ATOM 6888 C CA . ALA B 1 304 ? 34.688 -38.688 -11.5 1 58.47 304 ALA B CA 1
ATOM 6889 C C . ALA B 1 304 ? 34.469 -38.344 -10.031 1 58.47 304 ALA B C 1
ATOM 6891 O O . ALA B 1 304 ? 33.688 -37.438 -9.711 1 58.47 304 ALA B O 1
ATOM 6892 N N . ARG B 1 305 ? 35.062 -39.031 -9.148 1 63.78 305 ARG B N 1
ATOM 6893 C CA . ARG B 1 305 ? 34.906 -38.875 -7.703 1 63.78 305 ARG B CA 1
ATOM 6894 C C . ARG B 1 305 ? 35.594 -37.594 -7.215 1 63.78 305 ARG B C 1
ATOM 6896 O O . ARG B 1 305 ? 35.094 -36.938 -6.297 1 63.78 305 ARG B O 1
ATOM 6903 N N . ASP B 1 306 ? 36.688 -37.188 -7.93 1 66.19 306 ASP B N 1
ATOM 6904 C CA . ASP B 1 306 ? 37.406 -36 -7.48 1 66.19 306 ASP B CA 1
ATOM 6905 C C . ASP B 1 306 ? 36.594 -34.75 -7.73 1 66.19 306 ASP B C 1
ATOM 6907 O O . ASP B 1 306 ? 36.562 -33.844 -6.902 1 66.19 306 ASP B O 1
ATOM 6911 N N . GLN B 1 307 ? 35.938 -34.75 -8.852 1 72.56 307 GLN B N 1
ATOM 6912 C CA . GLN B 1 307 ? 35.125 -33.594 -9.164 1 72.56 307 GLN B CA 1
ATOM 6913 C C . GLN B 1 307 ? 33.938 -33.5 -8.203 1 72.56 307 GLN B C 1
ATOM 6915 O O . GLN B 1 307 ? 33.562 -32.375 -7.797 1 72.56 307 GLN B O 1
ATOM 6920 N N . GLU B 1 308 ? 33.438 -34.594 -7.824 1 76.06 308 GLU B N 1
ATOM 6921 C CA . GLU B 1 308 ? 32.344 -34.625 -6.875 1 76.06 308 GLU B CA 1
ATOM 6922 C C . GLU B 1 308 ? 32.75 -34.094 -5.508 1 76.06 308 GLU B C 1
ATOM 6924 O O . GLU B 1 308 ? 32.031 -33.344 -4.867 1 76.06 308 GLU B O 1
ATOM 6929 N N . ARG B 1 309 ? 33.938 -34.438 -5.133 1 78.88 309 ARG B N 1
ATOM 6930 C CA . ARG B 1 309 ? 34.438 -33.969 -3.84 1 78.88 309 ARG B CA 1
ATOM 6931 C C . ARG B 1 309 ? 34.719 -32.469 -3.842 1 78.88 309 ARG B C 1
ATOM 6933 O O . ARG B 1 309 ? 34.5 -31.812 -2.83 1 78.88 309 ARG B O 1
ATOM 6940 N N . ALA B 1 310 ? 35.125 -32 -4.957 1 78.25 310 ALA B N 1
ATOM 6941 C CA . ALA B 1 310 ? 35.406 -30.562 -5.062 1 78.25 310 ALA B CA 1
ATOM 6942 C C . ALA B 1 310 ? 34.094 -29.766 -4.957 1 78.25 310 ALA B C 1
ATOM 6944 O O . ALA B 1 310 ? 34.062 -28.734 -4.281 1 78.25 310 ALA B O 1
ATOM 6945 N N . ALA B 1 311 ? 33.156 -30.219 -5.641 1 80.44 311 ALA B N 1
ATOM 6946 C CA . ALA B 1 311 ? 31.844 -29.547 -5.582 1 80.44 311 ALA B CA 1
ATOM 6947 C C . ALA B 1 311 ? 31.281 -29.594 -4.168 1 80.44 311 ALA B C 1
ATOM 6949 O O . ALA B 1 311 ? 30.719 -28.594 -3.691 1 80.44 311 ALA B O 1
ATOM 6950 N N . TYR B 1 312 ? 31.406 -30.672 -3.555 1 85.44 312 TYR B N 1
ATOM 6951 C CA . TYR B 1 312 ? 30.938 -30.844 -2.188 1 85.44 312 TYR B CA 1
ATOM 6952 C C . TYR B 1 312 ? 31.672 -29.891 -1.237 1 85.44 312 TYR B C 1
ATOM 6954 O O . TYR B 1 312 ? 31.062 -29.344 -0.32 1 85.44 312 TYR B O 1
ATOM 6962 N N . ARG B 1 313 ? 32.906 -29.641 -1.454 1 84.94 313 ARG B N 1
ATOM 6963 C CA . ARG B 1 313 ? 33.688 -28.781 -0.604 1 84.94 313 ARG B CA 1
ATOM 6964 C C . ARG B 1 313 ? 33.25 -27.312 -0.721 1 84.94 313 ARG B C 1
ATOM 6966 O O . ARG B 1 313 ? 33.25 -26.578 0.265 1 84.94 313 ARG B O 1
ATOM 6973 N N . VAL B 1 314 ? 32.906 -26.953 -1.889 1 83.75 314 VAL B N 1
ATOM 6974 C CA . VAL B 1 314 ? 32.438 -25.578 -2.086 1 83.75 314 VAL B CA 1
ATOM 6975 C C . VAL B 1 314 ? 31.156 -25.359 -1.267 1 83.75 314 VAL B C 1
ATOM 6977 O O . VAL B 1 314 ? 31.016 -24.328 -0.594 1 83.75 314 VAL B O 1
ATOM 6980 N N . ILE B 1 315 ? 30.266 -26.328 -1.373 1 86.62 315 ILE B N 1
ATOM 6981 C CA . ILE B 1 315 ? 29 -26.219 -0.654 1 86.62 315 ILE B CA 1
ATOM 6982 C C . ILE B 1 315 ? 29.25 -26.234 0.851 1 86.62 315 ILE B C 1
ATOM 6984 O O . ILE B 1 315 ? 28.656 -25.453 1.602 1 86.62 315 ILE B O 1
ATOM 6988 N N . GLN B 1 316 ? 30.141 -27.031 1.194 1 88.75 316 GLN B N 1
ATOM 6989 C CA . GLN B 1 316 ? 30.5 -27.141 2.607 1 88.75 316 GLN B CA 1
ATOM 6990 C C . GLN B 1 316 ? 31.141 -25.844 3.113 1 88.75 316 GLN B C 1
ATOM 6992 O O . GLN B 1 316 ? 30.859 -25.406 4.23 1 88.75 316 GLN B O 1
ATOM 6997 N N . THR B 1 317 ? 31.969 -25.312 2.318 1 88.31 317 THR B N 1
ATOM 6998 C CA . THR B 1 317 ? 32.625 -24.062 2.695 1 88.31 317 THR B CA 1
ATOM 6999 C C . THR B 1 317 ? 31.625 -22.938 2.834 1 88.31 317 THR B C 1
ATOM 7001 O O . THR B 1 317 ? 31.672 -22.156 3.793 1 88.31 317 THR B O 1
ATOM 7004 N N . GLU B 1 318 ? 30.75 -22.891 1.888 1 86.88 318 GLU B N 1
ATOM 7005 C CA . GLU B 1 318 ? 29.719 -21.875 1.949 1 86.88 318 GLU B CA 1
ATOM 7006 C C . GLU B 1 318 ? 28.828 -22.047 3.18 1 86.88 318 GLU B C 1
ATOM 7008 O O . GLU B 1 318 ? 28.406 -21.062 3.795 1 86.88 318 GLU B O 1
ATOM 7013 N N . TYR B 1 319 ? 28.547 -23.219 3.498 1 89.44 319 TYR B N 1
ATOM 7014 C CA . TYR B 1 319 ? 27.719 -23.516 4.664 1 89.44 319 TYR B CA 1
ATOM 7015 C C . TYR B 1 319 ? 28.438 -23.141 5.953 1 89.44 319 TYR B C 1
ATOM 7017 O O . TYR B 1 319 ? 27.828 -22.594 6.875 1 89.44 319 TYR B O 1
ATOM 7025 N N . LYS B 1 320 ? 29.719 -23.406 6 1 90.06 320 LYS B N 1
ATOM 7026 C CA . LYS B 1 320 ? 30.516 -23.109 7.18 1 90.06 320 LYS B CA 1
ATOM 7027 C C . LYS B 1 320 ? 30.656 -21.594 7.379 1 90.06 320 LYS B C 1
ATOM 7029 O O . LYS B 1 320 ? 30.75 -21.125 8.516 1 90.06 320 LYS B O 1
ATOM 7034 N N . LEU B 1 321 ? 30.594 -20.922 6.297 1 88.94 321 LEU B N 1
ATOM 7035 C CA . LEU B 1 321 ? 30.719 -19.469 6.355 1 88.94 321 LEU B CA 1
ATOM 7036 C C . LEU B 1 321 ? 29.5 -18.828 7.004 1 88.94 321 LEU B C 1
ATOM 7038 O O . LEU B 1 321 ? 29.578 -17.719 7.516 1 88.94 321 LEU B O 1
ATOM 7042 N N . LEU B 1 322 ? 28.391 -19.469 7.055 1 89.62 322 LEU B N 1
ATOM 7043 C CA . LEU B 1 322 ? 27.172 -18.953 7.668 1 89.62 322 LEU B CA 1
ATOM 7044 C C . LEU B 1 322 ? 27.281 -19.016 9.188 1 89.62 322 LEU B C 1
ATOM 7046 O O . LEU B 1 322 ? 26.562 -18.281 9.883 1 89.62 322 LEU B O 1
ATOM 7050 N N . GLY B 1 323 ? 28.172 -19.781 9.758 1 88.5 323 GLY B N 1
ATOM 7051 C CA . GLY B 1 323 ? 28.312 -19.891 11.203 1 88.5 323 GLY B CA 1
ATOM 7052 C C . GLY B 1 323 ? 27.156 -20.625 11.852 1 88.5 323 GLY B C 1
ATOM 7053 O O . GLY B 1 323 ? 26.281 -21.141 11.164 1 88.5 323 GLY B O 1
ATOM 7054 N N . PRO B 1 324 ? 27.172 -20.625 13.148 1 89.88 324 PRO B N 1
ATOM 7055 C CA . PRO B 1 324 ? 26.062 -21.266 13.852 1 89.88 324 PRO B CA 1
ATOM 7056 C C . PRO B 1 324 ? 24.781 -20.469 13.781 1 89.88 324 PRO B C 1
ATOM 7058 O O . PRO B 1 324 ? 24.812 -19.266 13.516 1 89.88 324 PRO B O 1
ATOM 7061 N N . MET B 1 325 ? 23.734 -21.172 13.914 1 91 325 MET B N 1
ATOM 7062 C CA . MET B 1 325 ? 22.438 -20.5 13.844 1 91 325 MET B CA 1
ATOM 7063 C C . MET B 1 325 ? 22.312 -19.438 14.922 1 91 325 MET B C 1
ATOM 7065 O O . MET B 1 325 ? 22.578 -19.703 16.094 1 91 325 MET B O 1
ATOM 7069 N N . THR B 1 326 ? 21.969 -18.297 14.562 1 91.31 326 THR B N 1
ATOM 7070 C CA . THR B 1 326 ? 21.75 -17.188 15.477 1 91.31 326 THR B CA 1
ATOM 7071 C C . THR B 1 326 ? 20.359 -17.266 16.094 1 91.31 326 THR B C 1
ATOM 7073 O O . THR B 1 326 ? 19.516 -18.047 15.656 1 91.31 326 THR B O 1
ATOM 7076 N N . PHE B 1 327 ? 20.156 -16.516 17.125 1 93.31 327 PHE B N 1
ATOM 7077 C CA . PHE B 1 327 ? 18.844 -16.438 17.766 1 93.31 327 PHE B CA 1
ATOM 7078 C C . PHE B 1 327 ? 17.781 -15.977 16.766 1 93.31 327 PHE B C 1
ATOM 7080 O O . PHE B 1 327 ? 16.672 -16.484 16.75 1 93.31 327 PHE B O 1
ATOM 7087 N N . ALA B 1 328 ? 18.172 -15 16.016 1 94.75 328 ALA B N 1
ATOM 7088 C CA . ALA B 1 328 ? 17.25 -14.461 15.023 1 94.75 328 ALA B CA 1
ATOM 7089 C C . ALA B 1 328 ? 16.812 -15.531 14.023 1 94.75 328 ALA B C 1
ATOM 7091 O O . ALA B 1 328 ? 15.633 -15.656 13.703 1 94.75 328 ALA B O 1
ATOM 7092 N N . GLU B 1 329 ? 17.75 -16.297 13.57 1 94.38 329 GLU B N 1
ATOM 7093 C CA . GLU B 1 329 ? 17.453 -17.375 12.633 1 94.38 329 GLU B CA 1
ATOM 7094 C C . GLU B 1 329 ? 16.5 -18.406 13.258 1 94.38 329 GLU B C 1
ATOM 7096 O O . GLU B 1 329 ? 15.562 -18.859 12.609 1 94.38 329 GLU B O 1
ATOM 7101 N N . ASN B 1 330 ? 16.766 -18.734 14.438 1 95.56 330 ASN B N 1
ATOM 7102 C CA . ASN B 1 330 ? 15.93 -19.688 15.141 1 95.56 330 ASN B CA 1
ATOM 7103 C C . ASN B 1 330 ? 14.516 -19.141 15.367 1 95.56 330 ASN B C 1
ATOM 7105 O O . ASN B 1 330 ? 13.539 -19.875 15.211 1 95.56 330 ASN B O 1
ATOM 7109 N N . ALA B 1 331 ? 14.461 -17.953 15.797 1 96.38 331 ALA B N 1
ATOM 7110 C CA . ALA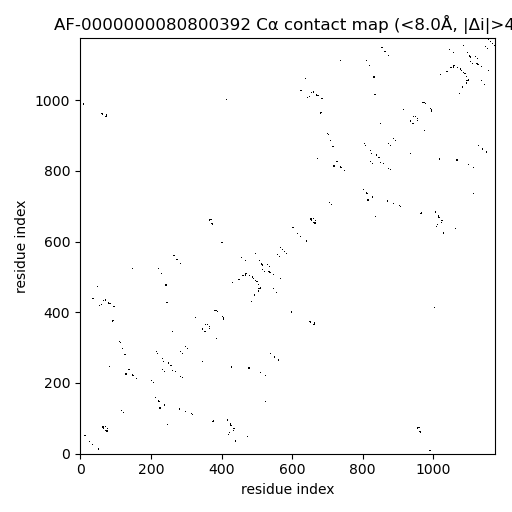 B 1 331 ? 13.164 -17.328 16.047 1 96.38 331 ALA B CA 1
ATOM 7111 C C . ALA B 1 331 ? 12.328 -17.281 14.766 1 96.38 331 ALA B C 1
ATOM 7113 O O . ALA B 1 331 ? 11.141 -17.609 14.773 1 96.38 331 ALA B O 1
ATOM 7114 N N . VAL B 1 332 ? 12.945 -16.875 13.672 1 96.5 332 VAL B N 1
ATOM 7115 C CA . VAL B 1 332 ? 12.25 -16.797 12.398 1 96.5 332 VAL B CA 1
ATOM 7116 C C . VAL B 1 332 ? 11.797 -18.188 11.961 1 96.5 332 VAL B C 1
ATOM 7118 O O . VAL B 1 332 ? 10.703 -18.344 11.422 1 96.5 332 VAL B O 1
ATOM 7121 N N . THR B 1 333 ? 12.633 -19.219 12.172 1 95.69 333 THR B N 1
ATOM 7122 C CA . THR B 1 333 ? 12.273 -20.578 11.828 1 95.69 333 THR B CA 1
ATOM 7123 C C . THR B 1 333 ? 11.055 -21.031 12.617 1 95.69 333 THR B C 1
ATOM 7125 O O . THR B 1 333 ? 10.117 -21.609 12.055 1 95.69 333 THR B O 1
ATOM 7128 N N . ILE B 1 334 ? 11.062 -20.75 13.852 1 97 334 ILE B N 1
ATOM 7129 C CA . ILE B 1 334 ? 9.969 -21.156 14.719 1 97 334 ILE B CA 1
ATOM 7130 C C . ILE B 1 334 ? 8.68 -20.453 14.289 1 97 334 ILE B C 1
ATOM 7132 O O . ILE B 1 334 ? 7.629 -21.094 14.172 1 97 334 ILE B O 1
ATOM 7136 N N . LEU B 1 335 ? 8.766 -19.188 14.078 1 97.25 335 LEU B N 1
ATOM 7137 C CA . LEU B 1 335 ? 7.594 -18.422 13.664 1 97.25 335 LEU B CA 1
ATOM 7138 C C . LEU B 1 335 ? 7.086 -18.891 12.305 1 97.25 335 LEU B C 1
ATOM 7140 O O . LEU B 1 335 ? 5.879 -18.922 12.07 1 97.25 335 LEU B O 1
ATOM 7144 N N . PHE B 1 336 ? 8.023 -19.234 11.461 1 95.31 336 PHE B N 1
ATOM 7145 C CA . PHE B 1 336 ? 7.656 -19.766 10.148 1 95.31 336 PHE B CA 1
ATOM 7146 C C . PHE B 1 336 ? 6.891 -21.078 10.289 1 95.31 336 PHE B C 1
ATOM 7148 O O . PHE B 1 336 ? 5.863 -21.281 9.641 1 95.31 336 PHE B O 1
ATOM 7155 N N . VAL B 1 337 ? 7.379 -21.953 11.062 1 95.62 337 VAL B N 1
ATOM 7156 C CA . VAL B 1 337 ? 6.734 -23.234 11.273 1 95.62 337 VAL B CA 1
ATOM 7157 C C . VAL B 1 337 ? 5.355 -23.031 11.898 1 95.62 337 VAL B C 1
ATOM 7159 O O . VAL B 1 337 ? 4.387 -23.672 11.5 1 95.62 337 VAL B O 1
ATOM 7162 N N . ILE B 1 338 ? 5.242 -22.141 12.836 1 96.94 338 ILE B N 1
ATOM 7163 C CA . ILE B 1 338 ? 3.965 -21.828 13.469 1 96.94 338 ILE B CA 1
ATOM 7164 C C . ILE B 1 338 ? 2.98 -21.312 12.414 1 96.94 338 ILE B C 1
ATOM 7166 O O . ILE B 1 338 ? 1.808 -21.703 12.414 1 96.94 338 ILE B O 1
ATOM 7170 N N . LEU B 1 339 ? 3.422 -20.453 11.508 1 96.19 339 LEU B N 1
ATOM 7171 C CA . LEU B 1 339 ? 2.584 -19.922 10.445 1 96.19 339 LEU B CA 1
ATOM 7172 C C . LEU B 1 339 ? 2.008 -21.031 9.586 1 96.19 339 LEU B C 1
ATOM 7174 O O . LEU B 1 339 ? 0.8 -21.078 9.336 1 96.19 339 LEU B O 1
ATOM 7178 N N . VAL B 1 340 ? 2.861 -21.969 9.18 1 93.44 340 VAL B N 1
ATOM 7179 C CA . VAL B 1 340 ? 2.465 -23.062 8.297 1 93.44 340 VAL B CA 1
ATOM 7180 C C . VAL B 1 340 ? 1.469 -23.969 9.023 1 93.44 340 VAL B C 1
ATOM 7182 O O . VAL B 1 340 ? 0.443 -24.344 8.453 1 93.44 340 VAL B O 1
ATOM 7185 N N . VAL B 1 341 ? 1.725 -24.234 10.242 1 94.75 341 VAL B N 1
ATOM 7186 C CA . VAL B 1 341 ? 0.852 -25.094 11.031 1 94.75 341 VAL B CA 1
ATOM 7187 C C . VAL B 1 341 ? -0.509 -24.422 11.211 1 94.75 341 VAL B C 1
ATOM 7189 O O . VAL B 1 341 ? -1.549 -25.078 11.07 1 94.75 341 VAL B O 1
ATOM 7192 N N . LEU B 1 342 ? -0.489 -23.172 11.492 1 94.44 342 LEU B N 1
ATOM 7193 C CA . LEU B 1 342 ? -1.74 -22.453 11.688 1 94.44 342 LEU B CA 1
ATOM 7194 C C . LEU B 1 342 ? -2.551 -22.406 10.398 1 94.44 342 LEU B C 1
ATOM 7196 O O . LEU B 1 342 ? -3.779 -22.5 10.422 1 94.44 342 LEU B O 1
ATOM 7200 N N . TRP B 1 343 ? -1.922 -22.25 9.25 1 91.94 343 TRP B N 1
ATOM 7201 C CA . TRP B 1 343 ? -2.604 -22.25 7.961 1 91.94 343 TRP B CA 1
ATOM 7202 C C . TRP B 1 343 ? -3.262 -23.594 7.684 1 91.94 343 TRP B C 1
ATOM 7204 O O . TRP B 1 343 ? -4.43 -23.641 7.285 1 91.94 343 TRP B O 1
ATOM 7214 N N . PHE B 1 344 ? -2.615 -24.672 7.98 1 91.06 344 PHE B N 1
ATOM 7215 C CA . PHE B 1 344 ? -3.09 -26 7.641 1 91.06 344 PHE B CA 1
ATOM 7216 C C . PHE B 1 344 ? -4.184 -26.453 8.602 1 91.06 344 PHE B C 1
ATOM 7218 O O . PHE B 1 344 ? -5.051 -27.25 8.242 1 91.06 344 PHE B O 1
ATOM 7225 N N . THR B 1 345 ? -4.184 -25.891 9.773 1 91.75 345 THR B N 1
ATOM 7226 C CA . THR B 1 345 ? -5.102 -26.391 10.781 1 91.75 345 THR B CA 1
ATOM 7227 C C . THR B 1 345 ? -6.277 -25.438 10.969 1 91.75 345 THR B C 1
ATOM 7229 O O . THR B 1 345 ? -7.148 -25.672 11.812 1 91.75 345 THR B O 1
ATOM 7232 N N . ARG B 1 346 ? -6.273 -24.406 10.258 1 90.5 346 ARG B N 1
ATOM 7233 C CA . ARG B 1 346 ? -7.371 -23.453 10.438 1 90.5 346 ARG B CA 1
ATOM 7234 C C . ARG B 1 346 ? -8.688 -24.047 9.961 1 90.5 346 ARG B C 1
ATOM 7236 O O . ARG B 1 346 ? -9.664 -24.109 10.719 1 90.5 346 ARG B O 1
ATOM 7243 N N . GLU B 1 347 ? -8.734 -24.438 8.664 1 86.06 347 GLU B N 1
ATOM 7244 C CA . GLU B 1 347 ? -9.898 -25.078 8.055 1 86.06 347 GLU B CA 1
ATOM 7245 C C . GLU B 1 347 ? -9.477 -26.141 7.055 1 86.06 347 GLU B C 1
ATOM 7247 O O . GLU B 1 347 ? -9.68 -26 5.848 1 86.06 347 GLU B O 1
ATOM 7252 N N . PRO B 1 348 ? -9.094 -27.281 7.449 1 79.06 348 PRO B N 1
ATOM 7253 C CA . PRO B 1 348 ? -8.586 -28.297 6.531 1 79.06 348 PRO B CA 1
ATOM 7254 C C . PRO B 1 348 ? -9.703 -29.047 5.809 1 79.06 348 PRO B C 1
ATOM 7256 O O . PRO B 1 348 ? -9.461 -29.672 4.77 1 79.06 348 PRO B O 1
ATOM 7259 N N . GLY B 1 349 ? -10.953 -28.953 6.215 1 73.56 349 GLY B N 1
ATOM 7260 C CA . GLY B 1 349 ? -12.062 -29.641 5.57 1 73.56 349 GLY B CA 1
ATOM 7261 C C . GLY B 1 349 ? -12.281 -31.047 6.098 1 73.56 349 GLY B C 1
ATOM 7262 O O . GLY B 1 349 ? -13.43 -31.5 6.219 1 73.56 349 GLY B O 1
ATOM 7263 N N . PHE B 1 350 ? -11.125 -31.844 6.414 1 78.06 350 PHE B N 1
ATOM 7264 C CA . PHE B 1 350 ? -11.242 -33.219 6.867 1 78.06 350 PHE B CA 1
ATOM 7265 C C . PHE B 1 350 ? -11.555 -33.281 8.359 1 78.06 350 PHE B C 1
ATOM 7267 O O . PHE B 1 350 ? -12.148 -34.25 8.836 1 78.06 350 PHE B O 1
ATOM 7274 N N . PHE B 1 351 ? -11.195 -32.25 9.109 1 78.81 351 PHE B N 1
ATOM 7275 C CA . PHE B 1 351 ? -11.586 -32.094 10.516 1 78.81 351 PHE B CA 1
ATOM 7276 C C . PHE B 1 351 ? -11.883 -30.656 10.859 1 78.81 351 PHE B C 1
ATOM 7278 O O . PHE B 1 351 ? -11.594 -29.75 10.062 1 78.81 351 PHE B O 1
ATOM 7285 N N . THR B 1 352 ? -12.539 -30.562 11.977 1 83.44 352 THR B N 1
ATOM 7286 C CA . THR B 1 352 ? -12.875 -29.219 12.414 1 83.44 352 THR B CA 1
ATOM 7287 C C . THR B 1 352 ? -11.625 -28.469 12.859 1 83.44 352 THR B C 1
ATOM 7289 O O . THR B 1 352 ? -10.914 -28.906 13.758 1 83.44 352 THR B O 1
ATOM 7292 N N . GLY B 1 353 ? -11.25 -27.469 12.188 1 88.12 353 GLY B N 1
ATOM 7293 C CA . GLY B 1 353 ? -10.07 -26.672 12.492 1 88.12 353 GLY B CA 1
ATOM 7294 C C . GLY B 1 353 ? -10.289 -25.672 13.617 1 88.12 353 GLY B C 1
ATOM 7295 O O . GLY B 1 353 ? -11.414 -25.484 14.07 1 88.12 353 GLY B O 1
ATOM 7296 N N . TRP B 1 354 ? -9.141 -25.062 14.016 1 90.44 354 TRP B N 1
ATOM 7297 C CA . TRP B 1 354 ? -9.242 -24.109 15.125 1 90.44 354 TRP B CA 1
ATOM 7298 C C . TRP B 1 354 ? -10.031 -22.875 14.719 1 90.44 354 TRP B C 1
ATOM 7300 O O . TRP B 1 354 ? -10.648 -22.219 15.562 1 90.44 354 TRP B O 1
ATOM 7310 N N . GLY B 1 355 ? -10.102 -22.516 13.469 1 87.44 355 GLY B N 1
ATOM 7311 C CA . GLY B 1 355 ? -10.883 -21.391 12.984 1 87.44 355 GLY B CA 1
ATOM 7312 C C . GLY B 1 355 ? -12.383 -21.594 13.164 1 87.44 355 GLY B C 1
ATOM 7313 O O . GLY B 1 355 ? -13.086 -20.656 13.539 1 87.44 355 GLY B O 1
ATOM 7314 N N . ASN B 1 356 ? -12.859 -22.75 12.938 1 84.81 356 ASN B N 1
ATOM 7315 C CA . ASN B 1 356 ? -14.281 -23.078 13.047 1 84.81 356 ASN B CA 1
ATOM 7316 C C . ASN B 1 356 ? -14.695 -23.266 14.508 1 84.81 356 ASN B C 1
ATOM 7318 O O . ASN B 1 356 ? -15.852 -23.031 14.859 1 84.81 356 ASN B O 1
ATOM 7322 N N . LEU B 1 357 ? -13.797 -23.641 15.312 1 84.69 357 LEU B N 1
ATOM 7323 C CA . LEU B 1 357 ? -14.117 -23.984 16.703 1 84.69 357 LEU B CA 1
ATOM 7324 C C . LEU B 1 357 ? -14.031 -22.766 17.594 1 84.69 357 LEU B C 1
ATOM 7326 O O . LEU B 1 357 ? -14.961 -22.484 18.359 1 84.69 357 LEU B O 1
ATOM 7330 N N . ALA B 1 358 ? -13.023 -22.016 17.469 1 86.06 358 ALA B N 1
ATOM 7331 C CA . ALA B 1 358 ? -12.75 -20.938 18.406 1 86.06 358 ALA B CA 1
ATOM 7332 C C . ALA B 1 358 ? -13.328 -19.609 17.906 1 86.06 358 ALA B C 1
ATOM 7334 O O . ALA B 1 358 ? -13.656 -18.734 18.703 1 86.06 358 ALA B O 1
ATOM 7335 N N . PHE B 1 359 ? -13.438 -19.469 16.641 1 88.81 359 PHE B N 1
ATOM 7336 C CA . PHE B 1 359 ? -13.836 -18.188 16.078 1 88.81 359 PHE B CA 1
ATOM 7337 C C . PHE B 1 359 ? -14.898 -18.359 15.008 1 88.81 359 PHE B C 1
ATOM 7339 O O . PHE B 1 359 ? -14.766 -17.859 13.891 1 88.81 359 PHE B O 1
ATOM 7346 N N . ALA B 1 360 ? -15.93 -19 15.297 1 84.69 360 ALA B N 1
ATOM 7347 C CA . ALA B 1 360 ? -16.969 -19.359 14.328 1 84.69 360 ALA B CA 1
ATOM 7348 C C . ALA B 1 360 ? -17.984 -18.234 14.172 1 84.69 360 ALA B C 1
ATOM 7350 O O . ALA B 1 360 ? -18.344 -17.562 15.156 1 84.69 360 ALA B O 1
ATOM 7351 N N . LYS B 1 361 ? -18.406 -18.141 12.875 1 84.31 361 LYS B N 1
ATOM 7352 C CA . LYS B 1 361 ? -19.578 -17.312 12.578 1 84.31 361 LYS B CA 1
ATOM 7353 C C . LYS B 1 361 ? -20.859 -18.031 12.945 1 84.31 361 LYS B C 1
ATOM 7355 O O . LYS B 1 361 ? -20.828 -19.188 13.398 1 84.31 361 LYS B O 1
ATOM 7360 N N . ALA B 1 362 ? -21.906 -17.25 12.734 1 77.06 362 ALA B N 1
ATOM 7361 C CA . ALA B 1 362 ? -23.203 -17.844 12.992 1 77.06 362 ALA B CA 1
ATOM 7362 C C . ALA B 1 362 ? -23.438 -19.062 12.086 1 77.06 362 ALA B C 1
ATOM 7364 O O . ALA B 1 362 ? -24.078 -20.031 12.492 1 77.06 362 ALA B O 1
ATOM 7365 N N . ASN B 1 363 ? -22.859 -19.094 10.875 1 77.12 363 ASN B N 1
ATOM 7366 C CA . ASN B 1 363 ? -23.062 -20.172 9.914 1 77.12 363 ASN B CA 1
ATOM 7367 C C . ASN B 1 363 ? -21.984 -21.25 10.047 1 77.12 363 ASN B C 1
ATOM 7369 O O . ASN B 1 363 ? -21.953 -22.203 9.273 1 77.12 363 ASN B O 1
ATOM 7373 N N . GLY B 1 364 ? -21.094 -21.078 10.969 1 76.56 364 GLY B N 1
ATOM 7374 C CA . GLY B 1 364 ? -20.094 -22.094 11.227 1 76.56 364 GLY B CA 1
ATOM 7375 C C . GLY B 1 364 ? -18.781 -21.828 10.547 1 76.56 364 GLY B C 1
ATOM 7376 O O . GLY B 1 364 ? -17.781 -22.5 10.805 1 76.56 364 GLY B O 1
ATOM 7377 N N . GLU B 1 365 ? -18.797 -20.844 9.742 1 81.44 365 GLU B N 1
ATOM 7378 C CA . GLU B 1 365 ? -17.562 -20.5 9.047 1 81.44 365 GLU B CA 1
ATOM 7379 C C . GLU B 1 365 ? -16.625 -19.703 9.961 1 81.44 365 GLU B C 1
ATOM 7381 O O . GLU B 1 365 ? -17.062 -19.141 10.969 1 81.44 365 GLU B O 1
ATOM 7386 N N . SER B 1 366 ? -15.422 -19.75 9.641 1 86.12 366 SER B N 1
ATOM 7387 C CA . SER B 1 366 ? -14.414 -19.062 10.453 1 86.12 366 SER B CA 1
ATOM 7388 C C . SER B 1 366 ? -14.445 -17.562 10.227 1 86.12 366 SER B C 1
ATOM 7390 O O . SER B 1 366 ? -14.516 -17.094 9.094 1 86.12 366 SER B O 1
ATOM 7392 N N . MET B 1 367 ? -14.336 -16.797 11.281 1 89.88 367 MET B N 1
ATOM 7393 C CA . MET B 1 367 ? -14.258 -15.336 11.203 1 89.88 367 MET B CA 1
ATOM 7394 C C . MET B 1 367 ? -12.844 -14.883 10.867 1 89.88 367 MET B C 1
ATOM 7396 O O . MET B 1 367 ? -12.648 -13.797 10.32 1 89.88 367 MET B O 1
ATOM 7400 N N . VAL B 1 368 ? -11.922 -15.719 11.234 1 92.44 368 VAL B N 1
ATOM 7401 C CA . VAL B 1 368 ? -10.516 -15.453 10.945 1 92.44 368 VAL B CA 1
ATOM 7402 C C . VAL B 1 368 ? -10.148 -16.047 9.578 1 92.44 368 VAL B C 1
ATOM 7404 O O . VAL B 1 368 ? -10.719 -17.047 9.156 1 92.44 368 VAL B O 1
ATOM 7407 N N . SER B 1 369 ? -9.328 -15.414 8.867 1 92.88 369 SER B N 1
ATOM 7408 C CA . SER B 1 369 ? -8.898 -15.867 7.543 1 92.88 369 SER B CA 1
ATOM 7409 C C . SER B 1 369 ? -7.41 -16.203 7.535 1 92.88 369 SER B C 1
ATOM 7411 O O . SER B 1 369 ? -6.723 -16.031 8.547 1 92.88 369 SER B O 1
ATOM 7413 N N . ASP B 1 370 ? -6.953 -16.75 6.422 1 93.44 370 ASP B N 1
ATOM 7414 C CA . ASP B 1 370 ? -5.527 -17 6.234 1 93.44 370 ASP B CA 1
ATOM 7415 C C . ASP B 1 370 ? -4.723 -15.711 6.309 1 93.44 370 ASP B C 1
ATOM 7417 O O . ASP B 1 370 ? -3.574 -15.711 6.754 1 93.44 370 ASP B O 1
ATOM 7421 N N . GLY B 1 371 ? -5.375 -14.656 5.844 1 94.56 371 GLY B N 1
ATOM 7422 C CA . GLY B 1 371 ? -4.738 -13.352 5.949 1 94.56 371 GLY B CA 1
ATOM 7423 C C . GLY B 1 371 ? -4.543 -12.898 7.387 1 94.56 371 GLY B C 1
ATOM 7424 O O . GLY B 1 371 ? -3.516 -12.305 7.719 1 94.56 371 GLY B O 1
ATOM 7425 N N . THR B 1 372 ? -5.484 -13.203 8.219 1 95.94 372 THR B N 1
ATOM 7426 C CA . THR B 1 372 ? -5.398 -12.875 9.641 1 95.94 372 THR B CA 1
ATOM 7427 C C . THR B 1 372 ? -4.191 -13.547 10.281 1 95.94 372 THR B C 1
ATOM 7429 O O . THR B 1 372 ? -3.439 -12.914 11.023 1 95.94 372 THR B O 1
ATOM 7432 N N . VAL B 1 373 ? -4.027 -14.797 9.945 1 96 373 VAL B N 1
ATOM 7433 C CA . VAL B 1 373 ? -2.922 -15.578 10.484 1 96 373 VAL B CA 1
ATOM 7434 C C . VAL B 1 373 ? -1.592 -14.992 10.031 1 96 373 VAL B C 1
ATOM 7436 O O . VAL B 1 373 ? -0.663 -14.844 10.828 1 96 373 VAL B O 1
ATOM 7439 N N . ALA B 1 374 ? -1.552 -14.672 8.797 1 96.38 374 ALA B N 1
ATOM 7440 C CA . ALA B 1 374 ? -0.32 -14.133 8.227 1 96.38 374 ALA B CA 1
ATOM 7441 C C . ALA B 1 374 ? 0.06 -12.812 8.891 1 96.38 374 ALA B C 1
ATOM 7443 O O . ALA B 1 374 ? 1.22 -12.602 9.258 1 96.38 374 ALA B O 1
ATOM 7444 N N . ILE B 1 375 ? -0.867 -11.93 9.062 1 97.38 375 ILE B N 1
ATOM 7445 C CA . ILE B 1 375 ? -0.605 -10.633 9.68 1 97.38 375 ILE B CA 1
ATOM 7446 C C . ILE B 1 375 ? -0.248 -10.82 11.156 1 97.38 375 ILE B C 1
ATOM 7448 O O . ILE B 1 375 ? 0.592 -10.094 11.695 1 97.38 375 ILE B O 1
ATOM 7452 N N . PHE B 1 376 ? -0.89 -11.766 11.789 1 97.5 376 PHE B N 1
ATOM 7453 C CA . PHE B 1 376 ? -0.591 -12.07 13.188 1 97.5 376 PHE B CA 1
ATOM 7454 C C . PHE B 1 376 ? 0.886 -12.406 13.359 1 97.5 376 PHE B C 1
ATOM 7456 O O . PHE B 1 376 ? 1.565 -11.805 14.203 1 97.5 376 PHE B O 1
ATOM 7463 N N . ILE B 1 377 ? 1.341 -13.32 12.586 1 97.31 377 ILE B N 1
ATOM 7464 C CA . ILE B 1 377 ? 2.748 -13.695 12.648 1 97.31 377 ILE B CA 1
ATOM 7465 C C . ILE B 1 377 ? 3.619 -12.516 12.219 1 97.31 377 ILE B C 1
ATOM 7467 O O . ILE B 1 377 ? 4.691 -12.289 12.789 1 97.31 377 ILE B O 1
ATOM 7471 N N . GLY B 1 378 ? 3.191 -11.781 11.188 1 97 378 GLY B N 1
ATOM 7472 C CA . GLY B 1 378 ? 3.908 -10.594 10.758 1 97 378 GLY B CA 1
ATOM 7473 C C . GLY B 1 378 ? 4.137 -9.594 11.875 1 97 378 GLY B C 1
ATOM 7474 O O . GLY B 1 378 ? 5.227 -9.039 12.008 1 97 378 GLY B O 1
ATOM 7475 N N . ILE B 1 379 ? 3.127 -9.367 12.688 1 96.81 379 ILE B N 1
ATOM 7476 C CA . ILE B 1 379 ? 3.225 -8.43 13.797 1 96.81 379 ILE B CA 1
ATOM 7477 C C . ILE B 1 379 ? 4.223 -8.953 14.828 1 96.81 379 ILE B C 1
ATOM 7479 O O . ILE B 1 379 ? 5.02 -8.188 15.375 1 96.81 379 ILE B O 1
ATOM 7483 N N . ILE B 1 380 ? 4.219 -10.219 15.102 1 97.25 380 ILE B N 1
ATOM 7484 C CA . ILE B 1 380 ? 5.113 -10.82 16.078 1 97.25 380 ILE B CA 1
ATOM 7485 C C . ILE B 1 380 ? 6.566 -10.609 15.664 1 97.25 380 ILE B C 1
ATOM 7487 O O . ILE B 1 380 ? 7.441 -10.422 16.516 1 97.25 380 ILE B O 1
ATOM 7491 N N . LEU B 1 381 ? 6.809 -10.594 14.383 1 97.44 381 LEU B N 1
ATOM 7492 C CA . LEU B 1 381 ? 8.156 -10.375 13.867 1 97.44 381 LEU B CA 1
ATOM 7493 C C . LEU B 1 381 ? 8.672 -8.992 14.258 1 97.44 381 LEU B C 1
ATOM 7495 O O . LEU B 1 381 ? 9.883 -8.766 14.305 1 97.44 381 LEU B O 1
ATOM 7499 N N . PHE B 1 382 ? 7.777 -8.055 14.547 1 96.38 382 PHE B N 1
ATOM 7500 C CA . PHE B 1 382 ? 8.164 -6.707 14.953 1 96.38 382 PHE B CA 1
ATOM 7501 C C . PHE B 1 382 ? 8.281 -6.613 16.469 1 96.38 382 PHE B C 1
ATOM 7503 O O . PHE B 1 382 ? 8.758 -5.605 17 1 96.38 382 PHE B O 1
ATOM 7510 N N . ILE B 1 383 ? 7.891 -7.629 17.172 1 94.69 383 ILE B N 1
ATOM 7511 C CA . ILE B 1 383 ? 7.855 -7.621 18.625 1 94.69 383 ILE B CA 1
ATOM 7512 C C . ILE B 1 383 ? 9.062 -8.375 19.172 1 94.69 383 ILE B C 1
ATOM 7514 O O . ILE B 1 383 ? 9.633 -7.992 20.203 1 94.69 383 ILE B O 1
ATOM 7518 N N . VAL B 1 384 ? 9.492 -9.406 18.5 1 94.62 384 VAL B N 1
ATOM 7519 C CA . VAL B 1 384 ? 10.562 -10.273 18.984 1 94.62 384 VAL B CA 1
ATOM 7520 C C . VAL B 1 384 ? 11.914 -9.641 18.672 1 94.62 384 VAL B C 1
ATOM 7522 O O . VAL B 1 384 ? 12.203 -9.305 17.516 1 94.62 384 VAL B O 1
ATOM 7525 N N . PRO B 1 385 ? 12.727 -9.461 19.703 1 92.69 385 PRO B N 1
ATOM 7526 C CA . PRO B 1 385 ? 14.07 -8.938 19.453 1 92.69 385 PRO B CA 1
ATOM 7527 C C . PRO B 1 385 ? 14.977 -9.93 18.719 1 92.69 385 PRO B C 1
ATOM 7529 O O . PRO B 1 385 ? 14.766 -11.141 18.812 1 92.69 385 PRO B O 1
ATOM 7532 N N . SER B 1 386 ? 15.906 -9.43 18.047 1 92.88 386 SER B N 1
ATOM 7533 C CA . SER B 1 386 ? 16.797 -10.258 17.234 1 92.88 386 SER B CA 1
ATOM 7534 C C . SER B 1 386 ? 17.844 -10.953 18.094 1 92.88 386 SER B C 1
ATOM 7536 O O . SER B 1 386 ? 18.453 -11.938 17.672 1 92.88 386 SER B O 1
ATOM 7538 N N . LYS B 1 387 ? 18.188 -10.328 19.203 1 89.19 387 LYS B N 1
ATOM 7539 C CA . LYS B 1 387 ? 19.141 -10.93 20.141 1 89.19 387 LYS B CA 1
ATOM 7540 C C . LYS B 1 387 ? 18.609 -10.859 21.578 1 89.19 387 LYS B C 1
ATOM 7542 O O . LYS B 1 387 ? 17.891 -9.938 21.938 1 89.19 387 LYS B O 1
ATOM 7547 N N . ILE B 1 388 ? 18.719 -11.844 22.219 1 74.94 388 ILE B N 1
ATOM 7548 C CA . ILE B 1 388 ? 18.359 -11.812 23.641 1 74.94 388 ILE B CA 1
ATOM 7549 C C . ILE B 1 388 ? 19.562 -11.383 24.469 1 74.94 388 ILE B C 1
ATOM 7551 O O . ILE B 1 388 ? 20.562 -12.102 24.547 1 74.94 388 ILE B O 1
ATOM 7555 N N . SER B 1 389 ? 20.016 -10.148 24.078 1 64.56 389 SER B N 1
ATOM 7556 C CA . SER B 1 389 ? 21.219 -9.789 24.812 1 64.56 389 SER B CA 1
ATOM 7557 C C . SER B 1 389 ? 20.984 -9.812 26.328 1 64.56 389 SER B C 1
ATOM 7559 O O . SER B 1 389 ? 19.859 -9.609 26.781 1 64.56 389 SER B O 1
ATOM 7561 N N . GLN B 1 390 ? 21.922 -10.367 27.031 1 58.09 390 GLN B N 1
ATOM 7562 C CA . GLN B 1 390 ? 22.016 -10.359 28.484 1 58.09 390 GLN B CA 1
ATOM 7563 C C . GLN B 1 390 ? 21.859 -8.945 29.031 1 58.09 390 GLN B C 1
ATOM 7565 O O . GLN B 1 390 ? 22.547 -8.016 28.578 1 58.09 390 GLN B O 1
ATOM 7570 N N . LEU B 1 391 ? 20.641 -8.539 29.438 1 55.81 391 LEU B N 1
ATOM 7571 C CA . LEU B 1 391 ? 20.344 -7.316 30.188 1 55.81 391 LEU B CA 1
ATOM 7572 C C . LEU B 1 391 ? 21.594 -6.801 30.891 1 55.81 391 LEU B C 1
ATOM 7574 O O . LEU B 1 391 ? 21.609 -5.656 31.359 1 55.81 391 LEU B O 1
ATOM 7578 N N . ILE B 1 392 ? 22.641 -7.691 31.141 1 52.44 392 ILE B N 1
ATOM 7579 C CA . ILE B 1 392 ? 23.719 -7.309 32.062 1 52.44 392 ILE B CA 1
ATOM 7580 C C . ILE B 1 392 ? 24.891 -6.746 31.25 1 52.44 392 ILE B C 1
ATOM 7582 O O . ILE B 1 392 ? 25.453 -7.426 30.391 1 52.44 392 ILE B O 1
ATOM 7586 N N . GLN B 1 393 ? 24.891 -5.52 31.078 1 52.31 393 GLN B N 1
ATOM 7587 C CA . GLN B 1 393 ? 26.047 -4.809 30.516 1 52.31 393 GLN B CA 1
ATOM 7588 C C . GLN B 1 393 ? 27.344 -5.344 31.094 1 52.31 393 GLN B C 1
ATOM 7590 O O . GLN B 1 393 ? 27.422 -5.688 32.281 1 52.31 393 GLN B O 1
ATOM 7595 N N . ASP B 1 394 ? 28.156 -5.754 30.281 1 52.34 394 ASP B N 1
ATOM 7596 C CA . ASP B 1 394 ? 29.5 -5.945 30.781 1 52.34 394 ASP B CA 1
ATOM 7597 C C . ASP B 1 394 ? 29.984 -4.719 31.547 1 52.34 394 ASP B C 1
ATOM 7599 O O . ASP B 1 394 ? 29.922 -3.598 31.047 1 52.34 394 ASP B O 1
ATOM 7603 N N . PRO B 1 395 ? 30.156 -4.77 32.875 1 52.53 395 PRO B N 1
ATOM 7604 C CA . PRO B 1 395 ? 30.672 -3.68 33.719 1 52.53 395 PRO B CA 1
ATOM 7605 C C . PRO B 1 395 ? 31.781 -2.879 33.031 1 52.53 395 PRO B C 1
ATOM 7607 O O . PRO B 1 395 ? 32.062 -1.749 33.438 1 52.53 395 PRO B O 1
ATOM 7610 N N . GLU B 1 396 ? 32.531 -3.402 32.156 1 53.56 396 GLU B N 1
ATOM 7611 C CA . GLU B 1 396 ? 33.688 -2.666 31.688 1 53.56 396 GLU B CA 1
ATOM 7612 C C . GLU B 1 396 ? 33.312 -1.682 30.578 1 53.56 396 GLU B C 1
ATOM 7614 O O . GLU B 1 396 ? 34.094 -0.788 30.25 1 53.56 396 GLU B O 1
ATOM 7619 N N . LYS B 1 397 ? 32.375 -1.823 29.875 1 52.72 397 LYS B N 1
ATOM 7620 C CA . LYS B 1 39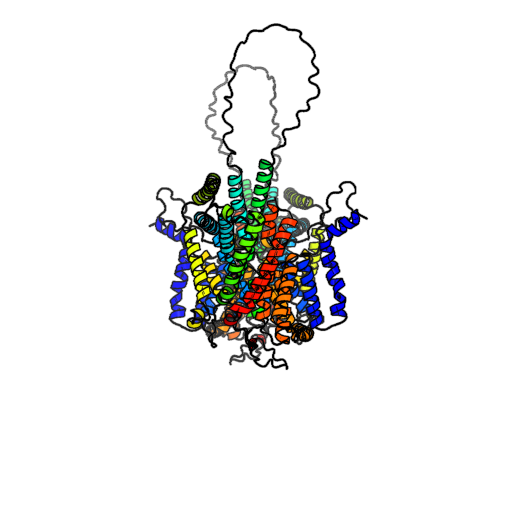7 ? 32.031 -0.842 28.844 1 52.72 397 LYS B CA 1
ATOM 7621 C C . LYS B 1 397 ? 30.656 -0.245 29.094 1 52.72 397 LYS B C 1
ATOM 7623 O O . LYS B 1 397 ? 29.656 -0.756 28.594 1 52.72 397 LYS B O 1
ATOM 7628 N N . PRO B 1 398 ? 30.609 0.629 30.047 1 51.03 398 PRO B N 1
ATOM 7629 C CA . PRO B 1 398 ? 29.359 1.266 30.422 1 51.03 398 PRO B CA 1
ATOM 7630 C C . PRO B 1 398 ? 28.625 1.898 29.234 1 51.03 398 PRO B C 1
ATOM 7632 O O . PRO B 1 398 ? 27.906 2.881 29.406 1 51.03 398 PRO B O 1
ATOM 7635 N N . GLY B 1 399 ? 28.891 1.474 28.016 1 52.88 399 GLY B N 1
ATOM 7636 C CA . GLY B 1 399 ? 28.234 2.242 26.984 1 52.88 399 GLY B CA 1
ATOM 7637 C C . GLY B 1 399 ? 26.719 2.107 27 1 52.88 399 GLY B C 1
ATOM 7638 O O . GLY B 1 399 ? 26.172 1.321 27.781 1 52.88 399 GLY B O 1
ATOM 7639 N N . LYS B 1 400 ? 25.984 3.143 26.516 1 61.25 400 LYS B N 1
ATOM 7640 C CA . LYS B 1 400 ? 24.531 3.252 26.422 1 61.25 400 LYS B CA 1
ATOM 7641 C C . LYS B 1 400 ? 23.922 1.976 25.844 1 61.25 400 LYS B C 1
ATOM 7643 O O . LYS B 1 400 ? 24.266 1.555 24.75 1 61.25 400 LYS B O 1
ATOM 7648 N N . LEU B 1 401 ? 23.469 1.057 26.734 1 67.69 401 LEU B N 1
ATOM 7649 C CA . LEU B 1 401 ? 22.812 -0.19 26.359 1 67.69 401 LEU B CA 1
ATOM 7650 C C . LEU B 1 401 ? 21.703 0.066 25.344 1 67.69 401 LEU B C 1
ATOM 7652 O O . LEU B 1 401 ? 20.828 0.91 25.578 1 67.69 401 LEU B O 1
ATOM 7656 N N . LYS B 1 402 ? 21.969 -0.224 24.094 1 77.06 402 LYS B N 1
ATOM 7657 C CA . LYS B 1 402 ? 20.938 -0.153 23.078 1 77.06 402 LYS B CA 1
ATOM 7658 C C . LYS B 1 402 ? 20.281 -1.519 22.844 1 77.06 402 LYS B C 1
ATOM 7660 O O . LYS B 1 402 ? 20.984 -2.525 22.719 1 77.06 402 LYS B O 1
ATOM 7665 N N . ALA B 1 403 ? 19.031 -1.589 23.078 1 83.5 403 ALA B N 1
ATOM 7666 C CA . ALA B 1 403 ? 18.297 -2.824 22.812 1 83.5 403 ALA B CA 1
ATOM 7667 C C . ALA B 1 403 ? 18.469 -3.256 21.359 1 83.5 403 ALA B C 1
ATOM 7669 O O . ALA B 1 403 ? 18.531 -2.416 20.453 1 83.5 403 ALA B O 1
ATOM 7670 N N . PRO B 1 404 ? 18.625 -4.586 21.156 1 88.31 404 PRO B N 1
ATOM 7671 C CA . PRO B 1 404 ? 18.719 -5.086 19.781 1 88.31 404 PRO B CA 1
ATOM 7672 C C . PRO B 1 404 ? 17.469 -4.797 18.969 1 88.31 404 PRO B C 1
ATOM 7674 O O . PRO B 1 404 ? 16.375 -4.637 19.531 1 88.31 404 PRO B O 1
ATOM 7677 N N . PRO B 1 405 ? 17.656 -4.68 17.688 1 91.31 405 PRO B N 1
ATOM 7678 C CA . PRO B 1 405 ? 16.484 -4.465 16.844 1 91.31 405 PRO B CA 1
ATOM 7679 C C . PRO B 1 405 ? 15.57 -5.684 16.797 1 91.31 405 PRO B C 1
ATOM 7681 O O . PRO B 1 405 ? 15.992 -6.797 17.125 1 91.31 405 PRO B O 1
ATOM 7684 N N . ALA B 1 406 ? 14.344 -5.426 16.453 1 95.25 406 ALA B N 1
ATOM 7685 C CA . ALA B 1 406 ? 13.406 -6.523 16.25 1 95.25 406 ALA B CA 1
ATOM 7686 C C . ALA B 1 406 ? 13.781 -7.359 15.031 1 95.25 406 ALA B C 1
ATOM 7688 O O . ALA B 1 406 ? 14.68 -6.988 14.273 1 95.25 406 ALA B O 1
ATOM 7689 N N . LEU B 1 407 ? 13.156 -8.492 14.867 1 96.31 407 LEU B N 1
ATOM 7690 C CA . LEU B 1 407 ? 13.438 -9.383 13.742 1 96.31 407 LEU B CA 1
ATOM 7691 C C . LEU B 1 407 ? 13.164 -8.68 12.414 1 96.31 407 LEU B C 1
ATOM 7693 O O . LEU B 1 407 ? 13.789 -9 11.406 1 96.31 407 LEU B O 1
ATOM 7697 N N . LEU B 1 408 ? 12.219 -7.805 12.438 1 96.12 408 LEU B N 1
ATOM 7698 C CA . LEU B 1 408 ? 11.875 -7.027 11.25 1 96.12 408 LEU B CA 1
ATOM 7699 C C . LEU B 1 408 ? 11.656 -5.562 11.609 1 96.12 408 LEU B C 1
ATOM 7701 O O . LEU B 1 408 ? 11.188 -5.242 12.703 1 96.12 408 LEU B O 1
ATOM 7705 N N . ASN B 1 409 ? 12.031 -4.68 10.688 1 94.56 409 ASN B N 1
ATOM 7706 C CA . ASN B 1 409 ? 11.789 -3.25 10.852 1 94.56 409 ASN B CA 1
ATOM 7707 C C . ASN B 1 409 ? 11.094 -2.656 9.625 1 94.56 409 ASN B C 1
ATOM 7709 O O . ASN B 1 409 ? 11.109 -3.254 8.547 1 94.56 409 ASN B O 1
ATOM 7713 N N . TRP B 1 410 ? 10.453 -1.564 9.773 1 92.31 410 TRP B N 1
ATOM 7714 C CA . TRP B 1 410 ? 9.602 -0.989 8.734 1 92.31 410 TRP B CA 1
ATOM 7715 C C . TRP B 1 410 ? 10.438 -0.542 7.535 1 92.31 410 TRP B C 1
ATOM 7717 O O . TRP B 1 410 ? 9.992 -0.646 6.391 1 92.31 410 TRP B O 1
ATOM 7727 N N . LYS B 1 411 ? 11.578 -0.012 7.777 1 92.5 411 LYS B N 1
ATOM 7728 C CA . LYS B 1 411 ? 12.43 0.429 6.684 1 92.5 411 LYS B CA 1
ATOM 7729 C C . LYS B 1 411 ? 12.719 -0.715 5.711 1 92.5 411 LYS B C 1
ATOM 7731 O O . LYS B 1 411 ? 12.594 -0.551 4.496 1 92.5 411 LYS B O 1
ATOM 7736 N N . THR B 1 412 ? 13.055 -1.87 6.309 1 93.38 412 THR B N 1
ATOM 7737 C CA . THR B 1 412 ? 13.32 -3.053 5.496 1 93.38 412 THR B CA 1
ATOM 7738 C C . THR B 1 412 ? 12.07 -3.475 4.73 1 93.38 412 THR B C 1
ATOM 7740 O O . THR B 1 412 ? 12.141 -3.814 3.547 1 93.38 412 THR B O 1
ATOM 7743 N N . VAL B 1 413 ? 10.953 -3.424 5.367 1 94 413 VAL B N 1
ATOM 7744 C CA . VAL B 1 413 ? 9.688 -3.809 4.742 1 94 413 VAL B CA 1
ATOM 7745 C C . VAL B 1 413 ? 9.367 -2.846 3.6 1 94 413 VAL B C 1
ATOM 7747 O O . VAL B 1 413 ? 9 -3.273 2.502 1 94 413 VAL B O 1
ATOM 7750 N N . ASN B 1 414 ? 9.492 -1.573 3.85 1 91.44 414 ASN B N 1
ATOM 7751 C CA . ASN B 1 414 ? 9.188 -0.561 2.844 1 91.44 414 ASN B CA 1
ATOM 7752 C C . ASN B 1 414 ? 10.039 -0.741 1.592 1 91.44 414 ASN B C 1
ATOM 7754 O O . ASN B 1 414 ? 9.57 -0.521 0.476 1 91.44 414 ASN B O 1
ATOM 7758 N N . GLU B 1 415 ? 11.242 -1.17 1.77 1 90 415 GLU B N 1
ATOM 7759 C CA . GLU B 1 415 ? 12.188 -1.306 0.66 1 90 415 GLU B CA 1
ATOM 7760 C C . GLU B 1 415 ? 11.953 -2.607 -0.103 1 90 415 GLU B C 1
ATOM 7762 O O . GLU B 1 415 ? 12.016 -2.629 -1.334 1 90 415 GLU B O 1
ATOM 7767 N N . LYS B 1 416 ? 11.633 -3.645 0.596 1 90.81 416 LYS B N 1
ATOM 7768 C CA . LYS B 1 416 ? 11.656 -4.969 -0.022 1 90.81 416 LYS B CA 1
ATOM 7769 C C . LYS B 1 416 ? 10.258 -5.387 -0.467 1 90.81 416 LYS B C 1
ATOM 7771 O O . LYS B 1 416 ? 10.102 -6.262 -1.321 1 90.81 416 LYS B O 1
ATOM 7776 N N . MET B 1 417 ? 9.211 -4.828 0.066 1 92.94 417 MET B N 1
ATOM 7777 C CA . MET B 1 417 ? 7.84 -5.195 -0.261 1 92.94 417 MET B CA 1
ATOM 7778 C C . MET B 1 417 ? 7.484 -4.766 -1.681 1 92.94 417 MET B C 1
ATOM 7780 O O . MET B 1 417 ? 7.711 -3.615 -2.061 1 92.94 417 MET B O 1
ATOM 7784 N N . PRO B 1 418 ? 7.059 -5.66 -2.521 1 91.62 418 PRO B N 1
ATOM 7785 C CA . PRO B 1 418 ? 6.625 -5.297 -3.873 1 91.62 418 PRO B CA 1
ATOM 7786 C C . PRO B 1 418 ? 5.23 -4.668 -3.895 1 91.62 418 PRO B C 1
ATOM 7788 O O . PRO B 1 418 ? 4.262 -5.324 -4.285 1 91.62 418 PRO B O 1
ATOM 7791 N N . TRP B 1 419 ? 5.145 -3.445 -3.682 1 91.75 419 TRP B N 1
ATOM 7792 C CA . TRP B 1 419 ? 3.883 -2.717 -3.574 1 91.75 419 TRP B CA 1
ATOM 7793 C C . TRP B 1 419 ? 3.127 -2.742 -4.898 1 91.75 419 TRP B C 1
ATOM 7795 O O . TRP B 1 419 ? 1.897 -2.654 -4.922 1 91.75 419 TRP B O 1
ATOM 7805 N N . ASN B 1 420 ? 3.793 -2.883 -6.027 1 91.69 420 ASN B N 1
ATOM 7806 C CA . ASN B 1 420 ? 3.156 -2.926 -7.34 1 91.69 420 ASN B CA 1
ATOM 7807 C C . ASN B 1 420 ? 2.213 -4.121 -7.465 1 91.69 420 ASN B C 1
ATOM 7809 O O . ASN B 1 420 ? 1.161 -4.023 -8.102 1 91.69 420 ASN B O 1
ATOM 7813 N N . ILE B 1 421 ? 2.543 -5.227 -6.785 1 89.81 421 ILE B N 1
ATOM 7814 C CA . ILE B 1 421 ? 1.735 -6.438 -6.875 1 89.81 421 ILE B CA 1
ATOM 7815 C C . ILE B 1 421 ? 0.447 -6.262 -6.078 1 89.81 421 ILE B C 1
ATOM 7817 O O . ILE B 1 421 ? -0.604 -6.781 -6.457 1 89.81 421 ILE B O 1
ATOM 7821 N N . VAL B 1 422 ? 0.535 -5.492 -4.988 1 92.31 422 VAL B N 1
ATOM 7822 C CA . VAL B 1 422 ? -0.658 -5.219 -4.191 1 92.31 422 VAL B CA 1
ATOM 7823 C C . VAL B 1 422 ? -1.714 -4.539 -5.059 1 92.31 422 VAL B C 1
ATOM 7825 O O . VAL B 1 422 ? -2.881 -4.938 -5.055 1 92.31 422 VAL B O 1
ATOM 7828 N N . PHE B 1 423 ? -1.32 -3.625 -5.871 1 93.88 423 PHE B N 1
ATOM 7829 C CA . PHE B 1 423 ? -2.24 -2.9 -6.738 1 93.88 423 PHE B CA 1
ATOM 7830 C C . PHE B 1 423 ? -2.674 -3.768 -7.918 1 93.88 423 PHE B C 1
ATOM 7832 O O . PHE B 1 423 ? -3.807 -3.66 -8.391 1 93.88 423 PHE B O 1
ATOM 7839 N N . LEU B 1 424 ? -1.755 -4.578 -8.352 1 91.75 424 LEU B N 1
ATOM 7840 C CA . LEU B 1 424 ? -2.1 -5.477 -9.453 1 91.75 424 LEU B CA 1
ATOM 7841 C C . LEU B 1 424 ? -3.207 -6.438 -9.039 1 91.75 424 LEU B C 1
ATOM 7843 O O . LEU B 1 424 ? -4.16 -6.656 -9.789 1 91.75 424 LEU B O 1
ATOM 7847 N N . LEU B 1 425 ? -3.096 -6.965 -7.812 1 92.31 425 LEU B N 1
ATOM 7848 C CA . LEU B 1 425 ? -4.145 -7.824 -7.277 1 92.31 425 LEU B CA 1
ATOM 7849 C C . LEU B 1 425 ? -5.465 -7.066 -7.168 1 92.31 425 LEU B C 1
ATOM 7851 O O . LEU B 1 425 ? -6.492 -7.531 -7.668 1 92.31 425 LEU B O 1
ATOM 7855 N N . GLY B 1 426 ? -5.391 -5.926 -6.605 1 94.19 426 GLY B N 1
ATOM 7856 C CA . GLY B 1 426 ? -6.586 -5.117 -6.426 1 94.19 426 GLY B CA 1
ATOM 7857 C C . GLY B 1 426 ? -7.258 -4.75 -7.734 1 94.19 426 GLY B C 1
ATOM 7858 O O . GLY B 1 426 ? -8.484 -4.785 -7.84 1 94.19 426 GLY B O 1
ATOM 7859 N N . GLY B 1 427 ? -6.465 -4.352 -8.719 1 94 427 GLY B N 1
ATOM 7860 C CA . GLY B 1 427 ? -7.008 -4.043 -10.031 1 94 427 GLY B CA 1
ATOM 7861 C C . GLY B 1 427 ? -7.738 -5.215 -10.664 1 94 427 GLY B C 1
ATOM 7862 O O . GLY B 1 427 ? -8.766 -5.031 -11.32 1 94 427 GLY B O 1
ATOM 7863 N N . GLY B 1 428 ? -7.188 -6.387 -10.477 1 91.62 428 GLY B N 1
ATOM 7864 C CA . GLY B 1 428 ? -7.855 -7.582 -10.969 1 91.62 428 GLY B CA 1
ATOM 7865 C C . GLY B 1 428 ? -9.195 -7.836 -10.305 1 91.62 428 GLY B C 1
ATOM 7866 O O . GLY B 1 428 ? -10.164 -8.211 -10.969 1 91.62 428 GLY B O 1
ATOM 7867 N N . PHE B 1 429 ? -9.242 -7.609 -9 1 92.88 429 PHE B N 1
ATOM 7868 C CA . PHE B 1 429 ? -10.484 -7.801 -8.266 1 92.88 429 PHE B CA 1
ATOM 7869 C C . PHE B 1 429 ? -11.523 -6.758 -8.672 1 92.88 429 PHE B C 1
ATOM 7871 O O . PHE B 1 429 ? -12.711 -7.062 -8.781 1 92.88 429 PHE B O 1
ATOM 7878 N N . ALA B 1 430 ? -11 -5.582 -8.891 1 94.5 430 ALA B N 1
ATOM 7879 C CA . ALA B 1 430 ? -11.883 -4.523 -9.367 1 94.5 430 ALA B CA 1
ATOM 7880 C C . ALA B 1 430 ? -12.453 -4.863 -10.742 1 94.5 430 ALA B C 1
ATOM 7882 O O . ALA B 1 430 ? -13.641 -4.641 -11 1 94.5 430 ALA B O 1
ATOM 7883 N N . LEU B 1 431 ? -11.648 -5.426 -11.617 1 93.38 431 LEU B N 1
ATOM 7884 C CA . LEU B 1 431 ? -12.102 -5.828 -12.945 1 93.38 431 LEU B CA 1
ATOM 7885 C C . LEU B 1 431 ? -13.164 -6.922 -12.852 1 93.38 431 LEU B C 1
ATOM 7887 O O . LEU B 1 431 ? -14.156 -6.891 -13.57 1 93.38 431 LEU B O 1
ATOM 7891 N N . ALA B 1 432 ? -12.906 -7.844 -11.977 1 89.75 432 ALA B N 1
ATOM 7892 C CA . ALA B 1 432 ? -13.859 -8.93 -11.773 1 89.75 432 ALA B CA 1
ATOM 7893 C C . ALA B 1 432 ? -15.203 -8.398 -11.297 1 89.75 432 ALA B C 1
ATOM 7895 O O . ALA B 1 432 ? -16.25 -8.75 -11.844 1 89.75 432 ALA B O 1
ATOM 7896 N N . LYS B 1 433 ? -15.188 -7.555 -10.32 1 92.12 433 LYS B N 1
ATOM 7897 C CA . LYS B 1 433 ? -16.422 -6.977 -9.789 1 92.12 433 LYS B CA 1
ATOM 7898 C C . LYS B 1 433 ? -17.109 -6.098 -10.836 1 92.12 433 LYS B C 1
ATOM 7900 O O . LYS B 1 433 ? -18.328 -6.109 -10.953 1 92.12 433 LYS B O 1
ATOM 7905 N N . GLY B 1 434 ? -16.312 -5.34 -11.578 1 93.69 434 GLY B N 1
ATOM 7906 C CA . GLY B 1 434 ? -16.859 -4.508 -12.641 1 93.69 434 GLY B CA 1
ATOM 7907 C C . GLY B 1 434 ? -17.531 -5.305 -13.742 1 93.69 434 GLY B C 1
ATOM 7908 O O . GLY B 1 434 ? -18.547 -4.879 -14.297 1 93.69 434 GLY B O 1
ATOM 7909 N N . SER B 1 435 ? -16.984 -6.422 -14.039 1 90.94 435 SER B N 1
ATOM 7910 C CA . SER B 1 435 ? -17.578 -7.285 -15.062 1 90.94 435 SER B CA 1
ATOM 7911 C C . SER B 1 435 ? -18.938 -7.805 -14.617 1 90.94 435 SER B C 1
ATOM 7913 O O . SER B 1 435 ? -19.859 -7.941 -15.438 1 90.94 435 SER B O 1
ATOM 7915 N N . GLU B 1 436 ? -19.047 -8.047 -13.383 1 88.88 436 GLU B N 1
ATOM 7916 C CA . GLU B 1 436 ? -20.328 -8.484 -12.82 1 88.88 436 GLU B CA 1
ATOM 7917 C C . GLU B 1 436 ? -21.328 -7.344 -12.789 1 88.88 436 GLU B C 1
ATOM 7919 O O . GLU B 1 436 ? -22.469 -7.5 -13.234 1 88.88 436 GLU B O 1
ATOM 7924 N N . GLU B 1 437 ? -20.906 -6.191 -12.359 1 92.44 437 GLU B N 1
ATOM 7925 C CA . GLU B 1 437 ? -21.797 -5.055 -12.156 1 92.44 437 GLU B CA 1
ATOM 7926 C C . GLU B 1 437 ? -22.234 -4.457 -13.484 1 92.44 437 GLU B C 1
ATOM 7928 O O . GLU B 1 437 ? -23.344 -3.932 -13.594 1 92.44 437 GLU B O 1
ATOM 7933 N N . SER B 1 438 ? -21.422 -4.586 -14.508 1 94.31 438 SER B N 1
ATOM 7934 C CA . SER B 1 438 ? -21.734 -4.008 -15.812 1 94.31 438 SER B CA 1
ATOM 7935 C C . SER B 1 438 ? -22.625 -4.934 -16.625 1 94.31 438 SER B C 1
ATOM 7937 O O . SER B 1 438 ? -23.203 -4.516 -17.625 1 94.31 438 SER B O 1
ATOM 7939 N N . GLY B 1 439 ? -22.688 -6.25 -16.219 1 91.31 439 GLY B N 1
ATOM 7940 C CA . GLY B 1 439 ? -23.422 -7.234 -17 1 91.31 439 GLY B CA 1
ATOM 7941 C C . GLY B 1 439 ? -22.594 -7.902 -18.062 1 91.31 439 GLY B C 1
ATOM 7942 O O . GLY B 1 439 ? -23.078 -8.766 -18.797 1 91.31 439 GLY B O 1
ATOM 7943 N N . LEU B 1 440 ? -21.391 -7.574 -18.141 1 91.19 440 LEU B N 1
ATOM 7944 C CA . LEU B 1 440 ? -20.516 -8.164 -19.141 1 91.19 440 LEU B CA 1
ATOM 7945 C C . LEU B 1 440 ? -20.375 -9.672 -18.922 1 91.19 440 LEU B C 1
ATOM 7947 O O . LEU B 1 440 ? -20.344 -10.438 -19.891 1 91.19 440 LEU B O 1
ATOM 7951 N N . SER B 1 441 ? -20.25 -10.086 -17.703 1 86.12 441 SER B N 1
ATOM 7952 C CA . SER B 1 441 ? -20.125 -11.5 -17.375 1 86.12 441 SER B CA 1
ATOM 7953 C C . SER B 1 441 ? -21.312 -12.297 -17.922 1 86.12 441 SER B C 1
ATOM 7955 O O . SER B 1 441 ? -21.125 -13.367 -18.5 1 86.12 441 SER B O 1
ATOM 7957 N N . GLU B 1 442 ? -22.453 -11.727 -17.734 1 86.06 442 GLU B N 1
ATOM 7958 C CA . GLU B 1 442 ? -23.656 -12.375 -18.234 1 86.06 442 GLU B CA 1
ATOM 7959 C C . GLU B 1 442 ? -23.656 -12.406 -19.766 1 86.06 442 GLU B C 1
ATOM 7961 O O . GLU B 1 442 ? -24.016 -13.414 -20.375 1 86.06 442 GLU B O 1
ATOM 7966 N N . TRP B 1 443 ? -23.266 -11.336 -20.344 1 90 443 TRP B N 1
ATOM 7967 C CA . TRP B 1 443 ? -23.203 -11.25 -21.797 1 90 443 TRP B CA 1
ATOM 7968 C C . TRP B 1 443 ? -22.219 -12.273 -22.359 1 90 443 TRP B C 1
ATOM 7970 O O . TRP B 1 443 ? -22.531 -12.969 -23.328 1 90 443 TRP B O 1
ATOM 7980 N N . LEU B 1 444 ? -21.078 -12.336 -21.812 1 85.88 444 LEU B N 1
ATOM 7981 C CA . LEU B 1 444 ? -20.062 -13.289 -22.234 1 85.88 444 LEU B CA 1
ATOM 7982 C C . LEU B 1 444 ? -20.531 -14.719 -22.047 1 85.88 444 LEU B C 1
ATOM 7984 O O . LEU B 1 444 ? -20.297 -15.578 -22.906 1 85.88 444 LEU B O 1
ATOM 7988 N N . GLY B 1 445 ? -21.109 -14.992 -20.922 1 79.12 445 GLY B N 1
ATOM 7989 C CA . GLY B 1 445 ? -21.672 -16.312 -20.672 1 79.12 445 GLY B CA 1
ATOM 7990 C C . GLY B 1 445 ? -22.656 -16.75 -21.75 1 79.12 445 GLY B C 1
ATOM 7991 O O . GLY B 1 445 ? -22.594 -17.875 -22.234 1 79.12 445 GLY B O 1
ATOM 7992 N N . ASN B 1 446 ? -23.438 -15.867 -22.125 1 83.94 446 ASN B N 1
ATOM 7993 C CA . ASN B 1 446 ? -24.422 -16.156 -23.156 1 83.94 446 ASN B CA 1
ATOM 7994 C C . ASN B 1 446 ? -23.766 -16.453 -24.5 1 83.94 446 ASN B C 1
ATOM 7996 O O . ASN B 1 446 ? -24.219 -17.312 -25.25 1 83.94 446 ASN B O 1
ATOM 8000 N N . LYS B 1 447 ? -22.719 -15.805 -24.734 1 86 447 LYS B N 1
ATOM 8001 C CA . LYS B 1 447 ? -22.031 -15.961 -26.016 1 86 447 LYS B CA 1
ATOM 8002 C C . LYS B 1 447 ? -21.219 -17.25 -26.047 1 86 447 LYS B C 1
ATOM 8004 O O . LYS B 1 447 ? -20.922 -17.781 -27.125 1 86 447 LYS B O 1
ATOM 8009 N N . LEU B 1 448 ? -20.938 -17.75 -24.875 1 82.81 448 LEU B N 1
ATOM 8010 C CA . LEU B 1 448 ? -20.078 -18.922 -24.797 1 82.81 448 LEU B CA 1
ATOM 8011 C C . LEU B 1 448 ? -20.891 -20.188 -24.547 1 82.81 448 LEU B C 1
ATOM 8013 O O . LEU B 1 448 ? -20.344 -21.281 -24.453 1 82.81 448 LEU B O 1
ATOM 8017 N N . THR B 1 449 ? -22.141 -20.188 -24.594 1 82.75 449 THR B N 1
ATOM 8018 C CA . THR B 1 449 ? -23.062 -21.281 -24.328 1 82.75 449 THR B CA 1
ATOM 8019 C C . THR B 1 449 ? -22.844 -22.422 -25.328 1 82.75 449 THR B C 1
ATOM 8021 O O . THR B 1 449 ? -22.969 -23.594 -24.984 1 82.75 449 THR B O 1
ATOM 8024 N N . PRO B 1 450 ? -22.406 -22.125 -26.547 1 82.81 450 PRO B N 1
ATOM 8025 C CA . PRO B 1 450 ? -22.219 -23.219 -27.5 1 82.81 450 PRO B CA 1
ATOM 8026 C C . PRO B 1 450 ? -21.094 -24.156 -27.109 1 82.81 450 PRO B C 1
ATOM 8028 O O . PRO B 1 450 ? -21 -25.281 -27.641 1 82.81 450 PRO B O 1
ATOM 8031 N N . LEU B 1 451 ? -20.344 -23.734 -26.234 1 84.75 451 LEU B N 1
ATOM 8032 C CA . LEU B 1 451 ? -19.25 -24.578 -25.781 1 84.75 451 LEU B CA 1
ATOM 8033 C C . LEU B 1 451 ? -19.781 -25.766 -24.969 1 84.75 451 LEU B C 1
ATOM 8035 O O . LEU B 1 451 ? -19.031 -26.703 -24.688 1 84.75 451 LEU B O 1
ATOM 8039 N N . GLN B 1 452 ? -21.016 -25.75 -24.641 1 83.62 452 GLN B N 1
ATOM 8040 C CA . GLN B 1 452 ? -21.656 -26.812 -23.875 1 83.62 452 GLN B CA 1
ATOM 8041 C C . GLN B 1 452 ? -21.578 -28.141 -24.625 1 83.62 452 GLN B C 1
ATOM 8043 O O . GLN B 1 452 ? -21.625 -29.219 -24.016 1 83.62 452 GLN B O 1
ATOM 8048 N N . ASN B 1 453 ? -21.344 -28.047 -25.922 1 88.94 453 ASN B N 1
ATOM 8049 C CA . ASN B 1 453 ? -21.297 -29.25 -26.75 1 88.94 453 ASN B CA 1
ATOM 8050 C C . ASN B 1 453 ? -19.922 -29.891 -26.75 1 88.94 453 ASN B C 1
ATOM 8052 O O . ASN B 1 453 ? -19.734 -30.984 -27.266 1 88.94 453 ASN B O 1
ATOM 8056 N N . ILE B 1 454 ? -19.062 -29.266 -26.188 1 91.88 454 ILE B N 1
ATOM 8057 C CA . ILE B 1 454 ? -17.703 -29.781 -26.062 1 91.88 454 ILE B CA 1
ATOM 8058 C C . ILE B 1 454 ? -17.516 -30.391 -24.672 1 91.88 454 ILE B C 1
ATOM 8060 O O . ILE B 1 454 ? -17.922 -29.797 -23.672 1 91.88 454 ILE B O 1
ATOM 8064 N N . PRO B 1 455 ? -16.906 -31.625 -24.688 1 93.62 455 PRO B N 1
ATOM 8065 C CA . PRO B 1 455 ? -16.672 -32.219 -23.375 1 93.62 455 PRO B CA 1
ATOM 8066 C C . PRO B 1 455 ? -15.844 -31.312 -22.453 1 93.62 455 PRO B C 1
ATOM 8068 O O . PRO B 1 455 ? -14.898 -30.656 -22.922 1 93.62 455 PRO B O 1
ATOM 8071 N N . ALA B 1 456 ? -16.203 -31.328 -21.203 1 94.06 456 ALA B N 1
ATOM 8072 C CA . ALA B 1 456 ? -15.609 -30.438 -20.219 1 94.06 456 ALA B CA 1
ATOM 8073 C C . ALA B 1 456 ? -14.094 -30.609 -20.156 1 94.06 456 ALA B C 1
ATOM 8075 O O . ALA B 1 456 ? -13.352 -29.625 -20.156 1 94.06 456 ALA B O 1
ATOM 8076 N N . PRO B 1 457 ? -13.578 -31.859 -20.188 1 95.69 457 PRO B N 1
ATOM 8077 C CA . PRO B 1 457 ? -12.117 -32.031 -20.125 1 95.69 457 PRO B CA 1
ATOM 8078 C C . PRO B 1 457 ? -11.422 -31.422 -21.344 1 95.69 457 PRO B C 1
ATOM 8080 O O . PRO B 1 457 ? -10.297 -30.922 -21.234 1 95.69 457 PRO B O 1
ATOM 8083 N N . ALA B 1 458 ? -12.07 -31.453 -22.422 1 95.62 458 ALA B N 1
ATOM 8084 C CA . ALA B 1 458 ? -11.508 -30.875 -23.641 1 95.62 458 ALA B CA 1
ATOM 8085 C C . ALA B 1 458 ? -11.461 -29.344 -23.531 1 95.62 4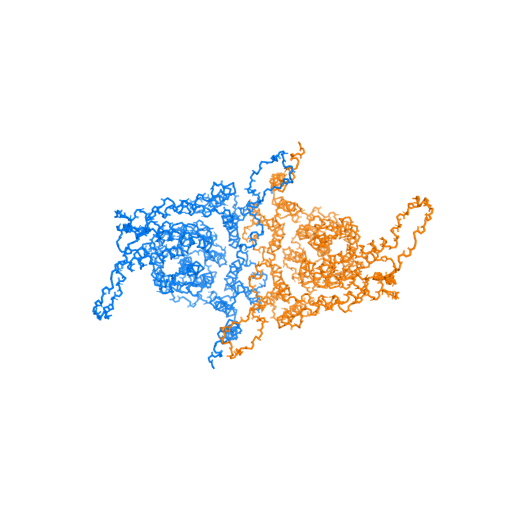58 ALA B C 1
ATOM 8087 O O . ALA B 1 458 ? -10.5 -28.719 -23.969 1 95.62 458 ALA B O 1
ATOM 8088 N N . ILE B 1 459 ? -12.508 -28.859 -23.016 1 94.69 459 ILE B N 1
ATOM 8089 C CA . ILE B 1 459 ? -12.547 -27.406 -22.812 1 94.69 459 ILE B CA 1
ATOM 8090 C C . ILE B 1 459 ? -11.414 -26.984 -21.891 1 94.69 459 ILE B C 1
ATOM 8092 O O . ILE B 1 459 ? -10.664 -26.047 -22.203 1 94.69 459 ILE B O 1
ATOM 8096 N N . ALA B 1 460 ? -11.281 -27.641 -20.766 1 96 460 ALA B N 1
ATOM 8097 C CA . ALA B 1 460 ? -10.227 -27.328 -19.812 1 96 460 ALA B CA 1
ATOM 8098 C C . ALA B 1 460 ? -8.844 -27.438 -20.453 1 96 460 ALA B C 1
ATOM 8100 O O . ALA B 1 460 ? -7.988 -26.578 -20.234 1 96 460 ALA B O 1
ATOM 8101 N N . PHE B 1 461 ? -8.664 -28.422 -21.234 1 96.62 461 PHE B N 1
ATOM 8102 C CA . PHE B 1 461 ? -7.375 -28.656 -21.891 1 96.62 461 PHE B CA 1
ATOM 8103 C C . PHE B 1 461 ? -7.039 -27.547 -22.859 1 96.62 461 PHE B C 1
ATOM 8105 O O . PHE B 1 461 ? -5.93 -27 -22.844 1 96.62 461 PHE B O 1
ATOM 8112 N N . ILE B 1 462 ? -7.945 -27.188 -23.656 1 94.94 462 ILE B N 1
ATOM 8113 C CA . ILE B 1 462 ? -7.746 -26.172 -24.672 1 94.94 462 ILE B CA 1
ATOM 8114 C C . ILE B 1 462 ? -7.473 -24.812 -24.016 1 94.94 462 ILE B C 1
ATOM 8116 O O . ILE B 1 462 ? -6.582 -24.078 -24.422 1 94.94 462 ILE B O 1
ATOM 8120 N N . LEU B 1 463 ? -8.242 -24.531 -22.984 1 94.81 463 LEU B N 1
ATOM 8121 C CA . LEU B 1 463 ? -8.062 -23.266 -22.281 1 94.81 463 LEU B CA 1
ATOM 8122 C C . LEU B 1 463 ? -6.719 -23.234 -21.547 1 94.81 463 LEU B C 1
ATOM 8124 O O . LEU B 1 463 ? -6.07 -22.188 -21.484 1 94.81 463 LEU B O 1
ATOM 8128 N N . CYS B 1 464 ? -6.289 -24.344 -21.031 1 97.19 464 CYS B N 1
ATOM 8129 C CA . CYS B 1 464 ? -4.977 -24.422 -20.406 1 97.19 464 CYS B CA 1
ATOM 8130 C C . CYS B 1 464 ? -3.871 -24.141 -21.406 1 97.19 464 CYS B C 1
ATOM 8132 O O . CYS B 1 464 ? -2.916 -23.422 -21.125 1 97.19 464 CYS B O 1
ATOM 8134 N N . LEU B 1 465 ? -4.027 -24.719 -22.578 1 96 465 LEU B N 1
ATOM 8135 C CA . LEU B 1 465 ? -3.055 -24.484 -23.641 1 96 465 LEU B CA 1
ATOM 8136 C C . LEU B 1 465 ? -3.025 -23.016 -24.047 1 96 465 LEU B C 1
ATOM 8138 O O . LEU B 1 465 ? -1.953 -22.453 -24.266 1 96 465 LEU B O 1
ATOM 8142 N N . LEU B 1 466 ? -4.125 -22.469 -24.094 1 93.75 466 LEU B N 1
ATOM 8143 C CA . LEU B 1 466 ? -4.234 -21.062 -24.469 1 93.75 466 LEU B CA 1
ATOM 8144 C C . LEU B 1 466 ? -3.545 -20.172 -23.438 1 93.75 466 LEU B C 1
ATOM 8146 O O . LEU B 1 466 ? -2.744 -19.312 -23.797 1 93.75 466 LEU B O 1
ATOM 8150 N N . VAL B 1 467 ? -3.852 -20.406 -22.203 1 95.38 467 VAL B N 1
ATOM 8151 C CA . VAL B 1 467 ? -3.285 -19.594 -21.125 1 95.38 467 VAL B CA 1
ATOM 8152 C C . VAL B 1 467 ? -1.775 -19.812 -21.062 1 95.38 467 VAL B C 1
ATOM 8154 O O . VAL B 1 467 ? -1.013 -18.859 -20.891 1 95.38 467 VAL B O 1
ATOM 8157 N N . ALA B 1 468 ? -1.346 -21.047 -21.234 1 95.88 468 ALA B N 1
ATOM 8158 C CA . ALA B 1 468 ? 0.078 -21.375 -21.188 1 95.88 468 ALA B CA 1
ATOM 8159 C C . ALA B 1 468 ? 0.837 -20.672 -22.312 1 95.88 468 ALA B C 1
ATOM 8161 O O . ALA B 1 468 ? 1.993 -20.281 -22.141 1 95.88 468 ALA B O 1
ATOM 8162 N N . THR B 1 469 ? 0.251 -20.531 -23.422 1 93 469 THR B N 1
ATOM 8163 C CA . THR B 1 469 ? 0.869 -19.844 -24.562 1 93 469 THR B CA 1
ATOM 8164 C C . THR B 1 469 ? 0.88 -18.328 -24.344 1 93 469 THR B C 1
ATOM 8166 O O . THR B 1 469 ? 1.889 -17.672 -24.594 1 93 469 THR B O 1
ATOM 8169 N N . PHE B 1 470 ? -0.181 -17.906 -23.812 1 89.69 470 PHE B N 1
ATOM 8170 C CA . PHE B 1 470 ? -0.343 -16.469 -23.641 1 89.69 470 PHE B CA 1
ATOM 8171 C C . PHE B 1 470 ? 0.609 -15.945 -22.562 1 89.69 470 PHE B C 1
ATOM 8173 O O . PHE B 1 470 ? 1.153 -14.844 -22.688 1 89.69 470 PHE B O 1
ATOM 8180 N N . THR B 1 471 ? 0.793 -16.672 -21.547 1 92.94 471 THR B N 1
ATOM 8181 C CA . THR B 1 471 ? 1.579 -16.219 -20.391 1 92.94 471 THR B CA 1
ATOM 8182 C C . THR B 1 471 ? 3.057 -16.125 -20.766 1 92.94 471 THR B C 1
ATOM 8184 O O . THR B 1 471 ? 3.842 -15.508 -20.031 1 92.94 471 THR B O 1
ATOM 8187 N N . GLU B 1 472 ? 3.516 -16.703 -21.906 1 91.5 472 GLU B N 1
ATOM 8188 C CA . GLU B 1 472 ? 4.902 -16.625 -22.359 1 91.5 472 GLU B CA 1
ATOM 8189 C C . GLU B 1 472 ? 5.258 -15.219 -22.812 1 91.5 472 GLU B C 1
ATOM 8191 O O . GLU B 1 472 ? 6.43 -14.836 -22.797 1 91.5 472 GLU B O 1
ATOM 8196 N N . CYS B 1 473 ? 4.289 -14.484 -23.125 1 83.69 473 CYS B N 1
ATOM 8197 C CA . CYS B 1 473 ? 4.562 -13.164 -23.688 1 83.69 473 CYS B CA 1
ATOM 8198 C C . CYS B 1 473 ? 4.008 -12.07 -22.781 1 83.69 473 CYS B C 1
ATOM 8200 O O . CYS B 1 473 ? 4.137 -10.883 -23.078 1 83.69 473 CYS B O 1
ATOM 8202 N N . THR B 1 474 ? 3.373 -12.492 -21.75 1 85 474 THR B N 1
ATOM 8203 C CA . THR B 1 474 ? 2.746 -11.547 -20.828 1 85 474 THR B CA 1
ATOM 8204 C C . THR B 1 474 ? 3.021 -11.93 -19.375 1 85 474 THR B C 1
ATOM 8206 O O . THR B 1 474 ? 3.451 -13.055 -19.109 1 85 474 THR B O 1
ATOM 8209 N N . SER B 1 475 ? 2.779 -10.914 -18.531 1 88.25 475 SER B N 1
ATOM 8210 C CA . SER B 1 475 ? 2.904 -11.188 -17.094 1 88.25 475 SER B CA 1
ATOM 8211 C C . SER B 1 475 ? 1.939 -12.281 -16.656 1 88.25 475 SER B C 1
ATOM 8213 O O . SER B 1 475 ? 0.783 -12.305 -17.078 1 88.25 475 SER B O 1
ATOM 8215 N N . ASN B 1 476 ? 2.463 -13.211 -15.812 1 93.19 476 ASN B N 1
ATOM 8216 C CA . ASN B 1 476 ? 1.638 -14.305 -15.305 1 93.19 476 ASN B CA 1
ATOM 8217 C C . ASN B 1 476 ? 0.438 -13.789 -14.523 1 93.19 476 ASN B C 1
ATOM 8219 O O . ASN B 1 476 ? -0.671 -14.312 -14.656 1 93.19 476 ASN B O 1
ATOM 8223 N N . VAL B 1 477 ? 0.692 -12.758 -13.812 1 91.38 477 VAL B N 1
ATOM 8224 C CA . VAL B 1 477 ? -0.356 -12.172 -12.977 1 91.38 477 VAL B CA 1
ATOM 8225 C C . VAL B 1 477 ? -1.4 -11.5 -13.859 1 91.38 477 VAL B C 1
ATOM 8227 O O . VAL B 1 477 ? -2.604 -11.656 -13.648 1 91.38 477 VAL B O 1
ATOM 8230 N N . ALA B 1 478 ? -0.976 -10.773 -14.836 1 87.06 478 ALA B N 1
ATOM 8231 C CA . ALA B 1 478 ? -1.881 -10.094 -15.758 1 87.06 478 ALA B CA 1
ATOM 8232 C C . ALA B 1 478 ? -2.73 -11.102 -16.531 1 87.06 478 ALA B C 1
ATOM 8234 O O . ALA B 1 478 ? -3.934 -10.898 -16.703 1 87.06 478 ALA B O 1
ATOM 8235 N N . THR B 1 479 ? -2.107 -12.141 -16.922 1 91.38 479 THR B N 1
ATOM 8236 C CA . THR B 1 479 ? -2.803 -13.188 -17.672 1 91.38 479 THR B CA 1
ATOM 8237 C C . THR B 1 479 ? -3.928 -13.789 -16.844 1 91.38 479 THR B C 1
ATOM 8239 O O . THR B 1 479 ? -5.066 -13.891 -17.297 1 91.38 479 THR B O 1
ATOM 8242 N N . THR B 1 480 ? -3.611 -14.141 -15.672 1 94.38 480 THR B N 1
ATOM 8243 C CA . THR B 1 480 ? -4.609 -14.734 -14.789 1 94.38 480 THR B CA 1
ATOM 8244 C C . THR B 1 480 ? -5.73 -13.742 -14.492 1 94.38 480 THR B C 1
ATOM 8246 O O . THR B 1 480 ? -6.906 -14.109 -14.508 1 94.38 480 THR B O 1
ATOM 8249 N N . THR B 1 481 ? -5.363 -12.539 -14.258 1 90.19 481 THR B N 1
ATOM 8250 C CA . THR B 1 481 ? -6.324 -11.484 -13.93 1 90.19 481 THR B CA 1
ATOM 8251 C C . THR B 1 481 ? -7.309 -11.281 -15.078 1 90.19 481 THR B C 1
ATOM 8253 O O . THR B 1 481 ? -8.5 -11.047 -14.852 1 90.19 481 THR B O 1
ATOM 8256 N N . LEU B 1 482 ? -6.875 -11.445 -16.25 1 86 482 LEU B N 1
ATOM 8257 C CA . LEU B 1 482 ? -7.676 -11.18 -17.453 1 86 482 LEU B CA 1
ATOM 8258 C C . LEU B 1 482 ? -8.594 -12.359 -17.75 1 86 482 LEU B C 1
ATOM 8260 O O . LEU B 1 482 ? -9.766 -12.172 -18.094 1 86 482 LEU B O 1
ATOM 8264 N N . PHE B 1 483 ? -8.164 -13.523 -17.609 1 90.38 483 PHE B N 1
ATOM 8265 C CA . PHE B 1 483 ? -8.859 -14.695 -18.125 1 90.38 483 PHE B CA 1
ATOM 8266 C C . PHE B 1 483 ? -9.859 -15.234 -17.109 1 90.38 483 PHE B C 1
ATOM 8268 O O . PHE B 1 483 ? -10.898 -15.773 -17.484 1 90.38 483 PHE B O 1
ATOM 8275 N N . LEU B 1 484 ? -9.602 -15.055 -15.875 1 93.75 484 LEU B N 1
ATOM 8276 C CA . LEU B 1 484 ? -10.359 -15.773 -14.852 1 93.75 484 LEU B CA 1
ATOM 8277 C C . LEU B 1 484 ? -11.812 -15.32 -14.836 1 93.75 484 LEU B C 1
ATOM 8279 O O . LEU B 1 484 ? -12.727 -16.141 -14.781 1 93.75 484 LEU B O 1
ATOM 8283 N N . PRO B 1 485 ? -12.055 -14.031 -14.938 1 89.75 485 PRO B N 1
ATOM 8284 C CA . PRO B 1 485 ? -13.469 -13.641 -14.969 1 89.75 485 PRO B CA 1
ATOM 8285 C C . PRO B 1 485 ? -14.203 -14.188 -16.188 1 89.75 485 PRO B C 1
ATOM 8287 O O . PRO B 1 485 ? -15.383 -14.539 -16.094 1 89.75 485 PRO B O 1
ATOM 8290 N N . ILE B 1 486 ? -13.516 -14.25 -17.281 1 87.38 486 ILE B N 1
ATOM 8291 C CA . ILE B 1 486 ? -14.086 -14.789 -18.516 1 87.38 486 ILE B CA 1
ATOM 8292 C C . ILE B 1 486 ? -14.375 -16.281 -18.344 1 87.38 486 ILE B C 1
ATOM 8294 O O . ILE B 1 486 ? -15.461 -16.75 -18.703 1 87.38 486 ILE B O 1
ATOM 8298 N N . MET B 1 487 ? -13.516 -16.938 -17.75 1 92.75 487 MET B N 1
ATOM 8299 C CA . MET B 1 487 ? -13.664 -18.375 -17.516 1 92.75 487 MET B CA 1
ATOM 8300 C C . MET B 1 487 ? -14.789 -18.656 -16.531 1 92.75 487 MET B C 1
ATOM 8302 O O . MET B 1 487 ? -15.531 -19.625 -16.672 1 92.75 487 MET B O 1
ATOM 8306 N N . ALA B 1 488 ? -14.859 -17.844 -15.5 1 93.5 488 ALA B N 1
ATOM 8307 C CA . ALA B 1 488 ? -15.93 -18 -14.516 1 93.5 488 ALA B CA 1
ATOM 8308 C C . ALA B 1 488 ? -17.297 -17.844 -15.18 1 93.5 488 ALA B C 1
ATOM 8310 O O . ALA B 1 488 ? -18.203 -18.656 -14.938 1 93.5 488 ALA B O 1
ATOM 8311 N N . SER B 1 489 ? -17.406 -16.859 -16.016 1 89.69 489 SER B N 1
ATOM 8312 C CA . SER B 1 489 ? -18.656 -16.609 -16.703 1 89.69 489 SER B CA 1
ATOM 8313 C C . SER B 1 489 ? -19 -17.75 -17.672 1 89.69 489 SER B C 1
ATOM 8315 O O . SER B 1 489 ? -20.156 -18.156 -17.766 1 89.69 489 SER B O 1
ATOM 8317 N N . MET B 1 490 ? -18.016 -18.188 -18.297 1 89.75 490 MET B N 1
ATOM 8318 C CA . MET B 1 490 ? -18.203 -19.312 -19.234 1 89.75 490 MET B CA 1
ATOM 8319 C C . MET B 1 490 ? -18.672 -20.562 -18.484 1 89.75 490 MET B C 1
ATOM 8321 O O . MET B 1 490 ? -19.625 -21.219 -18.906 1 89.75 490 MET B O 1
ATOM 8325 N N . ALA B 1 491 ? -18.016 -20.906 -17.453 1 93.19 491 ALA B N 1
ATOM 8326 C CA . ALA B 1 491 ? -18.375 -22.078 -16.656 1 93.19 491 ALA B CA 1
ATOM 8327 C C . ALA B 1 491 ? -19.797 -21.984 -16.125 1 93.19 491 ALA B C 1
ATOM 8329 O O . ALA B 1 491 ? -20.547 -22.953 -16.188 1 93.19 491 ALA B O 1
ATOM 8330 N N . GLN B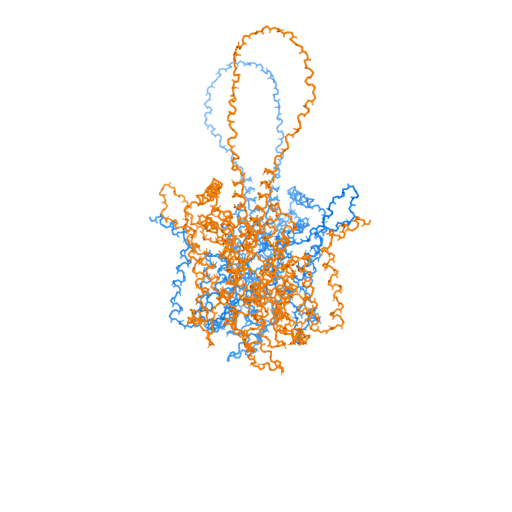 1 492 ? -20.156 -20.812 -15.656 1 90.31 492 GLN B N 1
ATOM 8331 C CA . GLN B 1 492 ? -21.516 -20.594 -15.164 1 90.31 492 GLN B CA 1
ATOM 8332 C C . GLN B 1 492 ? -22.547 -20.797 -16.281 1 90.31 492 GLN B C 1
ATOM 8334 O O . GLN B 1 492 ? -23.594 -21.406 -16.062 1 90.31 492 GLN B O 1
ATOM 8339 N N . ALA B 1 493 ? -22.234 -20.359 -17.391 1 86.75 493 ALA B N 1
ATOM 8340 C CA . ALA B 1 493 ? -23.172 -20.391 -18.5 1 86.75 493 ALA B CA 1
ATOM 8341 C C . ALA B 1 493 ? -23.438 -21.812 -18.953 1 86.75 493 ALA B C 1
ATOM 8343 O O . ALA B 1 493 ? -24.547 -22.125 -19.406 1 86.75 493 ALA B O 1
ATOM 8344 N N . ILE B 1 494 ? -22.562 -22.656 -18.828 1 89.12 494 ILE B N 1
ATOM 8345 C CA . ILE B 1 494 ? -22.734 -24.016 -19.312 1 89.12 494 ILE B CA 1
ATOM 8346 C C . ILE B 1 494 ? -22.906 -24.984 -18.141 1 89.12 494 ILE B C 1
ATOM 8348 O O . ILE B 1 494 ? -22.75 -26.188 -18.297 1 89.12 494 ILE B O 1
ATOM 8352 N N . CYS B 1 495 ? -23.047 -24.422 -16.953 1 89.31 495 CYS B N 1
ATOM 8353 C CA . CYS B 1 495 ? -23.328 -25.156 -15.727 1 89.31 495 CYS B CA 1
ATOM 8354 C C . CYS B 1 495 ? -22.188 -26.109 -15.383 1 89.31 495 CYS B C 1
ATOM 8356 O O . CYS B 1 495 ? -22.438 -27.281 -15.07 1 89.31 495 CYS B O 1
ATOM 8358 N N . LEU B 1 496 ? -21.094 -25.688 -15.617 1 92.56 496 LEU B N 1
ATOM 8359 C CA . LEU B 1 496 ? -19.875 -26.359 -15.172 1 92.56 496 LEU B CA 1
ATOM 8360 C C . LEU B 1 496 ? -19.328 -25.719 -13.898 1 92.56 496 LEU B C 1
ATOM 8362 O O . LEU B 1 496 ? -19.422 -24.516 -13.719 1 92.56 496 LEU B O 1
ATOM 8366 N N . HIS B 1 497 ? -18.859 -26.578 -12.953 1 95.12 497 HIS B N 1
ATOM 8367 C CA . HIS B 1 497 ? -18.219 -26.031 -11.766 1 95.12 497 HIS B CA 1
ATOM 8368 C C . HIS B 1 497 ? -17.141 -25.016 -12.148 1 95.12 497 HIS B C 1
ATOM 8370 O O . HIS B 1 497 ? -16.203 -25.359 -12.867 1 95.12 497 HIS B O 1
ATOM 8376 N N . PRO B 1 498 ? -17.219 -23.844 -11.711 1 95.94 498 PRO B N 1
ATOM 8377 C CA . PRO B 1 498 ? -16.266 -22.828 -12.133 1 95.94 498 PRO B CA 1
ATOM 8378 C C . PRO B 1 498 ? -14.812 -23.219 -11.836 1 95.94 498 PRO B C 1
ATOM 8380 O O . PRO B 1 498 ? -13.914 -22.953 -12.633 1 95.94 498 PRO B O 1
ATOM 8383 N N . LEU B 1 499 ? -14.578 -23.859 -10.703 1 97.75 499 LEU B N 1
ATOM 8384 C CA . LEU B 1 499 ? -13.227 -24.219 -10.297 1 97.75 499 LEU B CA 1
ATOM 8385 C C . LEU B 1 499 ? -12.641 -25.266 -11.234 1 97.75 499 LEU B C 1
ATOM 8387 O O . LEU B 1 499 ? -11.422 -25.422 -11.328 1 97.75 499 LEU B O 1
ATOM 8391 N N . TYR B 1 500 ? -13.492 -25.969 -11.953 1 97.5 500 TYR B N 1
ATOM 8392 C CA . TYR B 1 500 ? -13.023 -26.984 -12.898 1 97.5 500 TYR B CA 1
ATOM 8393 C C . TYR B 1 500 ? -12.227 -26.328 -14.023 1 97.5 500 TYR B C 1
ATOM 8395 O O . TYR B 1 500 ? -11.336 -26.969 -14.602 1 97.5 500 TYR B O 1
ATOM 8403 N N . ILE B 1 501 ? -12.531 -25.125 -14.289 1 96.38 501 ILE B N 1
ATOM 8404 C CA . ILE B 1 501 ? -11.852 -24.406 -15.359 1 96.38 501 ILE B CA 1
ATOM 8405 C C . ILE B 1 501 ? -10.836 -23.422 -14.766 1 96.38 501 ILE B C 1
ATOM 8407 O O . ILE B 1 501 ? -9.711 -23.297 -15.258 1 96.38 501 ILE B O 1
ATOM 8411 N N . MET B 1 502 ? -11.156 -22.75 -13.742 1 97.75 502 MET B N 1
ATOM 8412 C CA . MET B 1 502 ? -10.359 -21.656 -13.188 1 97.75 502 MET B CA 1
ATOM 8413 C C . MET B 1 502 ? -9.062 -22.188 -12.57 1 97.75 502 MET B C 1
ATOM 8415 O O . MET B 1 502 ? -8.008 -21.578 -12.727 1 97.75 502 MET B O 1
ATOM 8419 N N . LEU B 1 503 ? -9.102 -23.359 -11.914 1 98.31 503 LEU B N 1
ATOM 8420 C CA . LEU B 1 503 ? -7.941 -23.906 -11.234 1 98.31 503 LEU B CA 1
ATOM 8421 C C . LEU B 1 503 ? -6.848 -24.266 -12.234 1 98.31 503 LEU B C 1
ATOM 8423 O O . LEU B 1 503 ? -5.723 -23.781 -12.141 1 98.31 503 LEU B O 1
ATOM 8427 N N . PRO B 1 504 ? -7.215 -25.094 -13.195 1 98.12 504 PRO B N 1
ATOM 8428 C CA . PRO B 1 504 ? -6.156 -25.5 -14.125 1 98.12 504 PRO B CA 1
ATOM 8429 C C . PRO B 1 504 ? -5.625 -24.344 -14.961 1 98.12 504 PRO B C 1
ATOM 8431 O O . PRO B 1 504 ? -4.434 -24.297 -15.273 1 98.12 504 PRO B O 1
ATOM 8434 N N . CYS B 1 505 ? -6.43 -23.422 -15.305 1 97.06 505 CYS B N 1
ATOM 8435 C CA . CYS B 1 505 ? -5.965 -22.266 -16.062 1 97.06 505 CYS B CA 1
ATOM 8436 C C . CYS B 1 505 ? -5.012 -21.422 -15.234 1 97.06 505 CYS B C 1
ATOM 8438 O O . CYS B 1 505 ? -4.051 -20.859 -15.766 1 97.06 505 CYS B O 1
ATOM 8440 N N . THR B 1 506 ? -5.277 -21.281 -13.977 1 98.12 506 THR B N 1
ATOM 8441 C CA . THR B 1 506 ? -4.387 -20.547 -13.086 1 98.12 506 THR B CA 1
ATOM 8442 C C . THR B 1 506 ? -3.016 -21.219 -13.016 1 98.12 506 THR B C 1
ATOM 8444 O O . THR B 1 506 ? -1.985 -20.562 -13.125 1 98.12 506 THR B O 1
ATOM 8447 N N . LEU B 1 507 ? -2.979 -22.547 -12.883 1 98.31 507 LEU B N 1
ATOM 8448 C CA . LEU B 1 507 ? -1.715 -23.266 -12.875 1 98.31 507 LEU B CA 1
ATOM 8449 C C . LEU B 1 507 ? -0.976 -23.094 -14.195 1 98.31 507 LEU B C 1
ATOM 8451 O O . LEU B 1 507 ? 0.249 -22.953 -14.211 1 98.31 507 LEU B O 1
ATOM 8455 N N . SER B 1 508 ? -1.73 -23.078 -15.25 1 97.75 508 SER B N 1
ATOM 8456 C CA . SER B 1 508 ? -1.144 -22.953 -16.578 1 97.75 508 SER B CA 1
ATOM 8457 C C . SER B 1 508 ? -0.475 -21.609 -16.766 1 97.75 508 SER B C 1
ATOM 8459 O O . SER B 1 508 ? 0.497 -21.484 -17.516 1 97.75 508 SER B O 1
ATOM 8461 N N . ALA B 1 509 ? -0.992 -20.609 -16.094 1 96.69 509 ALA B N 1
ATOM 8462 C CA . ALA B 1 509 ? -0.421 -19.266 -16.188 1 96.69 509 ALA B CA 1
ATOM 8463 C C . ALA B 1 509 ? 0.986 -19.234 -15.602 1 96.69 509 ALA B C 1
ATOM 8465 O O . ALA B 1 509 ? 1.77 -18.328 -15.898 1 96.69 509 ALA B O 1
ATOM 8466 N N . SER B 1 510 ? 1.316 -20.203 -14.805 1 96.19 510 SER B N 1
ATOM 8467 C CA . SER B 1 510 ? 2.633 -20.266 -14.172 1 96.19 510 SER B CA 1
ATOM 8468 C C . SER B 1 510 ? 3.604 -21.109 -14.992 1 96.19 510 SER B C 1
ATOM 8470 O O . SER B 1 510 ? 4.777 -21.234 -14.641 1 96.19 510 SER B O 1
ATOM 8472 N N . LEU B 1 511 ? 3.115 -21.656 -16.125 1 95.88 511 LEU B N 1
ATOM 8473 C CA . LEU B 1 511 ? 3.969 -22.438 -17.016 1 95.88 511 LEU B CA 1
ATOM 8474 C C . LEU B 1 511 ? 4.668 -21.547 -18.031 1 95.88 511 LEU B C 1
ATOM 8476 O O . LEU B 1 511 ? 4.469 -21.688 -19.234 1 95.88 511 LEU B O 1
ATOM 8480 N N . ALA B 1 512 ? 5.445 -20.609 -17.578 1 94.31 512 ALA B N 1
ATOM 8481 C CA . ALA B 1 512 ? 6.176 -19.688 -18.438 1 94.31 512 ALA B CA 1
ATOM 8482 C C . ALA B 1 512 ? 7.645 -20.078 -18.547 1 94.31 512 ALA B C 1
ATOM 8484 O O . ALA B 1 512 ? 8.523 -19.359 -18.062 1 94.31 512 ALA B O 1
ATOM 8485 N N . PHE B 1 513 ? 7.992 -21.078 -19.406 1 95.25 513 PHE B N 1
ATOM 8486 C CA . PHE B 1 513 ? 9.32 -21.688 -19.375 1 95.25 513 PHE B CA 1
ATOM 8487 C C . PHE B 1 513 ? 10.109 -21.312 -20.625 1 95.25 513 PHE B C 1
ATOM 8489 O O . PHE B 1 513 ? 11.336 -21.453 -20.656 1 95.25 513 PHE B O 1
ATOM 8496 N N . MET B 1 514 ? 9.562 -20.719 -21.641 1 93.75 514 MET B N 1
ATOM 8497 C CA . MET B 1 514 ? 10.148 -20.75 -22.969 1 93.75 514 MET B CA 1
ATOM 8498 C C . MET B 1 514 ? 10.977 -19.484 -23.219 1 93.75 514 MET B C 1
ATOM 8500 O O . MET B 1 514 ? 11.938 -19.516 -23.984 1 93.75 514 MET B O 1
ATOM 8504 N N . LEU B 1 515 ? 10.602 -18.391 -22.594 1 91.69 515 LEU B N 1
ATOM 8505 C CA . LEU B 1 515 ? 11.25 -17.125 -22.938 1 91.69 515 LEU B CA 1
ATOM 8506 C C . LEU B 1 515 ? 11.859 -16.469 -21.703 1 91.69 515 LEU B C 1
ATOM 8508 O O . LEU B 1 515 ? 11.297 -16.562 -20.609 1 91.69 515 LEU B O 1
ATOM 8512 N N . PRO B 1 516 ? 13.016 -15.727 -21.906 1 89.56 516 PRO B N 1
ATOM 8513 C CA . PRO B 1 516 ? 13.641 -15.031 -20.781 1 89.56 516 PRO B CA 1
ATOM 8514 C C . PRO B 1 516 ? 12.734 -13.969 -20.172 1 89.56 516 PRO B C 1
ATOM 8516 O O . PRO B 1 516 ? 12.773 -13.742 -18.953 1 89.56 516 PRO B O 1
ATOM 8519 N N . VAL B 1 517 ? 11.883 -13.43 -20.953 1 86.19 517 VAL B N 1
ATOM 8520 C CA . VAL B 1 517 ? 11.07 -12.297 -20.516 1 86.19 517 VAL B CA 1
ATOM 8521 C C . VAL B 1 517 ? 9.805 -12.805 -19.828 1 86.19 517 VAL B C 1
ATOM 8523 O O . VAL B 1 517 ? 9.102 -12.039 -19.172 1 86.19 517 VAL B O 1
ATOM 8526 N N . ALA B 1 518 ? 9.531 -14.086 -19.875 1 88.81 518 ALA B N 1
ATOM 8527 C CA . ALA B 1 518 ? 8.258 -14.641 -19.438 1 88.81 518 ALA B CA 1
ATOM 8528 C C . ALA B 1 518 ? 8.117 -14.539 -17.922 1 88.81 518 ALA B C 1
ATOM 8530 O O . ALA B 1 518 ? 7.008 -14.414 -17.391 1 88.81 518 ALA B O 1
ATOM 8531 N N . THR B 1 519 ? 9.188 -14.664 -17.219 1 91.44 519 THR B N 1
ATOM 8532 C CA . THR B 1 519 ? 9.203 -14.57 -15.758 1 91.44 519 THR B CA 1
ATOM 8533 C C . THR B 1 519 ? 10.547 -14.039 -15.258 1 91.44 519 THR B C 1
ATOM 8535 O O . THR B 1 519 ? 11.57 -14.211 -15.93 1 91.44 519 THR B O 1
ATOM 8538 N N . PRO B 1 520 ? 10.531 -13.445 -14.164 1 90.31 520 PRO B N 1
ATOM 8539 C CA . PRO B 1 520 ? 11.781 -12.938 -13.609 1 90.31 520 PRO B CA 1
ATOM 8540 C C . PRO B 1 520 ? 12.828 -14.031 -13.406 1 90.31 520 PRO B C 1
ATOM 8542 O O . PRO B 1 520 ? 14 -13.836 -13.727 1 90.31 520 PRO B O 1
ATOM 8545 N N . PRO B 1 521 ? 12.484 -15.18 -12.945 1 94.88 521 PRO B N 1
ATOM 8546 C CA . PRO B 1 521 ? 13.477 -16.25 -12.828 1 94.88 521 PRO B CA 1
ATOM 8547 C C . PRO B 1 521 ? 14.195 -16.531 -14.141 1 94.88 521 PRO B C 1
ATOM 8549 O O . PRO B 1 521 ? 15.422 -16.641 -14.164 1 94.88 521 PRO B O 1
ATOM 8552 N N . ASN B 1 522 ? 13.477 -16.609 -15.242 1 95 522 ASN B N 1
ATOM 8553 C CA . ASN B 1 522 ? 14.086 -16.812 -16.562 1 95 522 ASN B CA 1
ATOM 8554 C C . ASN B 1 522 ? 15.047 -15.695 -16.922 1 95 522 ASN B C 1
ATOM 8556 O O . ASN B 1 522 ? 16.141 -15.953 -17.438 1 95 522 ASN B O 1
ATOM 8560 N N . ALA B 1 523 ? 14.672 -14.523 -16.625 1 91.31 523 ALA B N 1
ATOM 8561 C CA . ALA B 1 523 ? 15.477 -13.352 -16.953 1 91.31 523 ALA B CA 1
ATOM 8562 C C . ALA B 1 523 ? 16.781 -13.352 -16.156 1 91.31 523 ALA B C 1
ATOM 8564 O O . ALA B 1 523 ? 17.844 -13.008 -16.703 1 91.31 523 ALA B O 1
ATOM 8565 N N . ILE B 1 524 ? 16.688 -13.742 -14.969 1 91.44 524 ILE B N 1
ATOM 8566 C CA . ILE B 1 524 ? 17.875 -13.781 -14.102 1 91.44 524 ILE B CA 1
ATOM 8567 C C . ILE B 1 524 ? 18.875 -14.805 -14.641 1 91.44 524 ILE B C 1
ATOM 8569 O O . ILE B 1 524 ? 20.047 -14.484 -14.82 1 91.44 524 ILE B O 1
ATOM 8573 N N . VAL B 1 525 ? 18.453 -15.914 -14.945 1 93.06 525 VAL B N 1
ATOM 8574 C CA . VAL B 1 525 ? 19.328 -16.969 -15.43 1 93.06 525 VAL B CA 1
ATOM 8575 C C . VAL B 1 525 ? 19.922 -16.578 -16.781 1 93.06 525 VAL B C 1
ATOM 8577 O O . VAL B 1 525 ? 21.094 -16.828 -17.031 1 93.06 525 VAL B O 1
ATOM 8580 N N . PHE B 1 526 ? 19.141 -15.969 -17.547 1 90.12 526 PHE B N 1
ATOM 8581 C CA . PHE B 1 526 ? 19.594 -15.531 -18.875 1 90.12 526 PHE B CA 1
ATOM 8582 C C . PHE B 1 526 ? 20.672 -14.453 -18.734 1 90.12 526 PHE B C 1
ATOM 8584 O O . PHE B 1 526 ? 21.609 -14.406 -19.531 1 90.12 526 PHE B O 1
ATOM 8591 N N . SER B 1 527 ? 20.594 -13.602 -17.797 1 87.31 527 SER B N 1
ATOM 8592 C CA . SER B 1 527 ? 21.531 -12.492 -17.609 1 87.31 527 SER B CA 1
ATOM 8593 C C . SER B 1 527 ? 22.891 -13 -17.156 1 87.31 527 SER B C 1
ATOM 8595 O O . SER B 1 527 ? 23.906 -12.312 -17.328 1 87.31 527 SER B O 1
ATOM 8597 N N . PHE B 1 528 ? 22.922 -14.125 -16.531 1 82.12 528 PHE B N 1
ATOM 8598 C CA . PHE B 1 528 ? 24.188 -14.711 -16.094 1 82.12 528 PHE B CA 1
ATOM 8599 C C . PHE B 1 528 ? 24.984 -15.234 -17.281 1 82.12 528 PHE B C 1
ATOM 8601 O O . PHE B 1 528 ? 26.156 -15.555 -17.141 1 82.12 528 PHE B O 1
ATOM 8608 N N . GLY B 1 529 ? 24.359 -15.289 -18.453 1 74.44 529 GLY B N 1
ATOM 8609 C CA . GLY B 1 529 ? 25.062 -15.625 -19.672 1 74.44 529 GLY B CA 1
ATOM 8610 C C . GLY B 1 529 ? 25.141 -17.109 -19.938 1 74.44 529 GLY B C 1
ATOM 8611 O O . GLY B 1 529 ? 24.703 -17.922 -19.109 1 74.44 529 GLY B O 1
ATOM 8612 N N . GLY B 1 530 ? 25.516 -17.531 -21.172 1 80.19 530 GLY B N 1
ATOM 8613 C CA . GLY B 1 530 ? 25.719 -18.922 -21.547 1 80.19 530 GLY B CA 1
ATOM 8614 C C . GLY B 1 530 ? 24.484 -19.578 -22.141 1 80.19 530 GLY B C 1
ATOM 8615 O O . GLY B 1 530 ? 24.5 -20.75 -22.484 1 80.19 530 GLY B O 1
ATOM 8616 N N . LEU B 1 531 ? 23.391 -18.828 -22.141 1 89.81 531 LEU B N 1
ATOM 8617 C CA . LEU B 1 531 ? 22.141 -19.359 -22.672 1 89.81 531 LEU B CA 1
ATOM 8618 C C . LEU B 1 531 ? 21.641 -18.531 -23.844 1 89.81 531 LEU B C 1
ATOM 8620 O O . LEU B 1 531 ? 21.734 -17.297 -23.828 1 89.81 531 LEU B O 1
ATOM 8624 N N . LYS B 1 532 ? 21.297 -19.25 -24.812 1 90.06 532 LYS B N 1
ATOM 8625 C CA . LYS B 1 532 ? 20.594 -18.609 -25.922 1 90.06 532 LYS B CA 1
ATOM 8626 C C . LYS B 1 532 ? 19.078 -18.719 -25.75 1 90.06 532 LYS B C 1
ATOM 8628 O O . LYS B 1 532 ? 18.609 -19.609 -25.031 1 90.06 532 LYS B O 1
ATOM 8633 N N . VAL B 1 533 ? 18.359 -17.844 -26.391 1 91.5 533 VAL B N 1
ATOM 8634 C CA . VAL B 1 533 ? 16.891 -17.844 -26.328 1 91.5 533 VAL B CA 1
ATOM 8635 C C . VAL B 1 533 ? 16.375 -19.172 -26.875 1 91.5 533 VAL B C 1
ATOM 8637 O O . VAL B 1 533 ? 15.391 -19.719 -26.344 1 91.5 533 VAL B O 1
ATOM 8640 N N . SER B 1 534 ? 17.062 -19.703 -27.859 1 91.12 534 SER B N 1
ATOM 8641 C CA . SER B 1 534 ? 16.641 -20.953 -28.469 1 91.12 534 SER B CA 1
ATOM 8642 C C . SER B 1 534 ? 16.781 -22.125 -27.484 1 91.12 534 SER B C 1
ATOM 8644 O O . SER B 1 534 ? 15.984 -23.062 -27.516 1 91.12 534 SER B O 1
ATOM 8646 N N . ASP B 1 535 ? 17.812 -22.078 -26.688 1 90.56 535 ASP B N 1
ATOM 8647 C CA . ASP B 1 535 ? 18 -23.125 -25.672 1 90.56 535 ASP B CA 1
ATOM 8648 C C . ASP B 1 535 ? 16.844 -23.141 -24.688 1 90.56 535 ASP B C 1
ATOM 8650 O O . ASP B 1 535 ? 16.297 -24.219 -24.391 1 90.56 535 ASP B O 1
ATOM 8654 N N . MET B 1 536 ? 16.453 -22.031 -24.266 1 93.19 536 MET B N 1
ATOM 8655 C CA . MET B 1 536 ? 15.352 -21.922 -23.312 1 93.19 536 MET B CA 1
ATOM 8656 C C . MET B 1 536 ? 14.023 -22.297 -23.969 1 93.19 536 MET B C 1
ATOM 8658 O O . MET B 1 536 ? 13.188 -22.953 -23.359 1 93.19 536 MET B O 1
ATOM 8662 N N . ALA B 1 537 ? 13.828 -21.828 -25.219 1 93.38 537 ALA B N 1
ATOM 8663 C CA . ALA B 1 537 ? 12.586 -22.094 -25.938 1 93.38 537 ALA B CA 1
ATOM 8664 C C . ALA B 1 537 ? 12.398 -23.578 -26.188 1 93.38 537 ALA B C 1
ATOM 8666 O O . ALA B 1 537 ? 11.297 -24.109 -26.016 1 93.38 537 ALA B O 1
ATOM 8667 N N . ARG B 1 538 ? 13.414 -24.219 -26.562 1 92.19 538 ARG B N 1
ATOM 8668 C CA . ARG B 1 538 ? 13.344 -25.641 -26.859 1 92.19 538 ARG B CA 1
ATOM 8669 C C . ARG B 1 538 ? 13.078 -26.453 -25.609 1 92.19 538 ARG B C 1
ATOM 8671 O O . ARG B 1 538 ? 12.227 -27.344 -25.609 1 92.19 538 ARG B O 1
ATOM 8678 N N . THR B 1 539 ? 13.805 -26.156 -24.594 1 94.19 539 THR B N 1
ATOM 8679 C CA . THR B 1 539 ? 13.625 -26.875 -23.328 1 94.19 539 THR B CA 1
ATOM 8680 C C . THR B 1 539 ? 12.273 -26.562 -22.719 1 94.19 539 THR B C 1
ATOM 8682 O O . THR B 1 539 ? 11.586 -27.469 -22.219 1 94.19 539 THR B O 1
ATOM 8685 N N . GLY B 1 540 ? 11.891 -25.344 -22.797 1 95.5 540 GLY B N 1
ATOM 8686 C CA . GLY B 1 540 ? 10.648 -24.891 -22.188 1 95.5 540 GLY B CA 1
ATOM 8687 C C . GLY B 1 540 ? 9.414 -25.391 -22.922 1 95.5 540 GLY B C 1
ATOM 8688 O O . GLY B 1 540 ? 8.359 -25.594 -22.297 1 95.5 540 GLY B O 1
ATOM 8689 N N . PHE B 1 541 ? 9.523 -25.531 -24.203 1 95.38 541 PHE B N 1
ATOM 8690 C CA . PHE B 1 541 ? 8.383 -25.969 -25 1 95.38 541 PHE B CA 1
ATOM 8691 C C . PHE B 1 541 ? 7.852 -27.312 -24.516 1 95.38 541 PHE B C 1
ATOM 8693 O O . PHE B 1 541 ? 6.656 -27.453 -24.266 1 95.38 541 PHE B O 1
ATOM 8700 N N . LEU B 1 542 ? 8.688 -28.266 -24.406 1 94.69 542 LEU B N 1
ATOM 8701 C CA . LEU B 1 542 ? 8.258 -29.594 -23.953 1 94.69 542 LEU B CA 1
ATOM 8702 C C . LEU B 1 542 ? 7.797 -29.547 -22.5 1 94.69 542 LEU B C 1
ATOM 8704 O O . LEU B 1 542 ? 6.887 -30.281 -22.109 1 94.69 542 LEU B O 1
ATOM 8708 N N . LEU B 1 543 ? 8.422 -28.734 -21.75 1 95.94 543 LEU B N 1
ATOM 8709 C CA . LEU B 1 543 ? 8.008 -28.594 -20.359 1 95.94 543 LEU B CA 1
ATOM 8710 C C . LEU B 1 543 ? 6.594 -28.031 -20.281 1 95.94 543 LEU B C 1
ATOM 8712 O O . LEU B 1 543 ? 5.828 -28.406 -19.391 1 95.94 543 LEU B O 1
ATOM 8716 N N . ASN B 1 544 ? 6.293 -27.125 -21.172 1 97 544 ASN B N 1
ATOM 8717 C CA . ASN B 1 544 ? 4.938 -26.578 -21.219 1 97 544 ASN B CA 1
ATOM 8718 C C . ASN B 1 544 ? 3.912 -27.672 -21.531 1 97 544 ASN B C 1
ATOM 8720 O O . ASN B 1 544 ? 2.846 -27.719 -20.922 1 97 544 ASN B O 1
ATOM 8724 N N . ILE B 1 545 ? 4.25 -28.484 -22.406 1 96.06 545 ILE B N 1
ATOM 8725 C CA . ILE B 1 545 ? 3.357 -29.562 -22.781 1 96.06 545 ILE B CA 1
ATOM 8726 C C . ILE B 1 545 ? 3.189 -30.531 -21.609 1 96.06 545 ILE B C 1
ATOM 8728 O O . ILE B 1 545 ? 2.066 -30.906 -21.266 1 96.06 545 ILE B O 1
ATOM 8732 N N . ILE B 1 546 ? 4.277 -30.891 -21.031 1 96.88 546 ILE B N 1
ATOM 8733 C CA . ILE B 1 546 ? 4.246 -31.766 -19.859 1 96.88 546 ILE B CA 1
ATOM 8734 C C . ILE B 1 546 ? 3.426 -31.109 -18.75 1 96.88 546 ILE B C 1
ATOM 8736 O O . ILE B 1 546 ? 2.627 -31.781 -18.094 1 96.88 546 ILE B O 1
ATOM 8740 N N . GLY B 1 547 ? 3.658 -29.859 -18.594 1 97.88 547 GLY B N 1
ATOM 8741 C CA . GLY B 1 547 ? 2.932 -29.125 -17.562 1 97.88 547 GLY B CA 1
ATOM 8742 C C . GLY B 1 547 ? 1.428 -29.156 -17.766 1 97.88 547 GLY B C 1
ATOM 8743 O O . GLY B 1 547 ? 0.678 -29.438 -16.828 1 97.88 547 GLY B O 1
ATOM 8744 N N . VAL B 1 548 ? 0.979 -28.891 -18.969 1 97.88 548 VAL B N 1
ATOM 8745 C CA . VAL B 1 548 ? -0.448 -28.859 -19.266 1 97.88 548 VAL B CA 1
ATOM 8746 C C . VAL B 1 548 ? -1.039 -30.25 -19.062 1 97.88 548 VAL B C 1
ATOM 8748 O O . VAL B 1 548 ? -2.156 -30.391 -18.547 1 97.88 548 VAL B O 1
ATOM 8751 N N . LEU B 1 549 ? -0.297 -31.25 -19.406 1 97.81 549 LEU B N 1
ATOM 8752 C CA . LEU B 1 549 ? -0.767 -32.625 -19.25 1 97.81 549 LEU B CA 1
ATOM 8753 C C . LEU B 1 549 ? -0.88 -32.969 -17.766 1 97.81 549 LEU B C 1
ATOM 8755 O O . LEU B 1 549 ? -1.848 -33.625 -17.344 1 97.81 549 LEU B O 1
ATOM 8759 N N . VAL B 1 550 ? 0.069 -32.594 -17 1 98.25 550 VAL B N 1
ATOM 8760 C CA . VAL B 1 550 ? 0.049 -32.844 -15.562 1 98.25 550 VAL B CA 1
ATOM 8761 C C . VAL B 1 550 ? -1.119 -32.125 -14.922 1 98.25 550 VAL B C 1
ATOM 8763 O O . VAL B 1 550 ? -1.798 -32.656 -14.047 1 98.25 550 VAL B O 1
ATOM 8766 N N . ILE B 1 551 ? -1.351 -30.922 -15.328 1 98.38 551 ILE B N 1
ATOM 8767 C CA . ILE B 1 551 ? -2.439 -30.094 -14.805 1 98.38 551 ILE B CA 1
ATOM 8768 C C . ILE B 1 551 ? -3.781 -30.734 -15.172 1 98.38 551 ILE B C 1
ATOM 8770 O O . ILE B 1 551 ? -4.695 -30.781 -14.344 1 98.38 551 ILE B O 1
ATOM 8774 N N . THR B 1 552 ? -3.861 -31.219 -16.406 1 97.62 552 THR B N 1
ATOM 8775 C CA . THR B 1 552 ? -5.07 -31.891 -16.844 1 97.62 552 THR B CA 1
ATOM 8776 C C . THR B 1 552 ? -5.316 -33.156 -16.016 1 97.62 552 THR B C 1
ATOM 8778 O O . THR B 1 552 ? -6.457 -33.438 -15.656 1 97.62 552 THR B O 1
ATOM 8781 N N . LEU B 1 553 ? -4.27 -33.844 -15.742 1 97.5 553 LEU B N 1
ATOM 8782 C CA . LEU B 1 553 ? -4.379 -35.031 -14.883 1 97.5 553 LEU B CA 1
ATOM 8783 C C . LEU B 1 553 ? -4.852 -34.625 -13.484 1 97.5 553 LEU B C 1
ATOM 8785 O O . LEU B 1 553 ? -5.715 -35.281 -12.914 1 97.5 553 LEU B O 1
ATOM 8789 N N . ALA B 1 554 ? -4.34 -33.594 -12.984 1 98.06 554 ALA B N 1
ATOM 8790 C CA . ALA B 1 554 ? -4.648 -33.156 -11.633 1 98.06 554 ALA B CA 1
ATOM 8791 C C . ALA B 1 554 ? -6.113 -32.75 -11.508 1 98.06 554 ALA B C 1
ATOM 8793 O O . ALA B 1 554 ? -6.805 -33.188 -10.578 1 98.06 554 ALA B O 1
ATOM 8794 N N . ILE B 1 555 ? -6.613 -31.938 -12.477 1 97.94 555 ILE B N 1
ATOM 8795 C CA . ILE B 1 555 ? -7.969 -31.406 -12.383 1 97.94 555 ILE B CA 1
ATOM 8796 C C . ILE B 1 555 ? -8.984 -32.531 -12.57 1 97.94 555 ILE B C 1
ATOM 8798 O O . ILE B 1 555 ? -10.078 -32.5 -12 1 97.94 555 ILE B O 1
ATOM 8802 N N . ASN B 1 556 ? -8.625 -33.594 -13.297 1 97.12 556 ASN B N 1
ATOM 8803 C CA . ASN B 1 556 ? -9.547 -34.688 -13.594 1 97.12 556 ASN B CA 1
ATOM 8804 C C . ASN B 1 556 ? -9.352 -35.875 -12.641 1 97.12 556 ASN B C 1
ATOM 8806 O O . ASN B 1 556 ? -9.914 -36.938 -12.859 1 97.12 556 ASN B O 1
ATOM 8810 N N . SER B 1 557 ? -8.547 -35.688 -11.602 1 97.12 557 SER B N 1
ATOM 8811 C CA . SER B 1 557 ? -8.312 -36.781 -10.648 1 97.12 557 SER B CA 1
ATOM 8812 C C . SER B 1 557 ? -8.539 -36.312 -9.219 1 97.12 557 SER B C 1
ATOM 8814 O O . SER B 1 557 ? -9.68 -36.219 -8.758 1 97.12 557 SER B O 1
ATOM 8816 N N . TRP B 1 558 ? -7.48 -35.781 -8.5 1 96.81 558 TRP B N 1
ATOM 8817 C CA . TRP B 1 558 ? -7.602 -35.594 -7.062 1 96.81 558 TRP B CA 1
ATOM 8818 C C . TRP B 1 558 ? -8.273 -34.25 -6.766 1 96.81 558 TRP B C 1
ATOM 8820 O O . TRP B 1 558 ? -8.688 -34 -5.633 1 96.81 558 TRP B O 1
ATOM 8830 N N . ALA B 1 559 ? -8.469 -33.438 -7.766 1 96.56 559 ALA B N 1
ATOM 8831 C CA . ALA B 1 559 ? -9.188 -32.188 -7.543 1 96.56 559 ALA B CA 1
ATOM 8832 C C . ALA B 1 559 ? -10.664 -32.438 -7.266 1 96.56 559 ALA B C 1
ATOM 8834 O O . ALA B 1 559 ? -11.32 -31.625 -6.586 1 96.56 559 ALA B O 1
ATOM 8835 N N . TYR B 1 560 ? -11.258 -33.5 -7.77 1 95.06 560 TYR B N 1
ATOM 8836 C CA . TYR B 1 560 ? -12.688 -33.781 -7.656 1 95.06 560 TYR B CA 1
ATOM 8837 C C . TYR B 1 560 ? -13.094 -33.938 -6.195 1 95.06 560 TYR B C 1
ATOM 8839 O O . TYR B 1 560 ? -14 -33.25 -5.723 1 95.06 560 TYR B O 1
ATOM 8847 N N . PRO B 1 561 ? -12.414 -34.75 -5.473 1 93.5 561 PRO B N 1
ATOM 8848 C CA . PRO B 1 561 ? -12.836 -34.875 -4.078 1 93.5 561 PRO B CA 1
ATOM 8849 C C . PRO B 1 561 ? -12.5 -33.656 -3.236 1 93.5 561 PRO B C 1
ATOM 8851 O O . PRO B 1 561 ? -13.195 -33.344 -2.26 1 93.5 561 PRO B O 1
ATOM 8854 N N . ILE B 1 562 ? -11.523 -32.938 -3.588 1 93.94 562 ILE B N 1
ATOM 8855 C CA . ILE B 1 562 ? -11.086 -31.812 -2.795 1 93.94 562 ILE B CA 1
ATOM 8856 C C . ILE B 1 562 ? -12.094 -30.672 -2.93 1 93.94 562 ILE B C 1
ATOM 8858 O O . ILE B 1 562 ? -12.469 -30.031 -1.938 1 93.94 562 ILE B O 1
ATOM 8862 N N . PHE B 1 563 ? -12.586 -30.406 -4.176 1 94.94 563 PHE B N 1
ATOM 8863 C CA . PHE B 1 563 ? -13.422 -29.25 -4.43 1 94.94 563 PHE B CA 1
ATOM 8864 C C . PHE B 1 563 ? -14.836 -29.672 -4.805 1 94.94 563 PHE B C 1
ATOM 8866 O O . PHE B 1 563 ? -15.664 -28.828 -5.184 1 94.94 563 PHE B O 1
ATOM 8873 N N . GLN B 1 564 ? -15.141 -30.938 -4.75 1 92.38 564 GLN B N 1
ATOM 8874 C CA . GLN B 1 564 ? -16.453 -31.469 -5.086 1 92.38 564 GLN B CA 1
ATOM 8875 C C . GLN B 1 564 ? -16.891 -31.016 -6.48 1 92.38 564 GLN B C 1
ATOM 8877 O O . GLN B 1 564 ? -17.969 -30.469 -6.648 1 92.38 564 GLN B O 1
ATOM 8882 N N . LEU B 1 565 ? -16.062 -31.359 -7.426 1 94.31 565 LEU B N 1
ATOM 8883 C CA . LEU B 1 565 ? -16.234 -30.844 -8.781 1 94.31 565 LEU B CA 1
ATOM 8884 C C . LEU B 1 565 ? -17.328 -31.609 -9.523 1 94.31 565 LEU B C 1
ATOM 8886 O O . LEU B 1 565 ? -17.719 -31.234 -10.625 1 94.31 565 LEU B O 1
ATOM 8890 N N . HIS B 1 566 ? -17.969 -32.562 -8.891 1 89.75 566 HIS B N 1
ATOM 8891 C CA . HIS B 1 566 ? -19 -33.375 -9.523 1 89.75 566 HIS B CA 1
ATOM 8892 C C . HIS B 1 566 ? -20.312 -32.625 -9.648 1 89.75 566 HIS B C 1
ATOM 8894 O O . HIS B 1 566 ? -21.141 -32.969 -10.492 1 89.75 566 HIS B O 1
ATOM 8900 N N . THR B 1 567 ? -20.469 -31.656 -8.758 1 89.19 567 THR B N 1
ATOM 8901 C CA . THR B 1 567 ? -21.75 -30.953 -8.711 1 89.19 567 THR B CA 1
ATOM 8902 C C . THR B 1 567 ? -21.562 -29.453 -8.93 1 89.19 567 THR B C 1
ATOM 8904 O O . THR B 1 567 ? -20.547 -28.891 -8.508 1 89.19 567 THR B O 1
ATOM 8907 N N . PHE B 1 568 ? -22.5 -28.984 -9.641 1 91.75 568 PHE B N 1
ATOM 8908 C CA . PHE B 1 568 ? -22.531 -27.516 -9.75 1 91.75 568 PHE B CA 1
ATOM 8909 C C . PHE B 1 568 ? -22.906 -26.891 -8.414 1 91.75 568 PHE B C 1
ATOM 8911 O O . PHE B 1 568 ? -23.984 -27.156 -7.871 1 91.75 568 PHE B O 1
ATOM 8918 N N . PRO B 1 569 ? -22.047 -26.109 -7.902 1 91.88 569 PRO B N 1
ATOM 8919 C CA . PRO B 1 569 ? -22.281 -25.609 -6.547 1 91.88 569 PRO B CA 1
ATOM 8920 C C . PRO B 1 569 ? -23.375 -24.547 -6.496 1 91.88 569 PRO B C 1
ATOM 8922 O O . PRO B 1 569 ? -23.5 -23.734 -7.418 1 91.88 569 PRO B O 1
ATOM 8925 N N . GLY B 1 570 ? -24.109 -24.469 -5.402 1 89.5 570 GLY B N 1
ATOM 8926 C CA . GLY B 1 570 ? -25.172 -23.484 -5.207 1 89.5 570 GLY B CA 1
ATOM 8927 C C . GLY B 1 570 ? -24.688 -22.062 -5.211 1 89.5 570 GLY B C 1
ATOM 8928 O O . GLY B 1 570 ? -25.391 -21.156 -5.652 1 89.5 570 GLY B O 1
ATOM 8929 N N . TRP B 1 571 ? -23.438 -21.891 -4.789 1 89.62 571 TRP B N 1
ATOM 8930 C CA . TRP B 1 571 ? -22.906 -20.531 -4.676 1 89.62 571 TRP B CA 1
ATOM 8931 C C . TRP B 1 571 ? -22.547 -19.969 -6.047 1 89.62 571 TRP B C 1
ATOM 8933 O O . TRP B 1 571 ? -22.297 -18.781 -6.191 1 89.62 571 TRP B O 1
ATOM 8943 N N . ALA B 1 572 ? -22.516 -20.781 -7.066 1 90.38 572 ALA B N 1
ATOM 8944 C CA . ALA B 1 572 ? -22.156 -20.328 -8.406 1 90.38 572 ALA B CA 1
ATOM 8945 C C . ALA B 1 572 ? -23.391 -20.062 -9.258 1 90.38 572 ALA B C 1
ATOM 8947 O O . ALA B 1 572 ? -23.297 -19.625 -10.406 1 90.38 572 ALA B O 1
ATOM 8948 N N . ASP B 1 573 ? -24.578 -20.359 -8.633 1 82.38 573 ASP B N 1
ATOM 8949 C CA . ASP B 1 573 ? -25.828 -20.219 -9.383 1 82.38 573 ASP B CA 1
ATOM 8950 C C . ASP B 1 573 ? -26.266 -18.75 -9.453 1 82.38 573 ASP B C 1
ATOM 8952 O O . ASP B 1 573 ? -26.234 -18.047 -8.438 1 82.38 573 ASP B O 1
ATOM 8956 N N . HIS B 1 574 ? -26.141 -18.25 -10.656 1 66.5 574 HIS B N 1
ATOM 8957 C CA . HIS B 1 574 ? -26.656 -16.891 -10.844 1 66.5 574 HIS B CA 1
ATOM 8958 C C . HIS B 1 574 ? -28.172 -16.859 -10.641 1 66.5 574 HIS B C 1
ATOM 8960 O O . HIS B 1 574 ? -28.859 -17.859 -10.828 1 66.5 574 HIS B O 1
ATOM 8966 N N . ASN B 1 575 ? -28.812 -15.93 -9.828 1 50.62 575 ASN B N 1
ATOM 8967 C CA . ASN B 1 575 ? -30.266 -15.742 -9.797 1 50.62 575 ASN B CA 1
ATOM 8968 C C . ASN B 1 575 ? -30.875 -15.875 -11.188 1 50.62 575 ASN B C 1
ATOM 8970 O O . ASN B 1 575 ? -32 -15.43 -11.422 1 50.62 575 ASN B O 1
ATOM 8974 N N . SER B 1 576 ? -30.094 -16.078 -12.266 1 46 576 SER B N 1
ATOM 8975 C CA . SER B 1 576 ? -30.844 -16.016 -13.523 1 46 576 SER B CA 1
ATOM 8976 C C . SER B 1 576 ? -31.672 -17.281 -13.719 1 46 576 SER B C 1
ATOM 8978 O O . SER B 1 576 ? -31.469 -18.281 -13.023 1 46 576 SER B O 1
ATOM 8980 N N . THR B 1 577 ? -32.562 -17.25 -14.734 1 43.78 577 THR B N 1
ATOM 8981 C CA . THR B 1 577 ? -33.656 -18.109 -15.188 1 43.78 577 THR B CA 1
ATOM 8982 C C . THR B 1 577 ? -33.156 -19.516 -15.461 1 43.78 577 THR B C 1
ATOM 8984 O O . THR B 1 577 ? -33.938 -20.438 -15.68 1 43.78 577 THR B O 1
ATOM 8987 N N . VAL B 1 578 ? -31.953 -19.703 -15.859 1 48.03 578 VAL B N 1
ATOM 8988 C CA . VAL B 1 578 ? -31.609 -21.078 -16.203 1 48.03 578 VAL B CA 1
ATOM 8989 C C . VAL B 1 578 ? -31.156 -21.828 -14.961 1 48.03 578 VAL B C 1
ATOM 8991 O O . VAL B 1 578 ? -30.125 -21.484 -14.359 1 48.03 578 VAL B O 1
ATOM 8994 N N . GLN B 1 579 ? -31.938 -22.297 -14.227 1 52.03 579 GLN B N 1
ATOM 8995 C CA . GLN B 1 579 ? -31.719 -23.141 -13.047 1 52.03 579 GLN B CA 1
ATOM 8996 C C . GLN B 1 579 ? -30.844 -24.344 -13.391 1 52.03 579 GLN B C 1
ATOM 8998 O O . GLN B 1 579 ? -31.219 -25.172 -14.211 1 52.03 579 GLN B O 1
ATOM 9003 N N . CYS B 1 580 ? -29.469 -24.234 -13.336 1 59.19 580 CYS B N 1
ATOM 9004 C CA . CYS B 1 580 ? -28.578 -25.391 -13.484 1 59.19 580 CYS B CA 1
ATOM 9005 C C . CYS B 1 580 ? -28.922 -26.469 -12.477 1 59.19 580 CYS B C 1
ATOM 9007 O O . CYS B 1 580 ? -28.969 -26.219 -11.273 1 59.19 580 CYS B O 1
ATOM 9009 N N . LEU B 1 581 ? -29.875 -27.281 -12.812 1 50.38 581 LEU B N 1
ATOM 9010 C CA . LEU B 1 581 ? -30.203 -28.406 -11.93 1 50.38 581 LEU B CA 1
ATOM 9011 C C . LEU B 1 581 ? -28.953 -29.141 -11.492 1 50.38 581 LEU B C 1
ATOM 9013 O O . LEU B 1 581 ? -27.953 -29.156 -12.227 1 50.38 581 LEU B O 1
ATOM 9017 N N . ASN B 1 582 ? -28.703 -29.266 -10.211 1 46.88 582 ASN B N 1
ATOM 9018 C CA . ASN B 1 582 ? -27.641 -30.078 -9.609 1 46.88 582 ASN B CA 1
ATOM 9019 C C . ASN B 1 582 ? -27.281 -31.266 -10.492 1 46.88 582 ASN B C 1
ATOM 9021 O O . ASN B 1 582 ? -27.844 -32.344 -10.344 1 46.88 582 ASN B O 1
ATOM 9025 N N . THR B 1 583 ? -27.141 -31.094 -11.719 1 42.53 583 THR B N 1
ATOM 9026 C CA . THR B 1 583 ? -26.844 -32.281 -12.516 1 42.53 583 THR B CA 1
ATOM 9027 C C . THR B 1 583 ? -25.438 -32.812 -12.227 1 42.53 583 THR B C 1
ATOM 9029 O O . THR B 1 583 ? -24.469 -32.031 -12.25 1 42.53 583 THR B O 1
ATOM 9032 N N . THR B 1 584 ? -25.281 -33.812 -11.367 1 41.19 584 THR B N 1
ATOM 9033 C CA . THR B 1 584 ? -24.125 -34.656 -11.094 1 41.19 584 THR B CA 1
ATOM 9034 C C . THR B 1 584 ? -23.406 -35.031 -12.391 1 41.19 584 THR B C 1
ATOM 9036 O O . THR B 1 584 ? -24 -35.656 -13.281 1 41.19 584 THR B O 1
ATOM 9039 N N . VAL B 1 585 ? -22.609 -34.281 -12.852 1 42.97 585 VAL B N 1
ATOM 9040 C CA . VAL B 1 585 ? -21.812 -34.719 -13.992 1 42.97 585 VAL B CA 1
ATOM 9041 C C . VAL B 1 585 ? -21.109 -36.062 -13.648 1 42.97 585 VAL B C 1
ATOM 9043 O O . VAL B 1 585 ? -20.547 -36.188 -12.562 1 42.97 585 VAL B O 1
ATOM 9046 N N . LEU B 1 586 ? -21.484 -37.188 -14.156 1 36 586 LEU B N 1
ATOM 9047 C CA . LEU B 1 586 ? -20.938 -38.531 -14.031 1 36 586 LEU B CA 1
ATOM 9048 C C . LEU B 1 586 ? -19.422 -38.5 -14.117 1 36 586 LEU B C 1
ATOM 9050 O O . LEU B 1 586 ? -18.859 -37.875 -15 1 36 586 LEU B O 1
ATOM 9054 N N . GLY B 1 587 ? -18.688 -38.562 -12.969 1 34.28 587 GLY B N 1
ATOM 9055 C CA . GLY B 1 587 ? -17.25 -38.781 -12.914 1 34.28 587 GLY B CA 1
ATOM 9056 C C . GLY B 1 587 ? -16.766 -39.75 -13.977 1 34.28 587 GLY B C 1
ATOM 9057 O O . GLY B 1 587 ? -17.5 -40.656 -14.383 1 34.28 587 GLY B O 1
ATOM 9058 N N . PRO B 1 588 ? -15.758 -39.312 -14.773 1 31.91 588 PRO B N 1
ATOM 9059 C CA . PRO B 1 588 ? -15.344 -40.438 -15.625 1 31.91 588 PRO B CA 1
ATOM 9060 C C . PRO B 1 588 ? -15.148 -41.719 -14.844 1 31.91 588 PRO B C 1
ATOM 9062 O O . PRO B 1 588 ? -14.891 -41.688 -13.641 1 31.91 588 PRO B O 1
#

Nearest PDB structures (foldseek):
  8uvc-assembly1_A  TM=9.680E-01  e=8.901E-43  Homo sapiens
  8uvb-assembly1_A  TM=9.582E-01  e=1.151E-39  Homo sapiens
  8w6d-assembly1_B  TM=6.003E-01  e=2.571E-50  Homo sapiens
  8w6g-assembly1_B  TM=5.994E-01  e=5.598E-50  Homo sapiens
  8uvi-assembly1_A  TM=7.784E-01  e=2.839E-35  Homo sapiens

Organism: Erinaceus europaeus (NCBI:txid9365)

Solvent-accessible surface area (backbone atoms only — not comparable to full-atom values): 60740 Å² total; per-residue (Å²): 108,70,62,52,51,49,32,49,59,36,38,37,42,54,49,46,65,61,44,48,64,61,70,52,41,59,49,40,68,76,40,81,41,46,32,35,44,46,48,46,52,51,53,52,44,50,51,34,49,50,66,53,48,43,60,60,35,61,54,26,48,45,58,49,43,50,30,11,66,63,68,51,40,44,30,57,64,42,32,27,35,41,25,36,41,53,49,40,25,48,53,14,43,47,47,49,31,49,39,37,56,71,59,44,44,60,55,51,53,43,41,55,50,39,69,69,57,39,50,40,64,50,39,32,51,47,29,48,25,53,41,32,14,56,45,2,28,57,29,48,30,48,60,42,28,66,57,48,49,61,53,53,48,53,36,48,52,45,46,65,63,59,77,74,79,80,75,71,78,72,73,74,68,71,76,65,73,77,71,72,73,81,74,79,78,80,77,77,81,76,77,79,76,69,70,76,67,71,69,72,76,70,81,56,70,66,60,56,50,49,51,51,51,50,50,38,43,52,41,43,54,46,48,40,36,27,51,21,11,45,43,19,8,56,21,28,50,75,6,31,64,33,49,40,45,50,44,38,37,49,46,55,74,26,71,68,49,74,66,68,65,39,63,33,52,40,29,67,49,28,33,61,45,29,52,53,47,50,53,52,48,50,52,50,50,40,43,73,46,68,39,85,50,60,57,64,35,66,48,73,60,82,75,65,56,65,43,30,50,44,28,45,47,51,50,49,50,56,47,59,70,65,56,75,86,46,63,41,39,50,51,52,50,52,52,48,52,51,50,55,50,50,46,46,41,25,64,48,76,86,52,88,18,58,26,39,69,74,26,46,41,97,87,49,46,45,21,53,45,70,21,29,52,24,38,49,55,38,51,47,35,53,60,41,56,31,48,85,67,70,66,65,68,58,84,84,58,78,62,84,63,70,56,60,57,38,56,42,56,66,70,60,46,59,69,68,53,65,63,49,55,48,37,36,49,11,26,32,33,33,49,41,42,44,29,58,64,27,42,31,33,59,53,50,8,62,72,44,37,74,54,60,80,48,58,66,70,55,51,40,49,53,49,20,52,49,34,26,58,51,11,34,67,21,46,31,50,56,46,39,46,61,45,43,52,55,45,41,23,35,22,48,50,51,57,38,33,39,64,69,45,45,50,44,31,38,59,22,22,53,43,33,54,32,36,46,83,15,34,63,25,37,36,54,48,45,71,72,51,88,59,53,68,64,59,36,30,59,58,17,49,56,48,38,53,52,44,51,52,50,41,51,50,39,59,76,48,69,35,32,78,74,67,48,54,46,37,44,52,77,51,63,57,62,96,54,88,72,72,68,65,72,52,65,51,78,71,131,107,71,63,53,51,47,31,48,58,36,39,38,43,55,49,47,66,60,44,48,64,60,71,52,41,58,50,39,67,76,40,80,42,47,31,36,43,46,47,46,52,51,53,52,43,50,51,35,49,49,65,52,48,42,61,62,35,61,53,26,49,44,58,51,41,49,31,11,66,62,68,50,42,43,30,58,65,41,32,27,35,42,25,36,40,53,49,40,24,48,53,14,42,47,46,48,29,49,40,37,57,71,59,44,44,58,56,52,53,44,42,56,50,41,68,67,57,39,52,40,65,51,39,31,51,48,28,49,26,53,42,32,14,56,46,1,28,57,28,49,30,49,59,42,29,67,57,47,50,60,53,52,49,53,37,49,52,44,45,66,64,59,78,72,79,78,72,72,77,71,71,74,67,69,72,61,76,76,70,69,72,81,71,77,82,78,77,77,77,83,72,80,82,68,71,82,69,73,70,72,77,72,84,57,70,66,58,56,50,49,52,50,51,50,50,38,41,52,43,43,54,45,49,40,34,26,53,22,10,44,42,18,8,57,20,28,49,74,6,30,64,33,50,40,45,51,44,39,38,49,46,56,72,24,71,69,51,74,66,66,67,38,62,34,51,41,29,67,50,27,32,61,45,31,52,53,47,49,52,53,48,51,53,49,50,40,43,73,47,68,39,86,52,61,56,62,35,66,49,74,63,80,72,66,56,66,42,29,50,44,29,45,45,52,49,49,49,57,49,58,68,65,55,73,86,46,63,41,40,51,51,52,50,51,52,49,52,51,50,54,50,51,47,45,42,26,64,48,78,86,52,89,16,58,27,39,69,75,27,45,41,97,86,49,46,45,21,54,44,69,21,29,54,25,38,49,55,37,51,47,37,52,60,41,55,31,48,86,67,70,67,65,67,59,83,85,59,78,61,84,65,69,54,60,56,38,57,42,55,68,69,60,46,59,71,68,53,66,63,49,55,49,37,36,49,10,28,32,31,32,50,41,43,45,29,56,65,27,41,31,33,59,52,50,9,64,70,44,36,72,55,60,79,47,58,65,71,57,50,40,47,53,48,19,52,50,34,26,57,50,10,35,66,20,45,32,51,57,45,38,46,62,46,44,52,55,46,41,22,34,22,46,50,52,57,38,35,40,64,67,45,45,48,43,30,38,58,22,21,54,44,33,54,32,37,45,82,16,33,63,26,35,37,53,46,45,70,73,51,90,60,52,67,63,58,37,31,58,58,17,48,57,48,39,52,51,44,51,51,48,40,51,50,38,59,75,47,70,34,31,79,75,68,48,54,45,36,46,53,76,51,62,57,64,95,55,88,73,71,68,65,72,55,64,53,78,71,131

pLDDT: mean 83.49, std 19.67, range [19.75, 98.38]

InterPro domains:
  IPR001898 Solute carrier family 13 [PF00939] (8-563)
  IPR031312 Sodium/sulphate symporter, conserved site [PS01271] (509-525)

Radius of gyration: 36.76 Å; Cα contacts (8 Å, |Δi|>4): 1738; chains: 2; bounding box: 121×99×85 Å

Sequence (1176 aa):
MATCWQGLWAYRSYLIVLFLPILLLPLPILVPTKEAYCGYAIILMALFWCTEALPLAITALFPIIMFPMMGIMDASEVCIEYLKDTNVLFLGGLLVAIAVEHWNLHKRIALSVLLIIGVRPALLILGFMLVTAFLSMWISNTATTAMMVPIAQAVLEQLHQAPTGKDVEEGSDNPAFVLQEPSEKKEGSKLDIRQMHPEPPAATEPRAQKNQEQLRFSQGMSLCVCYSASIGGIATLTGTTPNLVLQGQVNALFPKNGNVVNFASWFGFAFPTMVILLLLSWLWLQVLFLGFNFRKNFGIGGQARDQERAAYRVIQTEYKLLGPMTFAENAVTILFVILVVLWFTREPGFFTGWGNLAFAKANGESMVSDGTVAIFIGIILFIVPSKISQLIQDPEKPGKLKAPPALLNWKTVNEKMPWNIVFLLGGGFALAKGSEESGLSEWLGNKLTPLQNIPAPAIAFILCLLVATFTECTSNVATTTLFLPIMASMAQAICLHPLYIMLPCTLSASLAFMLPVATPPNAIVFSFGGLKVSDMARTGFLLNIIGVLVITLAINSWAYPIFQLHTFPGWADHNSTVQCLNTTVLGPMATCWQGLWAYRSYLIVLFLPILLLPLPILVPTKEAYCGYAIILMALFWCTEALPLAITALFPIIMFPMMGIMDASEVCIEYLKDTNVLFLGGLLVAIAVEHWNLHKRIALSVLLIIGVRPALLILGFMLVTAFLSMWISNTATTAMMVPIAQAVLEQLHQAPTGKDVEEGSDNPAFVLQEPSEKKEGSKLDIRQMHPEPPAATEPRAQKNQEQLRFSQGMSLCVCYSASIGGIATLTGTTPNLVLQGQVNALFPKNGNVVNFASWFGFAFPTMVILLLLSWLWLQVLFLGFNFRKNFGIGGQARDQERAAYRVIQTEYKLLGPMTFAENAVTILFVILVVLWFTREPGFFTG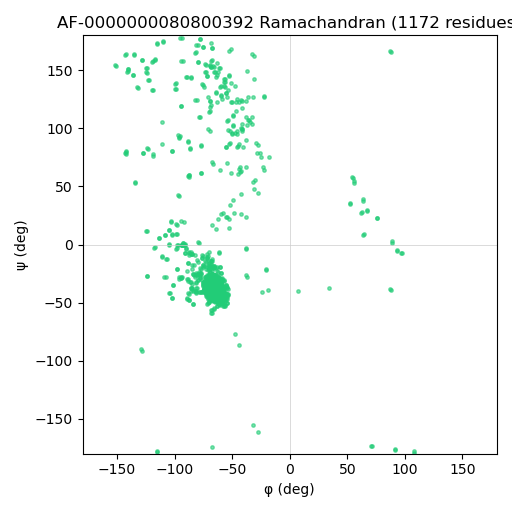WGNLAFAKANGESMVSDGTVAIFIGIILFIVPSKISQLIQDPEKPGKLKAPPALLNWKTVNEKMPWNIVFLLGGGFALAKGSEESGLSEWLGNKLTPLQNIPAPAIAFILCLLVATFTECTSNVATTTLFLPIMASMAQAICLHPLYIMLPCTLSASLAFMLPVATPPNAIVFSFGGLKVSDMARTGFLLNIIGVLVITLAINSWAYPIFQLHTFPGWADHNSTVQCLNTTVLGP

Secondary structure (DSSP, 8-state):
-HHHHHHHHHTHHHHHHHHHHHHTTHHHHHS-SHHHHHHHHHHHHHHHHHHTSS-HHHHTTHHHHHHHHTTSS-HHHHHHTTS-HHHHHHHHHHHHHHHHHHTTHHHHHHHHHHHHH-SSHHHHHHHHHHHHHHHHTTS-HHHHHHHHHHHHHHHHHHHHHS------------------------------------------HHHHHHHHHHHHHHHHHHHHHHHHHHHHTTSSTTTSHHHHHHHHHHHHH-TTS-S-S-HHHHHHHHHHHHHHHHHHHHHHHHHHHT-S-HHHHTT-SGGGHHHHHHHHHHHHHHHHHT-SPPHHHHHHHHHHHHHHHHHHHH--SSS--HHHHHSB-TTS-BSS-HHHHHHHHHHHHHHSBS----SS--TT-----PPPPBS--HHHHHHHS-HHHHHHHHHHHHHHHHHHHHTHHHHHHHHHGGGGGS-HHHHHHHHHHHHHHHTTTS-HHHHHHHHHHHHHHHHHHTT--HHHHHHHHHHHHT---S-GGGSHHHHHHHHTSS--HHHHHHHHHHHHHHHHHHHHHHHTTTHHHHHTTTS--GGG--SSS-----------/-HHHHHHHHHTHHHHHHHHHHHHTTHHHHHS-SHHHHHHHHHHHHHHHHHHTSS-HHHHTTHHHHHHHHTTSS-HHHHHHTTS-HHHHHHHHHHHHHHHHHHTTHHHHHHHHHHHHH-SSHHHHHHHHHHHHHHHHTTS-HHHHHHHHHHHHHHHHHHHHHS------------------------------------------HHHHHHHHHHHHHHHHHHHHHHHHHHHHHTSSTTTSHHHHHHHHHHHHH-TTS-S-S-HHHHHHHHHHHHHHHHHHHHHHHHHHHT-S-HHHHTT-STTTHHHHHHHHHHHHHHHHHT-SPPHHHHHHHHHHHHHHHHHHHH--SSS--HHHHHSB-TTS-BSS-HHHHHHHHHHHHHHSBS----SS--TT-----PPPPBS--HHHHHHHS-HHHHHHHHHHHHHHHHHHHHTHHHHHHHHHGGGGGS-HHHHHHHHHHHHHHHTTTS-HHHHHHHHHHHHHHHHHHTT--HHHHHHHHHHHHT---S-GGGSHHHHHHHHTSS--HHHHHHHHHHHHHHHHHHHHHHHTTTHHHHHTTTS--GGG--SSS-----------